Protein AF-0000000074001055 (afdb_homodimer)

Structure (mmCIF, N/CA/C/O backbone):
data_AF-0000000074001055-model_v1
#
loop_
_entity.id
_entity.type
_entity.pdbx_description
1 polymer 'Glycosyltransferase, group 1 family protein'
#
loop_
_atom_site.group_PDB
_atom_site.id
_atom_site.type_symbol
_atom_site.label_atom_id
_atom_site.label_alt_id
_atom_site.label_comp_id
_atom_site.label_asym_id
_atom_site.label_entity_id
_atom_site.label_seq_id
_atom_site.pdbx_PDB_ins_code
_atom_site.Cartn_x
_atom_site.Cartn_y
_atom_site.Cartn_z
_atom_site.occupancy
_atom_site.B_iso_or_equiv
_atom_site.auth_seq_id
_atom_site.auth_comp_id
_atom_site.auth_asym_id
_atom_site.auth_atom_id
_atom_site.pdbx_PDB_model_num
ATOM 1 N N . MET A 1 1 ? -9.586 -0.579 33.344 1 36.25 1 MET A N 1
ATOM 2 C CA . MET A 1 1 ? -9.297 -1.897 32.812 1 36.25 1 MET A CA 1
ATOM 3 C C . MET A 1 1 ? -8.633 -1.776 31.438 1 36.25 1 MET A C 1
ATOM 5 O O . MET A 1 1 ? -7.68 -2.496 31.125 1 36.25 1 MET A O 1
ATOM 9 N N . ARG A 1 2 ? -9.094 -0.792 30.719 1 41.59 2 ARG A N 1
ATOM 10 C CA . ARG A 1 2 ? -8.562 -0.587 29.375 1 41.59 2 ARG A CA 1
ATOM 11 C C . ARG A 1 2 ? -7.176 0.049 29.422 1 41.59 2 ARG A C 1
ATOM 13 O O . ARG A 1 2 ? -6.301 -0.29 28.609 1 41.59 2 ARG A O 1
ATOM 20 N N . GLU A 1 3 ? -6.977 0.922 30.266 1 40.97 3 GLU A N 1
ATOM 21 C CA . GLU A 1 3 ? -5.66 1.526 30.453 1 40.97 3 GLU A CA 1
ATOM 22 C C . GLU A 1 3 ? -4.648 0.5 30.953 1 40.97 3 GLU A C 1
ATOM 24 O O . GLU A 1 3 ? -3.484 0.523 30.562 1 40.97 3 GLU A O 1
ATOM 29 N N . GLY A 1 4 ? -5.102 -0.324 31.688 1 43.41 4 GLY A N 1
ATOM 30 C CA . GLY A 1 4 ? -4.262 -1.393 32.219 1 43.41 4 GLY A CA 1
ATOM 31 C C . GLY A 1 4 ? -3.828 -2.381 31.141 1 43.41 4 GLY A C 1
ATOM 32 O O . GLY A 1 4 ? -2.67 -2.803 31.109 1 43.41 4 GLY A O 1
ATOM 33 N N . LEU A 1 5 ? -4.75 -2.619 30.172 1 43.69 5 LEU A N 1
ATOM 34 C CA . LEU A 1 5 ? -4.438 -3.547 29.094 1 43.69 5 LEU A CA 1
ATOM 35 C C . LEU A 1 5 ? -3.486 -2.91 28.078 1 43.69 5 LEU A C 1
ATOM 37 O O . LEU A 1 5 ? -2.584 -3.574 27.562 1 43.69 5 LEU A O 1
ATOM 41 N N . ARG A 1 6 ? -3.65 -1.632 27.859 1 45.34 6 ARG A N 1
ATOM 42 C CA . ARG A 1 6 ? -2.686 -0.927 27.016 1 45.34 6 ARG A CA 1
ATOM 43 C C . ARG A 1 6 ? -1.303 -0.923 27.656 1 45.34 6 ARG A C 1
ATOM 45 O O . ARG A 1 6 ? -0.295 -1.128 26.984 1 45.34 6 ARG A O 1
ATOM 52 N N . LEU A 1 7 ? -1.306 -0.708 28.906 1 45.28 7 LEU A N 1
ATOM 53 C CA . LEU A 1 7 ? -0.041 -0.726 29.641 1 45.28 7 LEU A CA 1
ATOM 54 C C . LEU A 1 7 ? 0.564 -2.125 29.641 1 45.28 7 LEU A C 1
ATOM 56 O O . LEU A 1 7 ? 1.771 -2.285 29.453 1 45.28 7 LEU A O 1
ATOM 60 N N . VAL A 1 8 ? -0.234 -3.09 29.812 1 47.34 8 VAL A N 1
ATOM 61 C CA . VAL A 1 8 ? 0.216 -4.477 29.781 1 47.34 8 VAL A CA 1
ATOM 62 C C . VAL A 1 8 ? 0.676 -4.832 28.359 1 47.34 8 VAL A C 1
ATOM 64 O O . VAL A 1 8 ? 1.702 -5.492 28.188 1 47.34 8 VAL A O 1
ATOM 67 N N . PHE A 1 9 ? -0.077 -4.273 27.406 1 49 9 PHE A N 1
ATOM 68 C CA . PHE A 1 9 ? 0.307 -4.48 26.016 1 49 9 PHE A CA 1
ATOM 69 C C . PHE A 1 9 ? 1.606 -3.75 25.703 1 49 9 PHE A C 1
ATOM 71 O O . PHE A 1 9 ? 2.49 -4.305 25.047 1 49 9 PHE A O 1
ATOM 78 N N . LEU A 1 10 ? 1.677 -2.59 26.141 1 51.09 10 LEU A N 1
ATOM 79 C CA . LEU A 1 10 ? 2.912 -1.837 25.953 1 51.09 10 LEU A CA 1
ATOM 80 C C . LEU A 1 10 ? 4.07 -2.498 26.688 1 51.09 10 LEU A C 1
ATOM 82 O O . LEU A 1 10 ? 5.18 -2.582 26.156 1 51.09 10 LEU A O 1
ATOM 86 N N . LEU A 1 11 ? 3.84 -2.934 27.828 1 49.84 11 LEU A N 1
ATOM 87 C CA . LEU A 1 11 ? 4.859 -3.627 28.609 1 49.84 11 LEU A CA 1
ATOM 88 C C . LEU A 1 11 ? 5.191 -4.98 27.984 1 49.84 11 LEU A C 1
ATOM 90 O O . LEU A 1 11 ? 6.359 -5.375 27.938 1 49.84 11 LEU A O 1
ATOM 94 N N . PHE A 1 12 ? 4.203 -5.551 27.516 1 50.16 12 PHE A N 1
ATOM 95 C CA . PHE A 1 12 ? 4.371 -6.816 26.797 1 50.16 12 PHE A CA 1
ATOM 96 C C . PHE A 1 12 ? 5.113 -6.609 25.484 1 50.16 12 PHE A C 1
ATOM 98 O O . PHE A 1 12 ? 6.023 -7.371 25.156 1 50.16 12 PHE A O 1
ATOM 105 N N . GLN A 1 13 ? 4.672 -5.625 24.781 1 51.75 13 GLN A N 1
ATOM 106 C CA . GLN A 1 13 ? 5.395 -5.281 23.562 1 51.75 13 GLN A CA 1
ATOM 107 C C . GLN A 1 13 ? 6.844 -4.914 23.859 1 51.75 13 GLN A C 1
ATOM 109 O O . GLN A 1 13 ? 7.758 -5.344 23.156 1 51.75 13 GLN A O 1
ATOM 114 N N . LYS A 1 14 ? 7.027 -4.16 24.844 1 54.09 14 LYS A N 1
ATOM 115 C CA . LYS A 1 14 ? 8.375 -3.811 25.281 1 54.09 14 LYS A CA 1
ATOM 116 C C . LYS A 1 14 ? 9.133 -5.043 25.766 1 54.09 14 LYS A C 1
ATOM 118 O O . LYS A 1 14 ? 10.312 -5.227 25.438 1 54.09 14 LYS A O 1
ATOM 123 N N . GLY A 1 15 ? 8.469 -5.84 26.562 1 53.5 15 GLY A N 1
ATOM 124 C CA . GLY A 1 15 ? 9.086 -7.062 27.047 1 53.5 15 GLY A CA 1
ATOM 125 C C . GLY A 1 15 ? 9.383 -8.055 25.938 1 53.5 15 GLY A C 1
ATOM 126 O O . GLY A 1 15 ? 10.469 -8.641 25.906 1 53.5 15 GLY A O 1
ATOM 127 N N . LEU A 1 16 ? 8.453 -8.188 25.109 1 54.09 16 LEU A N 1
ATOM 128 C CA . LEU A 1 16 ? 8.664 -9.062 23.969 1 54.09 16 LEU A CA 1
ATOM 129 C C . LEU A 1 16 ? 9.758 -8.508 23.062 1 54.09 16 LEU A C 1
ATOM 131 O O . LEU A 1 16 ? 10.641 -9.25 22.609 1 54.09 16 LEU A O 1
ATOM 135 N N . ASN A 1 17 ? 9.633 -7.223 22.812 1 52.78 17 ASN A N 1
ATOM 136 C CA . ASN A 1 17 ? 10.695 -6.641 22 1 52.78 17 ASN A CA 1
ATOM 137 C C . ASN A 1 17 ? 12.031 -6.648 22.719 1 52.78 17 ASN A C 1
ATOM 139 O O . ASN A 1 17 ? 13.086 -6.773 22.094 1 52.78 17 ASN A O 1
ATOM 143 N N . PHE A 1 18 ? 12.008 -6.512 23.969 1 51.38 18 PHE A N 1
ATOM 144 C CA . PHE A 1 18 ? 13.227 -6.695 24.75 1 51.38 18 PHE A CA 1
ATOM 145 C C . PHE A 1 18 ? 13.758 -8.117 24.609 1 51.38 18 PHE A C 1
ATOM 147 O O . PHE A 1 18 ? 14.945 -8.32 24.344 1 51.38 18 PHE A O 1
ATOM 154 N N . LEU A 1 19 ? 12.922 -9.102 24.766 1 49.81 19 LEU A N 1
ATOM 155 C CA . LEU A 1 19 ? 13.328 -10.5 24.641 1 49.81 19 LEU A CA 1
ATOM 156 C C . LEU A 1 19 ? 13.734 -10.805 23.203 1 49.81 19 LEU A C 1
ATOM 158 O O . LEU A 1 19 ? 14.75 -11.477 22.969 1 49.81 19 LEU A O 1
ATOM 162 N N . LEU A 1 20 ? 12.922 -10.297 22.344 1 53.66 20 LEU A N 1
ATOM 163 C CA . LEU A 1 20 ? 13.242 -10.492 20.922 1 53.66 20 LEU A CA 1
ATOM 164 C C . LEU A 1 20 ? 14.5 -9.719 20.547 1 53.66 20 LEU A C 1
ATOM 166 O O . LEU A 1 20 ? 15.273 -10.156 19.688 1 53.66 20 LEU A O 1
ATOM 170 N N . GLY A 1 21 ? 14.648 -8.641 21.156 1 50.59 21 GLY A N 1
ATOM 171 C CA . GLY A 1 21 ? 15.852 -7.844 20.984 1 50.59 21 GLY A CA 1
ATOM 172 C C . GLY A 1 21 ? 17.125 -8.602 21.344 1 50.59 21 GLY A C 1
ATOM 173 O O . GLY A 1 21 ? 18.172 -8.383 20.719 1 50.59 21 GLY A O 1
ATOM 174 N N . LEU A 1 22 ? 17.031 -9.43 22.234 1 47.47 22 LEU A N 1
ATOM 175 C CA . LEU A 1 22 ? 18.172 -10.258 22.594 1 47.47 22 LEU A CA 1
ATOM 176 C C . LEU A 1 22 ? 18.594 -11.156 21.438 1 47.47 22 LEU A C 1
ATOM 178 O O . LEU A 1 22 ? 19.734 -11.594 21.359 1 47.47 22 LEU A O 1
ATOM 182 N N . PHE A 1 23 ? 17.641 -11.359 20.688 1 45.12 23 PHE A N 1
ATOM 183 C CA . PHE A 1 23 ? 17.922 -12.195 19.516 1 45.12 23 PHE A CA 1
ATOM 184 C C . PHE A 1 23 ? 17.875 -11.367 18.25 1 45.12 23 PHE A C 1
ATOM 186 O O . PHE A 1 23 ? 17.781 -11.922 17.141 1 45.12 23 PHE A O 1
ATOM 193 N N . GLY A 1 24 ? 17.906 -10.047 18.406 1 45.03 24 GLY A N 1
ATOM 194 C CA . GLY A 1 24 ? 17.906 -9.141 17.266 1 45.03 24 GLY A CA 1
ATOM 195 C C . GLY A 1 24 ? 16.578 -9.086 16.547 1 45.03 24 GLY A C 1
ATOM 196 O O . GLY A 1 24 ? 16.531 -8.867 15.336 1 45.03 24 GLY A O 1
ATOM 197 N N . LEU A 1 25 ? 15.539 -9.438 17.25 1 47.53 25 LEU A N 1
ATOM 198 C CA . LEU A 1 25 ? 14.195 -9.469 16.672 1 47.53 25 LEU A CA 1
ATOM 199 C C . LEU A 1 25 ? 13.312 -8.406 17.328 1 47.53 25 LEU A C 1
ATOM 201 O O . LEU A 1 25 ? 13.586 -7.961 18.438 1 47.53 25 LEU A O 1
ATOM 205 N N . GLN A 1 26 ? 12.609 -7.668 16.625 1 52.12 26 GLN A N 1
ATOM 206 C CA . GLN A 1 26 ? 11.578 -6.793 17.172 1 52.12 26 GLN A CA 1
ATOM 207 C C . GLN A 1 26 ? 10.188 -7.25 16.734 1 52.12 26 GLN A C 1
ATOM 209 O O . GLN A 1 26 ? 10.008 -7.711 15.609 1 52.12 26 GLN A O 1
ATOM 214 N N . ALA A 1 27 ? 9.281 -7.363 17.703 1 49.72 27 ALA A N 1
ATOM 215 C CA . ALA A 1 27 ? 7.895 -7.719 17.406 1 49.72 27 ALA A CA 1
ATOM 216 C C . ALA A 1 27 ? 7.035 -6.469 17.219 1 49.72 27 ALA A C 1
ATOM 218 O O . ALA A 1 27 ? 7.094 -5.543 18.031 1 49.72 27 ALA A O 1
ATOM 219 N N . GLU A 1 28 ? 6.613 -6.137 16.125 1 51.62 28 GLU A N 1
ATOM 220 C CA . GLU A 1 28 ? 5.535 -5.168 15.945 1 51.62 28 GLU A CA 1
ATOM 221 C C . GLU A 1 28 ? 4.172 -5.801 16.203 1 51.62 28 GLU A C 1
ATOM 223 O O . GLU A 1 28 ? 3.797 -6.773 15.555 1 51.62 28 GLU A O 1
ATOM 228 N N . ILE A 1 29 ? 3.688 -5.445 17.406 1 45.38 29 ILE A N 1
ATOM 229 C CA . ILE A 1 29 ? 2.406 -6.012 17.812 1 45.38 29 ILE A CA 1
ATOM 230 C C . ILE A 1 29 ? 1.288 -5.012 17.531 1 45.38 29 ILE A C 1
ATOM 232 O O . ILE A 1 29 ? 1.355 -3.857 17.969 1 45.38 29 ILE A O 1
ATOM 236 N N . LYS A 1 30 ? 0.469 -5.203 16.609 1 44.78 30 LYS A N 1
ATOM 237 C CA . LYS A 1 30 ? -0.765 -4.453 16.391 1 44.78 30 LYS A CA 1
ATOM 238 C C . LYS A 1 30 ? -1.948 -5.129 17.078 1 44.78 30 LYS A C 1
ATOM 240 O O . LYS A 1 30 ? -2.195 -6.316 16.875 1 44.78 30 LYS A O 1
ATOM 245 N N . LEU A 1 31 ? -2.512 -4.465 18.141 1 43.41 31 LEU A N 1
ATOM 246 C CA . LEU A 1 31 ? -3.74 -4.938 18.766 1 43.41 31 LEU A CA 1
ATOM 247 C C . LEU A 1 31 ? -4.953 -4.609 17.906 1 43.41 31 LEU A C 1
ATOM 249 O O . LEU A 1 31 ? -5.074 -3.492 17.391 1 43.41 31 LEU A O 1
ATOM 253 N N . VAL A 1 32 ? -5.457 -5.539 17.344 1 40.09 32 VAL A N 1
ATOM 254 C CA . VAL A 1 32 ? -6.719 -5.324 16.641 1 40.09 32 VAL A CA 1
ATOM 255 C C . VAL A 1 32 ? -7.883 -5.727 17.547 1 40.09 32 VAL A C 1
ATOM 257 O O . VAL A 1 32 ? -7.824 -6.758 18.219 1 40.09 32 VAL A O 1
ATOM 260 N N . ARG A 1 33 ? -8.648 -4.809 17.766 1 37.38 33 ARG A N 1
ATOM 261 C CA . ARG A 1 33 ? -9.852 -5.105 18.547 1 37.38 33 ARG A CA 1
ATOM 262 C C . ARG A 1 33 ? -10.641 -6.254 17.922 1 37.38 33 ARG A C 1
ATOM 264 O O . ARG A 1 33 ? -10.828 -6.285 16.703 1 37.38 33 ARG A O 1
ATOM 271 N N . THR A 1 34 ? -10.688 -7.488 18.641 1 33.09 34 THR A N 1
ATOM 272 C CA . THR A 1 34 ? -11.625 -8.531 18.219 1 33.09 34 THR A CA 1
ATOM 273 C C . THR A 1 34 ? -12.922 -8.445 19.031 1 33.09 34 THR A C 1
ATOM 275 O O . THR A 1 34 ? -12.891 -8.391 20.25 1 33.09 34 THR A O 1
ATOM 278 N N . SER A 1 35 ? -13.883 -7.773 18.734 1 28.41 35 SER A N 1
ATOM 279 C CA . SER A 1 35 ? -15.133 -7.797 19.484 1 28.41 35 SER A CA 1
ATOM 280 C C . SER A 1 35 ? -15.531 -9.227 19.859 1 28.41 35 SER A C 1
ATOM 282 O O . SER A 1 35 ? -15.086 -10.18 19.219 1 28.41 35 SER A O 1
ATOM 284 N N . ASN A 1 36 ? -16.312 -9.398 20.969 1 29.94 36 ASN A N 1
ATOM 285 C CA . ASN A 1 36 ? -17.109 -10.461 21.562 1 29.94 36 ASN A CA 1
ATOM 286 C C . ASN A 1 36 ? -18 -11.148 20.531 1 29.94 36 ASN A C 1
ATOM 288 O O . ASN A 1 36 ? -18.953 -10.539 20.047 1 29.94 36 ASN A O 1
ATOM 292 N N . GLY A 1 37 ? -17.828 -12.484 20 1 35.47 37 GLY A N 1
ATOM 293 C CA . GLY A 1 37 ? -18.469 -13.492 19.172 1 35.47 37 GLY A CA 1
ATOM 294 C C . GLY A 1 37 ? -18.578 -13.102 17.703 1 35.47 37 GLY A C 1
ATOM 295 O O . GLY A 1 37 ? -18.109 -13.828 16.828 1 35.47 37 GLY A O 1
ATOM 296 N N . LYS A 1 38 ? -19.891 -12.508 17.297 1 40.78 38 LYS A N 1
ATOM 297 C CA . LYS A 1 38 ? -20.25 -12.227 15.914 1 40.78 38 LYS A CA 1
ATOM 298 C C . LYS A 1 38 ? -19.359 -11.125 15.336 1 40.78 38 LYS A C 1
ATOM 300 O O . LYS A 1 38 ? -19.672 -9.945 15.445 1 40.78 38 LYS A O 1
ATOM 305 N N . ALA A 1 39 ? -18.141 -11.141 15.383 1 42.91 39 ALA A N 1
ATOM 306 C CA . ALA A 1 39 ? -17.234 -10.031 15.055 1 42.91 39 ALA A CA 1
ATOM 307 C C . ALA A 1 39 ? -17.5 -9.523 13.641 1 42.91 39 ALA A C 1
ATOM 309 O O . ALA A 1 39 ? -17.141 -10.18 12.656 1 42.91 39 ALA A O 1
ATOM 310 N N . ASP A 1 40 ? -18.516 -8.906 13.461 1 57 40 ASP A N 1
ATOM 311 C CA . ASP A 1 40 ? -18.703 -8.133 12.234 1 57 40 ASP A CA 1
ATOM 312 C C . ASP A 1 40 ? -17.547 -7.168 12.008 1 57 40 ASP A C 1
ATOM 314 O O . ASP A 1 40 ? -17.469 -6.117 12.648 1 57 40 ASP A O 1
ATOM 318 N N . HIS A 1 41 ? -16.516 -7.629 11.273 1 65.94 41 HIS A N 1
ATOM 319 C CA . HIS A 1 41 ? -15.305 -6.859 11 1 65.94 41 HIS A CA 1
ATOM 320 C C . HIS A 1 41 ? -15.641 -5.535 10.32 1 65.94 41 HIS A C 1
ATOM 322 O O . HIS A 1 41 ? -14.859 -4.582 10.391 1 65.94 41 HIS A O 1
ATOM 328 N N . PHE A 1 42 ? -16.828 -5.508 9.742 1 73 42 PHE A N 1
ATOM 329 C CA . PHE A 1 42 ? -17.141 -4.297 8.992 1 73 42 PHE A CA 1
ATOM 330 C C . PHE A 1 42 ? -18.188 -3.465 9.727 1 73 42 PHE A C 1
ATOM 332 O O . PHE A 1 42 ? -18.922 -2.686 9.109 1 73 42 PHE A O 1
ATOM 339 N N . PHE A 1 43 ? -18.266 -3.631 11.07 1 72.06 43 PHE A N 1
ATOM 340 C CA . PHE A 1 43 ? -19.25 -2.883 11.859 1 72.06 43 PHE A CA 1
ATOM 341 C C . PHE A 1 43 ? -19.047 -1.383 11.68 1 72.06 43 PHE A C 1
ATOM 343 O O . PHE A 1 43 ? -20.016 -0.627 11.617 1 72.06 43 PHE A O 1
ATOM 350 N N . TYR A 1 44 ? -17.812 -1.002 11.484 1 77 44 TYR A N 1
ATOM 351 C CA . TYR A 1 44 ? -17.5 0.418 11.391 1 77 44 TYR A CA 1
ATOM 352 C C . TYR A 1 44 ? -17.922 0.986 10.047 1 77 44 TYR A C 1
ATOM 354 O O . TYR A 1 44 ? -17.922 2.205 9.852 1 77 44 TYR A O 1
ATOM 362 N N . LEU A 1 45 ? -18.391 0.115 9.164 1 84.94 45 LEU A N 1
ATOM 363 C CA . LEU A 1 45 ? -18.844 0.553 7.852 1 84.94 45 LEU A CA 1
ATOM 364 C C . LEU A 1 45 ? -20.359 0.607 7.789 1 84.94 45 LEU A C 1
ATOM 366 O O . LEU A 1 45 ? -20.938 1.04 6.785 1 84.94 45 LEU A O 1
ATOM 370 N N . ARG A 1 46 ? -21.047 0.232 8.836 1 84.75 46 ARG A N 1
ATOM 371 C CA . ARG A 1 46 ? -22.516 0.199 8.828 1 84.75 46 ARG A CA 1
ATOM 372 C C . ARG A 1 46 ? -23.094 1.582 8.539 1 84.75 46 ARG A C 1
ATOM 374 O O . ARG A 1 46 ? -22.625 2.58 9.094 1 84.75 46 ARG A O 1
ATOM 381 N N . PRO A 1 47 ? -24.094 1.609 7.703 1 89.19 47 PRO A N 1
ATOM 382 C CA . PRO A 1 47 ? -24.703 2.902 7.375 1 89.19 47 PRO A CA 1
ATOM 383 C C . PRO A 1 47 ? -25.344 3.578 8.586 1 89.19 47 PRO A C 1
ATOM 385 O O . PRO A 1 47 ? -25.875 2.9 9.469 1 89.19 47 PRO A O 1
ATOM 388 N N . ILE A 1 48 ? -25.266 4.852 8.609 1 91 48 ILE A N 1
ATOM 389 C CA . ILE A 1 48 ? -25.984 5.648 9.609 1 91 48 ILE A CA 1
ATOM 390 C C . ILE A 1 48 ? -27.469 5.691 9.266 1 91 48 ILE A C 1
ATOM 392 O O . ILE A 1 48 ? -27.844 5.906 8.109 1 91 48 ILE A O 1
ATOM 396 N N . ASP A 1 49 ? -28.281 5.449 10.219 1 89.81 49 ASP A N 1
ATOM 397 C CA . ASP A 1 49 ? -29.719 5.531 10.039 1 89.81 49 ASP A CA 1
ATOM 398 C C . ASP A 1 49 ? -30.234 6.949 10.281 1 89.81 49 ASP A C 1
ATOM 400 O O . ASP A 1 49 ? -30.016 7.512 11.359 1 89.81 49 ASP A O 1
ATOM 404 N N . PHE A 1 50 ? -30.875 7.504 9.266 1 92.62 50 PHE A N 1
ATOM 405 C CA . PHE A 1 50 ? -31.359 8.883 9.352 1 92.62 50 PHE A CA 1
ATOM 406 C C . PHE A 1 50 ? -32.875 8.922 9.422 1 92.62 50 PHE A C 1
ATOM 408 O O . PHE A 1 50 ? -33.562 8.086 8.812 1 92.62 50 PHE A O 1
ATOM 415 N N . GLU A 1 51 ? -33.344 9.852 10.164 1 92.94 51 GLU A N 1
ATOM 416 C CA . GLU A 1 51 ? -34.781 10.203 10.203 1 92.94 51 GLU A CA 1
ATOM 417 C C . GLU A 1 51 ? -35 11.648 9.773 1 92.94 51 GLU A C 1
ATOM 419 O O . GLU A 1 51 ? -34.406 12.57 10.336 1 92.94 51 GLU A O 1
ATOM 424 N N . ILE A 1 52 ? -35.875 11.797 8.789 1 94.06 52 ILE A N 1
ATOM 425 C CA . ILE A 1 52 ? -36.188 13.156 8.344 1 94.06 52 ILE A CA 1
ATOM 426 C C . ILE A 1 52 ? -37.094 13.844 9.352 1 94.06 52 ILE A C 1
ATOM 428 O O . ILE A 1 52 ? -38.125 13.289 9.727 1 94.06 52 ILE A O 1
ATOM 432 N N . GLY A 1 53 ? -36.594 14.938 9.82 1 91.88 53 GLY A N 1
ATOM 433 C CA . GLY A 1 53 ? -37.375 15.688 10.781 1 91.88 53 GLY A CA 1
ATOM 434 C C . GLY A 1 53 ? -37.469 17.172 10.453 1 91.88 53 GLY A C 1
ATOM 435 O O . GLY A 1 53 ? -37.094 17.594 9.359 1 91.88 53 GLY A O 1
ATOM 436 N N . GLU A 1 54 ? -38.188 17.875 11.438 1 90.5 54 GLU A N 1
ATOM 437 C CA . GLU A 1 54 ? -38.406 19.312 11.273 1 90.5 54 GLU A CA 1
ATOM 438 C C . GLU A 1 54 ? -37.25 20.109 11.836 1 90.5 54 GLU A C 1
ATOM 440 O O . GLU A 1 54 ? -37.375 20.781 12.859 1 90.5 54 GLU A O 1
ATOM 445 N N . LEU A 1 55 ? -36.094 19.984 11.203 1 91.5 55 LEU A N 1
ATOM 446 C CA . LEU A 1 55 ? -34.906 20.734 11.555 1 91.5 55 LEU A CA 1
ATOM 447 C C . LEU A 1 55 ? -34.531 21.719 10.453 1 91.5 55 LEU A C 1
ATOM 449 O O . LEU A 1 55 ? -35 21.594 9.32 1 91.5 55 LEU A O 1
ATOM 453 N N . SER A 1 56 ? -33.844 22.734 10.867 1 92.81 56 SER A N 1
ATOM 454 C CA . SER A 1 56 ? -33.312 23.625 9.844 1 92.81 56 SER A CA 1
ATOM 455 C C . SER A 1 56 ? -32.156 22.969 9.102 1 92.81 56 SER A C 1
ATOM 457 O O . SER A 1 56 ? -31.359 22.234 9.703 1 92.81 56 SER A O 1
ATOM 459 N N . PRO A 1 57 ? -32.094 23.266 7.82 1 94.81 57 PRO A N 1
ATOM 460 C CA . PRO A 1 57 ? -30.984 22.703 7.043 1 94.81 57 PRO A CA 1
ATOM 461 C C . PRO A 1 57 ? -29.609 23.125 7.559 1 94.81 57 PRO A C 1
ATOM 463 O O . PRO A 1 57 ? -29.438 24.266 8.008 1 94.81 57 PRO A O 1
ATOM 466 N N . ARG A 1 58 ? -28.641 22.281 7.484 1 96.56 58 ARG A N 1
ATOM 467 C CA . ARG A 1 58 ? -27.281 22.547 7.941 1 96.56 58 ARG A CA 1
ATOM 468 C C . ARG A 1 58 ? -26.281 21.641 7.234 1 96.56 58 ARG A C 1
ATOM 470 O O . ARG A 1 58 ? -26.672 20.766 6.465 1 96.56 58 ARG A O 1
ATOM 477 N N . VAL A 1 59 ? -25.031 21.891 7.426 1 97.69 59 VAL A N 1
ATOM 478 C CA . VAL A 1 59 ? -23.969 21 6.973 1 97.69 59 VAL A CA 1
ATOM 479 C C . VAL A 1 59 ? -23.562 20.062 8.109 1 97.69 59 VAL A C 1
ATOM 481 O O . VAL A 1 59 ? -23.141 20.516 9.172 1 97.69 59 VAL A O 1
ATOM 484 N N . ASN A 1 60 ? -23.766 18.766 7.922 1 97.75 60 ASN A N 1
ATOM 485 C CA . ASN A 1 60 ? -23.328 17.75 8.867 1 97.75 60 ASN A CA 1
ATOM 486 C C . ASN A 1 60 ? -21.922 17.266 8.562 1 97.75 60 ASN A C 1
ATOM 488 O O . ASN A 1 60 ? -21.672 16.688 7.496 1 97.75 60 ASN A O 1
ATOM 492 N N . LEU A 1 61 ? -21 17.5 9.469 1 97.94 61 LEU A N 1
ATOM 493 C CA . LEU A 1 61 ? -19.625 17.062 9.305 1 97.94 61 LEU A CA 1
ATOM 494 C C . LEU A 1 61 ? -19.375 15.758 10.055 1 97.94 61 LEU A C 1
ATOM 496 O O . LEU A 1 61 ? -19.406 15.727 11.281 1 97.94 61 LEU A O 1
ATOM 500 N N . LEU A 1 62 ? -19.141 14.68 9.289 1 96.5 62 LEU A N 1
ATOM 501 C CA . LEU A 1 62 ? -18.812 13.391 9.898 1 96.5 62 LEU A CA 1
ATOM 502 C C . LEU A 1 62 ? -17.344 13.328 10.281 1 96.5 62 LEU A C 1
ATOM 504 O O . LEU A 1 62 ? -16.469 13.508 9.438 1 96.5 62 LEU A O 1
ATOM 508 N N . ILE A 1 63 ? -17.109 13.039 11.562 1 93.06 63 ILE A N 1
ATOM 509 C CA . ILE A 1 63 ? -15.758 12.984 12.102 1 93.06 63 ILE A CA 1
ATOM 510 C C . ILE A 1 63 ? -15.625 11.781 13.031 1 93.06 63 ILE A C 1
ATOM 512 O O . ILE A 1 63 ? -16.469 11.562 13.898 1 93.06 63 ILE A O 1
ATOM 516 N N . PRO A 1 64 ? -14.547 10.977 12.828 1 89.31 64 PRO A N 1
ATOM 517 C CA . PRO A 1 64 ? -14.43 9.773 13.664 1 89.31 64 PRO A CA 1
ATOM 518 C C . PRO A 1 64 ? -14.219 10.102 15.141 1 89.31 64 PRO A C 1
ATOM 520 O O . PRO A 1 64 ? -14.812 9.453 16 1 89.31 64 PRO A O 1
ATOM 523 N N . TYR A 1 65 ? -13.375 11.125 15.391 1 84.5 65 TYR A N 1
ATOM 524 C CA . TYR A 1 65 ? -13.008 11.445 16.766 1 84.5 65 TYR A CA 1
ATOM 525 C C . TYR A 1 65 ? -12.922 12.961 16.969 1 84.5 65 TYR A C 1
ATOM 527 O O . TYR A 1 65 ? -12.461 13.68 16.078 1 84.5 65 TYR A O 1
ATOM 535 N N . MET A 1 66 ? -13.375 13.383 18.078 1 82.31 66 MET A N 1
ATOM 536 C CA . MET A 1 66 ? -13.32 14.812 18.375 1 82.31 66 MET A CA 1
ATOM 537 C C . MET A 1 66 ? -12.664 15.062 19.734 1 82.31 66 MET A C 1
ATOM 539 O O . MET A 1 66 ? -11.914 16.031 19.891 1 82.31 66 MET A O 1
ATOM 543 N N . ALA A 1 67 ? -12.992 14.406 20.75 1 64.19 67 ALA A N 1
ATOM 544 C CA . ALA A 1 67 ? -12.578 14.703 22.125 1 64.19 67 ALA A CA 1
ATOM 545 C C . ALA A 1 67 ? -11.477 13.758 22.578 1 64.19 67 ALA A C 1
ATOM 547 O O . ALA A 1 67 ? -11.352 13.477 23.781 1 64.19 67 ALA A O 1
ATOM 548 N N . ARG A 1 68 ? -10.805 13.195 21.766 1 59.62 68 ARG A N 1
ATOM 549 C CA . ARG A 1 68 ? -9.75 12.32 22.266 1 59.62 68 ARG A CA 1
ATOM 550 C C . ARG A 1 68 ? -8.656 13.133 22.969 1 59.62 68 ARG A C 1
ATOM 552 O O . ARG A 1 68 ? -8.344 14.25 22.531 1 59.62 68 ARG A O 1
ATOM 559 N N . ASP A 1 69 ? -8.578 13.008 24.312 1 52.22 69 ASP A N 1
ATOM 560 C CA . ASP A 1 69 ? -7.645 13.68 25.203 1 52.22 69 ASP A CA 1
ATOM 561 C C . ASP A 1 69 ? -6.32 13.969 24.5 1 52.22 69 ASP A C 1
ATOM 563 O O . ASP A 1 69 ? -5.656 14.961 24.797 1 52.22 69 ASP A O 1
ATOM 567 N N . GLU A 1 70 ? -6.008 12.93 23.797 1 50.5 70 GLU A N 1
ATOM 568 C CA . GLU A 1 70 ? -4.66 13.117 23.266 1 50.5 70 GLU A CA 1
ATOM 569 C C . GLU A 1 70 ? -4.656 14.102 22.094 1 50.5 70 GLU A C 1
ATOM 571 O O . GLU A 1 70 ? -5.715 14.438 21.562 1 50.5 70 GLU A O 1
ATOM 576 N N . SER A 1 71 ? -3.596 14.695 21.797 1 47.16 71 SER A N 1
ATOM 577 C CA . SER A 1 71 ? -3.23 15.648 20.75 1 47.16 71 SER A CA 1
ATOM 578 C C . SER A 1 71 ? -4.039 15.406 19.469 1 47.16 71 SER A C 1
ATOM 580 O O . SER A 1 71 ? -4.105 14.273 18.984 1 47.16 71 SER A O 1
ATOM 582 N N . ILE A 1 72 ? -5.082 16.297 19.359 1 47.34 72 ILE A N 1
ATOM 583 C CA . ILE A 1 72 ? -5.844 16.281 18.109 1 47.34 72 ILE A CA 1
ATOM 584 C C . ILE A 1 72 ? -4.898 16.047 16.938 1 47.34 72 ILE A C 1
ATOM 586 O O . ILE A 1 72 ? -3.928 16.781 16.75 1 47.34 72 ILE A O 1
ATOM 590 N N . PHE A 1 73 ? -5.051 14.93 16.281 1 61.41 73 PHE A N 1
ATOM 591 C CA . PHE A 1 73 ? -4.289 14.617 15.078 1 61.41 73 PHE A CA 1
ATOM 592 C C . PHE A 1 73 ? -4.551 15.656 13.992 1 61.41 73 PHE A C 1
ATOM 594 O O . PHE A 1 73 ? -5.609 16.281 13.969 1 61.41 73 PHE A O 1
ATOM 601 N N . ALA A 1 74 ? -3.574 15.961 13.242 1 66.56 74 ALA A N 1
ATOM 602 C CA . ALA A 1 74 ? -3.617 16.984 12.188 1 66.56 74 ALA A CA 1
ATOM 603 C C . ALA A 1 74 ? -4.859 16.812 11.32 1 66.56 74 ALA A C 1
ATOM 605 O O . ALA A 1 74 ? -5.52 17.797 10.977 1 66.56 74 ALA A O 1
ATOM 606 N N . GLY A 1 75 ? -5.293 15.57 11.117 1 76.75 75 GLY A N 1
ATOM 607 C CA . GLY A 1 75 ? -6.457 15.336 10.281 1 76.75 75 GLY A CA 1
ATOM 608 C C . GLY A 1 75 ? -7.754 15.789 10.922 1 76.75 75 GLY A C 1
ATOM 609 O O . GLY A 1 75 ? -8.594 16.406 10.258 1 76.75 75 GLY A O 1
ATOM 610 N N . THR A 1 76 ? -7.883 15.57 12.117 1 84.12 76 THR A N 1
ATOM 611 C CA . THR A 1 76 ? -9.078 15.977 12.852 1 84.12 76 THR A CA 1
ATOM 612 C C . THR A 1 76 ? -9.141 17.5 12.969 1 84.12 76 THR A C 1
ATOM 614 O O . THR A 1 76 ? -10.203 18.094 12.789 1 84.12 76 THR A O 1
ATOM 617 N N . ARG A 1 77 ? -8.047 18.094 13.156 1 85.19 77 ARG A N 1
ATOM 618 C CA . ARG A 1 77 ? -7.996 19.531 13.305 1 85.19 77 ARG A CA 1
ATOM 619 C C . ARG A 1 77 ? -8.5 20.234 12.047 1 85.19 77 ARG A C 1
ATOM 621 O O . ARG A 1 77 ? -9.141 21.281 12.125 1 85.19 77 ARG A O 1
ATOM 628 N N . MET A 1 78 ? -8.203 19.672 10.938 1 90.06 78 MET A N 1
ATOM 629 C CA . MET A 1 78 ? -8.602 20.297 9.68 1 90.06 78 MET A CA 1
ATOM 630 C C . MET A 1 78 ? -10.109 20.219 9.484 1 90.06 78 MET A C 1
ATOM 632 O O . MET A 1 78 ? -10.719 21.125 8.938 1 90.06 78 MET A O 1
ATOM 636 N N . VAL A 1 79 ? -10.688 19.141 9.922 1 93.19 79 VAL A N 1
ATOM 637 C CA . VAL A 1 79 ? -12.141 19.047 9.844 1 93.19 79 VAL A CA 1
ATOM 638 C C . VAL A 1 79 ? -12.789 20.094 10.758 1 93.19 79 VAL A C 1
ATOM 640 O O . VAL A 1 79 ? -13.758 20.75 10.375 1 93.19 79 VAL A O 1
ATOM 643 N N . LEU A 1 80 ? -12.219 20.234 11.922 1 92.75 80 LEU A N 1
ATOM 644 C CA . LEU A 1 80 ? -12.719 21.219 12.875 1 92.75 80 LEU A CA 1
ATOM 645 C C . LEU A 1 80 ? -12.539 22.641 12.336 1 92.75 80 LEU A C 1
ATOM 647 O O . LEU A 1 80 ? -13.445 23.469 12.453 1 92.75 80 LEU A O 1
ATOM 651 N N . ALA A 1 81 ? -11.438 22.859 11.734 1 92.88 81 ALA A N 1
ATOM 652 C CA . ALA A 1 81 ? -11.156 24.188 11.172 1 92.88 81 ALA A CA 1
ATOM 653 C C . ALA A 1 81 ? -12.125 24.5 10.031 1 92.88 81 ALA A C 1
ATOM 655 O O . ALA A 1 81 ? -12.562 25.641 9.891 1 92.88 81 ALA A O 1
ATOM 656 N N . LEU A 1 82 ? -12.414 23.531 9.234 1 95.88 82 LEU A N 1
ATOM 657 C CA . LEU A 1 82 ? -13.414 23.734 8.195 1 95.88 82 LEU A CA 1
ATOM 658 C C . LEU A 1 82 ? -14.773 24.062 8.805 1 95.88 82 LEU A C 1
ATOM 660 O O . LEU A 1 82 ? -15.469 24.969 8.344 1 95.88 82 LEU A O 1
ATOM 664 N N . GLY A 1 83 ? -15.141 23.312 9.852 1 96.62 83 GLY A N 1
ATOM 665 C CA . GLY A 1 83 ? -16.359 23.625 10.578 1 96.62 83 GLY A CA 1
ATOM 666 C C . GLY A 1 83 ? -16.406 25.062 11.062 1 96.62 83 GLY A C 1
ATOM 667 O O . GLY A 1 83 ? -17.406 25.766 10.867 1 96.62 83 GLY A O 1
ATOM 668 N N . ALA A 1 84 ? -15.352 25.469 11.664 1 95.62 84 ALA A N 1
ATOM 669 C CA . ALA A 1 84 ? -15.258 26.844 12.164 1 95.62 84 ALA A CA 1
ATOM 670 C C . ALA A 1 84 ? -15.398 27.844 11.023 1 95.62 84 ALA A C 1
ATOM 672 O O . ALA A 1 84 ? -16.047 28.891 11.172 1 95.62 84 ALA A O 1
ATOM 673 N N . SER A 1 85 ? -14.812 27.531 9.906 1 96.25 85 SER A N 1
ATOM 674 C CA . SER A 1 85 ? -14.883 28.406 8.742 1 96.25 85 SER A CA 1
ATOM 675 C C . SER A 1 85 ? -16.312 28.5 8.203 1 96.25 85 SER A C 1
ATOM 677 O O . SER A 1 85 ? -16.734 29.562 7.758 1 96.25 85 SER A O 1
ATOM 679 N N . LEU A 1 86 ? -17 27.438 8.227 1 96.94 86 LEU A N 1
ATOM 680 C CA . LEU A 1 86 ? -18.391 27.438 7.801 1 96.94 86 LEU A CA 1
ATOM 681 C C . LEU A 1 86 ? -19.25 28.281 8.734 1 96.94 86 LEU A C 1
ATOM 683 O O . LEU A 1 86 ? -20.078 29.078 8.273 1 96.94 86 LEU A O 1
ATOM 687 N N . VAL A 1 87 ? -18.984 28.141 10.016 1 96.19 87 VAL A N 1
ATOM 688 C CA . VAL A 1 87 ? -19.703 28.922 11.016 1 96.19 87 VAL A CA 1
ATOM 689 C C . VAL A 1 87 ? -19.453 30.422 10.773 1 96.19 87 VAL A C 1
ATOM 691 O O . VAL A 1 87 ? -20.391 31.219 10.812 1 96.19 87 VAL A O 1
ATOM 694 N N . ASN A 1 88 ? -18.266 30.734 10.523 1 94.31 88 ASN A N 1
ATOM 695 C CA . ASN A 1 88 ? -17.891 32.125 10.266 1 94.31 88 ASN A CA 1
ATOM 696 C C . ASN A 1 88 ? -18.578 32.656 9.016 1 94.31 88 ASN A C 1
ATOM 698 O O . ASN A 1 88 ? -18.797 33.875 8.891 1 94.31 88 ASN A O 1
ATOM 702 N N . ALA A 1 89 ? -18.875 31.859 8.125 1 94.44 89 ALA A N 1
ATOM 703 C CA . ALA A 1 89 ? -19.578 32.219 6.902 1 94.44 89 ALA A CA 1
ATOM 704 C C . ALA A 1 89 ? -21.094 32.188 7.098 1 94.44 89 ALA A C 1
ATOM 706 O O . ALA A 1 89 ? -21.844 32.188 6.125 1 94.44 89 ALA A O 1
ATOM 707 N N . ASN A 1 90 ? -21.531 31.969 8.312 1 93.81 90 ASN A N 1
ATOM 708 C CA . ASN A 1 90 ? -22.922 31.953 8.703 1 93.81 90 ASN A CA 1
ATOM 709 C C . ASN A 1 90 ? -23.641 30.719 8.156 1 93.81 90 ASN A C 1
ATOM 711 O O . ASN A 1 90 ? -24.797 30.797 7.746 1 93.81 90 ASN A O 1
ATOM 715 N N . ILE A 1 91 ? -23 29.688 8.039 1 95.69 91 ILE A N 1
ATOM 716 C CA . ILE A 1 91 ? -23.578 28.391 7.664 1 95.69 91 ILE A CA 1
ATOM 717 C C . ILE A 1 91 ? -23.75 27.531 8.906 1 95.69 91 ILE A C 1
ATOM 719 O O . ILE A 1 91 ? -22.781 27.25 9.625 1 95.69 91 ILE A O 1
ATOM 723 N N . PRO A 1 92 ? -24.969 27.125 9.211 1 95.88 92 PRO A N 1
ATOM 724 C CA . PRO A 1 92 ? -25.172 26.25 10.367 1 95.88 92 PRO A CA 1
ATOM 725 C C . PRO A 1 92 ? -24.516 24.875 10.188 1 95.88 92 PRO A C 1
ATOM 727 O O . PRO A 1 92 ? -24.594 24.297 9.102 1 95.88 92 PRO A O 1
ATOM 730 N N . ILE A 1 93 ? -23.891 24.406 11.273 1 97 93 ILE A N 1
ATOM 731 C CA . ILE A 1 93 ? -23.203 23.125 11.141 1 97 93 ILE A CA 1
ATOM 732 C C . ILE A 1 93 ? -23.578 22.219 12.305 1 97 93 ILE A C 1
ATOM 734 O O . ILE A 1 93 ? -24.094 22.672 13.32 1 97 93 ILE A O 1
ATOM 738 N N . ARG A 1 94 ? -23.328 20.984 12.133 1 96.94 94 ARG A N 1
ATOM 739 C CA . ARG A 1 94 ? -23.344 19.938 13.156 1 96.94 94 ARG A CA 1
ATOM 740 C C . ARG A 1 94 ? -22.219 18.938 12.938 1 96.94 94 ARG A C 1
ATOM 742 O O . ARG A 1 94 ? -21.922 18.547 11.805 1 96.94 94 ARG A O 1
ATOM 749 N N . PHE A 1 95 ? -21.562 18.562 14.07 1 96.25 95 PHE A N 1
ATOM 750 C CA . PHE A 1 95 ? -20.594 17.469 14.008 1 96.25 95 PHE A CA 1
ATOM 751 C C . PHE A 1 95 ? -21.266 16.156 14.375 1 96.25 95 PHE A C 1
ATOM 753 O O . PHE A 1 95 ? -21.938 16.062 15.406 1 96.25 95 PHE A O 1
ATOM 760 N N . LEU A 1 96 ? -21.156 15.172 13.5 1 95.44 96 LEU A N 1
ATOM 761 C CA . LEU A 1 96 ? -21.531 13.797 13.805 1 95.44 96 LEU A CA 1
ATOM 762 C C . LEU A 1 96 ? -20.297 12.945 14.094 1 95.44 96 LEU A C 1
ATOM 764 O O . LEU A 1 96 ? -19.516 12.641 13.188 1 95.44 96 LEU A O 1
ATOM 768 N N . VAL A 1 97 ? -20.109 12.578 15.367 1 92.06 97 VAL A N 1
ATOM 769 C CA . VAL A 1 97 ? -18.953 11.781 15.781 1 92.06 97 VAL A CA 1
ATOM 770 C C . VAL A 1 97 ? -19.281 10.297 15.656 1 92.06 97 VAL A C 1
ATOM 772 O O . VAL A 1 97 ? -20.172 9.789 16.344 1 92.06 97 VAL A O 1
ATOM 775 N N . THR A 1 98 ? -18.469 9.531 14.891 1 90.19 98 THR A N 1
ATOM 776 C CA . THR A 1 98 ? -18.938 8.234 14.422 1 90.19 98 THR A CA 1
ATOM 777 C C . THR A 1 98 ? -18.25 7.098 15.172 1 90.19 98 THR A C 1
ATOM 779 O O . THR A 1 98 ? -18.797 6.004 15.297 1 90.19 98 THR A O 1
ATOM 782 N N . ASP A 1 99 ? -16.984 7.258 15.633 1 84.12 99 ASP A N 1
ATOM 783 C CA . ASP A 1 99 ? -16.203 6.121 16.109 1 84.12 99 ASP A CA 1
ATOM 784 C C . ASP A 1 99 ? -15.93 6.234 17.609 1 84.12 99 ASP A C 1
ATOM 786 O O . ASP A 1 99 ? -15.625 5.242 18.266 1 84.12 99 ASP A O 1
ATOM 790 N N . GLU A 1 100 ? -16.016 7.449 18.062 1 78.38 100 GLU A N 1
ATOM 791 C CA . GLU A 1 100 ? -15.734 7.688 19.484 1 78.38 100 GLU A CA 1
ATOM 792 C C . GLU A 1 100 ? -16.875 7.199 20.359 1 78.38 100 GLU A C 1
ATOM 794 O O . GLU A 1 100 ? -18.047 7.438 20.047 1 78.38 100 GLU A O 1
ATOM 799 N N . LEU A 1 101 ? -16.531 6.512 21.422 1 76.19 101 LEU A N 1
ATOM 800 C CA . LEU A 1 101 ? -17.547 5.984 22.344 1 76.19 101 LEU A CA 1
ATOM 801 C C . LEU A 1 101 ? -18.234 7.113 23.109 1 76.19 101 LEU A C 1
ATOM 803 O O . LEU A 1 101 ? -17.562 8.031 23.594 1 76.19 101 LEU A O 1
ATOM 807 N N . TYR A 1 102 ? -19.5 6.934 23.219 1 80.06 102 TYR A N 1
ATOM 808 C CA . TYR A 1 102 ? -20.266 7.938 23.922 1 80.06 102 TYR A CA 1
ATOM 809 C C . TYR A 1 102 ? -20.094 7.789 25.438 1 80.06 102 TYR A C 1
ATOM 811 O O . TYR A 1 102 ? -20.125 6.676 25.969 1 80.06 102 TYR A O 1
ATOM 819 N N . ARG A 1 103 ? -19.875 8.852 26.047 1 78.94 103 ARG A N 1
ATOM 820 C CA . ARG A 1 103 ? -19.906 8.992 27.5 1 78.94 103 ARG A CA 1
ATOM 821 C C . ARG A 1 103 ? -20.641 10.258 27.922 1 78.94 103 ARG A C 1
ATOM 823 O O . ARG A 1 103 ? -20.656 11.242 27.172 1 78.94 103 ARG A O 1
ATOM 830 N N . GLU A 1 104 ? -21.219 10.125 29.016 1 84.12 104 GLU A N 1
ATOM 831 C CA . GLU A 1 104 ? -21.969 11.289 29.484 1 84.12 104 GLU A CA 1
ATOM 832 C C . GLU A 1 104 ? -21.078 12.531 29.547 1 84.12 104 GLU A C 1
ATOM 834 O O . GLU A 1 104 ? -19.969 12.469 30.062 1 84.12 104 GLU A O 1
ATOM 839 N N . GLY A 1 105 ? -21.641 13.609 28.984 1 87.06 105 GLY A N 1
ATOM 840 C CA . GLY A 1 105 ? -20.922 14.867 29.062 1 87.06 105 GLY A CA 1
ATOM 841 C C . GLY A 1 105 ? -19.891 15.039 27.953 1 87.06 105 GLY A C 1
ATOM 842 O O . GLY A 1 105 ? -19.297 16.109 27.828 1 87.06 105 GLY A O 1
ATOM 843 N N . ILE A 1 106 ? -19.75 14.055 27.156 1 87.19 106 ILE A N 1
ATOM 844 C CA . ILE A 1 106 ? -18.688 14.086 26.156 1 87.19 106 ILE A CA 1
ATOM 845 C C . ILE A 1 106 ? -18.969 15.172 25.125 1 87.19 106 ILE A C 1
ATOM 847 O O . ILE A 1 106 ? -18.031 15.812 24.625 1 87.19 106 ILE A O 1
ATOM 851 N N . GLU A 1 107 ? -20.219 15.398 24.875 1 90.12 107 GLU A N 1
ATOM 852 C CA . GLU A 1 107 ? -20.578 16.438 23.906 1 90.12 107 GLU A CA 1
ATOM 853 C C . GLU A 1 107 ? -20.156 17.812 24.406 1 90.12 107 GLU A C 1
ATOM 855 O O . GLU A 1 107 ? -19.641 18.625 23.641 1 90.12 107 GLU A O 1
ATOM 860 N N . THR A 1 108 ? -20.375 18.047 25.656 1 89.94 108 THR A N 1
ATOM 861 C CA . THR A 1 108 ? -20 19.328 26.25 1 89.94 108 THR A CA 1
ATOM 862 C C . THR A 1 108 ? -18.5 19.531 26.203 1 89.94 108 THR A C 1
ATOM 864 O O . THR A 1 108 ? -18.016 20.594 25.828 1 89.94 108 THR A O 1
ATOM 867 N N . LYS A 1 109 ? -17.844 18.531 26.531 1 87.06 109 LYS A N 1
ATOM 868 C CA . LYS A 1 109 ? -16.375 18.594 26.516 1 87.06 109 LYS A CA 1
ATOM 869 C C . LYS A 1 109 ? -15.859 18.844 25.109 1 87.06 109 LYS A C 1
ATOM 871 O O . LYS A 1 109 ? -14.945 19.641 24.906 1 87.06 109 LYS A O 1
ATOM 876 N N . ALA A 1 110 ? -16.438 18.125 24.172 1 89.31 110 ALA A N 1
ATOM 877 C CA . ALA A 1 110 ? -16.047 18.281 22.781 1 89.31 110 ALA A CA 1
ATOM 878 C C . ALA A 1 110 ? -16.312 19.719 22.297 1 89.31 110 ALA A C 1
ATOM 880 O O . ALA A 1 110 ? -15.469 20.297 21.594 1 89.31 110 ALA A O 1
ATOM 881 N N . LEU A 1 111 ? -17.422 20.25 22.656 1 91.19 111 LEU A N 1
ATOM 882 C CA . LEU A 1 111 ? -17.766 21.609 22.266 1 91.19 111 LEU A CA 1
ATOM 883 C C . LEU A 1 111 ? -16.812 22.609 22.906 1 91.19 111 LEU A C 1
ATOM 885 O O . LEU A 1 111 ? -16.359 23.547 22.234 1 91.19 111 LEU A O 1
ATOM 889 N N . GLU A 1 112 ? -16.516 22.438 24.094 1 89.25 112 GLU A N 1
ATOM 890 C CA . GLU A 1 112 ? -15.57 23.312 24.781 1 89.25 112 GLU A CA 1
ATOM 891 C C . GLU A 1 112 ? -14.203 23.297 24.109 1 89.25 112 GLU A C 1
ATOM 893 O O . GLU A 1 112 ? -13.586 24.328 23.906 1 89.25 112 GLU A O 1
ATOM 898 N N . GLN A 1 113 ? -13.812 22.156 23.797 1 86.12 113 GLN A N 1
ATOM 899 C CA . GLN A 1 113 ? -12.539 22 23.109 1 86.12 113 GLN A CA 1
ATOM 900 C C . GLN A 1 113 ? -12.562 22.688 21.75 1 86.12 113 GLN A C 1
ATOM 902 O O . GLN A 1 113 ? -11.602 23.375 21.375 1 86.12 113 GLN A O 1
ATOM 907 N N . PHE A 1 114 ? -13.641 22.484 21.047 1 89.94 114 PHE A N 1
ATOM 908 C CA . PHE A 1 114 ? -13.805 23.141 19.75 1 89.94 114 PHE A CA 1
ATOM 909 C C . PHE A 1 114 ? -13.695 24.656 19.891 1 89.94 114 PHE A C 1
ATOM 911 O O . PHE A 1 114 ? -12.969 25.297 19.141 1 89.94 114 PHE A O 1
ATOM 918 N N . ILE A 1 115 ? -14.32 25.188 20.891 1 90.62 115 ILE A N 1
ATOM 919 C CA . ILE A 1 115 ? -14.359 26.625 21.109 1 90.62 115 ILE A CA 1
ATOM 920 C C . ILE A 1 115 ? -12.977 27.109 21.547 1 90.62 115 ILE A C 1
ATOM 922 O O . ILE A 1 115 ? -12.547 28.203 21.172 1 90.62 115 ILE A O 1
ATOM 926 N N . GLN A 1 116 ? -12.328 26.297 22.219 1 86.69 116 GLN A N 1
ATOM 927 C CA . GLN A 1 116 ? -10.969 26.641 22.625 1 86.69 116 GLN A CA 1
ATOM 928 C C . GLN A 1 116 ? -10.047 26.781 21.422 1 86.69 116 GLN A C 1
ATOM 930 O O . GLN A 1 116 ? -9.219 27.688 21.359 1 86.69 116 GLN A O 1
ATOM 935 N N . TYR A 1 117 ? -10.234 25.922 20.5 1 84 117 TYR A N 1
ATOM 936 C CA . TYR A 1 117 ? -9.398 25.953 19.297 1 84 117 TYR A CA 1
ATOM 937 C C . TYR A 1 117 ? -9.82 27.078 18.359 1 84 117 TYR A C 1
ATOM 939 O O . TYR A 1 117 ? -8.992 27.641 17.656 1 84 117 TYR A O 1
ATOM 947 N N . PHE A 1 118 ? -11.117 27.312 18.438 1 90.56 118 PHE A N 1
ATOM 948 C CA . PHE A 1 118 ? -11.688 28.312 17.531 1 90.56 118 PHE A CA 1
ATOM 949 C C . PHE A 1 118 ? -12.594 29.266 18.297 1 90.56 118 PHE A C 1
ATOM 951 O O . PHE A 1 118 ? -13.82 29.25 18.125 1 90.56 118 PHE A O 1
ATOM 958 N N . PRO A 1 119 ? -11.992 30.188 18.953 1 91.06 119 PRO A N 1
ATOM 959 C CA . PRO A 1 119 ? -12.734 31.062 19.875 1 91.06 119 PRO A CA 1
ATOM 960 C C . PRO A 1 119 ? -13.758 31.938 19.141 1 91.06 119 PRO A C 1
ATOM 962 O O . PRO A 1 119 ? -14.75 32.344 19.734 1 91.06 119 PRO A O 1
ATOM 965 N N . GLU A 1 120 ? -13.594 32.188 17.922 1 87.88 120 GLU A N 1
ATOM 966 C CA . GLU A 1 120 ? -14.484 33.031 17.141 1 87.88 120 GLU A CA 1
ATOM 967 C C . GLU A 1 120 ? -15.867 32.406 16.984 1 87.88 120 GLU A C 1
ATOM 969 O O . GLU A 1 120 ? -16.828 33.062 16.609 1 87.88 120 GLU A O 1
ATOM 974 N N . THR A 1 121 ? -15.977 31.109 17.438 1 92.62 121 THR A N 1
ATOM 975 C CA . THR A 1 121 ? -17.234 30.391 17.266 1 92.62 121 THR A CA 1
ATOM 976 C C . THR A 1 121 ? -18.031 30.359 18.578 1 92.62 121 THR A C 1
ATOM 978 O O . THR A 1 121 ? -19.109 29.781 18.641 1 92.62 121 THR A O 1
ATOM 981 N N . LYS A 1 122 ? -17.578 30.844 19.641 1 90.81 122 LYS A N 1
ATOM 982 C CA . LYS A 1 122 ? -18.109 30.719 21 1 90.81 122 LYS A CA 1
ATOM 983 C C . LYS A 1 122 ? -19.594 31.062 21.047 1 90.81 122 LYS A C 1
ATOM 985 O O . LYS A 1 122 ? -20.359 30.406 21.75 1 90.81 122 LYS A O 1
ATOM 990 N N . ASP A 1 123 ? -20.109 32.062 20.375 1 86.5 123 ASP A N 1
ATOM 991 C CA . ASP A 1 123 ? -21.484 32.5 20.484 1 86.5 123 ASP A CA 1
ATOM 992 C C . ASP A 1 123 ? -22.359 31.922 19.359 1 86.5 123 ASP A C 1
ATOM 994 O O . ASP A 1 123 ? -23.469 32.406 19.125 1 86.5 123 ASP A O 1
ATOM 998 N N . GLN A 1 124 ? -21.844 30.828 18.844 1 88.81 124 GLN A N 1
ATOM 999 C CA . GLN A 1 124 ? -22.578 30.219 17.734 1 88.81 124 GLN A CA 1
ATOM 1000 C C . GLN A 1 124 ? -23.281 28.938 18.172 1 88.81 124 GLN A C 1
ATOM 1002 O O . GLN A 1 124 ? -22.828 28.281 19.109 1 88.81 124 GLN A O 1
ATOM 1007 N N . ASN A 1 125 ? -24.406 28.672 17.656 1 88.5 125 ASN A N 1
ATOM 1008 C CA . ASN A 1 125 ? -25.172 27.469 17.953 1 88.5 125 ASN A CA 1
ATOM 1009 C C . ASN A 1 125 ? -24.641 26.266 17.188 1 88.5 125 ASN A C 1
ATOM 1011 O O . ASN A 1 125 ? -25.156 25.922 16.125 1 88.5 125 ASN A O 1
ATOM 1015 N N . ILE A 1 126 ? -23.672 25.672 17.734 1 92.12 126 ILE A N 1
ATOM 1016 C CA . ILE A 1 126 ? -23.047 24.5 17.125 1 92.12 126 ILE A CA 1
ATOM 1017 C C . ILE A 1 126 ? -23.484 23.25 17.859 1 92.12 126 ILE A C 1
ATOM 1019 O O . ILE A 1 126 ? -23.531 23.219 19.094 1 92.12 126 ILE A O 1
ATOM 1023 N N . LYS A 1 127 ? -23.797 22.266 17.141 1 90.69 127 LYS A N 1
ATOM 1024 C CA . LYS A 1 127 ? -24.25 21 17.719 1 90.69 127 LYS A CA 1
ATOM 1025 C C . LYS A 1 127 ? -23.219 19.891 17.469 1 90.69 127 LYS A C 1
ATOM 1027 O O . LYS A 1 127 ? -22.609 19.828 16.406 1 90.69 127 LYS A O 1
ATOM 1032 N N . ILE A 1 128 ? -23.062 19.094 18.453 1 92.75 128 ILE A N 1
ATOM 1033 C CA . ILE A 1 128 ? -22.25 17.891 18.359 1 92.75 128 ILE A CA 1
ATOM 1034 C C . ILE A 1 128 ? -23.094 16.672 18.75 1 92.75 128 ILE A C 1
ATOM 1036 O O . ILE A 1 128 ? -23.719 16.656 19.812 1 92.75 128 ILE A O 1
ATOM 1040 N N . GLU A 1 129 ? -23.141 15.695 17.891 1 91.56 129 GLU A N 1
ATOM 1041 C CA . GLU A 1 129 ? -23.891 14.477 18.156 1 91.56 129 GLU A CA 1
ATOM 1042 C C . GLU A 1 129 ? -23.047 13.234 17.938 1 91.56 129 GLU A C 1
ATOM 1044 O O . GLU A 1 129 ? -22.328 13.133 16.938 1 91.56 129 GLU A O 1
ATOM 1049 N N . TYR A 1 130 ? -23.062 12.328 18.828 1 89.19 130 TYR A N 1
ATOM 1050 C CA . TYR A 1 130 ? -22.375 11.047 18.734 1 89.19 130 TYR A CA 1
ATOM 1051 C C . TYR A 1 130 ? -23.297 9.977 18.156 1 89.19 130 TYR A C 1
ATOM 1053 O O . TYR A 1 130 ? -24.359 9.695 18.719 1 89.19 130 TYR A O 1
ATOM 1061 N N . VAL A 1 131 ? -22.828 9.43 17 1 87.19 131 VAL A N 1
ATOM 1062 C CA . VAL A 1 131 ? -23.625 8.453 16.266 1 87.19 131 VAL A CA 1
ATOM 1063 C C . VAL A 1 131 ? -23.422 7.059 16.859 1 87.19 131 VAL A C 1
ATOM 1065 O O . VAL A 1 131 ? -22.312 6.523 16.812 1 87.19 131 VAL A O 1
ATOM 1068 N N . GLN A 1 132 ? -24.203 6.551 17.75 1 75.75 132 GLN A N 1
ATOM 1069 C CA . GLN A 1 132 ? -24.125 5.207 18.312 1 75.75 132 GLN A CA 1
ATOM 1070 C C . GLN A 1 132 ? -24.875 4.199 17.453 1 75.75 132 GLN A C 1
ATOM 1072 O O . GLN A 1 132 ? -26.047 3.914 17.688 1 75.75 132 GLN A O 1
ATOM 1077 N N . ARG A 1 133 ? -24.234 3.627 16.547 1 70.19 133 ARG A N 1
ATOM 1078 C CA . ARG A 1 133 ? -24.844 2.74 15.547 1 70.19 133 ARG A CA 1
ATOM 1079 C C . ARG A 1 133 ? -25.281 1.422 16.188 1 70.19 133 ARG A C 1
ATOM 1081 O O . ARG A 1 133 ? -26.219 0.784 15.719 1 70.19 133 ARG A O 1
ATOM 1088 N N . SER A 1 134 ? -24.656 1.128 17.297 1 63.97 134 SER A N 1
ATOM 1089 C CA . SER A 1 134 ? -24.938 -0.142 17.953 1 63.97 134 SER A CA 1
ATOM 1090 C C . SER A 1 134 ? -26.328 -0.15 18.578 1 63.97 134 SER A C 1
ATOM 1092 O O . SER A 1 134 ? -26.922 -1.213 18.781 1 63.97 134 SER A O 1
ATOM 1094 N N . ASN A 1 135 ? -26.844 0.941 18.844 1 63.59 135 ASN A N 1
ATOM 1095 C CA . ASN A 1 135 ? -28.109 0.978 19.578 1 63.59 135 ASN A CA 1
ATOM 1096 C C . ASN A 1 135 ? -29.281 1.285 18.672 1 63.59 135 ASN A C 1
ATOM 1098 O O . ASN A 1 135 ? -30.406 1.45 19.125 1 63.59 135 ASN A O 1
ATOM 1102 N N . GLY A 1 136 ? -28.984 1.396 17.438 1 68 136 GLY A N 1
ATOM 1103 C CA . GLY A 1 136 ? -30.062 1.576 16.469 1 68 136 GLY A CA 1
ATOM 1104 C C . GLY A 1 136 ? -30.656 2.971 16.5 1 68 136 GLY A C 1
ATOM 1105 O O . GLY A 1 136 ? -31.703 3.217 15.883 1 68 136 GLY A O 1
ATOM 1106 N N . LYS A 1 137 ? -30.125 3.836 17.203 1 78.38 137 LYS A N 1
ATOM 1107 C CA . LYS A 1 137 ? -30.656 5.195 17.266 1 78.38 137 LYS A CA 1
ATOM 1108 C C . LYS A 1 137 ? -30.5 5.902 15.914 1 78.38 137 LYS A C 1
ATOM 1110 O O . LYS A 1 137 ? -29.422 5.863 15.305 1 78.38 137 LYS A O 1
ATOM 1115 N N . GLN A 1 138 ? -31.625 6.488 15.508 1 88.94 138 GLN A N 1
ATOM 1116 C CA . GLN A 1 138 ? -31.625 7.227 14.242 1 88.94 138 GLN A CA 1
ATOM 1117 C C . GLN A 1 138 ? -31.156 8.664 14.445 1 88.94 138 GLN A C 1
ATOM 1119 O O . GLN A 1 138 ? -31.422 9.273 15.484 1 88.94 138 GLN A O 1
ATOM 1124 N N . VAL A 1 139 ? -30.484 9.172 13.547 1 92.75 139 VAL A N 1
ATOM 1125 C CA . VAL A 1 139 ? -30.031 10.562 13.547 1 92.75 139 VAL A CA 1
ATOM 1126 C C . VAL A 1 139 ? -31.047 11.438 12.812 1 92.75 139 VAL A C 1
ATOM 1128 O O . VAL A 1 139 ? -31.344 11.203 11.641 1 92.75 139 VAL A O 1
ATOM 1131 N N . LYS A 1 140 ? -31.562 12.406 13.5 1 94.62 140 LYS A N 1
ATOM 1132 C CA . LYS A 1 140 ? -32.531 13.312 12.883 1 94.62 140 LYS A CA 1
ATOM 1133 C C . LYS A 1 140 ? -31.844 14.312 11.969 1 94.62 140 LYS A C 1
ATOM 1135 O O . LYS A 1 140 ? -30.844 14.922 12.359 1 94.62 140 LYS A O 1
ATOM 1140 N N . VAL A 1 141 ? -32.438 14.492 10.75 1 95.44 141 VAL A N 1
ATOM 1141 C CA . VAL A 1 141 ? -31.828 15.391 9.773 1 95.44 141 VAL A CA 1
ATOM 1142 C C . VAL A 1 141 ? -32.938 16.094 8.969 1 95.44 141 VAL A C 1
ATOM 1144 O O . VAL A 1 141 ? -34.094 15.781 9.117 1 95.44 141 VAL A O 1
ATOM 1147 N N . ASN A 1 142 ? -32.531 17.109 8.305 1 9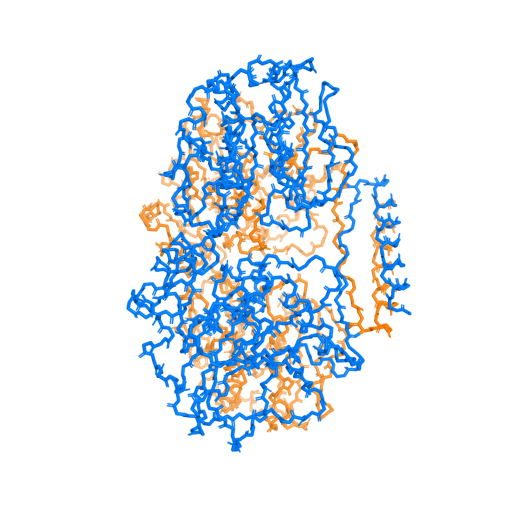5.62 142 ASN A N 1
ATOM 1148 C CA . ASN A 1 142 ? -33.375 17.766 7.32 1 95.62 142 ASN A CA 1
ATOM 1149 C C . ASN A 1 142 ? -33.156 17.203 5.918 1 95.62 142 ASN A C 1
ATOM 1151 O O . ASN A 1 142 ? -32.031 16.859 5.551 1 95.62 142 ASN A O 1
ATOM 1155 N N . LYS A 1 143 ? -34.188 17.156 5.086 1 94.56 143 LYS A N 1
ATOM 1156 C CA . LYS A 1 143 ? -34.094 16.625 3.732 1 94.56 143 LYS A CA 1
ATOM 1157 C C . LYS A 1 143 ? -33.094 17.438 2.891 1 94.56 143 LYS A C 1
ATOM 1159 O O . LYS A 1 143 ? -32.562 16.938 1.902 1 94.56 143 LYS A O 1
ATOM 1164 N N . ASP A 1 144 ? -32.844 18.688 3.348 1 94.81 144 ASP A N 1
ATOM 1165 C CA . ASP A 1 144 ? -32 19.594 2.582 1 94.81 144 ASP A CA 1
ATOM 1166 C C . ASP A 1 144 ? -30.609 19.719 3.211 1 94.81 144 ASP A C 1
ATOM 1168 O O . ASP A 1 144 ? -29.828 20.578 2.83 1 94.81 144 ASP A O 1
ATOM 1172 N N . ASP A 1 145 ? -30.297 18.859 4.094 1 96.06 145 ASP A N 1
ATOM 1173 C CA . ASP A 1 145 ? -28.969 18.844 4.711 1 96.06 145 ASP A CA 1
ATOM 1174 C C . ASP A 1 145 ? -27.891 18.5 3.691 1 96.06 145 ASP A C 1
ATOM 1176 O O . ASP A 1 145 ? -28.141 17.75 2.75 1 96.06 145 ASP A O 1
ATOM 1180 N N . LEU A 1 146 ? -26.766 19.109 3.926 1 97.38 146 LEU A N 1
ATOM 1181 C CA . LEU A 1 146 ? -25.547 18.672 3.264 1 97.38 146 LEU A CA 1
ATOM 1182 C C . LEU A 1 146 ? -24.688 17.828 4.203 1 97.38 146 LEU A C 1
ATOM 1184 O O . LEU A 1 146 ? -24.781 17.984 5.426 1 97.38 146 LEU A O 1
ATOM 1188 N N . PHE A 1 147 ? -23.906 16.953 3.607 1 97.81 147 PHE A N 1
ATOM 1189 C CA . PHE A 1 147 ? -23.047 16.078 4.406 1 97.81 147 PHE A CA 1
ATOM 1190 C C . PHE A 1 147 ? -21.609 16.141 3.912 1 97.81 147 PHE A C 1
ATOM 1192 O O . PHE A 1 147 ? -21.359 16.234 2.709 1 97.81 147 PHE A O 1
ATOM 1199 N N . LEU A 1 148 ? -20.688 16.109 4.832 1 98.12 148 LEU A N 1
ATOM 1200 C CA . LEU A 1 148 ? -19.266 16.062 4.535 1 98.12 148 LEU A CA 1
ATOM 1201 C C . LEU A 1 148 ? -18.594 14.938 5.301 1 98.12 148 LEU A C 1
ATOM 1203 O O . LEU A 1 148 ? -18.672 14.875 6.527 1 98.12 148 LEU A O 1
ATOM 1207 N N . ALA A 1 149 ? -17.953 13.992 4.574 1 97.56 149 ALA A N 1
ATOM 1208 C CA . ALA A 1 149 ? -17.172 12.914 5.164 1 97.56 149 ALA A CA 1
ATOM 1209 C C . ALA A 1 149 ? -15.688 13.281 5.207 1 97.56 149 ALA A C 1
ATOM 1211 O O . ALA A 1 149 ? -15.195 14.023 4.355 1 97.56 149 ALA A O 1
ATOM 1212 N N . SER A 1 150 ? -14.977 12.727 6.203 1 95.44 150 SER A N 1
ATOM 1213 C CA . SER A 1 150 ? -13.586 13.125 6.387 1 95.44 150 SER A CA 1
ATOM 1214 C C . SER A 1 150 ? -12.656 11.914 6.398 1 95.44 150 SER A C 1
ATOM 1216 O O . SER A 1 150 ? -11.438 12.062 6.477 1 95.44 150 SER A O 1
ATOM 1218 N N . ALA A 1 151 ? -13.164 10.656 6.41 1 95.25 151 ALA A N 1
ATOM 1219 C CA . ALA A 1 151 ? -12.43 9.398 6.32 1 95.25 151 ALA A CA 1
ATOM 1220 C C . ALA A 1 151 ? -13.133 8.422 5.383 1 95.25 151 ALA A C 1
ATOM 1222 O O . ALA A 1 151 ? -14.344 8.523 5.16 1 95.25 151 ALA A O 1
ATOM 1223 N N . TRP A 1 152 ? -12.32 7.469 4.859 1 96.25 152 TRP A N 1
ATOM 1224 C CA . TRP A 1 152 ? -12.906 6.598 3.846 1 96.25 152 TRP A CA 1
ATOM 1225 C C . TRP A 1 152 ? -14.039 5.766 4.43 1 96.25 152 TRP A C 1
ATOM 1227 O O . TRP A 1 152 ? -15.039 5.512 3.754 1 96.25 152 TRP A O 1
ATOM 1237 N N . TRP A 1 153 ? -13.961 5.375 5.727 1 93.94 153 TRP A N 1
ATOM 1238 C CA . TRP A 1 153 ? -15.023 4.551 6.281 1 93.94 153 TRP A CA 1
ATOM 1239 C C . TRP A 1 153 ? -16.266 5.391 6.566 1 93.94 153 TRP A C 1
ATOM 1241 O O . TRP A 1 153 ? -17.391 4.879 6.539 1 93.94 153 TRP A O 1
ATOM 1251 N N . THR A 1 154 ? -16.109 6.734 6.809 1 94.81 154 THR A N 1
ATOM 1252 C CA . THR A 1 154 ? -17.281 7.59 6.984 1 94.81 154 THR A CA 1
ATOM 1253 C C . THR A 1 154 ? -18.031 7.77 5.664 1 94.81 154 THR A C 1
ATOM 1255 O O . THR A 1 154 ? -19.234 7.996 5.656 1 94.81 154 THR A O 1
ATOM 1258 N N . VAL A 1 155 ? -17.344 7.684 4.543 1 96.5 155 VAL A N 1
ATOM 1259 C CA . VAL A 1 155 ? -17.984 7.703 3.232 1 96.5 155 VAL A CA 1
ATOM 1260 C C . VAL A 1 155 ? -18.891 6.484 3.084 1 96.5 155 VAL A C 1
ATOM 1262 O O . VAL A 1 155 ? -20.031 6.605 2.641 1 96.5 155 VAL A O 1
ATOM 1265 N N . TYR A 1 156 ? -18.453 5.34 3.535 1 92 156 TYR A N 1
ATOM 1266 C CA . TYR A 1 156 ? -19.25 4.121 3.484 1 92 156 TYR A CA 1
ATOM 1267 C C . TYR A 1 156 ? -20.484 4.242 4.371 1 92 156 TYR A C 1
ATOM 1269 O O . TYR A 1 156 ? -21.562 3.736 4.023 1 92 156 TYR A O 1
ATOM 1277 N N . GLN A 1 157 ? -20.234 4.875 5.441 1 92.19 157 GLN A N 1
ATOM 1278 C CA . GLN A 1 157 ? -21.344 5.043 6.371 1 92.19 157 GLN A CA 1
ATOM 1279 C C . GLN A 1 157 ? -22.469 5.875 5.754 1 92.19 157 GLN A C 1
ATOM 1281 O O . GLN A 1 157 ? -23.609 5.852 6.23 1 92.19 157 GLN A O 1
ATOM 1286 N N . MET A 1 158 ? -22.188 6.598 4.754 1 94.44 158 MET A N 1
ATOM 1287 C CA . MET A 1 158 ? -23.141 7.488 4.109 1 94.44 158 MET A CA 1
ATOM 1288 C C . MET A 1 158 ? -23.625 6.898 2.789 1 94.44 158 MET A C 1
ATOM 1290 O O . MET A 1 158 ? -24.234 7.598 1.975 1 94.44 158 MET A O 1
ATOM 1294 N N . ARG A 1 159 ? -23.328 5.664 2.525 1 88.25 159 ARG A N 1
ATOM 1295 C CA . ARG A 1 159 ? -23.578 5.066 1.218 1 88.25 159 ARG A CA 1
ATOM 1296 C C . ARG A 1 159 ? -25.062 5.145 0.85 1 88.25 159 ARG A C 1
ATOM 1298 O O . ARG A 1 159 ? -25.406 5.246 -0.329 1 88.25 159 ARG A O 1
ATOM 1305 N N . GLN A 1 160 ? -25.953 5.168 1.815 1 86.44 160 GLN A N 1
ATOM 1306 C CA . GLN A 1 160 ? -27.391 5.215 1.56 1 86.44 160 GLN A CA 1
ATOM 1307 C C . GLN A 1 160 ? -27.797 6.562 0.972 1 86.44 160 GLN A C 1
ATOM 1309 O O . GLN A 1 160 ? -28.844 6.676 0.338 1 86.44 160 GLN A O 1
ATOM 1314 N N . LEU A 1 161 ? -27.031 7.52 1.219 1 90.81 161 LEU A N 1
ATOM 1315 C CA . LEU A 1 161 ? -27.312 8.867 0.742 1 90.81 161 LEU A CA 1
ATOM 1316 C C . LEU A 1 161 ? -27.5 8.883 -0.771 1 90.81 161 LEU A C 1
ATOM 1318 O O . LEU A 1 161 ? -28.375 9.586 -1.283 1 90.81 161 LEU A O 1
ATOM 1322 N N . PHE A 1 162 ? -26.828 8.086 -1.476 1 89.5 162 PHE A N 1
ATOM 1323 C CA . PHE A 1 162 ? -26.75 8.141 -2.93 1 89.5 162 PHE A CA 1
ATOM 1324 C C . PHE A 1 162 ? -28 7.57 -3.568 1 89.5 162 PHE A C 1
ATOM 1326 O O . PHE A 1 162 ? -28.375 7.953 -4.684 1 89.5 162 PHE A O 1
ATOM 1333 N N . ASP A 1 163 ? -28.672 6.719 -2.822 1 86.88 163 ASP A N 1
ATOM 1334 C CA . ASP A 1 163 ? -29.844 6.055 -3.398 1 86.88 163 ASP A CA 1
ATOM 1335 C C . ASP A 1 163 ? -31.109 6.465 -2.674 1 86.88 163 ASP A C 1
ATOM 1337 O O . ASP A 1 163 ? -32.219 6.176 -3.143 1 86.88 163 ASP A O 1
ATOM 1341 N N . ASP A 1 164 ? -30.953 7.098 -1.593 1 87 164 ASP A N 1
ATOM 1342 C CA . ASP A 1 164 ? -32.094 7.43 -0.763 1 87 164 ASP A CA 1
ATOM 1343 C C . ASP A 1 164 ? -32.844 8.641 -1.317 1 87 164 ASP A C 1
ATOM 1345 O O . ASP A 1 164 ? -32.312 9.75 -1.357 1 87 164 ASP A O 1
ATOM 1349 N N . THR A 1 165 ? -34.031 8.453 -1.546 1 86.44 165 THR A N 1
ATOM 1350 C CA . THR A 1 165 ? -34.844 9.469 -2.211 1 86.44 165 THR A CA 1
ATOM 1351 C C . THR A 1 165 ? -35.344 10.516 -1.21 1 86.44 165 THR A C 1
ATOM 1353 O O . THR A 1 165 ? -35.875 11.547 -1.6 1 86.44 165 THR A O 1
ATOM 1356 N N . LYS A 1 166 ? -35.062 10.289 0.001 1 89.81 166 LYS A N 1
ATOM 1357 C CA . LYS A 1 166 ? -35.5 11.234 1.028 1 89.81 166 LYS A CA 1
ATOM 1358 C C . LYS A 1 166 ? -34.688 12.516 0.985 1 89.81 166 LYS A C 1
ATOM 1360 O O . LYS A 1 166 ? -35.156 13.57 1.411 1 89.81 166 LYS A O 1
ATOM 1365 N N . PHE A 1 167 ? -33.531 12.43 0.449 1 93.81 167 PHE A N 1
ATOM 1366 C CA . PHE A 1 167 ? -32.656 13.578 0.442 1 93.81 167 PHE A CA 1
ATOM 1367 C C . PHE A 1 167 ? -32.75 14.328 -0.881 1 93.81 167 PHE A C 1
ATOM 1369 O O . PHE A 1 167 ? -32.844 13.719 -1.943 1 93.81 167 PHE A O 1
ATOM 1376 N N . SER A 1 168 ? -32.719 15.633 -0.773 1 92.44 168 SER A N 1
ATOM 1377 C CA . SER A 1 168 ? -32.75 16.469 -1.966 1 92.44 168 SER A CA 1
ATOM 1378 C C . SER A 1 168 ? -31.406 16.531 -2.668 1 92.44 168 SER A C 1
ATOM 1380 O O . SER A 1 168 ? -31.344 16.766 -3.877 1 92.44 168 SER A O 1
ATOM 1382 N N . PHE A 1 169 ? -30.422 16.469 -1.943 1 94.06 169 PHE A N 1
ATOM 1383 C CA . PHE A 1 169 ? -29.047 16.469 -2.441 1 94.06 169 PHE A CA 1
ATOM 1384 C C . PHE A 1 169 ? -28.375 15.125 -2.176 1 94.06 169 PHE A C 1
ATOM 1386 O O . PHE A 1 169 ? -28.078 14.797 -1.027 1 94.06 169 PHE A O 1
ATOM 1393 N N . LYS A 1 170 ? -28 14.43 -3.238 1 94.38 170 LYS A N 1
ATOM 1394 C CA . LYS A 1 170 ? -27.594 13.031 -3.096 1 94.38 170 LYS A CA 1
ATOM 1395 C C . LYS A 1 170 ? -26.109 12.859 -3.354 1 94.38 170 LYS A C 1
ATOM 1397 O O . LYS A 1 170 ? -25.656 11.789 -3.773 1 94.38 170 LYS A O 1
ATOM 1402 N N . ARG A 1 171 ? -25.406 13.945 -3.232 1 95.19 171 ARG A N 1
ATOM 1403 C CA . ARG A 1 171 ? -23.953 13.898 -3.318 1 95.19 171 ARG A CA 1
ATOM 1404 C C . ARG A 1 171 ? -23.312 14.164 -1.96 1 95.19 171 ARG A C 1
ATOM 1406 O O . ARG A 1 171 ? -23.953 14.711 -1.062 1 95.19 171 ARG A O 1
ATOM 1413 N N . LEU A 1 172 ? -22.078 13.719 -1.78 1 97.5 172 LEU A N 1
ATOM 1414 C CA . LEU A 1 172 ? -21.375 13.789 -0.504 1 97.5 172 LEU A CA 1
ATOM 1415 C C . LEU A 1 172 ? -20.078 14.578 -0.644 1 97.5 172 LEU A C 1
ATOM 1417 O O . LEU A 1 172 ? -19.234 14.242 -1.471 1 97.5 172 LEU A O 1
ATOM 1421 N N . PHE A 1 173 ? -19.969 15.648 0.125 1 97.88 173 PHE A N 1
ATOM 1422 C CA . PHE A 1 173 ? -18.641 16.281 0.183 1 97.88 173 PHE A CA 1
ATOM 1423 C C . PHE A 1 173 ? -17.641 15.359 0.861 1 97.88 173 PHE A C 1
ATOM 1425 O O . PHE A 1 173 ? -17.953 14.703 1.854 1 97.88 173 PHE A O 1
ATOM 1432 N N . TYR A 1 174 ? -16.469 15.234 0.304 1 97.88 174 TYR A N 1
ATOM 1433 C CA . TYR A 1 174 ? -15.406 14.383 0.826 1 97.88 174 TYR A CA 1
ATOM 1434 C C . TYR A 1 174 ? -14.125 15.18 1.048 1 97.88 174 TYR A C 1
ATOM 1436 O O . TYR A 1 174 ? -13.477 15.602 0.088 1 97.88 174 TYR A O 1
ATOM 1444 N N . LEU A 1 175 ? -13.852 15.469 2.354 1 97.31 175 LEU A N 1
ATOM 1445 C CA . LEU A 1 175 ? -12.586 16.109 2.691 1 97.31 175 LEU A CA 1
ATOM 1446 C C . LEU A 1 175 ? -11.43 15.117 2.547 1 97.31 175 LEU A C 1
ATOM 1448 O O . LEU A 1 175 ? -11.188 14.305 3.441 1 97.31 175 LEU A O 1
ATOM 1452 N N . ILE A 1 176 ? -10.703 15.219 1.467 1 96.75 176 ILE A N 1
ATOM 1453 C CA . ILE A 1 176 ? -9.625 14.289 1.149 1 96.75 176 ILE A CA 1
ATOM 1454 C C . ILE A 1 176 ? -8.289 14.883 1.584 1 96.75 176 ILE A C 1
ATOM 1456 O O . ILE A 1 176 ? -7.715 15.727 0.884 1 96.75 176 ILE A O 1
ATOM 1460 N N . GLN A 1 177 ? -7.836 14.359 2.664 1 94.81 177 GLN A N 1
ATOM 1461 C CA . GLN A 1 177 ? -6.637 14.922 3.273 1 94.81 177 GLN A CA 1
ATOM 1462 C C . GLN A 1 177 ? -5.391 14.141 2.861 1 94.81 177 GLN A C 1
ATOM 1464 O O . GLN A 1 177 ? -4.266 14.602 3.072 1 94.81 177 GLN A O 1
ATOM 1469 N N . ASP A 1 178 ? -5.59 12.969 2.318 1 95.56 178 ASP A N 1
ATOM 1470 C CA . ASP A 1 178 ? -4.562 12.094 1.753 1 95.56 178 ASP A CA 1
ATOM 1471 C C . ASP A 1 178 ? -5.176 11.055 0.822 1 95.56 178 ASP A C 1
ATOM 1473 O O . ASP A 1 178 ? -6.398 10.977 0.686 1 95.56 178 ASP A O 1
ATOM 1477 N N . PHE A 1 179 ? -4.336 10.43 0.073 1 96.81 179 PHE A N 1
ATOM 1478 C CA . PHE A 1 179 ? -4.773 9.219 -0.609 1 96.81 179 PHE A CA 1
ATOM 1479 C C . PHE A 1 179 ? -4.754 8.023 0.338 1 96.81 179 PHE A C 1
ATOM 1481 O O . PHE A 1 179 ? -3.754 7.309 0.418 1 96.81 179 PHE A O 1
ATOM 1488 N N . GLU A 1 180 ? -5.824 7.754 0.951 1 96.56 180 GLU A N 1
ATOM 1489 C CA . GLU A 1 180 ? -5.891 6.91 2.139 1 96.56 180 GLU A CA 1
ATOM 1490 C C . GLU A 1 180 ? -5.613 5.449 1.794 1 96.56 180 GLU A C 1
ATOM 1492 O O . GLU A 1 180 ? -5.109 4.695 2.629 1 96.56 180 GLU A O 1
ATOM 1497 N N . PRO A 1 181 ? -5.891 4.988 0.569 1 96.94 181 PRO A N 1
ATOM 1498 C CA . PRO A 1 181 ? -5.492 3.619 0.234 1 96.94 181 PRO A CA 1
ATOM 1499 C C . PRO A 1 181 ? -4 3.367 0.455 1 96.94 181 PRO A C 1
ATOM 1501 O O . PRO A 1 181 ? -3.602 2.244 0.771 1 96.94 181 PRO A O 1
ATOM 1504 N N . GLY A 1 182 ? -3.209 4.406 0.304 1 97.25 182 GLY A N 1
ATOM 1505 C CA . GLY A 1 182 ? -1.77 4.285 0.473 1 97.25 182 GLY A CA 1
ATOM 1506 C C . GLY A 1 182 ? -1.363 3.904 1.884 1 97.25 182 GLY A C 1
ATOM 1507 O O . GLY A 1 182 ? -0.218 3.516 2.121 1 97.25 182 GLY A O 1
ATOM 1508 N N . PHE A 1 183 ? -2.326 3.934 2.848 1 95.75 183 PHE A N 1
ATOM 1509 C CA . PHE A 1 183 ? -2.039 3.611 4.242 1 95.75 183 PHE A CA 1
ATOM 1510 C C . PHE A 1 183 ? -1.969 2.102 4.441 1 95.75 183 PHE A C 1
ATOM 1512 O O . PHE A 1 183 ? -1.52 1.631 5.488 1 95.75 183 PHE A O 1
ATOM 1519 N N . TYR A 1 184 ? -2.342 1.336 3.357 1 93.69 184 TYR A N 1
ATOM 1520 C CA . TYR A 1 184 ? -2.504 -0.106 3.498 1 93.69 184 TYR A CA 1
ATOM 1521 C C . TYR A 1 184 ? -1.735 -0.851 2.412 1 93.69 184 TYR A C 1
ATOM 1523 O O . TYR A 1 184 ? -1.604 -0.36 1.289 1 93.69 184 TYR A O 1
ATOM 1531 N N . PRO A 1 185 ? -1.24 -2.072 2.816 1 95.12 185 PRO A N 1
ATOM 1532 C CA . PRO A 1 185 ? -0.919 -2.963 1.698 1 95.12 185 PRO A CA 1
ATOM 1533 C C . PRO A 1 185 ? -2.145 -3.326 0.864 1 95.12 185 PRO A C 1
ATOM 1535 O O . PRO A 1 185 ? -3.277 -3.201 1.336 1 95.12 185 PRO A O 1
ATOM 1538 N N . TRP A 1 186 ? -1.929 -3.715 -0.362 1 97.38 186 TRP A N 1
ATOM 1539 C CA . TRP A 1 186 ? -3.045 -4.207 -1.161 1 97.38 186 TRP A CA 1
ATOM 1540 C C . TRP A 1 186 ? -3.816 -5.289 -0.41 1 97.38 186 TRP A C 1
ATOM 1542 O O . TRP A 1 186 ? -3.227 -6.254 0.078 1 97.38 186 TRP A O 1
ATOM 1552 N N . GLY A 1 187 ? -5.105 -5.172 -0.265 1 96.44 187 GLY A N 1
ATOM 1553 C CA . GLY A 1 187 ? -6.012 -6 0.512 1 96.44 187 GLY A CA 1
ATOM 1554 C C . GLY A 1 187 ? -7.387 -5.383 0.681 1 96.44 187 GLY A C 1
ATOM 1555 O O . GLY A 1 187 ? -7.766 -4.48 -0.07 1 96.44 187 GLY A O 1
ATOM 1556 N N . THR A 1 188 ? -8.109 -5.832 1.619 1 94.81 188 THR A N 1
ATOM 1557 C CA . THR A 1 188 ? -9.5 -5.434 1.813 1 94.81 188 THR A CA 1
ATOM 1558 C C . THR A 1 188 ? -9.594 -3.938 2.111 1 94.81 188 THR A C 1
ATOM 1560 O O . THR A 1 188 ? -10.352 -3.217 1.456 1 94.81 188 THR A O 1
ATOM 1563 N N . ASP A 1 189 ? -8.734 -3.469 3.039 1 93.19 189 ASP A N 1
ATOM 1564 C CA . ASP A 1 189 ? -8.805 -2.064 3.428 1 93.19 189 ASP A CA 1
ATOM 1565 C C . ASP A 1 189 ? -8.406 -1.152 2.271 1 93.19 189 ASP A C 1
ATOM 1567 O O . ASP A 1 189 ? -9.023 -0.107 2.055 1 93.19 189 ASP A O 1
ATOM 1571 N N . PHE A 1 190 ? -7.367 -1.552 1.57 1 96.62 190 PHE A N 1
ATOM 1572 C CA . PHE A 1 190 ? -6.984 -0.804 0.378 1 96.62 190 PHE A CA 1
ATOM 1573 C C . PHE A 1 190 ? -8.156 -0.707 -0.597 1 96.62 190 PHE A C 1
ATOM 1575 O O . PHE A 1 190 ? -8.492 0.384 -1.057 1 96.62 190 PHE A O 1
ATOM 1582 N N . ALA A 1 191 ? -8.75 -1.824 -0.893 1 96.06 191 ALA A N 1
ATOM 1583 C CA . ALA A 1 191 ? -9.812 -1.899 -1.895 1 96.06 191 ALA A CA 1
ATOM 1584 C C . ALA A 1 191 ? -11.016 -1.061 -1.48 1 96.06 191 ALA A C 1
ATOM 1586 O O . ALA A 1 191 ? -11.586 -0.337 -2.299 1 96.06 191 ALA A O 1
ATOM 1587 N N . LEU A 1 192 ? -11.391 -1.165 -0.225 1 94.62 192 LEU A N 1
ATOM 1588 C CA . LEU A 1 192 ? -12.555 -0.427 0.265 1 94.62 192 LEU A CA 1
ATOM 1589 C C . LEU A 1 192 ? -12.297 1.076 0.228 1 94.62 192 LEU A C 1
ATOM 1591 O O . LEU A 1 192 ? -13.141 1.844 -0.241 1 94.62 192 LEU A O 1
ATOM 1595 N N . ALA A 1 193 ? -11.125 1.479 0.688 1 96.38 193 ALA A N 1
ATOM 1596 C CA . ALA A 1 193 ? -10.758 2.893 0.649 1 96.38 193 ALA A CA 1
ATOM 1597 C C . ALA A 1 193 ? -10.719 3.408 -0.787 1 96.38 193 ALA A C 1
ATOM 1599 O O . ALA A 1 193 ? -11.234 4.488 -1.082 1 96.38 193 ALA A O 1
ATOM 1600 N N . TYR A 1 194 ? -10.141 2.613 -1.627 1 95.75 194 TYR A N 1
ATOM 1601 C CA . TYR A 1 194 ? -10.008 2.973 -3.033 1 95.75 194 TYR A CA 1
ATOM 1602 C C . TYR A 1 194 ? -11.367 3.158 -3.688 1 95.75 194 TYR A C 1
ATOM 1604 O O . TYR A 1 194 ? -11.562 4.086 -4.477 1 95.75 194 TYR A O 1
ATOM 1612 N N . GLN A 1 195 ? -12.312 2.385 -3.361 1 93.25 195 GLN A N 1
ATOM 1613 C CA . GLN A 1 195 ? -13.641 2.383 -3.963 1 93.25 195 GLN A CA 1
ATOM 1614 C C . GLN A 1 195 ? -14.398 3.666 -3.631 1 93.25 195 GLN A C 1
ATOM 1616 O O . GLN A 1 195 ? -15.242 4.117 -4.414 1 93.25 195 GLN A O 1
ATOM 1621 N N . THR A 1 196 ? -14.078 4.262 -2.555 1 95.19 196 THR A N 1
ATOM 1622 C CA . THR A 1 196 ? -14.82 5.441 -2.123 1 95.19 196 THR A CA 1
ATOM 1623 C C . THR A 1 196 ? -14.664 6.578 -3.131 1 95.19 196 THR A C 1
ATOM 1625 O O . THR A 1 196 ? -15.547 7.426 -3.264 1 95.19 196 THR A O 1
ATOM 1628 N N . TYR A 1 197 ? -13.586 6.566 -3.838 1 94.56 197 TYR A N 1
ATOM 1629 C CA . TYR A 1 197 ? -13.336 7.637 -4.797 1 94.56 197 TYR A CA 1
ATOM 1630 C C . TYR A 1 197 ? -14.18 7.453 -6.051 1 94.56 197 TYR A C 1
ATOM 1632 O O . TYR A 1 197 ? -14.273 8.359 -6.883 1 94.56 197 TYR A O 1
ATOM 1640 N N . SER A 1 198 ? -14.836 6.348 -6.164 1 90.56 198 SER A N 1
ATOM 1641 C CA . SER A 1 198 ? -15.734 6.113 -7.293 1 90.56 198 SER A CA 1
ATOM 1642 C C . SER A 1 198 ? -17.172 6.461 -6.93 1 90.56 198 SER A C 1
ATOM 1644 O O . SER A 1 198 ? -18.047 6.473 -7.801 1 90.56 198 SER A O 1
ATOM 1646 N N . PHE A 1 199 ? -17.469 6.715 -5.66 1 92.69 199 PHE A N 1
ATOM 1647 C CA . PHE A 1 199 ? -18.812 7.145 -5.262 1 92.69 199 PHE A CA 1
ATOM 1648 C C . PHE A 1 199 ? -19.109 8.555 -5.77 1 92.69 199 PHE A C 1
ATOM 1650 O O . PHE A 1 199 ? -18.234 9.188 -6.375 1 92.69 199 PHE A O 1
ATOM 1657 N N . ASP A 1 200 ? -20.344 8.961 -5.656 1 94 200 ASP A N 1
ATOM 1658 C CA . ASP A 1 200 ? -20.703 10.305 -6.09 1 94 200 ASP A CA 1
ATOM 1659 C C . ASP A 1 200 ? -20.312 11.344 -5.043 1 94 200 ASP A C 1
ATOM 1661 O O . ASP A 1 200 ? -21.172 11.891 -4.352 1 94 200 ASP A O 1
ATOM 1665 N N . VAL A 1 201 ? -19.016 11.609 -5.043 1 96 201 VAL A N 1
ATOM 1666 C CA . VAL A 1 201 ? -18.484 12.508 -4.027 1 96 201 VAL A CA 1
ATOM 1667 C C . VAL A 1 201 ? -18.016 13.805 -4.676 1 96 201 VAL A C 1
ATOM 1669 O O . VAL A 1 201 ? -17.719 13.836 -5.875 1 96 201 VAL A O 1
ATOM 1672 N N . LEU A 1 202 ? -18.031 14.875 -3.912 1 96.62 202 LEU A N 1
ATOM 1673 C CA . LEU A 1 202 ? -17.469 16.188 -4.223 1 96.62 202 LEU A CA 1
ATOM 1674 C C . LEU A 1 202 ? -16.219 16.453 -3.387 1 96.62 202 LEU A C 1
ATOM 1676 O O . LEU A 1 202 ? -16.312 16.844 -2.227 1 96.62 202 LEU A O 1
ATOM 1680 N N . PRO A 1 203 ? -15.039 16.281 -3.979 1 97.25 203 PRO A N 1
ATOM 1681 C CA . PRO A 1 203 ? -13.797 16.297 -3.199 1 97.25 203 PRO A CA 1
ATOM 1682 C C . PRO A 1 203 ? -13.367 17.703 -2.801 1 97.25 203 PRO A C 1
ATOM 1684 O O . PRO A 1 203 ? -13.492 18.641 -3.594 1 97.25 203 PRO A O 1
ATOM 1687 N N . ILE A 1 204 ? -12.953 17.859 -1.643 1 97.5 204 ILE A N 1
ATOM 1688 C CA . ILE A 1 204 ? -12.18 18.984 -1.133 1 97.5 204 ILE A CA 1
ATOM 1689 C C . ILE A 1 204 ? -10.781 18.516 -0.731 1 97.5 204 ILE A C 1
ATOM 1691 O O . ILE A 1 204 ? -10.617 17.844 0.299 1 97.5 204 ILE A O 1
ATOM 1695 N N . PHE A 1 205 ? -9.766 18.875 -1.521 1 96.38 205 PHE A N 1
ATOM 1696 C CA . PHE A 1 205 ? -8.422 18.344 -1.351 1 96.38 205 PHE A CA 1
ATOM 1697 C C . PHE A 1 205 ? -7.609 19.203 -0.396 1 96.38 205 PHE A C 1
ATOM 1699 O O . PHE A 1 205 ? -7.727 20.438 -0.408 1 96.38 205 PHE A O 1
ATOM 1706 N N . SER A 1 206 ? -6.758 18.594 0.381 1 93.81 206 SER A N 1
ATOM 1707 C CA . SER A 1 206 ? -5.926 19.266 1.37 1 93.81 206 SER A CA 1
ATOM 1708 C C . SER A 1 206 ? -4.828 20.094 0.701 1 93.81 206 SER A C 1
ATOM 1710 O O . SER A 1 206 ? -4.262 21 1.313 1 93.81 206 SER A O 1
ATOM 1712 N N . THR A 1 207 ? -4.363 19.797 -0.539 1 91.56 207 THR A N 1
ATOM 1713 C CA . THR A 1 207 ? -3.328 20.516 -1.267 1 91.56 207 THR A CA 1
ATOM 1714 C C . THR A 1 207 ? -3.525 20.375 -2.773 1 91.56 207 THR A C 1
ATOM 1716 O O . THR A 1 207 ? -4.215 19.469 -3.23 1 91.56 207 THR A O 1
ATOM 1719 N N . SER A 1 208 ? -2.908 21.328 -3.441 1 90.12 208 SER A N 1
ATOM 1720 C CA . SER A 1 208 ? -2.934 21.234 -4.898 1 90.12 208 SER A CA 1
ATOM 1721 C C . SER A 1 208 ? -2.17 20 -5.383 1 90.12 208 SER A C 1
ATOM 1723 O O . SER A 1 208 ? -2.537 19.391 -6.391 1 90.12 208 SER A O 1
ATOM 1725 N N . GLU A 1 209 ? -1.094 19.641 -4.66 1 91.62 209 GLU A N 1
ATOM 1726 C CA . GLU A 1 209 ? -0.313 18.453 -5.004 1 91.62 209 GLU A CA 1
ATOM 1727 C C . GLU A 1 209 ? -1.175 17.188 -4.961 1 91.62 209 GLU A C 1
ATOM 1729 O O . GLU A 1 209 ? -1.099 16.359 -5.855 1 91.62 209 GLU A O 1
ATOM 1734 N N . LEU A 1 210 ? -1.99 17.078 -3.918 1 93.94 210 LEU A N 1
ATOM 1735 C CA . LEU A 1 210 ? -2.867 15.922 -3.779 1 93.94 210 LEU A CA 1
ATOM 1736 C C . LEU A 1 210 ? -3.924 15.906 -4.879 1 93.94 210 LEU A C 1
ATOM 1738 O O . LEU A 1 210 ? -4.176 14.867 -5.488 1 93.94 210 LEU A O 1
ATOM 1742 N N . ARG A 1 211 ? -4.547 17.062 -5.121 1 93.94 211 ARG A N 1
ATOM 1743 C CA . ARG A 1 211 ? -5.527 17.172 -6.195 1 93.94 211 ARG A CA 1
ATOM 1744 C C . ARG A 1 211 ? -4.934 16.719 -7.527 1 93.94 211 ARG A C 1
ATOM 1746 O O . ARG A 1 211 ? -5.547 15.922 -8.242 1 93.94 211 ARG A O 1
ATOM 1753 N N . ASP A 1 212 ? -3.77 17.219 -7.844 1 91.94 212 ASP A N 1
ATOM 1754 C CA . ASP A 1 212 ? -3.129 16.922 -9.125 1 91.94 212 ASP A CA 1
ATOM 1755 C C . ASP A 1 212 ? -2.85 15.43 -9.258 1 91.94 212 ASP A C 1
ATOM 1757 O O . ASP A 1 212 ? -2.986 14.867 -10.344 1 91.94 212 ASP A O 1
ATOM 1761 N N . TYR A 1 213 ? -2.469 14.828 -8.188 1 93.69 213 TYR A N 1
ATOM 1762 C CA . TYR A 1 213 ? -2.293 13.383 -8.203 1 93.69 213 TYR A CA 1
ATOM 1763 C C . TYR A 1 213 ? -3.596 12.68 -8.555 1 93.69 213 TYR A C 1
ATOM 1765 O O . TYR A 1 213 ? -3.615 11.797 -9.414 1 93.69 213 TYR A O 1
ATOM 1773 N N . PHE A 1 214 ? -4.684 13.047 -7.906 1 94.75 214 PHE A N 1
ATOM 1774 C CA . PHE A 1 214 ? -5.984 12.453 -8.188 1 94.75 214 PHE A CA 1
ATOM 1775 C C . PHE A 1 214 ? -6.371 12.672 -9.648 1 94.75 214 PHE A C 1
ATOM 1777 O O . PHE A 1 214 ? -6.891 11.758 -10.297 1 94.75 214 PHE A O 1
ATOM 1784 N N . PHE A 1 215 ? -6.082 13.836 -10.156 1 92.69 215 PHE A N 1
ATOM 1785 C CA . PHE A 1 215 ? -6.383 14.125 -11.555 1 92.69 215 PHE A CA 1
ATOM 1786 C C . PHE A 1 215 ? -5.582 13.211 -12.477 1 92.69 215 PHE A C 1
ATOM 1788 O O . PHE A 1 215 ? -6.082 12.773 -13.516 1 92.69 215 PHE A O 1
ATOM 1795 N N . SER A 1 216 ? -4.387 12.906 -12.102 1 89.25 216 SER A N 1
ATOM 1796 C CA . SER A 1 216 ? -3.516 12.086 -12.938 1 89.25 216 SER A CA 1
ATOM 1797 C C . SER A 1 216 ? -3.998 10.641 -12.984 1 89.25 216 SER A C 1
ATOM 1799 O O . SER A 1 216 ? -3.865 9.969 -14.008 1 89.25 216 SER A O 1
ATOM 1801 N N . ILE A 1 217 ? -4.586 10.164 -11.93 1 87.31 217 ILE A N 1
ATOM 1802 C CA . ILE A 1 217 ? -4.895 8.734 -11.883 1 87.31 217 ILE A CA 1
ATOM 1803 C C . ILE A 1 217 ? -6.367 8.516 -12.219 1 87.31 217 ILE A C 1
ATOM 1805 O O . ILE A 1 217 ? -6.75 7.449 -12.703 1 87.31 217 ILE A O 1
ATOM 1809 N N . TYR A 1 218 ? -7.211 9.484 -11.961 1 87.31 218 TYR A N 1
ATOM 1810 C CA . TYR A 1 218 ? -8.641 9.289 -12.18 1 87.31 218 TYR A CA 1
ATOM 1811 C C . TYR A 1 218 ? -9.109 10.07 -13.406 1 87.31 218 TYR A C 1
ATOM 1813 O O . TYR A 1 218 ? -10.234 9.883 -13.867 1 87.31 218 TYR A O 1
ATOM 1821 N N . GLY A 1 219 ? -8.281 10.797 -13.945 1 79 219 GLY A N 1
ATOM 1822 C CA . GLY A 1 219 ? -8.617 11.539 -15.156 1 79 219 GLY A CA 1
ATOM 1823 C C . GLY A 1 219 ? -9.812 12.453 -14.984 1 79 219 GLY A C 1
ATOM 1824 O O . GLY A 1 219 ? -9.844 13.273 -14.062 1 79 219 GLY A O 1
ATOM 1825 N N . ASN A 1 220 ? -10.805 12.102 -15.812 1 76 220 ASN A N 1
ATOM 1826 C CA . ASN A 1 220 ? -11.945 12.992 -15.953 1 76 220 ASN A CA 1
ATOM 1827 C C . ASN A 1 220 ? -12.992 12.734 -14.867 1 76 220 ASN A C 1
ATOM 1829 O O . ASN A 1 220 ? -14.016 13.422 -14.812 1 76 220 ASN A O 1
ATOM 1833 N N . ARG A 1 221 ? -12.688 11.828 -14.07 1 80.38 221 ARG A N 1
ATOM 1834 C CA . ARG A 1 221 ? -13.656 11.562 -13.016 1 80.38 221 ARG A CA 1
ATOM 1835 C C . ARG A 1 221 ? -13.836 12.789 -12.125 1 80.38 221 ARG A C 1
ATOM 1837 O O . ARG A 1 221 ? -14.953 13.07 -11.672 1 80.38 221 ARG A O 1
ATOM 1844 N N . PHE A 1 222 ? -12.719 13.438 -11.922 1 80.88 222 PHE A N 1
ATOM 1845 C CA . PHE A 1 222 ? -12.758 14.648 -11.117 1 80.88 222 PHE A CA 1
ATOM 1846 C C . PHE A 1 222 ? -12.453 15.875 -11.969 1 80.88 222 PHE A C 1
ATOM 1848 O O . PHE A 1 222 ? -11.516 15.859 -12.773 1 80.88 222 PHE A O 1
ATOM 1855 N N . SER A 1 223 ? -13.422 16.812 -12 1 80.81 223 SER A N 1
ATOM 1856 C CA . SER A 1 223 ? -13.188 18.062 -12.719 1 80.81 223 SER A CA 1
ATOM 1857 C C . SER A 1 223 ? -12.883 19.203 -11.766 1 80.81 223 SER A C 1
ATOM 1859 O O . SER A 1 223 ? -13.234 19.141 -10.586 1 80.81 223 SER A O 1
ATOM 1861 N N . ARG A 1 224 ? -12.227 20.141 -12.32 1 81.31 224 ARG A N 1
ATOM 1862 C CA . ARG A 1 224 ? -11.859 21.312 -11.523 1 81.31 224 ARG A CA 1
ATOM 1863 C C . ARG A 1 224 ? -13.094 22.031 -11 1 81.31 224 ARG A C 1
ATOM 1865 O O . ARG A 1 224 ? -13.078 22.594 -9.898 1 81.31 224 ARG A O 1
ATOM 1872 N N . GLU A 1 225 ? -14.133 21.891 -11.727 1 84.44 225 GLU A N 1
ATOM 1873 C CA . GLU A 1 225 ? -15.359 22.578 -11.352 1 84.44 225 GLU A CA 1
ATOM 1874 C C . GLU A 1 225 ? -16.078 21.844 -10.211 1 84.44 225 GLU A C 1
ATOM 1876 O O . GLU A 1 225 ? -16.891 22.453 -9.5 1 84.44 225 GLU A O 1
ATOM 1881 N N . GLU A 1 226 ? -15.695 20.672 -10.016 1 91.81 226 GLU A N 1
ATOM 1882 C CA . GLU A 1 226 ? -16.375 19.891 -8.992 1 91.81 226 GLU A CA 1
ATOM 1883 C C . GLU A 1 226 ? -15.414 19.469 -7.879 1 91.81 226 GLU A C 1
ATOM 1885 O O . GLU A 1 226 ? -15.555 18.406 -7.293 1 91.81 226 GLU A O 1
ATOM 1890 N N . THR A 1 227 ? -14.383 20.25 -7.746 1 95 227 THR A N 1
ATOM 1891 C CA . THR A 1 227 ? -13.445 20.031 -6.648 1 95 227 THR A CA 1
ATOM 1892 C C . THR A 1 227 ? -13.016 21.359 -6.027 1 95 227 THR A C 1
ATOM 1894 O O . THR A 1 227 ? -13.156 22.406 -6.652 1 95 227 THR A O 1
ATOM 1897 N N . ALA A 1 228 ? -12.633 21.375 -4.844 1 96.5 228 ALA A N 1
ATOM 1898 C CA . ALA A 1 228 ? -12.008 22.5 -4.16 1 96.5 228 ALA A CA 1
ATOM 1899 C C . ALA A 1 228 ? -10.711 22.078 -3.477 1 96.5 228 ALA A C 1
ATOM 1901 O O . ALA A 1 228 ? -10.461 20.875 -3.293 1 96.5 228 ALA A O 1
ATOM 1902 N N . VAL A 1 229 ? -9.859 23.047 -3.246 1 95.44 229 VAL A N 1
ATOM 1903 C CA . VAL A 1 229 ? -8.602 22.812 -2.535 1 95.44 229 VAL A CA 1
ATOM 1904 C C . VAL A 1 229 ? -8.516 23.766 -1.335 1 95.44 229 VAL A C 1
ATOM 1906 O O . VAL A 1 229 ? -8.898 24.938 -1.427 1 95.44 229 VAL A O 1
ATOM 1909 N N . TYR A 1 230 ? -8.172 23.203 -0.224 1 93 230 TYR A N 1
ATOM 1910 C CA . TYR A 1 230 ? -7.773 24.125 0.846 1 93 230 TYR A CA 1
ATOM 1911 C C . TYR A 1 230 ? -6.262 24.109 1.041 1 93 230 TYR A C 1
ATOM 1913 O O . TYR A 1 230 ? -5.586 23.156 0.628 1 93 230 TYR A O 1
ATOM 1921 N N . LEU A 1 231 ? -5.703 25.141 1.562 1 85.19 231 LEU A N 1
ATOM 1922 C CA . LEU A 1 231 ? -4.266 25.328 1.721 1 85.19 231 LEU A CA 1
ATOM 1923 C C . LEU A 1 231 ? -3.844 25.094 3.168 1 85.19 231 LEU A C 1
ATOM 1925 O O . LEU A 1 231 ? -4.633 25.312 4.09 1 85.19 231 LEU A O 1
ATOM 1929 N N . PRO A 1 232 ? -2.609 24.656 3.326 1 83.94 232 PRO A N 1
ATOM 1930 C CA . PRO A 1 232 ? -2.137 24.516 4.707 1 83.94 232 PRO A CA 1
ATOM 1931 C C . PRO A 1 232 ? -1.993 25.859 5.41 1 83.94 232 PRO A C 1
ATOM 1933 O O . PRO A 1 232 ? -1.645 26.859 4.773 1 83.94 232 PRO A O 1
ATOM 1936 N N . GLU A 1 233 ? -2.328 25.828 6.652 1 85.94 233 GLU A N 1
ATOM 1937 C CA . GLU A 1 233 ? -2.096 27.016 7.453 1 85.94 233 GLU A CA 1
ATOM 1938 C C . GLU A 1 233 ? -0.667 27.062 7.988 1 85.94 233 GLU A C 1
ATOM 1940 O O . GLU A 1 233 ? -0.334 26.344 8.93 1 85.94 233 GLU A O 1
ATOM 1945 N N . ILE A 1 234 ? 0.201 27.875 7.355 1 90 234 ILE A N 1
ATOM 1946 C CA . ILE A 1 234 ? 1.564 28.094 7.824 1 90 234 ILE A CA 1
ATOM 1947 C C . ILE A 1 234 ? 1.775 29.578 8.125 1 90 234 ILE A C 1
ATOM 1949 O O . ILE A 1 234 ? 2.18 30.344 7.246 1 90 234 ILE A O 1
ATOM 1953 N N . SER A 1 235 ? 1.615 29.938 9.383 1 90.44 235 SER A N 1
ATOM 1954 C CA . SER A 1 235 ? 1.603 31.359 9.75 1 90.44 235 SER A CA 1
ATOM 1955 C C . SER A 1 235 ? 3.014 31.938 9.773 1 90.44 235 SER A C 1
ATOM 1957 O O . SER A 1 235 ? 3.906 31.391 10.422 1 90.44 235 SER A O 1
ATOM 1959 N N . LYS A 1 236 ? 3.152 33.094 9.164 1 93.19 236 LYS A N 1
ATOM 1960 C CA . LYS A 1 236 ? 4.422 33.812 9.156 1 93.19 236 LYS A CA 1
ATOM 1961 C C . LYS A 1 236 ? 4.703 34.438 10.516 1 93.19 236 LYS A C 1
ATOM 1963 O O . LYS A 1 236 ? 5.832 34.875 10.789 1 93.19 236 LYS A O 1
ATOM 1968 N N . LYS A 1 237 ? 3.672 34.469 11.336 1 92.75 237 LYS A N 1
ATOM 1969 C CA . LYS A 1 237 ? 3.84 35 12.688 1 92.75 237 LYS A CA 1
ATOM 1970 C C . LYS A 1 237 ? 4.434 33.969 13.625 1 92.75 237 LYS A C 1
ATOM 1972 O O . LYS A 1 237 ? 5 34.312 14.664 1 92.75 237 LYS A O 1
ATOM 1977 N N . ILE A 1 238 ? 4.254 32.781 13.258 1 94.19 238 ILE A N 1
ATOM 1978 C CA . ILE A 1 238 ? 4.727 31.672 14.086 1 94.19 238 ILE A CA 1
ATOM 1979 C C . ILE A 1 238 ? 6.035 31.125 13.531 1 94.19 238 ILE A C 1
ATOM 1981 O O . ILE A 1 238 ? 7.023 30.984 14.258 1 94.19 238 ILE A O 1
ATOM 1985 N N . PHE A 1 239 ? 6.023 30.875 12.258 1 96.56 239 PHE A N 1
ATOM 1986 C CA . PHE A 1 239 ? 7.199 30.328 11.586 1 96.56 239 PHE A CA 1
ATOM 1987 C C . PHE A 1 239 ? 7.906 31.422 10.781 1 96.56 239 PHE A C 1
ATOM 1989 O O . PHE A 1 239 ? 7.367 31.922 9.789 1 96.56 239 PHE A O 1
ATOM 1996 N N . TYR A 1 240 ? 8.992 31.812 11.18 1 96.19 240 TYR A N 1
ATOM 1997 C CA . TYR A 1 240 ? 9.812 32.844 10.539 1 96.19 240 TYR A CA 1
ATOM 1998 C C . TYR A 1 240 ? 11.281 32.688 10.93 1 96.19 240 TYR A C 1
ATOM 2000 O O . TYR A 1 240 ? 11.594 32.094 11.969 1 96.19 240 TYR A O 1
ATOM 2008 N N . PRO A 1 241 ? 12.188 33.125 10.078 1 96.69 241 PRO A N 1
ATOM 2009 C CA . PRO A 1 241 ? 13.617 32.969 10.383 1 96.69 241 PRO A CA 1
ATOM 2010 C C . PRO A 1 241 ? 14.102 33.969 11.422 1 96.69 241 PRO A C 1
ATOM 2012 O O . PRO A 1 241 ? 13.469 35.031 11.625 1 96.69 241 PRO A O 1
ATOM 2015 N N . LYS A 1 242 ? 15.18 33.625 12.023 1 92.62 242 LYS A N 1
ATOM 2016 C CA . LYS A 1 242 ? 15.891 34.594 12.852 1 92.62 242 LYS A CA 1
ATOM 2017 C C . LYS A 1 242 ? 16.5 35.688 12 1 92.62 242 LYS A C 1
ATOM 2019 O O . LYS A 1 242 ? 16.656 35.531 10.781 1 92.62 242 LYS A O 1
ATOM 2024 N N . ASP A 1 243 ? 16.859 36.719 12.797 1 91.88 243 ASP A N 1
ATOM 2025 C CA . ASP A 1 243 ? 17.547 37.781 12.094 1 91.88 243 ASP A CA 1
ATOM 2026 C C . ASP A 1 243 ? 18.984 37.375 11.734 1 91.88 243 ASP A C 1
ATOM 2028 O O . ASP A 1 243 ? 19.531 36.469 12.344 1 91.88 243 ASP A O 1
ATOM 2032 N N . LEU A 1 244 ? 19.594 38.062 10.719 1 88.06 244 LEU A N 1
ATOM 2033 C CA . LEU A 1 244 ? 20.891 37.719 10.148 1 88.06 244 LEU A CA 1
ATOM 2034 C C . LEU A 1 244 ? 21.969 37.656 11.219 1 88.06 244 LEU A C 1
ATOM 2036 O O . LEU A 1 244 ? 22.734 36.719 11.297 1 88.06 244 LEU A O 1
ATOM 2040 N N . PRO A 1 245 ? 22.031 38.625 12.125 1 84.94 245 PRO A N 1
ATOM 2041 C CA . PRO A 1 245 ? 23.078 38.594 13.164 1 84.94 245 PRO A CA 1
ATOM 2042 C C . PRO A 1 245 ? 22.953 37.375 14.078 1 84.94 245 PRO A C 1
ATOM 2044 O O . PRO A 1 245 ? 23.969 36.812 14.492 1 84.94 245 PRO A O 1
ATOM 2047 N N . SER A 1 246 ? 21.797 37 14.375 1 85.62 246 SER A N 1
ATOM 2048 C CA . SER A 1 246 ? 21.562 35.875 15.25 1 85.62 246 SER A CA 1
ATOM 2049 C C . SER A 1 246 ? 22.016 34.562 14.586 1 85.62 246 SER A C 1
ATOM 2051 O O . SER A 1 246 ? 22.547 33.688 15.25 1 85.62 246 SER A O 1
ATOM 2053 N N . TYR A 1 247 ? 21.812 34.438 13.281 1 84.12 247 TYR A N 1
ATOM 2054 C CA . TYR A 1 247 ? 22.266 33.281 12.539 1 84.12 247 TYR A CA 1
ATOM 2055 C C . TYR A 1 247 ? 23.781 33.125 12.594 1 84.12 247 TYR A C 1
ATOM 2057 O O . TYR A 1 247 ? 24.312 32.062 12.828 1 84.12 247 TYR A O 1
ATOM 2065 N N . LYS A 1 248 ? 24.391 34.188 12.461 1 79.56 248 LYS A N 1
ATOM 2066 C CA . LYS A 1 248 ? 25.844 34.188 12.352 1 79.56 248 LYS A CA 1
ATOM 2067 C C . LYS A 1 248 ? 26.5 33.875 13.688 1 79.56 248 LYS A C 1
ATOM 2069 O O . LYS A 1 248 ? 27.625 33.375 13.727 1 79.56 248 LYS A O 1
ATOM 2074 N N . ARG A 1 249 ? 25.797 34.094 14.742 1 76.06 249 ARG A N 1
ATOM 2075 C CA . ARG A 1 249 ? 26.344 33.906 16.078 1 76.06 249 ARG A CA 1
ATOM 2076 C C . ARG A 1 249 ? 26.203 32.438 16.516 1 76.06 249 ARG A C 1
ATOM 2078 O O . ARG A 1 249 ? 26.844 32.031 17.484 1 76.06 249 ARG A O 1
ATOM 2085 N N . GLN A 1 250 ? 25.594 31.75 15.695 1 70.56 250 GLN A N 1
ATOM 2086 C CA . GLN A 1 250 ? 25.344 30.359 16.094 1 70.56 250 GLN A CA 1
ATOM 2087 C C . GLN A 1 250 ? 26.609 29.516 15.961 1 70.56 250 GLN A C 1
ATOM 2089 O O . GLN A 1 250 ? 27.297 29.578 14.945 1 70.56 250 GLN A O 1
ATOM 2094 N N . GLY A 1 251 ? 27.172 29.031 16.984 1 82.88 251 GLY A N 1
ATOM 2095 C CA . GLY A 1 251 ? 28.359 28.188 17.031 1 82.88 251 GLY A CA 1
ATOM 2096 C C . GLY A 1 251 ? 28.125 26.797 16.484 1 82.88 251 GLY A C 1
ATOM 2097 O O . GLY A 1 251 ? 28.516 26.484 15.352 1 82.88 251 GLY A O 1
ATOM 2098 N N . ILE A 1 252 ? 27.266 26.047 17.219 1 91.38 252 ILE A N 1
ATOM 2099 C CA . ILE A 1 252 ? 26.953 24.672 16.828 1 91.38 252 ILE A CA 1
ATOM 2100 C C . ILE A 1 252 ? 25.75 24.672 15.883 1 91.38 252 ILE A C 1
ATOM 2102 O O . ILE A 1 252 ? 24.781 25.391 16.094 1 91.38 252 ILE A O 1
ATOM 2106 N N . ARG A 1 253 ? 25.875 23.938 14.773 1 95.5 253 ARG A N 1
ATOM 2107 C CA . ARG A 1 253 ? 24.781 23.766 13.82 1 95.5 253 ARG A CA 1
ATOM 2108 C C . ARG A 1 253 ? 23.828 22.656 14.258 1 95.5 253 ARG A C 1
ATOM 2110 O O . ARG A 1 253 ? 24.266 21.688 14.891 1 95.5 253 ARG A O 1
ATOM 2117 N N . ARG A 1 254 ? 22.562 22.828 13.906 1 96.88 254 ARG A N 1
ATOM 2118 C CA . ARG A 1 254 ? 21.562 21.844 14.312 1 96.88 254 ARG A CA 1
ATOM 2119 C C . ARG A 1 254 ? 20.812 21.297 13.102 1 96.88 254 ARG A C 1
ATOM 2121 O O . ARG A 1 254 ? 20.359 22.062 12.25 1 96.88 254 ARG A O 1
ATOM 2128 N N . LEU A 1 255 ? 20.766 20 12.984 1 98.38 255 LEU A N 1
ATOM 2129 C CA . LEU A 1 255 ? 19.891 19.297 12.047 1 98.38 255 LEU A CA 1
ATOM 2130 C C . LEU A 1 255 ? 18.656 18.766 12.75 1 98.38 255 LEU A C 1
ATOM 2132 O O . LEU A 1 255 ? 18.75 18.109 13.789 1 98.38 255 LEU A O 1
ATOM 2136 N N . PHE A 1 256 ? 17.5 19.109 12.211 1 98.62 256 PHE A N 1
ATOM 2137 C CA . PHE A 1 256 ? 16.219 18.656 12.758 1 98.62 256 PHE A CA 1
ATOM 2138 C C . PHE A 1 256 ? 15.508 17.719 11.781 1 98.62 256 PHE A C 1
ATOM 2140 O O . PHE A 1 256 ? 15.414 18.031 10.594 1 98.62 256 PHE A O 1
ATOM 2147 N N . CYS A 1 257 ? 15.023 16.625 12.258 1 98.31 257 CYS A N 1
ATOM 2148 C CA . CYS A 1 257 ? 14.266 15.664 11.461 1 98.31 257 CYS A CA 1
ATOM 2149 C C . CYS A 1 257 ? 12.852 15.484 12.016 1 98.31 257 CYS A C 1
ATOM 2151 O O . CYS A 1 257 ? 12.672 15.406 13.227 1 98.31 257 CYS A O 1
ATOM 2153 N N . TYR A 1 258 ? 11.891 15.453 11.141 1 97.44 258 TYR A N 1
ATOM 2154 C CA . TYR A 1 258 ? 10.578 14.961 11.539 1 97.44 258 TYR A CA 1
ATOM 2155 C C . TYR A 1 258 ? 10.562 13.438 11.57 1 97.44 258 TYR A C 1
ATOM 2157 O O . TYR A 1 258 ? 10.844 12.781 10.562 1 97.44 258 TYR A O 1
ATOM 2165 N N . TYR A 1 259 ? 10.258 12.914 12.719 1 93.62 259 TYR A N 1
ATOM 2166 C CA . TYR A 1 259 ? 10.492 11.5 12.969 1 93.62 259 TYR A CA 1
ATOM 2167 C C . TYR A 1 259 ? 9.289 10.859 13.656 1 93.62 259 TYR A C 1
ATOM 2169 O O . TYR A 1 259 ? 9.008 11.156 14.82 1 93.62 259 TYR A O 1
ATOM 2177 N N . ARG A 1 260 ? 8.586 10.023 12.883 1 92.19 260 ARG A N 1
ATOM 2178 C CA . ARG A 1 260 ? 7.461 9.258 13.406 1 92.19 260 ARG A CA 1
ATOM 2179 C C . ARG A 1 260 ? 7.547 7.797 12.969 1 92.19 260 ARG A C 1
ATOM 2181 O O . ARG A 1 260 ? 6.926 7.398 11.984 1 92.19 260 ARG A O 1
ATOM 2188 N N . PRO A 1 261 ? 8.211 6.953 13.781 1 88.5 261 PRO A N 1
ATOM 2189 C CA . PRO A 1 261 ? 8.43 5.562 13.375 1 88.5 261 PRO A CA 1
ATOM 2190 C C . PRO A 1 261 ? 7.137 4.754 13.312 1 88.5 261 PRO A C 1
ATOM 2192 O O . PRO A 1 261 ? 7.086 3.713 12.648 1 88.5 261 PRO A O 1
ATOM 2195 N N . SER A 1 262 ? 6.094 5.242 13.953 1 85.62 262 SER A N 1
ATOM 2196 C CA . SER A 1 262 ? 4.828 4.516 13.945 1 85.62 262 SER A CA 1
ATOM 2197 C C . SER A 1 262 ? 4.055 4.77 12.656 1 85.62 262 SER A C 1
ATOM 2199 O O . SER A 1 262 ? 3.082 4.07 12.359 1 85.62 262 SER A O 1
ATOM 2201 N N . ILE A 1 263 ? 4.43 5.707 11.875 1 89.5 263 ILE A N 1
ATOM 2202 C CA . ILE A 1 263 ? 3.764 6.086 10.633 1 89.5 263 ILE A CA 1
ATOM 2203 C C . ILE A 1 263 ? 4.68 5.785 9.453 1 89.5 263 ILE A C 1
ATOM 2205 O O . ILE A 1 263 ? 5.535 6.602 9.102 1 89.5 263 ILE A O 1
ATOM 2209 N N . PRO A 1 264 ? 4.438 4.719 8.734 1 91.88 264 PRO A N 1
ATOM 2210 C CA . PRO A 1 264 ? 5.355 4.258 7.695 1 91.88 264 PRO A CA 1
ATOM 2211 C C . PRO A 1 264 ? 5.625 5.324 6.633 1 91.88 264 PRO A C 1
ATOM 2213 O O . PRO A 1 264 ? 6.746 5.422 6.125 1 91.88 264 PRO A O 1
ATOM 2216 N N . ARG A 1 265 ? 4.691 6.125 6.34 1 96.12 265 ARG A N 1
ATOM 2217 C CA . ARG A 1 265 ? 4.828 7.059 5.227 1 96.12 265 ARG A CA 1
ATOM 2218 C C . ARG A 1 265 ? 5.82 8.164 5.562 1 96.12 265 ARG A C 1
ATOM 2220 O O . ARG A 1 265 ? 6.246 8.914 4.676 1 96.12 265 ARG A O 1
ATOM 2227 N N . ASN A 1 266 ? 6.23 8.273 6.836 1 96.06 266 ASN A N 1
ATOM 2228 C CA . ASN A 1 266 ? 7.254 9.242 7.211 1 96.06 266 ASN A CA 1
ATOM 2229 C C . ASN A 1 266 ? 8.656 8.695 6.961 1 96.06 266 ASN A C 1
ATOM 2231 O O . ASN A 1 266 ? 9.648 9.391 7.191 1 96.06 266 ASN A O 1
ATOM 2235 N N . MET A 1 267 ? 8.773 7.523 6.539 1 96.69 267 MET A N 1
ATOM 2236 C CA . MET A 1 267 ? 9.984 6.875 6.035 1 96.69 267 MET A CA 1
ATOM 2237 C C . MET A 1 267 ? 11.141 7.039 7.016 1 96.69 267 MET A C 1
ATOM 2239 O O . MET A 1 267 ? 12.234 7.449 6.625 1 96.69 267 MET A O 1
ATOM 2243 N N . TYR A 1 268 ? 10.883 6.668 8.281 1 93.5 268 TYR A N 1
ATOM 2244 C CA . TYR A 1 268 ? 11.852 6.844 9.352 1 93.5 268 TYR A CA 1
ATOM 2245 C C . TYR A 1 268 ? 13.109 6.031 9.094 1 93.5 268 TYR A C 1
ATOM 2247 O O . TYR A 1 268 ? 14.219 6.484 9.383 1 93.5 268 TYR A O 1
ATOM 2255 N N . LEU A 1 269 ? 12.977 4.863 8.445 1 91.88 269 LEU A N 1
ATOM 2256 C CA . LEU A 1 269 ? 14.117 3.994 8.203 1 91.88 269 LEU A CA 1
ATOM 2257 C C . LEU A 1 269 ? 15.047 4.602 7.16 1 91.88 269 LEU A C 1
ATOM 2259 O O . LEU A 1 269 ? 16.266 4.605 7.336 1 91.88 269 LEU A O 1
ATOM 2263 N N . LEU A 1 270 ? 14.477 5.047 6.09 1 94.94 270 LEU A N 1
ATOM 2264 C CA . LEU A 1 270 ? 15.273 5.715 5.066 1 94.94 270 LEU A CA 1
ATOM 2265 C C . LEU A 1 270 ? 16.031 6.906 5.652 1 94.94 270 LEU A C 1
ATOM 2267 O O . LEU A 1 270 ? 17.203 7.098 5.367 1 94.94 270 LEU A O 1
ATOM 2271 N N . LEU A 1 271 ? 15.328 7.664 6.473 1 96.69 271 LEU A N 1
ATOM 2272 C CA . LEU A 1 271 ? 15.898 8.844 7.113 1 96.69 271 LEU A CA 1
ATOM 2273 C C . LEU A 1 271 ? 17.125 8.477 7.945 1 96.69 271 LEU A C 1
ATOM 2275 O O . LEU A 1 271 ? 18.219 9 7.723 1 96.69 271 LEU A O 1
ATOM 2279 N N . VAL A 1 272 ? 17 7.543 8.836 1 94.19 272 VAL A N 1
ATOM 2280 C CA . VAL A 1 272 ? 18.047 7.199 9.797 1 94.19 272 VAL A CA 1
ATOM 2281 C C . VAL A 1 272 ? 19.219 6.559 9.07 1 94.19 272 VAL A C 1
ATOM 2283 O O . VAL A 1 272 ? 20.375 6.922 9.312 1 94.19 272 VAL A O 1
ATOM 2286 N N . GLU A 1 273 ? 18.953 5.695 8.164 1 92.38 273 GLU A N 1
ATOM 2287 C CA . GLU A 1 273 ? 20.016 5.004 7.453 1 92.38 273 GLU A CA 1
ATOM 2288 C C . GLU A 1 273 ? 20.797 5.961 6.562 1 92.38 273 GLU A C 1
ATOM 2290 O O . GLU A 1 273 ? 22.016 5.82 6.41 1 92.38 273 GLU A O 1
ATOM 2295 N N . SER A 1 274 ? 20.094 6.891 5.961 1 94.88 274 SER A N 1
ATOM 2296 C CA . SER A 1 274 ? 20.781 7.883 5.137 1 94.88 274 SER A CA 1
ATOM 2297 C C . SER A 1 274 ? 21.641 8.82 5.984 1 94.88 274 SER A C 1
ATOM 2299 O O . SER A 1 274 ? 22.734 9.219 5.57 1 94.88 274 SER A O 1
ATOM 2301 N N . LEU A 1 275 ? 21.188 9.164 7.152 1 96.56 275 LEU A N 1
ATOM 2302 C CA . LEU A 1 275 ? 21.969 9.977 8.078 1 96.56 275 LEU A CA 1
ATOM 2303 C C . LEU A 1 275 ? 23.219 9.242 8.523 1 96.56 275 LEU A C 1
ATOM 2305 O O . LEU A 1 275 ? 24.312 9.828 8.562 1 96.56 275 LEU A O 1
ATOM 2309 N N . LYS A 1 276 ? 23.031 7.98 8.891 1 94 276 LYS A N 1
ATOM 2310 C CA . LYS A 1 276 ? 24.188 7.164 9.266 1 94 276 LYS A CA 1
ATOM 2311 C C . LYS A 1 276 ? 25.234 7.148 8.156 1 94 276 LYS A C 1
ATOM 2313 O O . LYS A 1 276 ? 26.422 7.301 8.422 1 94 276 LYS A O 1
ATOM 2318 N N . ALA A 1 277 ? 24.75 6.957 6.957 1 93.38 277 ALA A N 1
ATOM 2319 C CA . ALA A 1 277 ? 25.656 6.922 5.812 1 93.38 277 ALA A CA 1
ATOM 2320 C C . ALA A 1 277 ? 26.375 8.258 5.641 1 93.38 277 ALA A C 1
ATOM 2322 O O . ALA A 1 277 ? 27.578 8.297 5.379 1 93.38 277 ALA A O 1
ATOM 2323 N N . ALA A 1 278 ? 25.688 9.344 5.758 1 96.56 278 ALA A N 1
ATOM 2324 C CA . ALA A 1 278 ? 26.266 10.68 5.625 1 96.56 278 ALA A CA 1
ATOM 2325 C C . ALA A 1 278 ? 27.312 10.938 6.703 1 96.56 278 ALA A C 1
ATOM 2327 O O . ALA A 1 278 ? 28.359 11.516 6.426 1 96.56 278 ALA A O 1
ATOM 2328 N N . VAL A 1 279 ? 27.016 10.516 7.934 1 96.25 279 VAL A N 1
ATOM 2329 C CA . VAL A 1 279 ? 27.953 10.656 9.047 1 96.25 279 VAL A CA 1
ATOM 2330 C C . VAL A 1 279 ? 29.203 9.828 8.773 1 96.25 279 VAL A C 1
ATOM 2332 O O . VAL A 1 279 ? 30.328 10.312 8.961 1 96.25 279 VAL A O 1
ATOM 2335 N N . SER A 1 280 ? 28.984 8.641 8.32 1 93.94 280 SER A N 1
ATOM 2336 C CA . SER A 1 280 ? 30.078 7.73 8.031 1 93.94 280 SER A CA 1
ATOM 2337 C C . SER A 1 280 ? 31 8.305 6.953 1 93.94 280 SER A C 1
ATOM 2339 O O . SER A 1 280 ? 32.219 8.102 6.996 1 93.94 280 SER A O 1
ATOM 2341 N N . GLU A 1 281 ? 30.469 9.055 6.043 1 94.88 281 GLU A N 1
ATOM 2342 C CA . GLU A 1 281 ? 31.234 9.648 4.945 1 94.88 281 GLU A CA 1
ATOM 2343 C C . GLU A 1 281 ? 31.922 10.938 5.379 1 94.88 281 GLU A C 1
ATOM 2345 O O . GLU A 1 281 ? 32.656 11.547 4.605 1 94.88 281 GLU A O 1
ATOM 2350 N N . GLY A 1 282 ? 31.609 11.406 6.523 1 95.19 282 GLY A N 1
ATOM 2351 C CA . GLY A 1 282 ? 32.281 12.555 7.082 1 95.19 282 GLY A CA 1
ATOM 2352 C C . GLY A 1 282 ? 31.656 13.875 6.695 1 95.19 282 GLY A C 1
ATOM 2353 O O . GLY A 1 282 ? 32.312 14.914 6.691 1 95.19 282 GLY A O 1
ATOM 2354 N N . TYR A 1 283 ? 30.391 13.836 6.336 1 96.25 283 TYR A N 1
ATOM 2355 C CA . TYR A 1 283 ? 29.734 15.062 5.91 1 96.25 283 TYR A CA 1
ATOM 2356 C C . TYR A 1 283 ? 29.562 16.016 7.086 1 96.25 283 TYR A C 1
ATOM 2358 O O . TYR A 1 283 ? 29.422 17.234 6.895 1 96.25 283 TYR A O 1
ATOM 2366 N N . PHE A 1 284 ? 29.516 15.43 8.328 1 95.88 284 PHE A N 1
ATOM 2367 C CA . PHE A 1 284 ? 29.25 16.203 9.539 1 95.88 284 PHE A CA 1
ATOM 2368 C C . PHE A 1 284 ? 30.438 16.156 10.492 1 95.88 284 PHE A C 1
ATOM 2370 O O . PHE A 1 284 ? 30.938 15.07 10.789 1 95.88 284 PHE A O 1
ATOM 2377 N N . SER A 1 285 ? 30.828 17.328 10.906 1 90.56 285 SER A N 1
ATOM 2378 C CA . SER A 1 285 ? 31.844 17.375 11.953 1 90.56 285 SER A CA 1
ATOM 2379 C C . SER A 1 285 ? 31.219 17.172 13.336 1 90.56 285 SER A C 1
ATOM 2381 O O . SER A 1 285 ? 30.234 17.812 13.672 1 90.56 285 SER A O 1
ATOM 2383 N N . GLU A 1 286 ? 31.828 16.375 14.164 1 87.94 286 GLU A N 1
ATOM 2384 C CA . GLU A 1 286 ? 31.328 16.016 15.484 1 87.94 286 GLU A CA 1
ATOM 2385 C C . GLU A 1 286 ? 31.25 17.25 16.391 1 87.94 286 GLU A C 1
ATOM 2387 O O . GLU A 1 286 ? 30.359 17.344 17.234 1 87.94 286 GLU A O 1
ATOM 2392 N N . GLU A 1 287 ? 32.094 18.125 16.172 1 89.56 287 GLU A N 1
ATOM 2393 C CA . GLU A 1 287 ? 32.188 19.281 17.062 1 89.56 287 GLU A CA 1
ATOM 2394 C C . GLU A 1 287 ? 31.281 20.422 16.609 1 89.56 287 GLU A C 1
ATOM 2396 O O . GLU A 1 287 ? 31.016 21.344 17.375 1 89.56 287 GLU A O 1
ATOM 2401 N N . LYS A 1 288 ? 30.719 20.188 15.469 1 92.12 288 LYS A N 1
ATOM 2402 C CA . LYS A 1 288 ? 30.047 21.344 14.906 1 92.12 288 LYS A CA 1
ATOM 2403 C C . LYS A 1 288 ? 28.562 21.062 14.68 1 92.12 288 LYS A C 1
ATOM 2405 O O . LYS A 1 288 ? 27.797 21.984 14.367 1 92.12 288 LYS A O 1
ATOM 2410 N N . TRP A 1 289 ? 28.125 19.828 14.859 1 96.06 289 TRP A N 1
ATOM 2411 C CA . TRP A 1 289 ? 26.75 19.5 14.516 1 96.06 289 TRP A CA 1
ATOM 2412 C C . TRP A 1 289 ? 26.062 18.766 15.664 1 96.06 289 TRP A C 1
ATOM 2414 O O . TRP A 1 289 ? 26.672 17.906 16.312 1 96.06 289 TRP A O 1
ATOM 2424 N N . GLU A 1 290 ? 24.781 19.047 15.859 1 96.44 290 GLU A N 1
ATOM 2425 C CA . GLU A 1 290 ? 23.859 18.281 16.688 1 96.44 290 GLU A CA 1
ATOM 2426 C C . GLU A 1 290 ? 22.656 17.812 15.867 1 96.44 290 GLU A C 1
ATOM 2428 O O . GLU A 1 290 ? 22.234 18.484 14.922 1 96.44 290 GLU A O 1
ATOM 2433 N N . PHE A 1 291 ? 22.141 16.688 16.266 1 98.19 291 PHE A N 1
ATOM 2434 C CA . PHE A 1 291 ? 21.016 16.094 15.562 1 98.19 291 PHE A CA 1
ATOM 2435 C C . PHE A 1 291 ? 19.812 15.945 16.5 1 98.19 291 PHE A C 1
ATOM 2437 O O . PHE A 1 291 ? 19.922 15.367 17.578 1 98.19 291 PHE A O 1
ATOM 2444 N N . TRP A 1 292 ? 18.656 16.453 16.016 1 98.38 292 TRP A N 1
ATOM 2445 C CA . TRP A 1 292 ? 17.438 16.406 16.812 1 98.38 292 TRP A CA 1
ATOM 2446 C C . TRP A 1 292 ? 16.266 15.922 15.977 1 98.38 292 TRP A C 1
ATOM 2448 O O . TRP A 1 292 ? 16.234 16.109 14.758 1 98.38 292 TRP A O 1
ATOM 2458 N N . SER A 1 293 ? 15.391 15.227 16.609 1 97.94 293 SER A N 1
ATOM 2459 C CA . SER A 1 293 ? 14.148 14.82 15.969 1 97.94 293 SER A CA 1
ATOM 2460 C C . SER A 1 293 ? 12.93 15.328 16.734 1 97.94 293 SER A C 1
ATOM 2462 O O . SER A 1 293 ? 13.031 15.656 17.922 1 97.94 293 SER A O 1
ATOM 2464 N N . GLY A 1 294 ? 11.859 15.492 16.078 1 96.75 294 GLY A N 1
ATOM 2465 C CA . GLY A 1 294 ? 10.562 15.789 16.656 1 96.75 294 GLY A CA 1
ATOM 2466 C C . GLY A 1 294 ? 9.445 14.953 16.078 1 96.75 294 GLY A C 1
ATOM 2467 O O . GLY A 1 294 ? 9.523 14.5 14.938 1 96.75 294 GLY A O 1
ATOM 2468 N N . GLY A 1 295 ? 8.375 14.844 16.719 1 92.81 295 GLY A N 1
ATOM 2469 C CA . GLY A 1 295 ? 7.254 13.969 16.422 1 92.81 295 GLY A CA 1
ATOM 2470 C C . GLY A 1 295 ? 6.98 12.945 17.5 1 92.81 295 GLY A C 1
ATOM 2471 O O . GLY A 1 295 ? 6.336 13.242 18.5 1 92.81 295 GLY A O 1
ATOM 2472 N N . GLU A 1 296 ? 7.531 11.781 17.281 1 89.12 296 GLU A N 1
ATOM 2473 C CA . GLU A 1 296 ? 7.402 10.75 18.297 1 89.12 296 GLU A CA 1
ATOM 2474 C C . GLU A 1 296 ? 8.688 10.609 19.109 1 89.12 296 GLU A C 1
ATOM 2476 O O . GLU A 1 296 ? 9.789 10.703 18.562 1 89.12 296 GLU A O 1
ATOM 2481 N N . ASP A 1 297 ? 8.492 10.367 20.375 1 90.81 297 ASP A N 1
ATOM 2482 C CA . ASP A 1 297 ? 9.641 10.227 21.266 1 90.81 297 ASP A CA 1
ATOM 2483 C C . ASP A 1 297 ? 10.375 8.914 21 1 90.81 297 ASP A C 1
ATOM 2485 O O . ASP A 1 297 ? 9.758 7.914 20.625 1 90.81 297 ASP A O 1
ATOM 2489 N N . HIS A 1 298 ? 11.648 8.953 21.203 1 88.44 298 HIS A N 1
ATOM 2490 C CA . HIS A 1 298 ? 12.492 7.766 21.078 1 88.44 298 HIS A CA 1
ATOM 2491 C C . HIS A 1 298 ? 13.789 7.93 21.859 1 88.44 298 HIS A C 1
ATOM 2493 O O . HIS A 1 298 ? 14.18 9.047 22.203 1 88.44 298 HIS A O 1
ATOM 2499 N N . SER A 1 299 ? 14.414 6.844 22.219 1 89.5 299 SER A N 1
ATOM 2500 C CA . SER A 1 299 ? 15.758 6.883 22.781 1 89.5 299 SER A CA 1
ATOM 2501 C C . SER A 1 299 ? 16.781 7.367 21.766 1 89.5 299 SER A C 1
ATOM 2503 O O . SER A 1 299 ? 16.562 7.242 20.547 1 89.5 299 SER A O 1
ATOM 2505 N N . PRO A 1 300 ? 17.859 7.98 22.281 1 94.69 300 PRO A N 1
ATOM 2506 C CA . PRO A 1 300 ? 18.891 8.438 21.344 1 94.69 300 PRO A CA 1
ATOM 2507 C C . PRO A 1 300 ? 19.312 7.344 20.359 1 94.69 300 PRO A C 1
ATOM 2509 O O . PRO A 1 300 ? 19.547 6.203 20.766 1 94.69 300 PRO A O 1
ATOM 2512 N N . ILE A 1 301 ? 19.406 7.66 19.094 1 92.88 301 ILE A N 1
ATOM 2513 C CA . ILE A 1 301 ? 19.797 6.734 18.047 1 92.88 301 ILE A CA 1
ATOM 2514 C C . ILE A 1 301 ? 21.234 7.008 17.625 1 92.88 301 ILE A C 1
ATOM 2516 O O . ILE A 1 301 ? 21.562 8.109 17.188 1 92.88 301 ILE A O 1
ATOM 2520 N N . PRO A 1 302 ? 22.156 6.078 17.766 1 93.88 302 PRO A N 1
ATOM 2521 C CA . PRO A 1 302 ? 23.531 6.285 17.297 1 93.88 302 PRO A CA 1
ATOM 2522 C C . PRO A 1 302 ? 23.641 6.43 15.789 1 93.88 302 PRO A C 1
ATOM 2524 O O . PRO A 1 302 ? 23.125 5.586 15.047 1 93.88 302 PRO A O 1
ATOM 2527 N N . LEU A 1 303 ? 24.281 7.449 15.336 1 94.81 303 LEU A N 1
ATOM 2528 C CA . LEU A 1 303 ? 24.469 7.691 13.914 1 94.81 303 LEU A CA 1
ATOM 2529 C C . LEU A 1 303 ? 25.891 7.324 13.484 1 94.81 303 LEU A C 1
ATOM 2531 O O . LEU A 1 303 ? 26.156 7.184 12.289 1 94.81 303 LEU A O 1
ATOM 2535 N N . GLY A 1 304 ? 26.734 7.141 14.445 1 92.88 304 GLY A N 1
ATOM 2536 C CA . GLY A 1 304 ? 28.156 6.941 14.195 1 92.88 304 GLY A CA 1
ATOM 2537 C C . GLY A 1 304 ? 29 8.125 14.602 1 92.88 304 GLY A C 1
ATOM 2538 O O . GLY A 1 304 ? 28.484 9.227 14.812 1 92.88 304 GLY A O 1
ATOM 2539 N N . ARG A 1 305 ? 30.359 7.938 14.828 1 92.94 305 ARG A N 1
ATOM 2540 C CA . ARG A 1 305 ? 31.328 8.969 15.172 1 92.94 305 ARG A CA 1
ATOM 2541 C C . ARG A 1 305 ? 30.875 9.773 16.391 1 92.94 305 ARG A C 1
ATOM 2543 O O . ARG A 1 305 ? 30.891 11.008 16.359 1 92.94 305 ARG A O 1
ATOM 2550 N N . ASN A 1 306 ? 30.203 9.164 17.312 1 91.44 306 ASN A N 1
ATOM 2551 C CA . ASN A 1 306 ? 29.766 9.742 18.578 1 91.44 306 ASN A CA 1
ATOM 2552 C C . ASN A 1 306 ? 28.625 10.742 18.375 1 91.44 306 ASN A C 1
ATOM 2554 O O . ASN A 1 306 ? 28.438 11.648 19.188 1 91.44 306 ASN A O 1
ATOM 2558 N N . LEU A 1 307 ? 28.125 10.734 17.219 1 95.94 307 LEU A N 1
ATOM 2559 C CA . LEU A 1 307 ? 26.938 11.555 16.969 1 95.94 307 LEU A CA 1
ATOM 2560 C C . LEU A 1 307 ? 25.672 10.75 17.203 1 95.94 307 LEU A C 1
ATOM 2562 O O . LEU A 1 307 ? 25.609 9.555 16.922 1 95.94 307 LEU A O 1
ATOM 2566 N N . PHE A 1 308 ? 24.609 11.445 17.781 1 96.62 308 PHE A N 1
ATOM 2567 C CA . PHE A 1 308 ? 23.344 10.805 18.125 1 96.62 308 PHE A CA 1
ATOM 2568 C C . PHE A 1 308 ? 22.172 11.656 17.656 1 96.62 308 PHE A C 1
ATOM 2570 O O . PHE A 1 308 ? 22.203 12.891 17.766 1 96.62 308 PHE A O 1
ATOM 2577 N N . LEU A 1 309 ? 21.156 10.984 17.109 1 97.31 309 LEU A N 1
ATOM 2578 C CA . LEU A 1 309 ? 19.875 11.648 16.922 1 97.31 309 LEU A CA 1
ATOM 2579 C C . LEU A 1 309 ? 19.078 11.688 18.219 1 97.31 309 LEU A C 1
ATOM 2581 O O . LEU A 1 309 ? 18.609 10.648 18.688 1 97.31 309 LEU A O 1
ATOM 2585 N N . GLN A 1 310 ? 18.922 12.867 18.781 1 97.56 310 GLN A N 1
ATOM 2586 C CA . GLN A 1 310 ? 18.203 13.047 20.047 1 97.56 310 GLN A CA 1
ATOM 2587 C C . GLN A 1 310 ? 16.75 13.422 19.797 1 97.56 310 GLN A C 1
ATOM 2589 O O . GLN A 1 310 ? 16.422 14.031 18.781 1 97.56 310 GLN A O 1
ATOM 2594 N N . SER A 1 311 ? 15.891 13.078 20.781 1 97 311 SER A N 1
ATOM 2595 C CA . SER A 1 311 ? 14.469 13.289 20.562 1 97 311 SER A CA 1
ATOM 2596 C C . SER A 1 311 ? 13.945 14.445 21.406 1 97 311 SER A C 1
ATOM 2598 O O . SER A 1 311 ? 14.227 14.531 22.609 1 97 311 SER A O 1
ATOM 2600 N N . LYS A 1 312 ? 13.234 15.312 20.719 1 96.31 312 LYS A N 1
ATOM 2601 C CA . LYS A 1 312 ? 12.438 16.312 21.406 1 96.31 312 LYS A CA 1
ATOM 2602 C C . LYS A 1 312 ? 11.023 15.82 21.656 1 96.31 312 LYS A C 1
ATOM 2604 O O . LYS A 1 312 ? 10.273 16.438 22.438 1 96.31 312 LYS A O 1
ATOM 2609 N N . GLY A 1 313 ? 10.719 14.648 21.047 1 93.25 313 GLY A N 1
ATOM 2610 C CA . GLY A 1 313 ? 9.367 14.117 21.156 1 93.25 313 GLY A CA 1
ATOM 2611 C C . GLY A 1 313 ? 8.305 15.055 20.609 1 93.25 313 GLY A C 1
ATOM 2612 O O . GLY A 1 313 ? 8.531 15.719 19.594 1 93.25 313 GLY A O 1
ATOM 2613 N N . LYS A 1 314 ? 7.141 15.016 21.203 1 89.56 314 LYS A N 1
ATOM 2614 C CA . LYS A 1 314 ? 6.059 15.922 20.844 1 89.56 314 LYS A CA 1
ATOM 2615 C C . LYS A 1 314 ? 6.254 17.297 21.484 1 89.56 314 LYS A C 1
ATOM 2617 O O . LYS A 1 314 ? 6.602 17.391 22.656 1 89.56 314 LYS A O 1
ATOM 2622 N N . MET A 1 315 ? 6.121 18.344 20.688 1 91.81 315 MET A N 1
ATOM 2623 C CA . MET A 1 315 ? 6.27 19.719 21.156 1 91.81 315 MET A CA 1
ATOM 2624 C C . MET A 1 315 ? 4.992 20.516 20.906 1 91.81 315 MET A C 1
ATOM 2626 O O . MET A 1 315 ? 4.219 20.188 20 1 91.81 315 MET A O 1
ATOM 2630 N N . SER A 1 316 ? 4.777 21.469 21.766 1 88.75 316 SER A N 1
ATOM 2631 C CA . SER A 1 316 ? 3.746 22.438 21.422 1 88.75 316 SER A CA 1
ATOM 2632 C C . SER A 1 316 ? 4.105 23.188 20.141 1 88.75 316 SER A C 1
ATOM 2634 O O . SER A 1 316 ? 5.27 23.219 19.75 1 88.75 316 SER A O 1
ATOM 2636 N N . LEU A 1 317 ? 3.098 23.766 19.562 1 88.62 317 LEU A N 1
ATOM 2637 C CA . LEU A 1 317 ? 3.32 24.484 18.312 1 88.62 317 LEU A CA 1
ATOM 2638 C C . LEU A 1 317 ? 4.367 25.578 18.5 1 88.62 317 LEU A C 1
ATOM 2640 O O . LEU A 1 317 ? 5.277 25.719 17.688 1 88.62 317 LEU A O 1
ATOM 2644 N N . MET A 1 318 ? 4.258 26.328 19.594 1 92.5 318 MET A N 1
ATOM 2645 C CA . MET A 1 318 ? 5.164 27.453 19.828 1 92.5 318 MET A CA 1
ATOM 2646 C C . MET A 1 318 ? 6.566 26.953 20.156 1 92.5 318 MET A C 1
ATOM 2648 O O . MET A 1 318 ? 7.559 27.516 19.672 1 92.5 318 MET A O 1
ATOM 2652 N N . ASP A 1 319 ? 6.648 25.906 20.953 1 95.38 319 ASP A N 1
ATOM 2653 C CA . ASP A 1 319 ? 7.953 25.328 21.266 1 95.38 319 ASP A CA 1
ATOM 2654 C C . ASP A 1 319 ? 8.633 24.797 20.016 1 95.38 319 ASP A C 1
ATOM 2656 O O . ASP A 1 319 ? 9.836 24.969 19.828 1 95.38 319 ASP A O 1
ATOM 2660 N N . TYR A 1 320 ? 7.852 24.172 19.281 1 96.5 320 TYR A N 1
ATOM 2661 C CA . TYR A 1 320 ? 8.32 23.625 18.016 1 96.5 320 TYR A CA 1
ATOM 2662 C C . TYR A 1 320 ? 8.82 24.734 17.094 1 96.5 320 TYR A C 1
ATOM 2664 O O . TYR A 1 320 ? 9.945 24.672 16.594 1 96.5 320 TYR A O 1
ATOM 2672 N N . ALA A 1 321 ? 8.078 25.766 16.891 1 96.56 321 ALA A N 1
ATOM 2673 C CA . ALA A 1 321 ? 8.438 26.891 16.031 1 96.56 321 ALA A CA 1
ATOM 2674 C C . ALA A 1 321 ? 9.711 27.562 16.516 1 96.56 321 ALA A C 1
ATOM 2676 O O . ALA A 1 321 ? 10.602 27.891 15.727 1 96.56 321 ALA A O 1
ATOM 2677 N N . ASN A 1 322 ? 9.797 27.75 17.812 1 96.38 322 ASN A N 1
ATOM 2678 C CA . ASN A 1 322 ? 10.977 28.375 18.406 1 96.38 322 ASN A CA 1
ATOM 2679 C C . ASN A 1 322 ? 12.219 27.516 18.203 1 96.38 322 ASN A C 1
ATOM 2681 O O . ASN A 1 322 ? 13.305 28.031 17.922 1 96.38 322 ASN A O 1
ATOM 2685 N N . PHE A 1 323 ? 12.008 26.297 18.375 1 97.12 323 PHE A N 1
ATOM 2686 C CA . PHE A 1 323 ? 13.133 25.375 18.203 1 97.12 323 PHE A CA 1
ATOM 2687 C C . PHE A 1 323 ? 13.617 25.391 16.75 1 97.12 323 PHE A C 1
ATOM 2689 O O . PHE A 1 323 ? 14.82 25.375 16.5 1 97.12 323 PHE A O 1
ATOM 2696 N N . LEU A 1 324 ? 12.727 25.391 15.781 1 97.69 324 LEU A N 1
ATOM 2697 C CA . LEU A 1 324 ? 13.086 25.406 14.367 1 97.69 324 LEU A CA 1
ATOM 2698 C C . LEU A 1 324 ? 13.961 26.609 14.039 1 97.69 324 LEU A C 1
ATOM 2700 O O . LEU A 1 324 ? 14.883 26.5 13.227 1 97.69 324 LEU A O 1
ATOM 2704 N N . LYS A 1 325 ? 13.711 27.703 14.688 1 95 325 LYS A N 1
ATOM 2705 C CA . LYS A 1 325 ? 14.477 28.922 14.43 1 95 325 LYS A CA 1
ATOM 2706 C C . LYS A 1 325 ? 15.945 28.734 14.781 1 95 325 LYS A C 1
ATOM 2708 O O . LYS A 1 325 ? 16.812 29.438 14.266 1 95 325 LYS A O 1
ATOM 2713 N N . ASP A 1 326 ? 16.172 27.781 15.656 1 94.88 326 ASP A N 1
ATOM 2714 C CA . ASP A 1 326 ? 17.531 27.516 16.109 1 94.88 326 ASP A CA 1
ATOM 2715 C C . ASP A 1 326 ? 18.156 26.391 15.297 1 94.88 326 ASP A C 1
ATOM 2717 O O . ASP A 1 326 ? 19.25 25.922 15.617 1 94.88 326 ASP A O 1
ATOM 2721 N N . CYS A 1 327 ? 17.516 25.906 14.297 1 96.88 327 CYS A N 1
ATOM 2722 C CA . CYS A 1 327 ? 18.016 24.828 13.469 1 96.88 327 CYS A CA 1
ATOM 2723 C C . CYS A 1 327 ? 18.484 25.344 12.109 1 96.88 327 CYS A C 1
ATOM 2725 O O . CYS A 1 327 ? 18.031 26.391 11.648 1 96.88 327 CYS A O 1
ATOM 2727 N N . ASP A 1 328 ? 19.391 24.625 11.516 1 97.06 328 ASP A N 1
ATOM 2728 C CA . ASP A 1 328 ? 20 25.031 10.258 1 97.06 328 ASP A CA 1
ATOM 2729 C C . ASP A 1 328 ? 19.5 24.172 9.102 1 97.06 328 ASP A C 1
ATOM 2731 O O . ASP A 1 328 ? 19.266 24.672 8 1 97.06 328 ASP A O 1
ATOM 2735 N N . LEU A 1 329 ? 19.438 22.938 9.336 1 98.12 329 LEU A N 1
ATOM 2736 C CA . LEU A 1 329 ? 19.062 21.938 8.336 1 98.12 329 LEU A CA 1
ATOM 2737 C C . LEU A 1 329 ? 17.859 21.125 8.812 1 98.12 329 LEU A C 1
ATOM 2739 O O . LEU A 1 329 ? 17.797 20.734 9.984 1 98.12 329 LEU A O 1
ATOM 2743 N N . GLY A 1 330 ? 16.844 20.984 7.969 1 98.75 330 GLY A N 1
ATOM 2744 C CA . GLY A 1 330 ? 15.68 20.188 8.273 1 98.75 330 GLY A CA 1
ATOM 2745 C C . GLY A 1 330 ? 15.445 19.062 7.277 1 98.75 330 GLY A C 1
ATOM 2746 O O . GLY A 1 330 ? 15.656 19.234 6.078 1 98.75 330 GLY A O 1
ATOM 2747 N N . ILE A 1 331 ? 15.008 17.891 7.742 1 98.81 331 ILE A N 1
ATOM 2748 C CA . ILE A 1 331 ? 14.633 16.781 6.879 1 98.81 331 ILE A CA 1
ATOM 2749 C C . ILE A 1 331 ? 13.242 16.266 7.27 1 98.81 331 ILE A C 1
ATOM 2751 O O . ILE A 1 331 ? 13 15.961 8.438 1 98.81 331 ILE A O 1
ATOM 2755 N N . SER A 1 332 ? 12.352 16.266 6.438 1 98.44 332 SER A N 1
ATOM 2756 C CA . SER A 1 332 ? 11.023 15.68 6.598 1 98.44 332 SER A CA 1
ATOM 2757 C C . SER A 1 332 ? 10.602 14.914 5.348 1 98.44 332 SER A C 1
ATOM 2759 O O . SER A 1 332 ? 10.352 15.508 4.301 1 98.44 332 SER A O 1
ATOM 2761 N N . LEU A 1 333 ? 10.539 13.617 5.477 1 98.31 333 LEU A N 1
ATOM 2762 C CA . LEU A 1 333 ? 10.18 12.758 4.355 1 98.31 333 LEU A CA 1
ATOM 2763 C C . LEU A 1 333 ? 8.703 12.383 4.41 1 98.31 333 LEU A C 1
ATOM 2765 O O . LEU A 1 333 ? 8.102 12.359 5.492 1 98.31 333 LEU A O 1
ATOM 2769 N N . MET A 1 334 ? 8.133 12.18 3.266 1 97.44 334 MET A N 1
ATOM 2770 C CA . MET A 1 334 ? 6.719 11.836 3.174 1 97.44 334 MET A CA 1
ATOM 2771 C C . MET A 1 334 ? 6.441 10.992 1.935 1 97.44 334 MET A C 1
ATOM 2773 O O . MET A 1 334 ? 6.48 11.492 0.811 1 97.44 334 MET A O 1
ATOM 2777 N N . CYS A 1 335 ? 6.129 9.703 2.15 1 97.38 335 CYS A N 1
ATOM 2778 C CA . CYS A 1 335 ? 5.73 8.812 1.069 1 97.38 335 CYS A CA 1
ATOM 2779 C C . CYS A 1 335 ? 4.238 8.93 0.786 1 97.38 335 CYS A C 1
ATOM 2781 O O . CYS A 1 335 ? 3.475 8.008 1.07 1 97.38 335 CYS A O 1
ATOM 2783 N N . SER A 1 336 ? 3.861 10.008 0.19 1 96.69 336 SER A N 1
ATOM 2784 C CA . SER A 1 336 ? 2.488 10.344 -0.165 1 96.69 336 SER A CA 1
ATOM 2785 C C . SER A 1 336 ? 2.438 11.562 -1.086 1 96.69 336 SER A C 1
ATOM 2787 O O . SER A 1 336 ? 3.35 12.391 -1.078 1 96.69 336 SER A O 1
ATOM 2789 N N . PRO A 1 337 ? 1.366 11.602 -1.919 1 95.19 337 PRO A N 1
ATOM 2790 C CA . PRO A 1 337 ? 1.182 12.836 -2.682 1 95.19 337 PRO A CA 1
ATOM 2791 C C . PRO A 1 337 ? 0.905 14.047 -1.789 1 95.19 337 PRO A C 1
ATOM 2793 O O . PRO A 1 337 ? 1.096 15.188 -2.215 1 95.19 337 PRO A O 1
ATOM 2796 N N . HIS A 1 338 ? 0.375 13.82 -0.641 1 92.56 338 HIS A N 1
ATOM 2797 C CA . HIS A 1 338 ? 0.271 14.867 0.365 1 92.56 338 HIS A CA 1
ATOM 2798 C C . HIS A 1 338 ? 1.646 15.266 0.89 1 92.56 338 HIS A C 1
ATOM 2800 O O . HIS A 1 338 ? 2.436 14.414 1.288 1 92.56 338 HIS A O 1
ATOM 2806 N N . PRO A 1 339 ? 2.039 16.5 0.931 1 91.62 339 PRO A N 1
ATOM 2807 C CA . PRO A 1 339 ? 3.395 16.953 1.26 1 91.62 339 PRO A CA 1
ATOM 2808 C C . PRO A 1 339 ? 3.666 16.953 2.764 1 91.62 339 PRO A C 1
ATOM 2810 O O . PRO A 1 339 ? 4.82 17.078 3.186 1 91.62 339 PRO A O 1
ATOM 2813 N N . SER A 1 340 ? 2.766 16.812 3.59 1 90.5 340 SER A N 1
ATOM 2814 C CA . SER A 1 340 ? 2.883 17.047 5.023 1 90.5 340 SER A CA 1
ATOM 2815 C C . SER A 1 340 ? 3.172 18.516 5.312 1 90.5 340 SER A C 1
ATOM 2817 O O . SER A 1 340 ? 3.361 19.312 4.387 1 90.5 340 SER A O 1
ATOM 2819 N N . TYR A 1 341 ? 3.211 18.938 6.547 1 91.75 341 TYR A N 1
ATOM 2820 C CA . TYR A 1 341 ? 3.336 20.359 6.887 1 91.75 341 TYR A CA 1
ATOM 2821 C C . TYR A 1 341 ? 4.77 20.703 7.27 1 91.75 341 TYR A C 1
ATOM 2823 O O . TYR A 1 341 ? 5.25 21.797 6.98 1 91.75 341 TYR A O 1
ATOM 2831 N N . PRO A 1 342 ? 5.516 19.734 7.77 1 95.81 342 PRO A N 1
ATOM 2832 C CA . PRO A 1 342 ? 6.828 20.062 8.328 1 95.81 342 PRO A CA 1
ATOM 2833 C C . PRO A 1 342 ? 7.773 20.672 7.289 1 95.81 342 PRO A C 1
ATOM 2835 O O . PRO A 1 342 ? 8.477 21.641 7.586 1 95.81 342 PRO A O 1
ATOM 2838 N N . PRO A 1 343 ? 7.793 20.203 6.07 1 97.19 343 PRO A N 1
ATOM 2839 C CA . PRO A 1 343 ? 8.711 20.844 5.129 1 97.19 343 PRO A CA 1
ATOM 2840 C C . PRO A 1 343 ? 8.43 22.328 4.945 1 97.19 343 PRO A C 1
ATOM 2842 O O . PRO A 1 343 ? 9.359 23.125 4.82 1 97.19 343 PRO A O 1
ATOM 2845 N N . PHE A 1 344 ? 7.168 22.672 4.941 1 95.94 344 PHE A N 1
ATOM 2846 C CA . PHE A 1 344 ? 6.793 24.078 4.793 1 95.94 344 PHE A CA 1
ATOM 2847 C C . PHE A 1 344 ? 7.188 24.875 6.023 1 95.94 344 PHE A C 1
ATOM 2849 O O . PHE A 1 344 ? 7.719 25.984 5.91 1 95.94 344 PHE A O 1
ATOM 2856 N N . GLU A 1 345 ? 6.953 24.328 7.133 1 96.69 345 GLU A N 1
ATOM 2857 C CA . GLU A 1 345 ? 7.266 24.969 8.398 1 96.69 345 GLU A CA 1
ATOM 2858 C C . GLU A 1 345 ? 8.773 25.188 8.555 1 96.69 345 GLU A C 1
ATOM 2860 O O . GLU A 1 345 ? 9.219 26.266 8.953 1 96.69 345 GLU A O 1
ATOM 2865 N N . MET A 1 346 ? 9.516 24.203 8.172 1 98.19 346 MET A N 1
ATOM 2866 C CA . MET A 1 346 ? 10.969 24.281 8.242 1 98.19 346 MET A CA 1
ATOM 2867 C C . MET A 1 346 ? 11.508 25.328 7.285 1 98.19 346 MET A C 1
ATOM 2869 O O . MET A 1 346 ? 12.281 26.203 7.691 1 98.19 346 MET A O 1
ATOM 2873 N N . ALA A 1 347 ? 11.047 25.297 6.07 1 98.19 347 ALA A N 1
ATOM 2874 C CA . ALA A 1 347 ? 11.516 26.234 5.059 1 98.19 347 ALA A CA 1
ATOM 2875 C C . ALA A 1 347 ? 11.156 27.672 5.426 1 98.19 347 ALA A C 1
ATOM 2877 O O . ALA A 1 347 ? 11.969 28.578 5.281 1 98.19 347 ALA A O 1
ATOM 2878 N N . GLN A 1 348 ? 9.969 27.828 5.891 1 97.5 348 GLN A N 1
ATOM 2879 C CA . GLN A 1 348 ? 9.508 29.156 6.266 1 97.5 348 GLN A CA 1
ATOM 2880 C C . GLN A 1 348 ? 10.273 29.688 7.477 1 97.5 348 GLN A C 1
ATOM 2882 O O . GLN A 1 348 ? 10.398 30.906 7.652 1 97.5 348 GLN A O 1
ATOM 2887 N N . SER A 1 349 ? 10.781 28.844 8.305 1 97.88 349 SER A N 1
ATOM 2888 C CA . SER A 1 349 ? 11.562 29.219 9.477 1 97.88 349 SER A CA 1
ATOM 2889 C C . SER A 1 349 ? 13.023 29.484 9.109 1 97.88 349 SER A C 1
ATOM 2891 O O . SER A 1 349 ? 13.844 29.781 9.977 1 97.88 349 SER A O 1
ATOM 2893 N N . GLY A 1 350 ? 13.367 29.281 7.859 1 97.31 350 GLY A N 1
ATOM 2894 C CA . GLY A 1 350 ? 14.688 29.641 7.363 1 97.31 350 GLY A CA 1
ATOM 2895 C C . GLY A 1 350 ? 15.641 28.469 7.285 1 97.31 350 GLY A C 1
ATOM 2896 O O . GLY A 1 350 ? 16.828 28.641 7.016 1 97.31 350 GLY A O 1
ATOM 2897 N N . LEU A 1 351 ? 15.188 27.266 7.543 1 98.19 351 LEU A N 1
ATOM 2898 C CA . LEU A 1 351 ? 16.047 26.094 7.434 1 98.19 351 LEU A CA 1
ATOM 2899 C C . LEU A 1 351 ? 16.266 25.719 5.973 1 98.19 351 LEU A C 1
ATOM 2901 O O . LEU A 1 351 ? 15.375 25.875 5.141 1 98.19 351 LEU A O 1
ATOM 2905 N N . VAL A 1 352 ? 17.469 25.25 5.652 1 98.56 352 VAL A N 1
ATOM 2906 C CA . VAL A 1 352 ? 17.609 24.453 4.445 1 98.56 352 VAL A CA 1
ATOM 2907 C C . VAL A 1 352 ? 16.891 23.109 4.637 1 98.56 352 VAL A C 1
ATOM 2909 O O . VAL A 1 352 ? 17.266 22.312 5.504 1 98.56 352 VAL A O 1
ATOM 2912 N N . THR A 1 353 ? 15.867 22.891 3.844 1 98.81 353 THR A N 1
ATOM 2913 C CA . THR A 1 353 ? 14.945 21.797 4.113 1 98.81 353 THR A CA 1
ATOM 2914 C C . THR A 1 353 ? 15.047 20.719 3.027 1 98.81 353 THR A C 1
ATOM 2916 O O . THR A 1 353 ? 15.008 21.031 1.836 1 98.81 353 THR A O 1
ATOM 2919 N N . ILE A 1 354 ? 15.195 19.484 3.445 1 98.88 354 ILE A N 1
ATOM 2920 C CA . ILE A 1 354 ? 15.219 18.344 2.525 1 98.88 354 ILE A CA 1
ATOM 2921 C C . ILE A 1 354 ? 13.922 17.562 2.65 1 98.88 354 ILE A C 1
ATOM 2923 O O . ILE A 1 354 ? 13.453 17.281 3.76 1 98.88 354 ILE A O 1
ATOM 2927 N N . THR A 1 355 ? 13.289 17.234 1.593 1 98.56 355 THR A N 1
ATOM 2928 C CA . THR A 1 355 ? 12.164 16.312 1.517 1 98.56 355 THR A CA 1
ATOM 2929 C C . THR A 1 355 ? 12.266 15.445 0.261 1 98.56 355 THR A C 1
ATOM 2931 O O . THR A 1 355 ? 13.289 15.438 -0.417 1 98.56 355 THR A O 1
ATOM 2934 N N . ASN A 1 356 ? 11.281 14.555 0.033 1 97.94 356 ASN A N 1
ATOM 2935 C CA . ASN A 1 356 ? 11.359 13.656 -1.115 1 97.94 356 ASN A CA 1
ATOM 2936 C C . ASN A 1 356 ? 10.281 13.969 -2.148 1 97.94 356 ASN A C 1
ATOM 2938 O O . ASN A 1 356 ? 9.234 14.516 -1.807 1 97.94 356 ASN A O 1
ATOM 2942 N N . ARG A 1 357 ? 10.633 13.664 -3.383 1 96.12 357 ARG A N 1
ATOM 2943 C CA . ARG A 1 357 ? 9.625 13.594 -4.441 1 96.12 357 ARG A CA 1
ATOM 2944 C C . ARG A 1 357 ? 8.797 12.32 -4.328 1 96.12 357 ARG A C 1
ATOM 2946 O O . ARG A 1 357 ? 9.266 11.32 -3.777 1 96.12 357 ARG A O 1
ATOM 2953 N N . PHE A 1 358 ? 7.59 12.391 -4.809 1 93.69 358 PHE A N 1
ATOM 2954 C CA . PHE A 1 358 ? 6.73 11.203 -4.82 1 93.69 358 PHE A CA 1
ATOM 2955 C C . PHE A 1 358 ? 5.551 11.406 -5.758 1 93.69 358 PHE A C 1
ATOM 2957 O O . PHE A 1 358 ? 4.715 12.289 -5.543 1 93.69 358 PHE A O 1
ATOM 2964 N N . LEU A 1 359 ? 5.453 10.547 -6.855 1 89.38 359 LEU A N 1
ATOM 2965 C CA . LEU A 1 359 ? 4.316 10.469 -7.762 1 89.38 359 LEU A CA 1
ATOM 2966 C C . LEU A 1 359 ? 3.861 11.867 -8.18 1 89.38 359 LEU A C 1
ATOM 2968 O O . LEU A 1 359 ? 2.688 12.211 -8.039 1 89.38 359 LEU A O 1
ATOM 2972 N N . GLY A 1 360 ? 4.789 12.711 -8.633 1 87.62 360 GLY A N 1
ATOM 2973 C CA . GLY A 1 360 ? 4.496 14.016 -9.203 1 87.62 360 GLY A CA 1
ATOM 2974 C C . GLY A 1 360 ? 4.719 15.156 -8.234 1 87.62 360 GLY A C 1
ATOM 2975 O O . GLY A 1 360 ? 4.832 16.312 -8.641 1 87.62 360 GLY A O 1
ATOM 2976 N N . LYS A 1 361 ? 4.77 14.875 -6.934 1 94.38 361 LYS A N 1
ATOM 2977 C CA . LYS A 1 361 ? 5.02 15.891 -5.914 1 94.38 361 LYS A CA 1
ATOM 2978 C C . LYS A 1 361 ? 6.484 16.312 -5.918 1 94.38 361 LYS A C 1
ATOM 2980 O O . LYS A 1 361 ? 7.383 15.484 -5.832 1 94.38 361 LYS A O 1
ATOM 2985 N N . ASP A 1 362 ? 6.734 17.578 -6.023 1 96.44 362 ASP A N 1
ATOM 2986 C CA . ASP A 1 362 ? 8.055 18.188 -5.902 1 96.44 362 ASP A CA 1
ATOM 2987 C C . ASP A 1 362 ? 7.965 19.547 -5.227 1 96.44 362 ASP A C 1
ATOM 2989 O O . ASP A 1 362 ? 7.645 20.547 -5.879 1 96.44 362 ASP A O 1
ATOM 2993 N N . LEU A 1 363 ? 8.344 19.609 -3.996 1 96.56 363 LEU A N 1
ATOM 2994 C CA . LEU A 1 363 ? 8.133 20.812 -3.197 1 96.56 363 LEU A CA 1
ATOM 2995 C C . LEU A 1 363 ? 9.25 21.828 -3.441 1 96.56 363 LEU A C 1
ATOM 2997 O O . LEU A 1 363 ? 9.141 22.984 -3.033 1 96.56 363 LEU A O 1
ATOM 3001 N N . SER A 1 364 ? 10.32 21.391 -4.109 1 97.19 364 SER A N 1
ATOM 3002 C CA . SER A 1 364 ? 11.414 22.312 -4.395 1 97.19 364 SER A CA 1
ATOM 3003 C C . SER A 1 364 ? 10.953 23.438 -5.305 1 97.19 364 SER A C 1
ATOM 3005 O O . SER A 1 364 ? 11.625 24.469 -5.406 1 97.19 364 SER A O 1
ATOM 3007 N N . LYS A 1 365 ? 9.836 23.281 -5.91 1 94.06 365 LYS A N 1
ATOM 3008 C CA . LYS A 1 365 ? 9.266 24.297 -6.785 1 94.06 365 LYS A CA 1
ATOM 3009 C C . LYS A 1 365 ? 8.656 25.438 -5.98 1 94.06 365 LYS A C 1
ATOM 3011 O O . LYS A 1 365 ? 8.414 26.531 -6.512 1 94.06 365 LYS A O 1
ATOM 3016 N N . LEU A 1 366 ? 8.422 25.281 -4.746 1 93.44 366 LEU A N 1
ATOM 3017 C CA . LEU A 1 366 ? 7.727 26.266 -3.91 1 93.44 366 LEU A CA 1
ATOM 3018 C C . LEU A 1 366 ? 8.711 27.234 -3.281 1 93.44 366 LEU A C 1
ATOM 3020 O O . LEU A 1 366 ? 8.367 28.391 -3.021 1 93.44 366 LEU A O 1
ATOM 3024 N N . SER A 1 367 ? 9.883 26.75 -2.963 1 95.94 367 SER A N 1
ATOM 3025 C CA . SER A 1 367 ? 10.898 27.562 -2.301 1 95.94 367 SER A CA 1
ATOM 3026 C C . SER A 1 367 ? 12.297 27.016 -2.58 1 95.94 367 SER A C 1
ATOM 3028 O O . SER A 1 367 ? 12.516 25.812 -2.6 1 95.94 367 SER A O 1
ATOM 3030 N N . LYS A 1 368 ? 13.258 27.953 -2.686 1 97 368 LYS A N 1
ATOM 3031 C CA . LYS A 1 368 ? 14.656 27.562 -2.881 1 97 368 LYS A CA 1
ATOM 3032 C C . LYS A 1 368 ? 15.25 27 -1.592 1 97 368 LYS A C 1
ATOM 3034 O O . LYS A 1 368 ? 16.328 26.406 -1.609 1 97 368 LYS A O 1
ATOM 3039 N N . ASN A 1 369 ? 14.547 27.172 -0.491 1 98.31 369 ASN A N 1
ATOM 3040 C CA . ASN A 1 369 ? 14.984 26.578 0.762 1 98.31 369 ASN A CA 1
ATOM 3041 C C . ASN A 1 369 ? 14.672 25.078 0.801 1 98.31 369 ASN A C 1
ATOM 3043 O O . ASN A 1 369 ? 15.125 24.375 1.7 1 98.31 369 ASN A O 1
ATOM 3047 N N . ILE A 1 370 ? 13.906 24.578 -0.143 1 98.56 370 ILE A N 1
ATOM 3048 C CA . ILE A 1 370 ? 13.516 23.172 -0.139 1 98.56 370 ILE A CA 1
ATOM 3049 C C . ILE A 1 370 ? 14.273 22.406 -1.229 1 98.56 370 ILE A C 1
ATOM 3051 O O . ILE A 1 370 ? 14.227 22.797 -2.402 1 98.56 370 ILE A O 1
ATOM 3055 N N . LEU A 1 371 ? 14.961 21.453 -0.834 1 98.69 371 LEU A N 1
ATOM 3056 C CA . LEU A 1 371 ? 15.617 20.5 -1.736 1 98.69 371 LEU A CA 1
ATOM 3057 C C . LEU A 1 371 ? 14.867 19.172 -1.774 1 98.69 371 LEU A C 1
ATOM 3059 O O . LEU A 1 371 ? 14.656 18.547 -0.736 1 98.69 371 LEU A O 1
ATOM 3063 N N . SER A 1 372 ? 14.461 18.781 -2.943 1 98.19 372 SER A N 1
ATOM 3064 C CA . SER A 1 372 ? 13.781 17.5 -3.111 1 98.19 372 SER A CA 1
ATOM 3065 C C . SER A 1 372 ? 14.719 16.438 -3.658 1 98.19 372 SER A C 1
ATOM 3067 O O . SER A 1 372 ? 15.57 16.719 -4.504 1 98.19 372 SER A O 1
ATOM 3069 N N . CYS A 1 373 ? 14.609 15.25 -3.219 1 97.44 373 CYS A N 1
ATOM 3070 C CA . CYS A 1 373 ? 15.375 14.117 -3.732 1 97.44 373 CYS A CA 1
ATOM 3071 C C . CYS A 1 373 ? 14.469 12.914 -3.979 1 97.44 373 CYS A C 1
ATOM 3073 O O . CYS A 1 373 ? 13.305 12.914 -3.572 1 97.44 373 CYS A O 1
ATOM 3075 N N . ASP A 1 374 ? 14.953 11.953 -4.723 1 94.94 374 ASP A N 1
ATOM 3076 C CA . ASP A 1 374 ? 14.258 10.672 -4.809 1 94.94 374 ASP A CA 1
ATOM 3077 C C . ASP A 1 374 ? 14.289 9.938 -3.473 1 94.94 374 ASP A C 1
ATOM 3079 O O . ASP A 1 374 ? 15.234 10.086 -2.697 1 94.94 374 ASP A O 1
ATOM 3083 N N . PRO A 1 375 ? 13.258 9.219 -3.146 1 95.44 375 PRO A N 1
ATOM 3084 C CA . PRO A 1 375 ? 13.18 8.539 -1.853 1 95.44 375 PRO A CA 1
ATOM 3085 C C . PRO A 1 375 ? 14.047 7.285 -1.794 1 95.44 375 PRO A C 1
ATOM 3087 O O . PRO A 1 375 ? 13.531 6.184 -1.604 1 95.44 375 PRO A O 1
ATOM 3090 N N . GLU A 1 376 ? 15.289 7.41 -1.931 1 90.94 376 GLU A N 1
ATOM 3091 C CA . GLU A 1 376 ? 16.312 6.367 -1.878 1 90.94 376 GLU A CA 1
ATOM 3092 C C . GLU A 1 376 ? 17.531 6.836 -1.108 1 90.94 376 GLU A C 1
ATOM 3094 O O . GLU A 1 376 ? 17.828 8.031 -1.071 1 90.94 376 GLU A O 1
ATOM 3099 N N . PRO A 1 377 ? 18.219 5.906 -0.495 1 89.62 377 PRO A N 1
ATOM 3100 C CA . PRO A 1 377 ? 19.312 6.262 0.419 1 89.62 377 PRO A CA 1
ATOM 3101 C C . PRO A 1 377 ? 20.391 7.098 -0.255 1 89.62 377 PRO A C 1
ATOM 3103 O O . PRO A 1 377 ? 20.828 8.109 0.299 1 89.62 377 PRO A O 1
ATOM 3106 N N . ASN A 1 378 ? 20.844 6.723 -1.407 1 88.94 378 ASN A N 1
ATOM 3107 C CA . ASN A 1 378 ? 21.922 7.434 -2.072 1 88.94 378 ASN A CA 1
ATOM 3108 C C . ASN A 1 378 ? 21.5 8.844 -2.482 1 88.94 378 ASN A C 1
ATOM 3110 O O . ASN A 1 378 ? 22.297 9.789 -2.373 1 88.94 378 ASN A O 1
ATOM 3114 N N . ALA A 1 379 ? 20.344 8.93 -2.965 1 94.38 379 ALA A N 1
ATOM 3115 C CA . ALA A 1 379 ? 19.828 10.242 -3.363 1 94.38 379 ALA A CA 1
ATOM 3116 C C . ALA A 1 379 ? 19.688 11.164 -2.158 1 94.38 379 ALA A C 1
ATOM 3118 O O . ALA A 1 37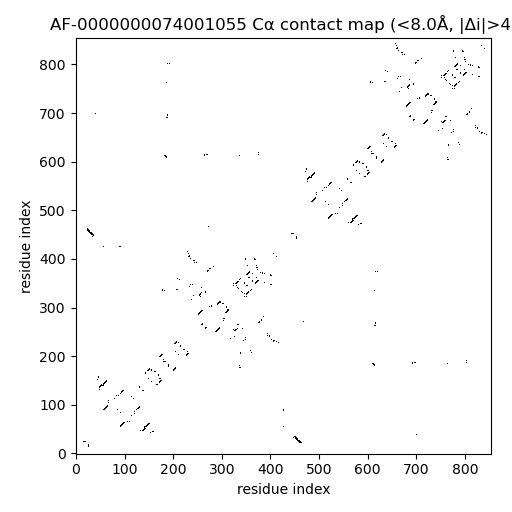9 ? 20.047 12.344 -2.225 1 94.38 379 ALA A O 1
ATOM 3119 N N . LEU A 1 380 ? 19.156 10.633 -1.059 1 97 380 LEU A N 1
ATOM 3120 C CA . LEU A 1 380 ? 19.016 11.43 0.152 1 97 380 LEU A CA 1
ATOM 3121 C C . LEU A 1 380 ? 20.375 11.828 0.709 1 97 380 LEU A C 1
ATOM 3123 O O . LEU A 1 380 ? 20.578 12.984 1.089 1 97 380 LEU A O 1
ATOM 3127 N N . LYS A 1 381 ? 21.297 10.891 0.704 1 96.44 381 LYS A N 1
ATOM 3128 C CA . LYS A 1 381 ? 22.641 11.18 1.17 1 96.44 381 LYS A CA 1
ATOM 3129 C C . LYS A 1 381 ? 23.281 12.289 0.342 1 96.44 381 LYS A C 1
ATOM 3131 O O . LYS A 1 381 ? 23.859 13.234 0.893 1 96.44 381 LYS A O 1
ATOM 3136 N N . ALA A 1 382 ? 23.156 12.18 -0.952 1 97.25 382 ALA A N 1
ATOM 3137 C CA . ALA A 1 382 ? 23.719 13.195 -1.845 1 97.25 382 ALA A CA 1
ATOM 3138 C C . ALA A 1 382 ? 23.062 14.555 -1.602 1 97.25 382 ALA A C 1
ATOM 3140 O O . ALA A 1 382 ? 23.75 15.586 -1.641 1 97.25 382 ALA A O 1
ATOM 3141 N N . THR A 1 383 ? 21.797 14.562 -1.372 1 98.62 383 THR A N 1
ATOM 3142 C CA . THR A 1 383 ? 21.078 15.812 -1.132 1 98.62 383 THR A CA 1
ATOM 3143 C C . THR A 1 383 ? 21.484 16.422 0.208 1 98.62 383 THR A C 1
ATOM 3145 O O . THR A 1 383 ? 21.562 17.641 0.345 1 98.62 383 THR A O 1
ATOM 3148 N N . ILE A 1 384 ? 21.75 15.578 1.201 1 98.56 384 ILE A N 1
ATOM 3149 C CA . ILE A 1 384 ? 22.266 16.047 2.484 1 98.56 384 ILE A CA 1
ATOM 3150 C C . ILE A 1 384 ? 23.578 16.797 2.273 1 98.56 384 ILE A C 1
ATOM 3152 O O . ILE A 1 384 ? 23.781 17.891 2.82 1 98.56 384 ILE A O 1
ATOM 3156 N N . GLN A 1 385 ? 24.438 16.266 1.458 1 98.12 385 GLN A N 1
ATOM 3157 C CA . GLN A 1 385 ? 25.719 16.906 1.169 1 98.12 385 GLN A CA 1
ATOM 3158 C C . GLN A 1 385 ? 25.516 18.281 0.549 1 98.12 385 GLN A C 1
ATOM 3160 O O . GLN A 1 385 ? 26.156 19.25 0.953 1 98.12 385 GLN A O 1
ATOM 3165 N N . LYS A 1 386 ? 24.641 18.328 -0.384 1 98.19 386 LYS A N 1
ATOM 3166 C CA . LYS A 1 386 ? 24.328 19.594 -1.04 1 98.19 386 LYS A CA 1
ATOM 3167 C C . LYS A 1 386 ? 23.75 20.594 -0.048 1 98.19 386 LYS A C 1
ATOM 3169 O O . LYS A 1 386 ? 24.078 21.781 -0.089 1 98.19 386 LYS A O 1
ATOM 3174 N N . ALA A 1 387 ? 22.891 20.156 0.81 1 98.5 387 ALA A N 1
ATOM 3175 C CA . ALA A 1 387 ? 22.219 21.016 1.78 1 98.5 387 ALA A CA 1
ATOM 3176 C C . ALA A 1 387 ? 23.219 21.609 2.766 1 98.5 387 ALA A C 1
ATOM 3178 O O . ALA A 1 387 ? 23.109 22.797 3.127 1 98.5 387 ALA A O 1
ATOM 3179 N N . ILE A 1 388 ? 24.156 20.844 3.221 1 97.31 388 ILE A N 1
ATOM 3180 C CA . ILE A 1 388 ? 25.156 21.281 4.176 1 97.31 388 ILE A CA 1
ATOM 3181 C C . ILE A 1 388 ? 25.938 22.469 3.598 1 97.31 388 ILE A C 1
ATOM 3183 O O . ILE A 1 388 ? 26.25 23.422 4.32 1 97.31 388 ILE A O 1
ATOM 3187 N N . GLN A 1 389 ? 26.141 22.469 2.312 1 96.06 389 GLN A N 1
ATOM 3188 C CA . GLN A 1 389 ? 26.875 23.531 1.651 1 96.06 389 GLN A CA 1
ATOM 3189 C C . GLN A 1 389 ? 26.078 24.844 1.656 1 96.06 389 GLN A C 1
ATOM 3191 O O . GLN A 1 389 ? 26.656 25.922 1.496 1 96.06 389 GLN A O 1
ATOM 3196 N N . ARG A 1 390 ? 24.859 24.766 1.939 1 96.88 390 ARG A N 1
ATOM 3197 C CA . ARG A 1 390 ? 23.984 25.922 1.833 1 96.88 390 ARG A CA 1
ATOM 3198 C C . ARG A 1 390 ? 23.641 26.484 3.211 1 96.88 390 ARG A C 1
ATOM 3200 O O . ARG A 1 390 ? 23.047 27.562 3.324 1 96.88 390 ARG A O 1
ATOM 3207 N N . VAL A 1 391 ? 23.984 25.812 4.254 1 95.12 391 VAL A N 1
ATOM 3208 C CA . VAL A 1 391 ? 23.547 26.156 5.605 1 95.12 391 VAL A CA 1
ATOM 3209 C C . VAL A 1 391 ? 24.109 27.531 5.992 1 95.12 391 VAL A C 1
ATOM 3211 O O . VAL A 1 391 ? 23.469 28.266 6.742 1 95.12 391 VAL A O 1
ATOM 3214 N N . SER A 1 392 ? 25.234 27.938 5.449 1 93.88 392 SER A N 1
ATOM 3215 C CA . SER A 1 392 ? 25.875 29.188 5.848 1 93.88 392 SER A CA 1
ATOM 3216 C C . SER A 1 392 ? 25.406 30.344 4.977 1 93.88 392 SER A C 1
ATOM 3218 O O . SER A 1 392 ? 25.797 31.484 5.199 1 93.88 392 SER A O 1
ATOM 3220 N N . SER A 1 393 ? 24.594 30.062 3.971 1 95.12 393 SER A N 1
ATOM 3221 C CA . SER A 1 393 ? 24.047 31.125 3.135 1 95.12 393 SER A CA 1
ATOM 3222 C C . SER A 1 393 ? 22.844 31.781 3.803 1 95.12 393 SER A C 1
ATOM 3224 O O . SER A 1 393 ? 21.734 31.75 3.262 1 95.12 393 SER A O 1
ATOM 3226 N N . PHE A 1 394 ? 23.094 32.531 4.879 1 95.19 394 PHE A N 1
ATOM 3227 C CA . PHE A 1 394 ? 22.062 33.031 5.77 1 95.19 394 PHE A CA 1
ATOM 3228 C C . PHE A 1 394 ? 21.141 34.031 5.039 1 95.19 394 PHE A C 1
ATOM 3230 O O . PHE A 1 394 ? 19.922 33.969 5.211 1 95.19 394 PHE A O 1
ATOM 3237 N N . GLU A 1 395 ? 21.688 34.875 4.199 1 95.62 395 GLU A N 1
ATOM 3238 C CA . GLU A 1 395 ? 20.875 35.844 3.465 1 95.62 395 GLU A CA 1
ATOM 3239 C C . GLU A 1 395 ? 19.891 35.156 2.525 1 95.62 395 GLU A C 1
ATOM 3241 O O . GLU A 1 395 ? 18.719 35.531 2.447 1 95.62 395 GLU A O 1
ATOM 3246 N N . GLU A 1 396 ? 20.391 34.156 1.853 1 96.25 396 GLU A N 1
ATOM 3247 C CA . GLU A 1 396 ? 19.547 33.375 0.938 1 96.25 396 GLU A CA 1
ATOM 3248 C C . GLU A 1 396 ? 18.469 32.625 1.696 1 96.25 396 GLU A C 1
ATOM 3250 O O . GLU A 1 396 ? 17.312 32.562 1.247 1 96.25 396 GLU A O 1
ATOM 3255 N N . ARG A 1 397 ? 18.797 32.062 2.816 1 97.12 397 ARG A N 1
ATOM 3256 C CA . ARG A 1 397 ? 17.859 31.328 3.648 1 97.12 397 ARG A CA 1
ATOM 3257 C C . ARG A 1 397 ? 16.703 32.219 4.098 1 97.12 397 ARG A C 1
ATOM 3259 O O . ARG A 1 397 ? 15.539 31.812 4.039 1 97.12 397 ARG A O 1
ATOM 3266 N N . ILE A 1 398 ? 17.031 33.438 4.492 1 96.5 398 ILE A N 1
ATOM 3267 C CA . ILE A 1 398 ? 16.031 34.375 4.953 1 96.5 398 ILE A CA 1
ATOM 3268 C C . ILE A 1 398 ? 15.18 34.844 3.775 1 96.5 398 ILE A C 1
ATOM 3270 O O . ILE A 1 398 ? 13.953 34.875 3.857 1 96.5 398 ILE A O 1
ATOM 3274 N N . LYS A 1 399 ? 15.82 35.125 2.654 1 95.88 399 LYS A N 1
ATOM 3275 C CA . LYS A 1 399 ? 15.148 35.625 1.46 1 95.88 399 LYS A CA 1
ATOM 3276 C C . LYS A 1 399 ? 14.125 34.625 0.945 1 95.88 399 LYS A C 1
ATOM 3278 O O . LYS A 1 399 ? 13.047 35 0.484 1 95.88 399 LYS A O 1
ATOM 3283 N N . ASN A 1 400 ? 14.43 33.344 1.038 1 96.69 400 ASN A N 1
ATOM 3284 C CA . ASN A 1 400 ? 13.609 32.281 0.457 1 96.69 400 ASN A CA 1
ATOM 3285 C C . ASN A 1 400 ? 12.625 31.719 1.478 1 96.69 400 ASN A C 1
ATOM 3287 O O . ASN A 1 400 ? 11.984 30.703 1.222 1 96.69 400 ASN A O 1
ATOM 3291 N N . SER A 1 401 ? 12.445 32.344 2.654 1 96.38 401 SER A N 1
ATOM 3292 C CA . SER A 1 401 ? 11.617 31.797 3.732 1 96.38 401 SER A CA 1
ATOM 3293 C C . SER A 1 401 ? 10.172 32.25 3.594 1 96.38 401 SER A C 1
ATOM 3295 O O . SER A 1 401 ? 9.297 31.797 4.34 1 96.38 401 SER A O 1
ATOM 3297 N N . SER A 1 402 ? 9.867 32.969 2.672 1 92.56 402 SER A N 1
ATOM 3298 C CA . SER A 1 402 ? 8.5 33.438 2.486 1 92.56 402 SER A CA 1
ATOM 3299 C C . SER A 1 402 ? 7.719 32.531 1.549 1 92.56 402 SER A C 1
ATOM 3301 O O . SER A 1 402 ? 7.848 32.625 0.326 1 92.56 402 SER A O 1
ATOM 3303 N N . LEU A 1 403 ? 6.875 31.703 2.078 1 92.94 403 LEU A N 1
ATOM 3304 C CA . LEU A 1 403 ? 6.051 30.797 1.288 1 92.94 403 LEU A CA 1
ATOM 3305 C C . LEU A 1 403 ? 4.648 31.359 1.095 1 92.94 403 LEU A C 1
ATOM 3307 O O . LEU A 1 403 ? 4.184 32.156 1.903 1 92.94 403 LEU A O 1
ATOM 3311 N N . PRO A 1 404 ? 3.967 30.906 0.017 1 88.5 404 PRO A N 1
ATOM 3312 C CA . PRO A 1 404 ? 2.672 31.484 -0.348 1 88.5 404 PRO A CA 1
ATOM 3313 C C . PRO A 1 404 ? 1.503 30.812 0.38 1 88.5 404 PRO A C 1
ATOM 3315 O O . PRO A 1 404 ? 0.519 30.422 -0.252 1 88.5 404 PRO A O 1
ATOM 3318 N N . PHE A 1 405 ? 1.573 30.688 1.661 1 90.38 405 PHE A N 1
ATOM 3319 C CA . PHE A 1 405 ? 0.496 30.078 2.434 1 90.38 405 PHE A CA 1
ATOM 3320 C C . PHE A 1 405 ? -0.199 31.109 3.305 1 90.38 405 PHE A C 1
ATOM 3322 O O . PHE A 1 405 ? 0.428 32.062 3.756 1 90.38 405 PHE A O 1
ATOM 3329 N N . PRO A 1 406 ? -1.487 30.891 3.508 1 89.38 406 PRO A N 1
ATOM 3330 C CA . PRO A 1 406 ? -2.223 31.828 4.371 1 89.38 406 PRO A CA 1
ATOM 3331 C C . PRO A 1 406 ? -1.815 31.719 5.84 1 89.38 406 PRO A C 1
ATOM 3333 O O . PRO A 1 406 ? -1.304 30.672 6.266 1 89.38 406 PRO A O 1
ATOM 3336 N N . ASP A 1 407 ? -2.193 32.812 6.57 1 88.94 407 ASP A N 1
ATOM 3337 C CA . ASP A 1 407 ? -1.797 32.906 7.973 1 88.94 407 ASP A CA 1
ATOM 3338 C C . ASP A 1 407 ? -2.967 32.562 8.891 1 88.94 407 ASP A C 1
ATOM 3340 O O . ASP A 1 407 ? -2.85 32.656 10.117 1 88.94 407 ASP A O 1
ATOM 3344 N N . ASN A 1 408 ? -4.09 32.25 8.234 1 88.25 408 ASN A N 1
ATOM 3345 C CA . ASN A 1 408 ? -5.25 31.891 9.039 1 88.25 408 ASN A CA 1
ATOM 3346 C C . ASN A 1 408 ? -6.141 30.875 8.336 1 88.25 408 ASN A C 1
ATOM 3348 O O . ASN A 1 408 ? -6.133 30.781 7.105 1 88.25 408 ASN A O 1
ATOM 3352 N N . TYR A 1 409 ? -6.922 30.172 9.148 1 87.69 409 TYR A N 1
ATOM 3353 C CA . TYR A 1 409 ? -7.703 29.047 8.633 1 87.69 409 TYR A CA 1
ATOM 3354 C C . TYR A 1 409 ? -8.836 29.547 7.738 1 87.69 409 TYR A C 1
ATOM 3356 O O . TYR A 1 409 ? -9.25 28.844 6.812 1 87.69 409 TYR A O 1
ATOM 3364 N N . LEU A 1 410 ? -9.344 30.766 7.996 1 90.81 410 LEU A N 1
ATOM 3365 C CA . LEU A 1 410 ? -10.438 31.297 7.188 1 90.81 410 LEU A CA 1
ATOM 3366 C C . LEU A 1 410 ? -10.008 31.453 5.734 1 90.81 410 LEU A C 1
ATOM 3368 O O . LEU A 1 410 ? -10.734 31.062 4.816 1 90.81 410 LEU A O 1
ATOM 3372 N N . ASP A 1 411 ? -8.828 31.969 5.59 1 92.38 411 ASP A N 1
ATOM 3373 C CA . ASP A 1 411 ? -8.281 32.094 4.242 1 92.38 411 ASP A CA 1
ATOM 3374 C C . ASP A 1 411 ? -7.934 30.734 3.65 1 92.38 411 ASP A C 1
ATOM 3376 O O . ASP A 1 411 ? -8.117 30.516 2.451 1 92.38 411 ASP A O 1
ATOM 3380 N N . CYS A 1 412 ? -7.531 29.875 4.473 1 93.38 412 CYS A N 1
ATOM 3381 C CA . CYS A 1 412 ? -7.16 28.531 4.039 1 93.38 412 CYS A CA 1
ATOM 3382 C C . CYS A 1 412 ? -8.359 27.812 3.434 1 93.38 412 CYS A C 1
ATOM 3384 O O . CYS A 1 412 ? -8.219 27.109 2.424 1 93.38 412 CYS A O 1
ATOM 3386 N N . PHE A 1 413 ? -9.547 28.031 4.02 1 96.19 413 PHE A N 1
ATOM 3387 C CA . PHE A 1 413 ? -10.711 27.25 3.635 1 96.19 413 PHE A CA 1
ATOM 3388 C C . PHE A 1 413 ? -11.664 28.078 2.781 1 96.19 413 PHE A C 1
ATOM 3390 O O . PHE A 1 413 ? -12.797 27.656 2.518 1 96.19 413 PHE A O 1
ATOM 3397 N N . SER A 1 414 ? -11.258 29.25 2.322 1 95.25 414 SER A N 1
ATOM 3398 C CA . SER A 1 414 ? -12.133 30.141 1.581 1 95.25 414 SER A CA 1
ATOM 3399 C C . SER A 1 414 ? -12.711 29.453 0.348 1 95.25 414 SER A C 1
ATOM 3401 O O . SER A 1 414 ? -13.922 29.516 0.104 1 95.25 414 SER A O 1
ATOM 3403 N N . GLU A 1 415 ? -11.867 28.75 -0.4 1 95.81 415 GLU A N 1
ATOM 3404 C CA . GLU A 1 415 ? -12.328 28.047 -1.6 1 95.81 415 GLU A CA 1
ATOM 3405 C C . GLU A 1 415 ? -13.305 26.938 -1.251 1 95.81 415 GLU A C 1
ATOM 3407 O O . GLU A 1 415 ? -14.312 26.75 -1.937 1 95.81 415 GLU A O 1
ATOM 3412 N N . ALA A 1 416 ? -13.023 26.203 -0.241 1 96.62 416 ALA A N 1
ATOM 3413 C CA . ALA A 1 416 ? -13.891 25.109 0.187 1 96.62 416 ALA A CA 1
ATOM 3414 C C . ALA A 1 416 ? -15.258 25.625 0.606 1 96.62 416 ALA A C 1
ATOM 3416 O O . ALA A 1 416 ? -16.281 25.031 0.248 1 96.62 416 ALA A O 1
ATOM 3417 N N . VAL A 1 417 ? -15.242 26.734 1.385 1 96.94 417 VAL A N 1
ATOM 3418 C CA . VAL A 1 417 ? -16.5 27.312 1.853 1 96.94 417 VAL A CA 1
ATOM 3419 C C . VAL A 1 417 ? -17.312 27.797 0.66 1 96.94 417 VAL A C 1
ATOM 3421 O O . VAL A 1 417 ? -18.516 27.531 0.576 1 96.94 417 VAL A O 1
ATOM 3424 N N . GLN A 1 418 ? -16.672 28.484 -0.277 1 95.88 418 GLN A N 1
ATOM 3425 C CA . GLN A 1 418 ? -17.359 28.938 -1.475 1 95.88 418 GLN A CA 1
ATOM 3426 C C . GLN A 1 418 ? -17.891 27.766 -2.295 1 95.88 418 GLN A C 1
ATOM 3428 O O . GLN A 1 418 ? -19 27.844 -2.842 1 95.88 418 GLN A O 1
ATOM 3433 N N . PHE A 1 419 ? -17.172 26.75 -2.383 1 96.81 419 PHE A N 1
ATOM 3434 C CA . PHE A 1 419 ? -17.547 25.547 -3.109 1 96.81 419 PHE A CA 1
ATOM 3435 C C . PHE A 1 419 ? -18.812 24.938 -2.529 1 96.81 419 PHE A C 1
ATOM 3437 O O . PHE A 1 419 ? -19.75 24.625 -3.27 1 96.81 419 PHE A O 1
ATOM 3444 N N . ILE A 1 420 ? -18.906 24.828 -1.245 1 96.44 420 ILE A N 1
ATOM 3445 C CA . ILE A 1 420 ? -20.062 24.266 -0.566 1 96.44 420 ILE A CA 1
ATOM 3446 C C . ILE A 1 420 ? -21.281 25.156 -0.793 1 96.44 420 ILE A C 1
ATOM 3448 O O . ILE A 1 420 ? -22.375 24.672 -1.068 1 96.44 420 ILE A O 1
ATOM 3452 N N . LYS A 1 421 ? -21.062 26.453 -0.812 1 95.12 421 LYS A N 1
ATOM 3453 C CA . LYS A 1 421 ? -22.141 27.422 -0.98 1 95.12 421 LYS A CA 1
ATOM 3454 C C . LYS A 1 421 ? -22.75 27.344 -2.375 1 95.12 421 LYS A C 1
ATOM 3456 O O . LYS A 1 421 ? -23.875 27.766 -2.588 1 95.12 421 LYS A O 1
ATOM 3461 N N . THR A 1 422 ? -21.969 26.859 -3.318 1 93.75 422 THR A N 1
ATOM 3462 C CA . THR A 1 422 ? -22.469 26.766 -4.688 1 93.75 422 THR A CA 1
ATOM 3463 C C . THR A 1 422 ? -23.609 25.75 -4.785 1 93.75 422 THR A C 1
ATOM 3465 O O . THR A 1 422 ? -24.391 25.781 -5.73 1 93.75 422 THR A O 1
ATOM 3468 N N . PHE A 1 423 ? -23.719 24.891 -3.797 1 92.38 423 PHE A N 1
ATOM 3469 C CA . PHE A 1 423 ? -24.703 23.812 -3.902 1 92.38 423 PHE A CA 1
ATOM 3470 C C . PHE A 1 423 ? -25.938 24.109 -3.057 1 92.38 423 PHE A C 1
ATOM 3472 O O . PHE A 1 423 ? -26.984 23.5 -3.262 1 92.38 423 PHE A O 1
ATOM 3479 N N . ARG A 1 424 ? -25.703 25.016 -2.115 1 90.25 424 ARG A N 1
ATOM 3480 C CA . ARG A 1 424 ? -26.828 25.344 -1.256 1 90.25 424 ARG A CA 1
ATOM 3481 C C . ARG A 1 424 ? -26.656 26.719 -0.625 1 90.25 424 ARG A C 1
ATOM 3483 O O . ARG A 1 424 ? -25.578 27.047 -0.119 1 90.25 424 ARG A O 1
ATOM 3490 N N . THR A 1 425 ? -27.766 27.406 -0.639 1 87.25 425 THR A N 1
ATOM 3491 C CA . THR A 1 425 ? -27.828 28.656 0.125 1 87.25 425 THR A CA 1
ATOM 3492 C C . THR A 1 425 ? -28.469 28.422 1.49 1 87.25 425 THR A C 1
ATOM 3494 O O . THR A 1 425 ? -29.438 27.672 1.604 1 87.25 425 THR A O 1
ATOM 3497 N N . PHE A 1 426 ? -27.844 28.891 2.453 1 86.56 426 PHE A N 1
ATOM 3498 C CA . PHE A 1 426 ? -28.375 28.766 3.805 1 86.56 426 PHE A CA 1
ATOM 3499 C C . PHE A 1 426 ? -28.938 30.094 4.285 1 86.56 426 PHE A C 1
ATOM 3501 O O . PHE A 1 426 ? -28.453 31.156 3.914 1 86.56 426 PHE A O 1
ATOM 3508 N N . PRO A 1 427 ? -30.078 30.203 4.938 1 74.69 427 PRO A N 1
ATOM 3509 C CA . PRO A 1 427 ? -30.688 31.453 5.391 1 74.69 427 PRO A CA 1
ATOM 3510 C C . PRO A 1 427 ? -29.797 32.219 6.375 1 74.69 427 PRO A C 1
ATOM 3512 O O . PRO A 1 427 ? -28.984 31.609 7.082 1 74.69 427 PRO A O 1
ATOM 3515 N N . MET B 1 1 ? 17.656 -23.859 19.062 1 35.94 1 MET B N 1
ATOM 3516 C CA . MET B 1 1 ? 17.375 -22.594 19.734 1 35.94 1 MET B CA 1
ATOM 3517 C C . MET B 1 1 ? 16.406 -21.734 18.922 1 35.94 1 MET B C 1
ATOM 3519 O O . MET B 1 1 ? 15.484 -21.141 19.484 1 35.94 1 MET B O 1
ATOM 3523 N N . ARG B 1 2 ? 16.594 -21.812 17.656 1 41.59 2 ARG B N 1
ATOM 3524 C CA . ARG B 1 2 ? 15.758 -21.016 16.766 1 41.59 2 ARG B CA 1
ATOM 3525 C C . ARG B 1 2 ? 14.367 -21.625 16.641 1 41.59 2 ARG B C 1
ATOM 3527 O O . ARG B 1 2 ? 13.375 -20.891 16.562 1 41.59 2 ARG B O 1
ATOM 3534 N N . GLU B 1 3 ? 14.266 -22.844 16.578 1 41.03 3 GLU B N 1
ATOM 3535 C CA . GLU B 1 3 ? 12.977 -23.531 16.547 1 41.03 3 GLU B CA 1
ATOM 3536 C C . GLU B 1 3 ? 12.211 -23.312 17.859 1 41.03 3 GLU B C 1
ATOM 3538 O O . GLU B 1 3 ? 10.992 -23.141 17.844 1 41.03 3 GLU B O 1
ATOM 3543 N N . GLY B 1 4 ? 12.891 -23.25 18.828 1 43.72 4 GLY B N 1
ATOM 3544 C CA . GLY B 1 4 ? 12.305 -23 20.141 1 43.72 4 GLY B CA 1
ATOM 3545 C C . GLY B 1 4 ? 11.742 -21.594 20.281 1 43.72 4 GLY B C 1
ATOM 3546 O O . GLY B 1 4 ? 10.656 -21.406 20.844 1 43.72 4 GLY B O 1
ATOM 3547 N N . LEU B 1 5 ? 12.438 -20.625 19.625 1 43.5 5 LEU B N 1
ATOM 3548 C CA . LEU B 1 5 ? 11.984 -19.234 19.688 1 43.5 5 LEU B CA 1
ATOM 3549 C C . LEU B 1 5 ? 10.766 -19.016 18.797 1 43.5 5 LEU B C 1
ATOM 3551 O O . LEU B 1 5 ? 9.844 -18.281 19.172 1 43.5 5 LEU B O 1
ATOM 3555 N N . ARG B 1 6 ? 10.742 -19.688 17.688 1 45.41 6 ARG B N 1
ATOM 3556 C CA . ARG B 1 6 ? 9.539 -19.641 16.844 1 45.41 6 ARG B CA 1
ATOM 3557 C C . ARG B 1 6 ? 8.344 -20.25 17.578 1 45.41 6 ARG B C 1
ATOM 3559 O O . ARG B 1 6 ? 7.238 -19.719 17.516 1 45.41 6 ARG B O 1
ATOM 3566 N N . LEU B 1 7 ? 8.617 -21.297 18.219 1 45.44 7 LEU B N 1
ATOM 3567 C CA . LEU B 1 7 ? 7.559 -21.953 18.984 1 45.44 7 LEU B CA 1
ATOM 3568 C C . LEU B 1 7 ? 7.121 -21.078 20.156 1 45.44 7 LEU B C 1
ATOM 3570 O O . LEU B 1 7 ? 5.926 -20.953 20.422 1 45.44 7 LEU B O 1
ATOM 3574 N N . VAL B 1 8 ? 8.031 -20.5 20.797 1 47.94 8 VAL B N 1
ATOM 3575 C CA . VAL B 1 8 ? 7.727 -19.578 21.891 1 47.94 8 VAL B CA 1
ATOM 3576 C C . VAL B 1 8 ? 7 -18.359 21.359 1 47.94 8 VAL B C 1
ATOM 3578 O O . VAL B 1 8 ? 6.035 -17.891 21.969 1 47.94 8 VAL B O 1
ATOM 3581 N N . PHE B 1 9 ? 7.453 -17.938 20.172 1 48.75 9 PHE B N 1
ATOM 3582 C CA . PHE B 1 9 ? 6.785 -16.812 19.531 1 48.75 9 PHE B CA 1
ATOM 3583 C C . PHE B 1 9 ? 5.383 -17.203 19.078 1 48.75 9 PHE B C 1
ATOM 3585 O O . PHE B 1 9 ? 4.434 -16.438 19.266 1 48.75 9 PHE B O 1
ATOM 3592 N N . LEU B 1 10 ? 5.297 -18.312 18.5 1 51.28 10 LEU B N 1
ATOM 3593 C CA . LEU B 1 10 ? 3.979 -18.797 18.109 1 51.28 10 LEU B CA 1
ATOM 3594 C C . LEU B 1 10 ? 3.094 -19.016 19.328 1 51.28 10 LEU B C 1
ATOM 3596 O O . LEU B 1 10 ? 1.904 -18.688 19.312 1 51.28 10 LEU B O 1
ATOM 3600 N N . LEU B 1 11 ? 3.621 -19.531 20.328 1 49.59 11 LEU B N 1
ATOM 3601 C CA . LEU B 1 11 ? 2.889 -19.75 21.562 1 49.59 11 LEU B CA 1
ATOM 3602 C C . LEU B 1 11 ? 2.566 -18.422 22.25 1 49.59 11 LEU B C 1
ATOM 3604 O O . LEU B 1 11 ? 1.469 -18.25 22.781 1 49.59 11 LEU B O 1
ATOM 3608 N N . PHE B 1 12 ? 3.477 -17.594 22.141 1 50.03 12 PHE B N 1
ATOM 3609 C CA . PHE B 1 12 ? 3.289 -16.234 22.672 1 50.03 12 PHE B CA 1
ATOM 3610 C C . PHE B 1 12 ? 2.25 -15.484 21.859 1 50.03 12 PHE B C 1
ATOM 3612 O O . PHE B 1 12 ? 1.378 -14.812 22.422 1 50.03 12 PHE B O 1
ATOM 3619 N N . GLN B 1 13 ? 2.412 -15.578 20.594 1 51.66 13 GLN B N 1
ATOM 3620 C CA . GLN B 1 13 ? 1.398 -14.977 19.719 1 51.66 13 GLN B CA 1
ATOM 3621 C C . GLN B 1 13 ? 0.025 -15.586 19.984 1 51.66 13 GLN B C 1
ATOM 3623 O O . GLN B 1 13 ? -0.975 -14.875 20.062 1 51.66 13 GLN B O 1
ATOM 3628 N N . LYS B 1 14 ? 0.002 -16.828 20.078 1 53.81 14 LYS B N 1
ATOM 3629 C CA . LYS B 1 14 ? -1.245 -17.516 20.391 1 53.81 14 LYS B CA 1
ATOM 3630 C C . LYS B 1 14 ? -1.735 -17.141 21.797 1 53.81 14 LYS B C 1
ATOM 3632 O O . LYS B 1 14 ? -2.928 -16.906 21.984 1 53.81 14 LYS B O 1
ATOM 3637 N N . GLY B 1 15 ? -0.822 -17.141 22.734 1 53.19 15 GLY B N 1
ATOM 3638 C CA . GLY B 1 15 ? -1.185 -16.75 24.094 1 53.19 15 GLY B CA 1
ATOM 3639 C C . GLY B 1 15 ? -1.621 -15.297 24.188 1 53.19 15 GLY B C 1
ATOM 3640 O O . GLY B 1 15 ? -2.619 -14.992 24.844 1 53.19 15 GLY B O 1
ATOM 3641 N N . LEU B 1 16 ? -0.879 -14.508 23.562 1 53.66 16 LEU B N 1
ATOM 3642 C CA . LEU B 1 16 ? -1.255 -13.102 23.516 1 53.66 16 LEU B CA 1
ATOM 3643 C C . LEU B 1 16 ? -2.582 -12.906 22.797 1 53.66 16 LEU B C 1
ATOM 3645 O O . LEU B 1 16 ? -3.455 -12.18 23.266 1 53.66 16 LEU B O 1
ATOM 3649 N N . ASN B 1 17 ? -2.648 -13.562 21.656 1 52.31 17 ASN B N 1
ATOM 3650 C CA . ASN B 1 17 ? -3.92 -13.445 20.953 1 52.31 17 ASN B CA 1
ATOM 3651 C C . ASN B 1 17 ? -5.051 -14.125 21.719 1 52.31 17 ASN B C 1
ATOM 3653 O O . ASN B 1 17 ? -6.203 -13.68 21.656 1 52.31 17 ASN B O 1
ATOM 3657 N N . PHE B 1 18 ? -4.766 -15.133 22.406 1 51.06 18 PHE B N 1
ATOM 3658 C CA . PHE B 1 18 ? -5.75 -15.711 23.312 1 51.06 18 PHE B CA 1
ATOM 3659 C C . PHE B 1 18 ? -6.145 -14.711 24.391 1 51.06 18 PHE B C 1
ATOM 3661 O O . PHE B 1 18 ? -7.336 -14.5 24.656 1 51.06 18 PHE B O 1
ATOM 3668 N N . LEU B 1 19 ? -5.188 -14.094 25.047 1 49.41 19 LEU B N 1
ATOM 3669 C CA . LEU B 1 19 ? -5.469 -13.117 26.094 1 49.41 19 LEU B CA 1
ATOM 3670 C C . LEU B 1 19 ? -6.156 -11.883 25.516 1 49.41 19 LEU B C 1
ATOM 3672 O O . LEU B 1 19 ? -7.117 -11.375 26.094 1 49.41 19 LEU B O 1
ATOM 3676 N N . LEU B 1 20 ? -5.609 -11.5 24.391 1 53.47 20 LEU B N 1
ATOM 3677 C CA . LEU B 1 20 ? -6.223 -10.359 23.719 1 53.47 20 LEU B CA 1
ATOM 3678 C C . LEU B 1 20 ? -7.605 -10.719 23.188 1 53.47 20 LEU B C 1
ATOM 3680 O O . LEU B 1 20 ? -8.5 -9.875 23.172 1 53.47 20 LEU B O 1
ATOM 3684 N N . GLY B 1 21 ? -7.723 -11.891 22.797 1 50.19 21 GLY B N 1
ATOM 3685 C CA . GLY B 1 21 ? -9.016 -12.422 22.391 1 50.19 21 GLY B CA 1
ATOM 3686 C C . GLY B 1 21 ? -10.078 -12.305 23.453 1 50.19 21 GLY B C 1
ATOM 3687 O O . GLY B 1 21 ? -11.258 -12.094 23.141 1 50.19 21 GLY B O 1
ATOM 3688 N N . LEU B 1 22 ? -9.703 -12.438 24.625 1 47.06 22 LEU B N 1
ATOM 3689 C CA . LEU B 1 22 ? -10.648 -12.281 25.719 1 47.06 22 LEU B CA 1
ATOM 3690 C C . LEU B 1 22 ? -11.219 -10.867 25.75 1 47.06 22 LEU B C 1
ATOM 3692 O O . LEU B 1 22 ? -12.297 -10.641 26.312 1 47.06 22 LEU B O 1
ATOM 3696 N N . PHE B 1 23 ? -10.445 -10.062 25.219 1 44.47 23 PHE B N 1
ATOM 3697 C CA . PHE B 1 23 ? -10.891 -8.672 25.172 1 44.47 23 PHE B CA 1
ATOM 3698 C C . PHE B 1 23 ? -11.234 -8.266 23.75 1 44.47 23 PHE B C 1
ATOM 3700 O O . PHE B 1 23 ? -11.336 -7.078 23.438 1 44.47 23 PHE B O 1
ATOM 3707 N N . GLY B 1 24 ? -11.352 -9.273 22.875 1 44.56 24 GLY B N 1
ATOM 3708 C CA . GLY B 1 24 ? -11.703 -9.031 21.484 1 44.56 24 GLY B CA 1
ATOM 3709 C C . GLY B 1 24 ? -10.586 -8.398 20.672 1 44.56 24 GLY B C 1
ATOM 3710 O O . GLY B 1 24 ? -10.836 -7.645 19.734 1 44.56 24 GLY B O 1
ATOM 3711 N N . LEU B 1 25 ? -9.383 -8.578 21.141 1 47.34 25 LEU B N 1
ATOM 3712 C CA . LEU B 1 25 ? -8.211 -8 20.484 1 47.34 25 LEU B CA 1
ATOM 3713 C C . LEU B 1 25 ? -7.316 -9.094 19.906 1 47.34 25 LEU B C 1
ATOM 3715 O O . LEU B 1 25 ? -7.371 -10.242 20.359 1 47.34 25 LEU B O 1
ATOM 3719 N N . GLN B 1 26 ? -6.887 -8.992 18.766 1 51.59 26 GLN B N 1
ATOM 3720 C CA . GLN B 1 26 ? -5.848 -9.867 18.234 1 51.59 26 GLN B CA 1
ATOM 3721 C C . GLN B 1 26 ? -4.555 -9.102 17.969 1 51.59 26 GLN B C 1
ATOM 3723 O O . GLN B 1 26 ? -4.59 -7.941 17.562 1 51.59 26 GLN B O 1
ATOM 3728 N N . ALA B 1 27 ? -3.426 -9.633 18.469 1 49.09 27 ALA B N 1
ATOM 3729 C CA . ALA B 1 27 ? -2.115 -9.039 18.219 1 49.09 27 ALA B CA 1
ATOM 3730 C C . ALA B 1 27 ? -1.459 -9.648 16.984 1 49.09 27 ALA B C 1
ATOM 3732 O O . ALA B 1 27 ? -1.432 -10.867 16.828 1 49.09 27 ALA B O 1
ATOM 3733 N N . GLU B 1 28 ? -1.333 -9 15.93 1 51.5 28 GLU B N 1
ATOM 3734 C CA . GLU B 1 28 ? -0.443 -9.406 14.844 1 51.5 28 GLU B CA 1
ATOM 3735 C C . GLU B 1 28 ? 1.007 -9.055 15.164 1 51.5 28 GLU B C 1
ATOM 3737 O O . GLU B 1 28 ? 1.331 -7.883 15.383 1 51.5 28 GLU B O 1
ATOM 3742 N N . ILE B 1 29 ? 1.726 -10.117 15.547 1 45.66 29 ILE B N 1
ATOM 3743 C CA . ILE B 1 29 ? 3.121 -9.914 15.922 1 45.66 29 ILE B CA 1
ATOM 3744 C C . ILE B 1 29 ? 4.027 -10.258 14.742 1 45.66 29 ILE B C 1
ATOM 3746 O O . ILE B 1 29 ? 3.936 -11.352 14.18 1 45.66 29 ILE B O 1
ATOM 3750 N N . LYS B 1 30 ? 4.633 -9.344 14.117 1 44.88 30 LYS B N 1
ATOM 3751 C CA . LYS B 1 30 ? 5.691 -9.547 13.133 1 44.88 30 LYS B CA 1
ATOM 3752 C C . LYS B 1 30 ? 7.07 -9.492 13.781 1 44.88 30 LYS B C 1
ATOM 3754 O O . LYS B 1 30 ? 7.395 -8.531 14.477 1 44.88 30 LYS B O 1
ATOM 3759 N N . LEU B 1 31 ? 7.793 -10.672 13.812 1 43.81 31 LEU B N 1
ATOM 3760 C CA . LEU B 1 31 ? 9.18 -10.703 14.273 1 43.81 31 LEU B CA 1
ATOM 3761 C C . LEU B 1 31 ? 10.117 -10.156 13.203 1 43.81 31 LEU B C 1
ATOM 3763 O O . LE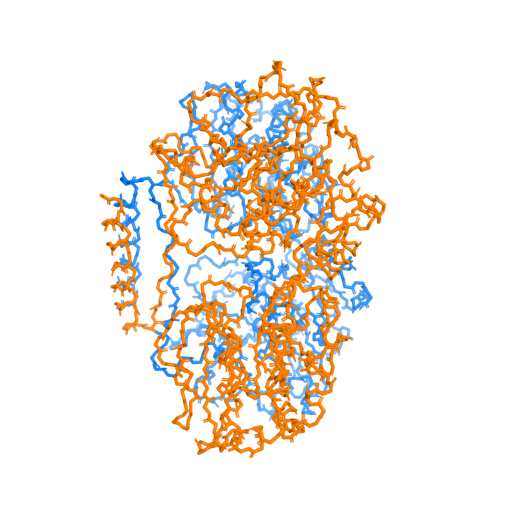U B 1 31 ? 9.992 -10.516 12.023 1 43.81 31 LEU B O 1
ATOM 3767 N N . VAL B 1 32 ? 10.609 -9.086 13.406 1 40 32 VAL B N 1
ATOM 3768 C CA . VAL B 1 32 ? 11.641 -8.586 12.508 1 40 32 VAL B CA 1
ATOM 3769 C C . VAL B 1 32 ? 13.016 -8.867 13.094 1 40 32 VAL B C 1
ATOM 3771 O O . VAL B 1 32 ? 13.242 -8.672 14.297 1 40 32 VAL B O 1
ATOM 3774 N N . ARG B 1 33 ? 13.734 -9.578 12.375 1 37.56 33 ARG B N 1
ATOM 3775 C CA . ARG B 1 33 ? 15.102 -9.844 12.797 1 37.56 33 ARG B CA 1
ATOM 3776 C C . ARG B 1 33 ? 15.859 -8.539 13.039 1 37.56 33 ARG B C 1
ATOM 3778 O O . ARG B 1 33 ? 15.773 -7.605 12.242 1 37.56 33 ARG B O 1
ATOM 3785 N N . THR B 1 34 ? 16.281 -8.258 14.391 1 33.44 34 THR B N 1
ATOM 3786 C CA . THR B 1 34 ? 17.219 -7.168 14.656 1 33.44 34 THR B CA 1
ATOM 3787 C C . THR B 1 34 ? 18.641 -7.695 14.773 1 33.44 34 THR B C 1
ATOM 3789 O O . THR B 1 34 ? 18.906 -8.648 15.508 1 33.44 34 THR B O 1
ATOM 3792 N N . SER B 1 35 ? 19.422 -7.863 13.844 1 28.25 35 SER B N 1
ATOM 3793 C CA . SER B 1 35 ? 20.797 -8.297 14.031 1 28.25 35 SER B CA 1
ATOM 3794 C C . SER B 1 35 ? 21.453 -7.59 15.219 1 28.25 35 SER B C 1
ATOM 3796 O O . SER B 1 35 ? 20.969 -6.543 15.656 1 28.25 35 SER B O 1
ATOM 3798 N N . ASN B 1 36 ? 22.719 -8.102 15.648 1 30.17 36 ASN B N 1
ATOM 3799 C CA . ASN B 1 36 ? 23.75 -7.793 16.625 1 30.17 36 ASN B CA 1
ATOM 3800 C C . ASN B 1 36 ? 24.219 -6.344 16.5 1 30.17 36 ASN B C 1
ATOM 3802 O O . ASN B 1 36 ? 25 -6.012 15.609 1 30.17 36 ASN B O 1
ATOM 3806 N N . GLY B 1 37 ? 23.828 -5.246 17.312 1 35.41 37 GLY B N 1
ATOM 3807 C CA . GLY B 1 37 ? 24.172 -3.859 17.578 1 35.41 37 GLY B CA 1
ATOM 3808 C C . GLY B 1 37 ? 23.875 -2.939 16.406 1 35.41 37 GLY B C 1
ATOM 3809 O O . GLY B 1 37 ? 23.266 -1.885 16.578 1 35.41 37 GLY B O 1
ATOM 3810 N N . LYS B 1 38 ? 24.953 -2.795 15.391 1 40.09 38 LYS B N 1
ATOM 3811 C CA . LYS B 1 38 ? 24.891 -1.878 14.258 1 40.09 38 LYS B CA 1
ATOM 3812 C C . LYS B 1 38 ? 23.766 -2.27 13.297 1 40.09 38 LYS B C 1
ATOM 3814 O O . LYS B 1 38 ? 23.984 -3.086 12.398 1 40.09 38 LYS B O 1
ATOM 3819 N N . ALA B 1 39 ? 22.578 -2.387 13.68 1 43.84 39 ALA B N 1
ATOM 3820 C CA . ALA B 1 39 ? 21.469 -2.918 12.891 1 43.84 39 ALA B CA 1
ATOM 3821 C C . ALA B 1 39 ? 21.344 -2.188 11.562 1 43.84 39 ALA B C 1
ATOM 3823 O O . ALA B 1 39 ? 20.875 -1.047 11.516 1 43.84 39 ALA B O 1
ATOM 3824 N N . ASP B 1 40 ? 22.188 -2.418 10.672 1 57.22 40 ASP B N 1
ATOM 3825 C CA . ASP B 1 40 ? 22 -1.99 9.289 1 57.22 40 ASP B CA 1
ATOM 3826 C C . ASP B 1 40 ? 20.719 -2.566 8.711 1 57.22 40 ASP B C 1
ATOM 3828 O O . ASP B 1 40 ? 20.656 -3.742 8.344 1 57.22 40 ASP B O 1
ATOM 3832 N N . HIS B 1 41 ? 19.641 -1.818 8.805 1 66.19 41 HIS B N 1
ATOM 3833 C CA . HIS B 1 41 ? 18.312 -2.242 8.344 1 66.19 41 HIS B CA 1
ATOM 3834 C C . HIS B 1 41 ? 18.328 -2.572 6.859 1 66.19 41 HIS B C 1
ATOM 3836 O O . HIS B 1 41 ? 17.484 -3.328 6.379 1 66.19 41 HIS B O 1
ATOM 3842 N N . PHE B 1 42 ? 19.328 -2.041 6.188 1 73.19 42 PHE B N 1
ATOM 3843 C CA . PHE B 1 42 ? 19.328 -2.262 4.746 1 73.19 42 PHE B CA 1
ATOM 3844 C C . PHE B 1 42 ? 20.422 -3.25 4.352 1 73.19 42 PHE B C 1
ATOM 3846 O O . PHE B 1 42 ? 20.891 -3.236 3.215 1 73.19 42 PHE B O 1
ATOM 3853 N N . PHE B 1 43 ? 20.812 -4.137 5.301 1 72.25 43 PHE B N 1
ATOM 3854 C CA . PHE B 1 43 ? 21.859 -5.113 5.02 1 72.25 43 PHE B CA 1
ATOM 3855 C C . PHE B 1 43 ? 21.469 -6.004 3.846 1 72.25 43 PHE B C 1
ATOM 3857 O O . PHE B 1 43 ? 22.312 -6.359 3.021 1 72.25 43 PHE B O 1
ATOM 3864 N N . TYR B 1 44 ? 20.203 -6.242 3.732 1 77.31 44 TYR B N 1
ATOM 3865 C CA . TYR B 1 44 ? 19.719 -7.152 2.701 1 77.31 44 TYR B CA 1
ATOM 3866 C C . TYR B 1 44 ? 19.75 -6.488 1.328 1 77.31 44 TYR B C 1
ATOM 3868 O O . TYR B 1 44 ? 19.594 -7.16 0.305 1 77.31 44 TYR B O 1
ATOM 3876 N N . LEU B 1 45 ? 20.094 -5.211 1.306 1 85.12 45 LEU B N 1
ATOM 3877 C CA . LEU B 1 45 ? 20.188 -4.484 0.044 1 85.12 45 LEU B CA 1
ATOM 3878 C C . LEU B 1 45 ? 21.641 -4.312 -0.387 1 85.12 45 LEU B C 1
ATOM 3880 O O . LEU B 1 45 ? 21.906 -3.795 -1.473 1 85.12 45 LEU B O 1
ATOM 3884 N N . ARG B 1 46 ? 22.578 -4.773 0.393 1 84.81 46 ARG B N 1
ATOM 3885 C CA . ARG B 1 46 ? 24 -4.594 0.069 1 84.81 46 ARG B CA 1
ATOM 3886 C C . ARG B 1 46 ? 24.344 -5.238 -1.27 1 84.81 46 ARG B C 1
ATOM 3888 O O . ARG B 1 46 ? 23.906 -6.355 -1.556 1 84.81 46 ARG B O 1
ATOM 3895 N N . PRO B 1 47 ? 25.125 -4.535 -2.045 1 89.31 47 PRO B N 1
ATOM 3896 C CA . PRO B 1 47 ? 25.484 -5.082 -3.354 1 89.31 47 PRO B CA 1
ATOM 3897 C C . PRO B 1 47 ? 26.312 -6.367 -3.25 1 89.31 47 PRO B C 1
ATOM 3899 O O . PRO B 1 47 ? 27.094 -6.527 -2.311 1 89.31 47 PRO B O 1
ATOM 3902 N N . ILE B 1 48 ? 26.109 -7.215 -4.176 1 91.12 48 ILE B N 1
ATOM 3903 C CA . ILE B 1 48 ? 26.938 -8.406 -4.312 1 91.12 48 ILE B CA 1
ATOM 3904 C C . ILE B 1 48 ? 28.297 -8.023 -4.902 1 91.12 48 ILE B C 1
ATOM 3906 O O . ILE B 1 48 ? 28.375 -7.266 -5.871 1 91.12 48 ILE B O 1
ATOM 3910 N N . ASP B 1 49 ? 29.328 -8.508 -4.309 1 89.88 49 ASP B N 1
ATOM 3911 C CA . ASP B 1 49 ? 30.672 -8.273 -4.824 1 89.88 49 ASP B CA 1
ATOM 3912 C C . ASP B 1 49 ? 31.062 -9.336 -5.844 1 89.88 49 ASP B C 1
ATOM 3914 O O . ASP B 1 49 ? 31.047 -10.531 -5.539 1 89.88 49 ASP B O 1
ATOM 3918 N N . PHE B 1 50 ? 31.422 -8.883 -7.051 1 92.62 50 PHE B N 1
ATOM 3919 C CA . PHE B 1 50 ? 31.75 -9.812 -8.125 1 92.62 50 PHE B CA 1
ATOM 3920 C C . PHE B 1 50 ? 33.25 -9.727 -8.469 1 92.62 50 PHE B C 1
ATOM 3922 O O . PHE B 1 50 ? 33.844 -8.656 -8.391 1 92.62 50 PHE B O 1
ATOM 3929 N N . GLU B 1 51 ? 33.75 -10.844 -8.797 1 92.94 51 GLU B N 1
ATOM 3930 C CA . GLU B 1 51 ? 35.094 -10.961 -9.359 1 92.94 51 GLU B CA 1
ATOM 3931 C C . GLU B 1 51 ? 35.062 -11.562 -10.758 1 92.94 51 GLU B C 1
ATOM 3933 O O . GLU B 1 51 ? 34.5 -12.648 -10.961 1 92.94 51 GLU B O 1
ATOM 3938 N N . IL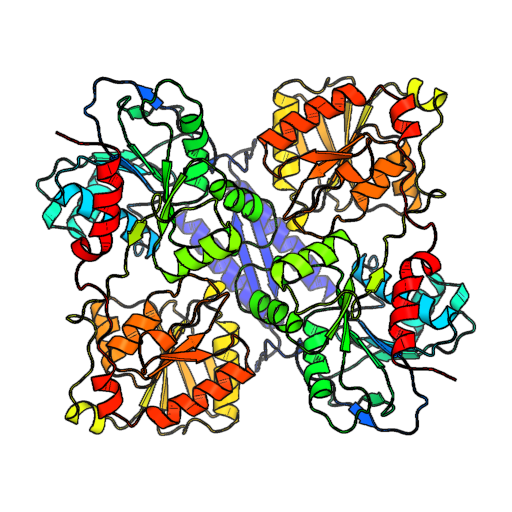E B 1 52 ? 35.688 -10.828 -11.695 1 94.25 52 ILE B N 1
ATOM 3939 C CA . ILE B 1 52 ? 35.719 -11.359 -13.062 1 94.25 52 ILE B CA 1
ATOM 3940 C C . ILE B 1 52 ? 36.75 -12.461 -13.156 1 94.25 52 ILE B C 1
ATOM 3942 O O . ILE B 1 52 ? 37.906 -12.273 -12.75 1 94.25 52 ILE B O 1
ATOM 3946 N N . GLY B 1 53 ? 36.25 -13.594 -13.562 1 92.12 53 GLY B N 1
ATOM 3947 C CA . GLY B 1 53 ? 37.156 -14.719 -13.703 1 92.12 53 GLY B CA 1
ATOM 3948 C C . GLY B 1 53 ? 37.031 -15.438 -15.039 1 92.12 53 GLY B C 1
ATOM 3949 O O . GLY B 1 53 ? 36.375 -14.93 -15.953 1 92.12 53 GLY B O 1
ATOM 3950 N N . GLU B 1 54 ? 37.875 -16.562 -15.094 1 90.56 54 GLU B N 1
ATOM 3951 C CA . GLU B 1 54 ? 37.875 -17.359 -16.328 1 90.56 54 GLU B CA 1
ATOM 3952 C C . GLU B 1 54 ? 36.812 -18.438 -16.312 1 90.56 54 GLU B C 1
ATOM 3954 O O . GLU B 1 54 ? 37.125 -19.625 -16.25 1 90.56 54 GLU B O 1
ATOM 3959 N N . LEU B 1 55 ? 35.562 -18 -16.297 1 91.69 55 LEU B N 1
ATOM 3960 C CA . LEU B 1 55 ? 34.406 -18.891 -16.359 1 91.69 55 LEU B CA 1
ATOM 3961 C C . LEU B 1 55 ? 33.719 -18.766 -17.703 1 91.69 55 LEU B C 1
ATOM 3963 O O . LEU B 1 55 ? 33.906 -17.781 -18.422 1 91.69 55 LEU B O 1
ATOM 3967 N N . SER B 1 56 ? 33.062 -19.797 -18.047 1 93.19 56 SER B N 1
ATOM 3968 C CA . SER B 1 56 ? 32.188 -19.688 -19.219 1 93.19 56 SER B CA 1
ATOM 3969 C C . SER B 1 56 ? 30.969 -18.828 -18.938 1 93.19 56 SER B C 1
ATOM 3971 O O . SER B 1 56 ? 30.406 -18.875 -17.828 1 93.19 56 SER B O 1
ATOM 3973 N N . PRO B 1 57 ? 30.578 -18.078 -19.953 1 95.06 57 PRO B N 1
ATOM 3974 C CA . PRO B 1 57 ? 29.391 -17.234 -19.766 1 95.06 57 PRO B CA 1
ATOM 3975 C C . PRO B 1 57 ? 28.141 -18.047 -19.453 1 95.06 57 PRO B C 1
ATOM 3977 O O . PRO B 1 57 ? 27.969 -19.156 -19.969 1 95.06 57 PRO B O 1
ATOM 3980 N N . ARG B 1 58 ? 27.281 -17.531 -18.641 1 96.81 58 ARG B N 1
ATOM 3981 C CA . ARG B 1 58 ? 26.047 -18.188 -18.234 1 96.81 58 ARG B CA 1
ATOM 3982 C C . ARG B 1 58 ? 25 -17.172 -17.766 1 96.81 58 ARG B C 1
ATOM 3984 O O . ARG B 1 58 ? 25.297 -15.977 -17.688 1 96.81 58 ARG B O 1
ATOM 3991 N N . VAL B 1 59 ? 23.812 -17.609 -17.531 1 97.88 59 VAL B N 1
ATOM 3992 C CA . VAL B 1 59 ? 22.766 -16.797 -16.906 1 97.88 59 VAL B CA 1
ATOM 3993 C C . VAL B 1 59 ? 22.734 -17.062 -15.406 1 97.88 59 VAL B C 1
ATOM 3995 O O . VAL B 1 59 ? 22.531 -18.203 -14.977 1 97.88 59 VAL B O 1
ATOM 3998 N N . ASN B 1 60 ? 23.016 -16.047 -14.609 1 97.81 60 ASN B N 1
ATOM 3999 C CA . ASN B 1 60 ? 22.922 -16.125 -13.156 1 97.81 60 ASN B CA 1
ATOM 4000 C C . ASN B 1 60 ? 21.547 -15.719 -12.664 1 97.81 60 ASN B C 1
ATOM 4002 O O . ASN B 1 60 ? 21.109 -14.578 -12.859 1 97.81 60 ASN B O 1
ATOM 4006 N N . LEU B 1 61 ? 20.828 -16.656 -12.055 1 98.06 61 LEU B N 1
ATOM 4007 C CA . LEU B 1 61 ? 19.5 -16.391 -11.508 1 98.06 61 LEU B CA 1
ATOM 4008 C C . LEU B 1 61 ? 19.562 -16.109 -10.016 1 98.06 61 LEU B C 1
ATOM 4010 O O . LEU B 1 61 ? 19.875 -17.016 -9.227 1 98.06 61 LEU B O 1
ATOM 4014 N N . LEU B 1 62 ? 19.281 -14.852 -9.641 1 96.56 62 LEU B N 1
ATOM 4015 C CA . LEU B 1 62 ? 19.25 -14.492 -8.227 1 96.56 62 LEU B CA 1
ATOM 4016 C C . LEU B 1 62 ? 17.922 -14.891 -7.594 1 96.56 62 LEU B C 1
ATOM 4018 O O . LEU B 1 62 ? 16.859 -14.461 -8.047 1 96.56 62 LEU B O 1
ATOM 4022 N N . ILE B 1 63 ? 18.016 -15.695 -6.52 1 93.31 63 ILE B N 1
ATOM 4023 C CA . ILE B 1 63 ? 16.828 -16.203 -5.828 1 93.31 63 ILE B CA 1
ATOM 4024 C C . ILE B 1 63 ? 17.047 -16.109 -4.32 1 93.31 63 ILE B C 1
ATOM 4026 O O . ILE B 1 63 ? 18.078 -16.547 -3.805 1 93.31 63 ILE B O 1
ATOM 4030 N N . PRO B 1 64 ? 16.047 -15.531 -3.607 1 89.88 64 PRO B N 1
ATOM 4031 C CA . PRO B 1 64 ? 16.25 -15.375 -2.166 1 89.88 64 PRO B CA 1
ATOM 4032 C C . PRO B 1 64 ? 16.359 -16.703 -1.434 1 89.88 64 PRO B C 1
ATOM 4034 O O . PRO B 1 64 ? 17.203 -16.875 -0.552 1 89.88 64 PRO B O 1
ATOM 4037 N N . TYR B 1 65 ? 15.484 -17.656 -1.825 1 85.25 65 TYR B N 1
ATOM 4038 C CA . TYR B 1 65 ? 15.406 -18.938 -1.124 1 85.25 65 TYR B CA 1
ATOM 4039 C C . TYR B 1 65 ? 15.211 -20.094 -2.105 1 85.25 65 TYR B C 1
ATOM 4041 O O . TYR B 1 65 ? 14.477 -19.953 -3.086 1 85.25 65 TYR B O 1
ATOM 4049 N N . MET B 1 66 ? 15.883 -21.141 -1.821 1 83.5 66 MET B N 1
ATOM 4050 C CA . MET B 1 66 ? 15.75 -22.297 -2.693 1 83.5 66 MET B CA 1
ATOM 4051 C C . MET B 1 66 ? 15.414 -23.547 -1.887 1 83.5 66 MET B C 1
ATOM 4053 O O . MET B 1 66 ? 14.602 -24.375 -2.316 1 83.5 66 MET B O 1
ATOM 4057 N N . ALA B 1 67 ? 16.047 -23.859 -0.856 1 65.56 67 ALA B N 1
ATOM 4058 C CA . ALA B 1 67 ? 15.945 -25.125 -0.132 1 65.56 67 ALA B CA 1
ATOM 4059 C C . ALA B 1 67 ? 15.094 -24.969 1.124 1 65.56 67 ALA B C 1
ATOM 4061 O O . ALA B 1 67 ? 15.289 -25.688 2.105 1 65.56 67 ALA B O 1
ATOM 4062 N N . ARG B 1 68 ? 14.289 -24.062 1.182 1 60.66 68 ARG B N 1
ATOM 4063 C CA . ARG B 1 68 ? 13.484 -23.984 2.396 1 60.66 68 ARG B CA 1
ATOM 4064 C C . ARG B 1 68 ? 12.523 -25.156 2.494 1 60.66 68 ARG B C 1
ATOM 4066 O O . ARG B 1 68 ? 12.008 -25.641 1.48 1 60.66 68 ARG B O 1
ATOM 4073 N N . ASP B 1 69 ? 12.766 -26.047 3.486 1 52.84 69 ASP B N 1
ATOM 4074 C CA . ASP B 1 69 ? 12.008 -27.266 3.775 1 52.84 69 ASP B CA 1
ATOM 4075 C C . ASP B 1 69 ? 10.531 -27.078 3.436 1 52.84 69 ASP B C 1
ATOM 4077 O O . ASP B 1 69 ? 9.852 -28.047 3.061 1 52.84 69 ASP B O 1
ATOM 4081 N N . GLU B 1 70 ? 10.164 -25.891 3.793 1 51.16 70 GLU B N 1
ATOM 4082 C CA . GLU B 1 70 ? 8.719 -25.766 3.631 1 51.16 70 GLU B CA 1
ATOM 4083 C C . GLU B 1 70 ? 8.336 -25.578 2.166 1 51.16 70 GLU B C 1
ATOM 4085 O O . GLU B 1 70 ? 9.203 -25.297 1.33 1 51.16 70 GLU B O 1
ATOM 4090 N N . SER B 1 71 ? 7.172 -25.844 1.788 1 47.56 71 SER B N 1
ATOM 4091 C CA . SER B 1 71 ? 6.488 -25.75 0.504 1 47.56 71 SER B CA 1
ATOM 4092 C C . SER B 1 71 ? 6.98 -24.547 -0.295 1 47.56 71 SER B C 1
ATOM 4094 O O . SER B 1 71 ? 7.043 -23.438 0.226 1 47.56 71 SER B O 1
ATOM 4096 N N . ILE B 1 72 ? 7.836 -24.922 -1.3 1 48.38 72 ILE B N 1
ATOM 4097 C CA . ILE B 1 72 ? 8.273 -23.906 -2.244 1 48.38 72 ILE B CA 1
ATOM 4098 C C . ILE B 1 72 ? 7.102 -22.984 -2.59 1 48.38 72 ILE B C 1
ATOM 4100 O O . ILE B 1 72 ? 6.047 -23.453 -3.027 1 48.38 72 ILE B O 1
ATOM 4104 N N . PHE B 1 73 ? 7.199 -21.734 -2.225 1 61.59 73 PHE B N 1
ATOM 4105 C CA . PHE B 1 73 ? 6.203 -20.734 -2.578 1 61.59 73 PHE B CA 1
ATOM 4106 C C . PHE B 1 73 ? 6.109 -20.578 -4.09 1 61.59 73 PHE B C 1
ATOM 4108 O O . PHE B 1 73 ? 7.066 -20.859 -4.812 1 61.59 73 PHE B O 1
ATOM 4115 N N . ALA B 1 74 ? 4.953 -20.297 -4.57 1 66.44 74 ALA B N 1
ATOM 4116 C CA . ALA B 1 74 ? 4.656 -20.172 -5.996 1 66.44 74 ALA B CA 1
ATOM 4117 C C . ALA B 1 74 ? 5.68 -19.281 -6.695 1 66.44 74 ALA B C 1
ATOM 4119 O O . ALA B 1 74 ? 6.141 -19.609 -7.793 1 66.44 74 ALA B O 1
ATOM 4120 N N . GLY B 1 75 ? 6.184 -18.266 -5.996 1 77 75 GLY B N 1
ATOM 4121 C CA . GLY B 1 75 ? 7.148 -17.375 -6.602 1 77 75 GLY B CA 1
ATOM 4122 C C . GLY B 1 75 ? 8.5 -18.016 -6.836 1 77 75 GLY B C 1
ATOM 4123 O O . GLY B 1 75 ? 9.102 -17.828 -7.895 1 77 75 GLY B O 1
ATOM 4124 N N . THR B 1 76 ? 8.914 -18.75 -5.957 1 84.62 76 THR B N 1
ATOM 4125 C CA . THR B 1 76 ? 10.188 -19.453 -6.074 1 84.62 76 THR B CA 1
ATOM 4126 C C . THR B 1 76 ? 10.117 -20.531 -7.148 1 84.62 76 THR B C 1
ATOM 4128 O O . THR B 1 76 ? 11.047 -20.672 -7.945 1 84.62 76 THR B O 1
ATOM 4131 N N . ARG B 1 77 ? 9.047 -21.172 -7.223 1 85.62 77 ARG B N 1
ATOM 4132 C CA . ARG B 1 77 ? 8.875 -22.234 -8.203 1 85.62 77 ARG B CA 1
ATOM 4133 C C . ARG B 1 77 ? 9 -21.703 -9.625 1 85.62 77 ARG B C 1
ATOM 4135 O O . ARG B 1 77 ? 9.531 -22.391 -10.508 1 85.62 77 ARG B O 1
ATOM 4142 N N . MET B 1 78 ? 8.531 -20.531 -9.82 1 90.25 78 MET B N 1
ATOM 4143 C CA . MET B 1 78 ? 8.562 -19.969 -11.164 1 90.25 78 MET B CA 1
ATOM 4144 C C . MET B 1 78 ? 9.992 -19.609 -11.57 1 90.25 78 MET B C 1
ATOM 4146 O O . MET B 1 78 ? 10.359 -19.75 -12.734 1 90.25 78 MET B O 1
ATOM 4150 N N . VAL B 1 79 ? 10.758 -19.172 -10.633 1 93.5 79 VAL B N 1
ATOM 4151 C CA . VAL B 1 79 ? 12.156 -18.906 -10.93 1 93.5 79 VAL B CA 1
ATOM 4152 C C . VAL B 1 79 ? 12.875 -20.203 -11.289 1 93.5 79 VAL B C 1
ATOM 4154 O O . VAL B 1 79 ? 13.664 -20.25 -12.242 1 93.5 79 VAL B O 1
ATOM 4157 N N . LEU B 1 80 ? 12.578 -21.234 -10.539 1 93.38 80 LEU B N 1
ATOM 4158 C CA . LEU B 1 80 ? 13.172 -22.531 -10.789 1 93.38 80 LEU B CA 1
ATOM 4159 C C . LEU B 1 80 ? 12.734 -23.078 -12.148 1 93.38 80 LEU B C 1
ATOM 4161 O O . LEU B 1 80 ? 13.547 -23.625 -12.898 1 93.38 80 LEU B O 1
ATOM 4165 N N . ALA B 1 81 ? 11.508 -22.906 -12.445 1 93.44 81 ALA B N 1
ATOM 4166 C CA . ALA B 1 81 ? 10.977 -23.375 -13.719 1 93.44 81 ALA B CA 1
ATOM 4167 C C . ALA B 1 81 ? 11.617 -22.641 -14.891 1 93.44 81 ALA B C 1
ATOM 4169 O O . ALA B 1 81 ? 11.891 -23.234 -15.938 1 93.44 81 ALA B O 1
ATOM 4170 N N . LEU B 1 82 ? 11.82 -21.375 -14.734 1 96.19 82 LEU B N 1
ATOM 4171 C CA . LEU B 1 82 ? 12.539 -20.625 -15.758 1 96.19 82 LEU B CA 1
ATOM 4172 C C . LEU B 1 82 ? 13.961 -21.156 -15.93 1 96.19 82 LEU B C 1
ATOM 4174 O O . LEU B 1 82 ? 14.43 -21.328 -17.047 1 96.19 82 LEU B O 1
ATOM 4178 N N . GLY B 1 83 ? 14.625 -21.391 -14.797 1 97 83 GLY B N 1
ATOM 4179 C CA . GLY B 1 83 ? 15.938 -22.016 -14.867 1 97 83 GLY B CA 1
ATOM 4180 C C . GLY B 1 83 ? 15.938 -23.312 -15.641 1 97 83 GLY B C 1
ATOM 4181 O O . GLY B 1 83 ? 16.797 -23.531 -16.516 1 97 83 GLY B O 1
ATOM 4182 N N . ALA B 1 84 ? 15.008 -24.156 -15.336 1 96.31 84 ALA B N 1
ATOM 4183 C CA . ALA B 1 84 ? 14.891 -25.422 -16.031 1 96.31 84 ALA B CA 1
ATOM 4184 C C . ALA B 1 84 ? 14.664 -25.219 -17.516 1 96.31 84 ALA B C 1
ATOM 4186 O O . ALA B 1 84 ? 15.211 -25.953 -18.344 1 96.31 84 ALA B O 1
ATOM 4187 N N . SER B 1 85 ? 13.875 -24.25 -17.844 1 96.75 85 SER B N 1
ATOM 4188 C CA . SER B 1 85 ? 13.594 -23.953 -19.25 1 96.75 85 SER B CA 1
ATOM 4189 C C . SER B 1 85 ? 14.844 -23.469 -19.969 1 96.75 85 SER B C 1
ATOM 4191 O O . SER B 1 85 ? 15.055 -23.797 -21.141 1 96.75 85 SER B O 1
ATOM 4193 N N . LEU B 1 86 ? 15.625 -22.719 -19.328 1 97.31 86 LEU B N 1
ATOM 4194 C CA . LEU B 1 86 ? 16.875 -22.25 -19.906 1 97.31 86 LEU B CA 1
ATOM 4195 C C . LEU B 1 86 ? 17.828 -23.422 -20.141 1 97.31 86 LEU B C 1
ATOM 4197 O O . LEU B 1 86 ? 18.438 -23.516 -21.203 1 97.31 86 LEU B O 1
ATOM 4201 N N . VAL B 1 87 ? 17.875 -24.312 -19.172 1 96.69 87 VAL B N 1
ATOM 4202 C CA . VAL B 1 87 ? 18.703 -25.5 -19.297 1 96.69 87 VAL B CA 1
ATOM 4203 C C . VAL B 1 87 ? 18.25 -26.328 -20.5 1 96.69 87 VAL B C 1
ATOM 4205 O O . VAL B 1 87 ? 19.078 -26.797 -21.297 1 96.69 87 VAL B O 1
ATOM 4208 N N . ASN B 1 88 ? 17.016 -26.469 -20.625 1 95.06 88 ASN B N 1
ATOM 4209 C CA . ASN B 1 88 ? 16.453 -27.234 -21.734 1 95.06 88 ASN B CA 1
ATOM 4210 C C . ASN B 1 88 ? 16.766 -26.578 -23.078 1 95.06 88 ASN B C 1
ATOM 4212 O O . ASN B 1 88 ? 16.828 -27.266 -24.094 1 95.06 88 ASN B O 1
ATOM 4216 N N . ALA B 1 89 ? 16.953 -25.359 -23.094 1 95 89 ALA B N 1
ATOM 4217 C CA . ALA B 1 89 ? 17.312 -24.625 -24.312 1 95 89 ALA B CA 1
ATOM 4218 C C . ALA B 1 89 ? 18.828 -24.578 -24.484 1 95 89 ALA B C 1
ATOM 4220 O O . ALA B 1 89 ? 19.344 -23.797 -25.281 1 95 89 ALA B O 1
ATOM 4221 N N . ASN B 1 90 ? 19.547 -25.312 -23.688 1 94.25 90 ASN B N 1
ATOM 4222 C CA . ASN B 1 90 ? 21 -25.438 -23.734 1 94.25 90 ASN B CA 1
ATOM 4223 C C . ASN B 1 90 ? 21.703 -24.156 -23.328 1 94.25 90 ASN B C 1
ATOM 4225 O O . ASN B 1 90 ? 22.719 -23.781 -23.906 1 94.25 90 ASN B O 1
ATOM 4229 N N . ILE B 1 91 ? 21.156 -23.438 -22.484 1 96 91 ILE B N 1
ATOM 4230 C CA . ILE B 1 91 ? 21.781 -22.25 -21.891 1 96 91 ILE B CA 1
ATOM 4231 C C . ILE B 1 91 ? 22.328 -22.594 -20.516 1 96 91 ILE B C 1
ATOM 4233 O O . ILE B 1 91 ? 21.578 -23.031 -19.625 1 96 91 ILE B O 1
ATOM 4237 N N . PRO B 1 92 ? 23.625 -22.422 -20.297 1 96.25 92 PRO B N 1
ATOM 4238 C CA . PRO B 1 92 ? 24.172 -22.688 -18.953 1 96.25 92 PRO B CA 1
ATOM 4239 C C . PRO B 1 92 ? 23.641 -21.703 -17.906 1 96.25 92 PRO B C 1
ATOM 4241 O O . PRO B 1 92 ? 23.531 -20.516 -18.172 1 96.25 92 PRO B O 1
ATOM 4244 N N . ILE B 1 93 ? 23.328 -22.281 -16.719 1 97.38 93 ILE B N 1
ATOM 4245 C CA . ILE B 1 93 ? 22.766 -21.406 -15.688 1 97.38 93 ILE B CA 1
ATOM 4246 C C . ILE B 1 93 ? 23.5 -21.625 -14.367 1 97.38 93 ILE B C 1
ATOM 4248 O O . ILE B 1 93 ? 24.188 -22.625 -14.195 1 97.38 93 ILE B O 1
ATOM 4252 N N . ARG B 1 94 ? 23.359 -20.688 -13.5 1 97.25 94 ARG B N 1
ATOM 4253 C CA . ARG B 1 94 ? 23.719 -20.766 -12.094 1 97.25 94 ARG B CA 1
ATOM 4254 C C . ARG B 1 94 ? 22.688 -20.062 -11.219 1 97.25 94 ARG B C 1
ATOM 4256 O O . ARG B 1 94 ? 22.203 -18.984 -11.57 1 97.25 94 ARG B O 1
ATOM 4263 N N . PHE B 1 95 ? 22.328 -20.734 -10.086 1 96.56 95 PHE B N 1
ATOM 4264 C CA . PHE B 1 95 ? 21.516 -20.062 -9.086 1 96.56 95 PHE B CA 1
ATOM 4265 C C . PHE B 1 95 ? 22.375 -19.406 -8.023 1 96.56 95 PHE B C 1
ATOM 4267 O O . PHE B 1 95 ? 23.266 -20.031 -7.461 1 96.56 95 PHE B O 1
ATOM 4274 N N . LEU B 1 96 ? 22.172 -18.109 -7.836 1 95.62 96 LEU B N 1
ATOM 4275 C CA . LEU B 1 96 ? 22.75 -17.391 -6.707 1 95.62 96 LEU B CA 1
ATOM 4276 C C . LEU B 1 96 ? 21.719 -17.172 -5.609 1 95.62 96 LEU B C 1
ATOM 4278 O O . LEU B 1 96 ? 20.797 -16.375 -5.77 1 95.62 96 LEU B O 1
ATOM 4282 N N . VAL B 1 97 ? 21.844 -17.891 -4.48 1 92.44 97 VAL B N 1
ATOM 4283 C CA . VAL B 1 97 ? 20.906 -17.812 -3.367 1 92.44 97 VAL B CA 1
ATOM 4284 C C . VAL B 1 97 ? 21.359 -16.703 -2.406 1 92.44 97 VAL B C 1
ATOM 4286 O O . VAL B 1 97 ? 22.422 -16.781 -1.807 1 92.44 97 VAL B O 1
ATOM 4289 N N . THR B 1 98 ? 20.469 -15.734 -2.113 1 90.38 98 THR B N 1
ATOM 4290 C CA . THR B 1 98 ? 20.953 -14.484 -1.545 1 90.38 98 THR B CA 1
ATOM 4291 C C . THR B 1 98 ? 20.578 -14.367 -0.072 1 90.38 98 THR B C 1
ATOM 4293 O O . THR B 1 98 ? 21.25 -13.688 0.7 1 90.38 98 THR B O 1
ATOM 4296 N N . ASP B 1 99 ? 19.438 -14.961 0.398 1 84.31 99 ASP B N 1
ATOM 4297 C CA . ASP B 1 99 ? 18.906 -14.648 1.726 1 84.31 99 ASP B CA 1
ATOM 4298 C C . ASP B 1 99 ? 18.953 -15.883 2.633 1 84.31 99 ASP B C 1
ATOM 4300 O O . ASP B 1 99 ? 18.859 -15.758 3.855 1 84.31 99 ASP B O 1
ATOM 4304 N N . GLU B 1 100 ? 19.109 -16.984 2.006 1 79.06 100 GLU B N 1
ATOM 4305 C CA . GLU B 1 100 ? 19.141 -18.234 2.773 1 79.06 100 GLU B CA 1
ATOM 4306 C C . GLU B 1 100 ? 20.516 -18.438 3.422 1 79.06 100 GLU B C 1
ATOM 4308 O O . GLU B 1 100 ? 21.547 -18.234 2.787 1 79.06 100 GLU B O 1
ATOM 4313 N N . LEU B 1 101 ? 20.484 -18.828 4.676 1 76.75 101 LEU B N 1
ATOM 4314 C CA . LEU B 1 101 ? 21.734 -19.062 5.402 1 76.75 101 LEU B CA 1
ATOM 4315 C C . LEU B 1 101 ? 22.453 -20.297 4.871 1 76.75 101 LEU B C 1
ATOM 4317 O O . LEU B 1 101 ? 21.828 -21.328 4.637 1 76.75 101 LEU B O 1
ATOM 4321 N N . TYR B 1 102 ? 23.734 -20.109 4.766 1 81.31 102 TYR B N 1
ATOM 4322 C CA . TYR B 1 102 ? 24.547 -21.219 4.273 1 81.31 102 TYR B CA 1
ATOM 4323 C C . TYR B 1 102 ? 24.766 -22.25 5.363 1 81.31 102 TYR B C 1
ATOM 4325 O O . TYR B 1 102 ? 25.031 -21.922 6.516 1 81.31 102 TYR B O 1
ATOM 4333 N N . ARG B 1 103 ? 24.562 -23.438 5.012 1 80.25 103 ARG B N 1
ATOM 4334 C CA . ARG B 1 103 ? 24.938 -24.609 5.805 1 80.25 103 ARG B CA 1
ATOM 4335 C C . ARG B 1 103 ? 25.609 -25.672 4.938 1 80.25 103 ARG B C 1
ATOM 4337 O O . ARG B 1 103 ? 25.344 -25.75 3.736 1 80.25 103 ARG B O 1
ATOM 4344 N N . GLU B 1 104 ? 26.438 -26.344 5.582 1 85.25 104 GLU B N 1
ATOM 4345 C CA . GLU B 1 104 ? 27.141 -27.375 4.832 1 85.25 104 GLU B CA 1
ATOM 4346 C C . GLU B 1 104 ? 26.172 -28.328 4.156 1 85.25 104 GLU B C 1
ATOM 4348 O O . GLU B 1 104 ? 25.219 -28.812 4.785 1 85.25 104 GLU B O 1
ATOM 4353 N N . GLY B 1 105 ? 26.469 -28.547 2.875 1 88.12 105 GLY B N 1
ATOM 4354 C CA . GLY B 1 105 ? 25.641 -29.516 2.16 1 88.12 105 GLY B CA 1
ATOM 4355 C C . GLY B 1 105 ? 24.375 -28.906 1.579 1 88.12 105 GLY B C 1
ATOM 4356 O O . GLY B 1 105 ? 23.656 -29.578 0.842 1 88.12 105 GLY B O 1
ATOM 4357 N N . ILE B 1 106 ? 24.172 -27.672 1.844 1 88.19 106 ILE B N 1
ATOM 4358 C CA . ILE B 1 106 ? 22.906 -27.062 1.449 1 88.19 106 ILE B CA 1
ATOM 4359 C C . ILE B 1 106 ? 22.828 -26.984 -0.073 1 88.19 106 ILE B C 1
ATOM 4361 O O . ILE B 1 106 ? 21.734 -27.109 -0.648 1 88.19 106 ILE B O 1
ATOM 4365 N N . GLU B 1 107 ? 23.969 -26.812 -0.697 1 90.81 107 GLU B N 1
ATOM 4366 C CA . GLU B 1 107 ? 23.969 -26.75 -2.154 1 90.81 107 GLU B CA 1
ATOM 4367 C C . GLU B 1 107 ? 23.516 -28.062 -2.771 1 90.81 107 GLU B C 1
ATOM 4369 O O . GLU B 1 107 ? 22.75 -28.078 -3.734 1 90.81 107 GLU B O 1
ATOM 4374 N N . THR B 1 108 ? 24.016 -29.125 -2.207 1 90.81 108 THR B N 1
ATOM 4375 C CA . THR B 1 108 ? 23.641 -30.453 -2.695 1 90.81 108 THR B CA 1
ATOM 4376 C C . THR B 1 108 ? 22.141 -30.688 -2.518 1 90.81 108 THR B C 1
ATOM 4378 O O . THR B 1 108 ? 21.469 -31.172 -3.436 1 90.81 108 THR B O 1
ATOM 4381 N N . LYS B 1 109 ? 21.703 -30.344 -1.396 1 88.19 109 LYS B N 1
ATOM 4382 C CA . LYS B 1 109 ? 20.281 -30.516 -1.108 1 88.19 109 LYS B CA 1
ATOM 4383 C C . LYS B 1 109 ? 19.422 -29.688 -2.062 1 88.19 109 LYS B C 1
ATOM 4385 O O . LYS B 1 109 ? 18.406 -30.156 -2.559 1 88.19 109 LYS B O 1
ATOM 4390 N N . ALA B 1 110 ? 19.859 -28.469 -2.27 1 90.44 110 ALA B N 1
ATOM 4391 C CA . ALA B 1 110 ? 19.141 -27.562 -3.176 1 90.44 110 ALA B CA 1
ATOM 4392 C C . ALA B 1 110 ? 19.109 -28.125 -4.594 1 90.44 110 ALA B C 1
ATOM 4394 O O . ALA B 1 110 ? 18.078 -28.094 -5.266 1 90.44 110 ALA B O 1
ATOM 4395 N N . LEU B 1 111 ? 20.219 -28.641 -5.027 1 92.25 111 LEU B N 1
ATOM 4396 C CA . LEU B 1 111 ? 20.312 -29.234 -6.359 1 92.25 111 LEU B CA 1
ATOM 4397 C C . LEU B 1 111 ? 19.422 -30.453 -6.48 1 92.25 111 LEU B C 1
ATOM 4399 O O . LEU B 1 111 ? 18.719 -30.625 -7.484 1 92.25 111 LEU B O 1
ATOM 4403 N N . GLU B 1 112 ? 19.422 -31.25 -5.531 1 90.12 112 GLU B N 1
ATOM 4404 C CA . GLU B 1 112 ? 18.578 -32.438 -5.516 1 90.12 112 GLU B CA 1
ATOM 4405 C C . GLU B 1 112 ? 17.094 -32.062 -5.598 1 90.12 112 GLU B C 1
ATOM 4407 O O . GLU B 1 112 ? 16.328 -32.656 -6.34 1 90.12 112 GLU B O 1
ATOM 4412 N N . GLN B 1 113 ? 16.781 -31.109 -4.852 1 87.12 113 GLN B N 1
ATOM 4413 C CA . GLN B 1 113 ? 15.406 -30.609 -4.871 1 87.12 113 GLN B CA 1
ATOM 4414 C C . GLN B 1 113 ? 15.031 -30.062 -6.246 1 87.12 113 GLN B C 1
ATOM 4416 O O . GLN B 1 113 ? 13.945 -30.344 -6.758 1 87.12 113 GLN B O 1
ATOM 4421 N N . PHE B 1 114 ? 15.938 -29.312 -6.812 1 91.06 114 PHE B N 1
ATOM 4422 C CA . PHE B 1 114 ? 15.719 -28.781 -8.148 1 91.06 114 PHE B CA 1
ATOM 4423 C C . PHE B 1 114 ? 15.477 -29.891 -9.156 1 91.06 114 PHE B C 1
ATOM 4425 O O . PHE B 1 114 ? 14.523 -29.844 -9.938 1 91.06 114 PHE B O 1
ATOM 4432 N N . ILE B 1 115 ? 16.25 -30.922 -9.062 1 91.44 115 ILE B N 1
ATOM 4433 C CA . ILE B 1 115 ? 16.172 -32.062 -9.984 1 91.44 115 ILE B CA 1
ATOM 4434 C C . ILE B 1 115 ? 14.883 -32.812 -9.742 1 91.44 115 ILE B C 1
ATOM 4436 O O . ILE B 1 115 ? 14.258 -33.312 -10.68 1 91.44 115 ILE B O 1
ATOM 4440 N N . GLN B 1 116 ? 14.5 -32.844 -8.555 1 87.44 116 GLN B N 1
ATOM 4441 C CA . GLN B 1 116 ? 13.242 -33.5 -8.227 1 87.44 116 GLN B CA 1
ATOM 4442 C C . GLN B 1 116 ? 12.062 -32.781 -8.875 1 87.44 116 GLN B C 1
ATOM 4444 O O . GLN B 1 116 ? 11.148 -33.438 -9.391 1 87.44 116 GLN B O 1
ATOM 4449 N N . TYR B 1 117 ? 12.125 -31.531 -8.883 1 84.75 117 TYR B N 1
ATOM 4450 C CA . TYR B 1 117 ? 11.047 -30.734 -9.469 1 84.75 117 TYR B CA 1
ATOM 4451 C C . TYR B 1 117 ? 11.102 -30.781 -10.992 1 84.75 117 TYR B C 1
ATOM 4453 O O . TYR B 1 117 ? 10.07 -30.734 -11.656 1 84.75 117 TYR B O 1
ATOM 4461 N N . PHE B 1 118 ? 12.344 -30.875 -11.438 1 91.69 118 PHE B N 1
ATOM 4462 C CA . PHE B 1 118 ? 12.57 -30.844 -12.875 1 91.69 118 PHE B CA 1
ATOM 4463 C C . PHE B 1 118 ? 13.531 -31.953 -13.297 1 91.69 118 PHE B C 1
ATOM 4465 O O . PHE B 1 118 ? 14.672 -31.672 -13.68 1 91.69 118 PHE B O 1
ATOM 4472 N N . PRO B 1 119 ? 13.008 -33.094 -13.422 1 92.25 119 PRO B N 1
ATOM 4473 C CA . PRO B 1 119 ? 13.859 -34.281 -13.633 1 92.25 119 PRO B CA 1
ATOM 4474 C C . PRO B 1 119 ? 14.586 -34.25 -14.977 1 92.25 119 PRO B C 1
ATOM 4476 O O . PRO B 1 119 ? 15.656 -34.844 -15.117 1 92.25 119 PRO B O 1
ATOM 4479 N N . GLU B 1 120 ? 14.117 -33.562 -15.898 1 90.38 120 GLU B N 1
ATOM 4480 C CA . GLU B 1 120 ? 14.719 -33.469 -17.234 1 90.38 120 GLU B CA 1
ATOM 4481 C C . GLU B 1 120 ? 16.078 -32.781 -17.188 1 90.38 120 GLU B C 1
ATOM 4483 O O . GLU B 1 120 ? 16.844 -32.844 -18.141 1 90.38 120 GLU B O 1
ATOM 4488 N N . THR B 1 121 ? 16.406 -32.188 -16 1 93.62 121 THR B N 1
ATOM 4489 C CA . THR B 1 121 ? 17.641 -31.438 -15.891 1 93.62 121 THR B CA 1
ATOM 4490 C C . THR B 1 121 ? 18.734 -32.281 -15.219 1 93.62 121 THR B C 1
ATOM 4492 O O . THR B 1 121 ? 19.859 -31.797 -15.023 1 93.62 121 THR B O 1
ATOM 4495 N N . LYS B 1 122 ? 18.531 -33.438 -14.758 1 91.75 122 LYS B N 1
ATOM 4496 C CA . LYS B 1 122 ? 19.375 -34.281 -13.922 1 91.75 122 LYS B CA 1
ATOM 4497 C C . LYS B 1 122 ? 20.781 -34.375 -14.5 1 91.75 122 LYS B C 1
ATOM 4499 O O . LYS B 1 122 ? 21.766 -34.375 -13.75 1 91.75 122 LYS B O 1
ATOM 4504 N N . ASP B 1 123 ? 21.031 -34.469 -15.781 1 87.62 123 ASP B N 1
ATOM 4505 C CA . ASP B 1 123 ? 22.344 -34.719 -16.359 1 87.62 123 ASP B CA 1
ATOM 4506 C C . ASP B 1 123 ? 22.953 -33.438 -16.891 1 87.62 123 ASP B C 1
ATOM 4508 O O . ASP B 1 123 ? 23.922 -33.469 -17.656 1 87.62 123 ASP B O 1
ATOM 4512 N N . GLN B 1 124 ? 22.469 -32.375 -16.312 1 89.94 124 GLN B N 1
ATOM 4513 C CA . GLN B 1 124 ? 22.969 -31.062 -16.766 1 89.94 124 GLN B CA 1
ATOM 4514 C C . GLN B 1 124 ? 23.875 -30.438 -15.711 1 89.94 124 GLN B C 1
ATOM 4516 O O . GLN B 1 124 ? 23.75 -30.719 -14.523 1 89.94 124 GLN B O 1
ATOM 4521 N N . ASN B 1 125 ? 24.875 -29.781 -16.125 1 90 125 ASN B N 1
ATOM 4522 C CA . ASN B 1 125 ? 25.828 -29.109 -15.242 1 90 125 ASN B CA 1
ATOM 4523 C C . ASN B 1 125 ? 25.25 -27.797 -14.695 1 90 125 ASN B C 1
ATOM 4525 O O . ASN B 1 125 ? 25.5 -26.719 -15.242 1 90 125 ASN B O 1
ATOM 4529 N N . ILE B 1 126 ? 24.516 -27.922 -13.664 1 93.75 126 ILE B N 1
ATOM 4530 C CA . ILE B 1 126 ? 23.875 -26.781 -13.016 1 93.75 126 ILE B CA 1
ATOM 4531 C C . ILE B 1 126 ? 24.641 -26.438 -11.734 1 93.75 126 ILE B C 1
ATOM 4533 O O . ILE B 1 126 ? 24.984 -27.328 -10.953 1 93.75 126 ILE B O 1
ATOM 4537 N N . LYS B 1 127 ? 24.859 -25.203 -11.516 1 91.88 127 LYS B N 1
ATOM 4538 C CA . LYS B 1 127 ? 25.578 -24.75 -10.328 1 91.88 127 LYS B CA 1
ATOM 4539 C C . LYS B 1 127 ? 24.656 -23.969 -9.398 1 91.88 127 LYS B C 1
ATOM 4541 O O . LYS B 1 127 ? 23.797 -23.219 -9.859 1 91.88 127 LYS B O 1
ATOM 4546 N N . ILE B 1 128 ? 24.828 -24.203 -8.141 1 94.06 128 ILE B N 1
ATOM 4547 C CA . ILE B 1 128 ? 24.141 -23.438 -7.102 1 94.06 128 ILE B CA 1
ATOM 4548 C C . ILE B 1 128 ? 25.172 -22.828 -6.141 1 94.06 128 ILE B C 1
ATOM 4550 O O . ILE B 1 128 ? 26.047 -23.547 -5.629 1 94.06 128 ILE B O 1
ATOM 4554 N N . GLU B 1 129 ? 25.109 -21.547 -5.938 1 92.5 129 GLU B N 1
ATOM 4555 C CA . GLU B 1 129 ? 26.016 -20.859 -5.031 1 92.5 129 GLU B CA 1
ATOM 4556 C C . GLU B 1 129 ? 25.266 -19.969 -4.047 1 92.5 129 GLU B C 1
ATOM 4558 O O . GLU B 1 129 ? 24.344 -19.25 -4.438 1 92.5 129 GLU B O 1
ATOM 4563 N N . TYR B 1 130 ? 25.594 -20.047 -2.816 1 90.25 130 TYR B N 1
ATOM 4564 C CA . TYR B 1 130 ? 25.016 -19.203 -1.766 1 90.25 130 TYR B CA 1
ATOM 4565 C C . TYR B 1 130 ? 25.875 -17.969 -1.528 1 90.25 130 TYR B C 1
ATOM 4567 O O . TYR B 1 130 ? 27.062 -18.078 -1.199 1 90.25 130 TYR B O 1
ATOM 4575 N N . VAL B 1 131 ? 25.234 -16.781 -1.739 1 87.62 131 VAL B N 1
ATOM 4576 C CA . VAL B 1 131 ? 25.922 -15.508 -1.641 1 87.62 131 VAL B CA 1
ATOM 4577 C C . VAL B 1 131 ? 25.953 -15.039 -0.186 1 87.62 131 VAL B C 1
ATOM 4579 O O . VAL B 1 131 ? 24.906 -14.734 0.393 1 87.62 131 VAL B O 1
ATOM 4582 N N . GLN B 1 132 ? 26.984 -15.289 0.602 1 77.25 132 GLN B N 1
ATOM 4583 C CA . GLN B 1 132 ? 27.125 -14.805 1.972 1 77.25 132 GLN B CA 1
ATOM 4584 C C . GLN B 1 132 ? 27.781 -13.43 2.004 1 77.25 132 GLN B C 1
ATOM 4586 O O . GLN B 1 132 ? 29.016 -13.328 2.08 1 77.25 132 GLN B O 1
ATOM 4591 N N . ARG B 1 133 ? 27.031 -12.422 1.981 1 71.31 133 ARG B N 1
ATOM 4592 C CA . ARG B 1 133 ? 27.516 -11.047 1.89 1 71.31 133 ARG B CA 1
ATOM 4593 C C . ARG B 1 133 ? 28.234 -10.633 3.17 1 71.31 133 ARG B C 1
ATOM 4595 O O . ARG B 1 133 ? 29.109 -9.773 3.141 1 71.31 133 ARG B O 1
ATOM 4602 N N . SER B 1 134 ? 27.922 -11.305 4.23 1 64.25 134 SER B N 1
ATOM 4603 C CA . SER B 1 134 ? 28.484 -10.961 5.531 1 64.25 134 SER B CA 1
ATOM 4604 C C . SER B 1 134 ? 29.984 -11.281 5.582 1 64.25 134 SER B C 1
ATOM 4606 O O . SER B 1 134 ? 30.734 -10.672 6.352 1 64.25 134 SER B O 1
ATOM 4608 N N . ASN B 1 135 ? 30.391 -12.133 4.777 1 63.91 135 ASN B N 1
ATOM 4609 C CA . ASN B 1 135 ? 31.781 -12.578 4.898 1 63.91 135 ASN B CA 1
ATOM 4610 C C . ASN B 1 135 ? 32.656 -11.961 3.816 1 63.91 135 ASN B C 1
ATOM 4612 O O . ASN B 1 135 ? 33.844 -12.297 3.709 1 63.91 135 ASN B O 1
ATOM 4616 N N . GLY B 1 136 ? 32.062 -11.133 3.051 1 68.25 136 GLY B N 1
ATOM 4617 C CA . GLY B 1 136 ? 32.875 -10.414 2.061 1 68.25 136 GLY B CA 1
ATOM 4618 C C . GLY B 1 136 ? 33.312 -11.289 0.901 1 68.25 136 GLY B C 1
ATOM 4619 O O . GLY B 1 136 ? 34.156 -10.891 0.101 1 68.25 136 GLY B O 1
ATOM 4620 N N . LYS B 1 137 ? 32.844 -12.453 0.821 1 78.69 137 LYS B N 1
ATOM 4621 C CA . LYS B 1 137 ? 33.25 -13.344 -0.273 1 78.69 137 LYS B CA 1
ATOM 4622 C C . LYS B 1 137 ? 32.719 -12.82 -1.61 1 78.69 137 LYS B C 1
ATOM 4624 O O . LYS B 1 137 ? 31.547 -12.453 -1.727 1 78.69 137 LYS B O 1
ATOM 4629 N N . GLN B 1 138 ? 33.656 -12.781 -2.545 1 89.12 138 GLN B N 1
ATOM 4630 C CA . GLN B 1 138 ? 33.312 -12.336 -3.889 1 89.12 138 GLN B CA 1
ATOM 4631 C C . GLN B 1 138 ? 32.75 -13.484 -4.715 1 89.12 138 GLN B C 1
ATOM 4633 O O . GLN B 1 138 ? 33.156 -14.633 -4.57 1 89.12 138 GLN B O 1
ATOM 4638 N N . VAL B 1 139 ? 31.844 -13.211 -5.52 1 92.88 139 VAL B N 1
ATOM 4639 C CA . VAL B 1 139 ? 31.266 -14.172 -6.441 1 92.88 139 VAL B CA 1
ATOM 4640 C C . VAL B 1 139 ? 31.969 -14.102 -7.789 1 92.88 139 VAL B C 1
ATOM 4642 O O . VAL B 1 139 ? 32 -13.039 -8.414 1 92.88 139 VAL B O 1
ATOM 4645 N N . LYS B 1 140 ? 32.562 -15.203 -8.195 1 94.75 140 LYS B N 1
ATOM 4646 C CA . LYS B 1 140 ? 33.25 -15.234 -9.477 1 94.75 140 LYS B CA 1
ATOM 4647 C C . LYS B 1 140 ? 32.25 -15.297 -10.641 1 94.75 140 LYS B C 1
ATOM 4649 O O . LYS B 1 140 ? 31.297 -16.078 -10.609 1 94.75 140 LYS B O 1
ATOM 4654 N N . VAL B 1 141 ? 32.531 -14.422 -11.664 1 95.62 141 VAL B N 1
ATOM 4655 C CA . VAL B 1 141 ? 31.609 -14.359 -12.805 1 95.62 141 VAL B CA 1
ATOM 4656 C C . VAL B 1 141 ? 32.406 -14.109 -14.086 1 95.62 141 VAL B C 1
ATOM 4658 O O . VAL B 1 141 ? 33.625 -13.891 -14.031 1 95.62 141 VAL B O 1
ATOM 4661 N N . ASN B 1 142 ? 31.766 -14.305 -15.172 1 95.81 142 ASN B N 1
ATOM 4662 C CA . ASN B 1 142 ? 32.312 -13.914 -16.469 1 95.81 142 ASN B CA 1
ATOM 4663 C C . ASN B 1 142 ? 31.812 -12.523 -16.875 1 95.81 142 ASN B C 1
ATOM 4665 O O . ASN B 1 142 ? 30.672 -12.148 -16.594 1 95.81 142 ASN B O 1
ATOM 4669 N N . LYS B 1 143 ? 32.625 -11.781 -17.625 1 94.69 143 LYS B N 1
ATOM 4670 C CA . LYS B 1 143 ? 32.281 -10.43 -18.047 1 94.69 143 LYS B CA 1
ATOM 4671 C C . LYS B 1 143 ? 31.047 -10.445 -18.953 1 94.69 143 LYS B C 1
ATOM 4673 O O . LYS B 1 143 ? 30.344 -9.438 -19.062 1 94.69 143 LYS B O 1
ATOM 4678 N N . ASP B 1 144 ? 30.766 -11.641 -19.531 1 95.06 144 ASP B N 1
ATOM 4679 C CA . ASP B 1 144 ? 29.672 -11.758 -20.484 1 95.06 144 ASP B CA 1
ATOM 4680 C C . ASP B 1 144 ? 28.469 -12.445 -19.859 1 95.06 144 ASP B C 1
ATOM 4682 O O . ASP B 1 144 ? 27.531 -12.82 -20.562 1 95.06 144 ASP B O 1
ATOM 4686 N N . ASP B 1 145 ? 28.453 -12.57 -18.578 1 96.25 145 ASP B N 1
ATOM 4687 C CA . ASP B 1 145 ? 27.312 -13.164 -17.875 1 96.25 145 ASP B CA 1
ATOM 4688 C C . ASP B 1 145 ? 26.078 -12.289 -18.016 1 96.25 145 ASP B C 1
ATOM 4690 O O . ASP B 1 145 ? 26.172 -11.062 -18.094 1 96.25 145 ASP B O 1
ATOM 4694 N N . LEU B 1 146 ? 24.969 -12.992 -18.062 1 97.5 146 LEU B N 1
ATOM 4695 C CA . LEU B 1 146 ? 23.688 -12.336 -17.859 1 97.5 146 LEU B CA 1
ATOM 4696 C C . LEU B 1 146 ? 23.156 -12.57 -16.453 1 97.5 146 LEU B C 1
ATOM 4698 O O . LEU B 1 146 ? 23.5 -13.578 -15.82 1 97.5 146 LEU B O 1
ATOM 4702 N N . PHE B 1 147 ? 22.359 -11.625 -15.984 1 97.88 147 PHE B N 1
ATOM 4703 C CA . PHE B 1 147 ? 21.797 -11.727 -14.641 1 97.88 147 PHE B CA 1
ATOM 4704 C C . PHE B 1 147 ? 20.297 -11.547 -14.656 1 97.88 147 PHE B C 1
ATOM 4706 O O . PHE B 1 147 ? 19.766 -10.734 -15.422 1 97.88 147 PHE B O 1
ATOM 4713 N N . LEU B 1 148 ? 19.625 -12.312 -13.867 1 98.19 148 LEU B N 1
ATOM 4714 C CA . LEU B 1 148 ? 18.172 -12.211 -13.688 1 98.19 148 LEU B CA 1
ATOM 4715 C C . LEU B 1 148 ? 17.812 -12.109 -12.211 1 98.19 148 LEU B C 1
ATOM 4717 O O . LEU B 1 148 ? 18.172 -12.984 -11.414 1 98.19 148 LEU B O 1
ATOM 4721 N N . ALA B 1 149 ? 17.141 -11.008 -11.812 1 97.62 149 ALA B N 1
ATOM 4722 C CA . ALA B 1 149 ? 16.625 -10.82 -10.461 1 97.62 149 ALA B CA 1
ATOM 4723 C C . ALA B 1 149 ? 15.164 -11.25 -10.359 1 97.62 149 ALA B C 1
ATOM 4725 O O . ALA B 1 149 ? 14.414 -11.164 -11.336 1 97.62 149 ALA B O 1
ATOM 4726 N N . SER B 1 150 ? 14.773 -11.703 -9.156 1 95.69 150 SER B N 1
ATOM 4727 C CA . SER B 1 150 ? 13.422 -12.25 -9.023 1 95.69 150 SER B CA 1
ATOM 4728 C C . SER B 1 150 ? 12.656 -11.555 -7.902 1 95.69 150 SER B C 1
ATOM 4730 O O . SER B 1 150 ? 11.477 -11.852 -7.676 1 95.69 150 SER B O 1
ATOM 4732 N N . ALA B 1 151 ? 13.273 -10.664 -7.09 1 95.44 151 ALA B N 1
ATOM 4733 C CA . ALA B 1 151 ? 12.68 -9.844 -6.043 1 95.44 151 ALA B CA 1
ATOM 4734 C C . ALA B 1 151 ? 13.25 -8.43 -6.059 1 95.44 151 ALA B C 1
ATOM 4736 O O . ALA B 1 151 ? 14.359 -8.211 -6.551 1 95.44 151 ALA B O 1
ATOM 4737 N N . TRP B 1 152 ? 12.445 -7.5 -5.492 1 96.44 152 TRP B N 1
ATOM 4738 C CA . TRP B 1 152 ? 12.867 -6.109 -5.602 1 96.44 152 TRP B CA 1
ATOM 4739 C C . TRP B 1 152 ? 14.195 -5.887 -4.879 1 96.44 152 TRP B C 1
ATOM 4741 O O . TRP B 1 152 ? 15.039 -5.113 -5.34 1 96.44 152 TRP B O 1
ATOM 4751 N N . TRP B 1 153 ? 14.453 -6.609 -3.766 1 94.12 153 TRP B N 1
ATOM 4752 C CA . TRP B 1 153 ? 15.703 -6.375 -3.047 1 94.12 153 TRP B CA 1
ATOM 4753 C C . TRP B 1 153 ? 16.875 -7.016 -3.779 1 94.12 153 TRP B C 1
ATOM 4755 O O . TRP B 1 153 ? 18.016 -6.535 -3.682 1 94.12 153 TRP B O 1
ATOM 4765 N N . THR B 1 154 ? 16.641 -8.086 -4.586 1 95 154 THR B N 1
ATOM 4766 C CA . THR B 1 154 ? 17.719 -8.664 -5.387 1 95 154 THR B CA 1
ATOM 4767 C C . THR B 1 154 ? 18.109 -7.723 -6.52 1 95 154 THR B C 1
ATOM 4769 O O . THR B 1 154 ? 19.266 -7.73 -6.969 1 95 154 THR B O 1
ATOM 4772 N N . VAL B 1 155 ? 17.203 -6.898 -6.992 1 96.62 155 VAL B N 1
ATOM 4773 C CA . VAL B 1 155 ? 17.516 -5.871 -7.977 1 96.62 155 VAL B CA 1
ATOM 4774 C C . VAL B 1 155 ? 18.484 -4.859 -7.371 1 96.62 155 VAL B C 1
ATOM 4776 O O . VAL B 1 155 ? 19.484 -4.488 -8 1 96.62 155 VAL B O 1
ATOM 4779 N N . TYR B 1 156 ? 18.297 -4.477 -6.141 1 92.25 156 TYR B N 1
ATOM 4780 C CA . TYR B 1 156 ? 19.188 -3.551 -5.449 1 92.25 156 TYR B CA 1
ATOM 4781 C C . TYR B 1 156 ? 20.562 -4.156 -5.273 1 92.25 156 TYR B C 1
ATOM 4783 O O . TYR B 1 156 ? 21.578 -3.453 -5.371 1 92.25 156 TYR B O 1
ATOM 4791 N N . GLN B 1 157 ? 20.516 -5.391 -5.016 1 92.31 157 GLN B N 1
ATOM 4792 C CA . GLN B 1 157 ? 21.781 -6.078 -4.809 1 92.31 157 GLN B CA 1
ATOM 4793 C C . GLN B 1 157 ? 22.625 -6.051 -6.078 1 92.31 157 GLN B C 1
ATOM 4795 O O . GLN B 1 157 ? 23.844 -6.27 -6.023 1 92.31 157 GLN B O 1
ATOM 4800 N N . MET B 1 158 ? 22.047 -5.824 -7.172 1 94.5 158 MET B N 1
ATOM 4801 C CA . MET B 1 158 ? 22.734 -5.832 -8.461 1 94.5 158 MET B CA 1
ATOM 4802 C C . MET B 1 158 ? 22.969 -4.41 -8.969 1 94.5 158 MET B C 1
ATOM 4804 O O . MET B 1 158 ? 23.297 -4.211 -10.133 1 94.5 158 MET B O 1
ATOM 4808 N N . ARG B 1 159 ? 22.734 -3.432 -8.164 1 88.31 159 ARG B N 1
ATOM 4809 C CA . ARG B 1 159 ? 22.734 -2.037 -8.594 1 88.31 159 ARG B CA 1
ATOM 4810 C C . ARG B 1 159 ? 24.062 -1.652 -9.227 1 88.31 159 ARG B C 1
ATOM 4812 O O . ARG B 1 159 ? 24.109 -0.806 -10.117 1 88.31 159 ARG B O 1
ATOM 4819 N N . GLN B 1 160 ? 25.156 -2.275 -8.836 1 86.38 160 GLN B N 1
ATOM 4820 C CA . GLN B 1 160 ? 26.484 -1.957 -9.359 1 86.38 160 GLN B CA 1
ATOM 4821 C C . GLN B 1 160 ? 26.609 -2.371 -10.82 1 86.38 160 GLN B C 1
ATOM 4823 O O . GLN B 1 160 ? 27.469 -1.857 -11.547 1 86.38 160 GLN B O 1
ATOM 4828 N N . LEU B 1 161 ? 25.812 -3.273 -11.203 1 90.94 161 LEU B N 1
ATOM 4829 C CA . LEU B 1 161 ? 25.844 -3.785 -12.57 1 90.94 161 LEU B CA 1
ATOM 4830 C C . LEU B 1 161 ? 25.672 -2.654 -13.578 1 90.94 161 LEU B C 1
ATOM 4832 O O . LEU B 1 161 ? 26.344 -2.641 -14.625 1 90.94 161 LEU B O 1
ATOM 4836 N N . PHE B 1 162 ? 24.938 -1.677 -13.281 1 89.81 162 PHE B N 1
ATOM 4837 C CA . PHE B 1 162 ? 24.5 -0.654 -14.227 1 89.81 162 PHE B CA 1
ATOM 4838 C C . PHE B 1 162 ? 25.625 0.327 -14.523 1 89.81 162 PHE B C 1
ATOM 4840 O O . PHE B 1 162 ? 25.656 0.936 -15.594 1 89.81 162 PHE B O 1
ATOM 4847 N N . ASP B 1 163 ? 26.547 0.403 -13.578 1 87.19 163 ASP B N 1
ATOM 4848 C CA . ASP B 1 163 ? 27.625 1.39 -13.75 1 87.19 163 ASP B CA 1
ATOM 4849 C C . ASP B 1 163 ? 28.984 0.713 -13.859 1 87.19 163 ASP B C 1
ATOM 4851 O O . ASP B 1 163 ? 29.984 1.367 -14.156 1 87.19 163 ASP B O 1
ATOM 4855 N N . ASP B 1 164 ? 29 -0.534 -13.641 1 87.75 164 ASP B N 1
ATOM 4856 C CA . ASP B 1 164 ? 30.281 -1.249 -13.609 1 87.75 164 ASP B CA 1
ATOM 4857 C C . ASP B 1 164 ? 30.75 -1.565 -15.023 1 87.75 164 ASP B C 1
ATOM 4859 O O . ASP B 1 164 ? 30.125 -2.338 -15.742 1 87.75 164 ASP B O 1
ATOM 4863 N N . THR B 1 165 ? 31.891 -1.119 -15.297 1 86.88 165 THR B N 1
ATOM 4864 C CA . THR B 1 165 ? 32.406 -1.218 -16.656 1 86.88 165 THR B CA 1
ATOM 4865 C C . THR B 1 165 ? 33 -2.605 -16.906 1 86.88 165 THR B C 1
ATOM 4867 O O . THR B 1 165 ? 33.344 -2.945 -18.031 1 86.88 165 THR B O 1
ATOM 4870 N N . LYS B 1 166 ? 33.062 -3.391 -15.906 1 89.88 166 LYS B N 1
ATOM 4871 C CA . LYS B 1 166 ? 33.594 -4.734 -16.062 1 89.88 166 LYS B CA 1
ATOM 4872 C C . LYS B 1 166 ? 32.656 -5.633 -16.844 1 89.88 166 LYS B C 1
ATOM 4874 O O . LYS B 1 166 ? 33.094 -6.605 -17.469 1 89.88 166 LYS B O 1
ATOM 4879 N N . PHE B 1 167 ? 31.438 -5.289 -16.859 1 94 167 PHE B N 1
ATOM 4880 C CA . PHE B 1 167 ? 30.453 -6.137 -17.5 1 94 167 PHE B CA 1
ATOM 4881 C C . PHE B 1 167 ? 30.156 -5.637 -18.906 1 94 167 PHE B C 1
ATOM 4883 O O . PHE B 1 167 ? 30.094 -4.426 -19.141 1 94 167 PHE B O 1
ATOM 4890 N N . SER B 1 168 ? 30.016 -6.578 -19.797 1 92.75 168 SER B N 1
ATOM 4891 C CA . SER B 1 168 ? 29.703 -6.234 -21.188 1 92.75 168 SER B CA 1
ATOM 4892 C C . SER B 1 168 ? 28.219 -5.895 -21.359 1 92.75 168 SER B C 1
ATOM 4894 O O . SER B 1 168 ? 27.859 -5.156 -22.266 1 92.75 168 SER B O 1
ATOM 4896 N N . PHE B 1 169 ? 27.438 -6.496 -20.625 1 94.25 169 PHE B N 1
ATOM 4897 C CA . PHE B 1 169 ? 26 -6.266 -20.609 1 94.25 169 PHE B CA 1
ATOM 4898 C C . PHE B 1 169 ? 25.562 -5.648 -19.297 1 94.25 169 PHE B C 1
ATOM 4900 O O . PHE B 1 169 ? 25.578 -6.312 -18.25 1 94.25 169 PHE B O 1
ATOM 4907 N N . LYS B 1 170 ? 25.016 -4.434 -19.359 1 94.5 170 LYS B N 1
ATOM 4908 C CA . LYS B 1 170 ? 24.812 -3.658 -18.125 1 94.5 170 LYS B CA 1
ATOM 4909 C C . LYS B 1 170 ? 23.328 -3.502 -17.812 1 94.5 170 LYS B C 1
ATOM 4911 O O . LYS B 1 170 ? 22.938 -2.533 -17.172 1 94.5 170 LYS B O 1
ATOM 4916 N N . ARG B 1 171 ? 22.562 -4.367 -18.391 1 95.31 171 ARG B N 1
ATOM 4917 C CA . ARG B 1 171 ? 21.141 -4.418 -18.062 1 95.31 171 ARG B CA 1
ATOM 4918 C C . ARG B 1 171 ? 20.812 -5.672 -17.266 1 95.31 171 ARG B C 1
ATOM 4920 O O . ARG B 1 171 ? 21.578 -6.633 -17.25 1 95.31 171 ARG B O 1
ATOM 4927 N N . LEU B 1 172 ? 19.703 -5.645 -16.531 1 97.56 172 LEU B N 1
ATOM 4928 C CA . LEU B 1 172 ? 19.297 -6.723 -15.633 1 97.56 172 LEU B CA 1
ATOM 4929 C C . LEU B 1 172 ? 17.938 -7.273 -16.016 1 97.56 172 LEU B C 1
ATOM 4931 O O . LEU B 1 172 ? 16.953 -6.523 -16.094 1 97.56 172 LEU B O 1
ATOM 4935 N N . PHE B 1 173 ? 17.891 -8.578 -16.297 1 97.94 173 PHE B N 1
ATOM 4936 C CA . PHE B 1 173 ? 16.562 -9.172 -16.422 1 97.94 173 PHE B CA 1
ATOM 4937 C C . PHE B 1 173 ? 15.844 -9.18 -15.078 1 97.94 173 PHE B C 1
ATOM 4939 O O . PHE B 1 173 ? 16.453 -9.445 -14.039 1 97.94 173 PHE B O 1
ATOM 4946 N N . TYR B 1 174 ? 14.586 -8.805 -15.078 1 97.88 174 TYR B N 1
ATOM 4947 C CA . TYR B 1 174 ? 13.766 -8.75 -13.867 1 97.88 174 TYR B CA 1
ATOM 4948 C C . TYR B 1 174 ? 12.492 -9.57 -14.031 1 97.88 174 TYR B C 1
ATOM 4950 O O . TYR B 1 174 ? 11.602 -9.203 -14.797 1 97.88 174 TYR B O 1
ATOM 4958 N N . LEU B 1 175 ? 12.5 -10.766 -13.359 1 97.38 175 LEU B N 1
ATOM 4959 C CA . LEU B 1 175 ? 11.281 -11.57 -13.328 1 97.38 175 LEU B CA 1
ATOM 4960 C C . LEU B 1 175 ? 10.234 -10.938 -12.422 1 97.38 175 LEU B C 1
ATOM 4962 O O . LEU B 1 175 ? 10.289 -11.086 -11.203 1 97.38 175 LEU B O 1
ATOM 4966 N N . ILE B 1 176 ? 9.273 -10.273 -13.016 1 96.81 176 ILE B N 1
ATOM 4967 C CA . ILE B 1 176 ? 8.258 -9.539 -12.273 1 96.81 176 ILE B CA 1
ATOM 4968 C C . ILE B 1 176 ? 7 -10.391 -12.133 1 96.81 176 ILE B C 1
ATOM 4970 O O . ILE B 1 176 ? 6.199 -10.492 -13.062 1 96.81 176 ILE B O 1
ATOM 4974 N N . GLN B 1 177 ? 6.867 -10.891 -10.953 1 94.88 177 GLN B N 1
ATOM 4975 C CA . GLN B 1 177 ? 5.789 -11.844 -10.711 1 94.88 177 GLN B CA 1
ATOM 4976 C C . GLN B 1 177 ? 4.574 -11.156 -10.102 1 94.88 177 GLN B C 1
ATOM 4978 O O . GLN B 1 177 ? 3.486 -11.734 -10.047 1 94.88 177 GLN B O 1
ATOM 4983 N N . ASP B 1 178 ? 4.762 -9.953 -9.609 1 95.62 178 ASP B N 1
ATOM 4984 C CA . ASP B 1 178 ? 3.73 -9.07 -9.078 1 95.62 178 ASP B CA 1
ATOM 4985 C C . ASP B 1 178 ? 4.219 -7.621 -9.039 1 95.62 178 ASP B C 1
ATOM 4987 O O . ASP B 1 178 ? 5.375 -7.344 -9.359 1 95.62 178 ASP B O 1
ATOM 4991 N N . PHE B 1 179 ? 3.307 -6.746 -8.836 1 96.88 179 PHE B N 1
ATOM 4992 C CA . PHE B 1 179 ? 3.703 -5.391 -8.469 1 96.88 179 PHE B CA 1
ATOM 4993 C C . PHE B 1 179 ? 4.027 -5.305 -6.984 1 96.88 179 PHE B C 1
ATOM 4995 O O . PHE B 1 179 ? 3.154 -5 -6.172 1 96.88 179 PHE B O 1
ATOM 5002 N N . GLU B 1 180 ? 5.234 -5.461 -6.645 1 96.62 180 GLU B N 1
ATOM 5003 C CA . GLU B 1 180 ? 5.66 -5.777 -5.281 1 96.62 180 GLU B CA 1
ATOM 5004 C C . GLU B 1 180 ? 5.469 -4.586 -4.352 1 96.62 180 GLU B C 1
ATOM 5006 O O . GLU B 1 180 ? 5.258 -4.758 -3.15 1 96.62 180 GLU B O 1
ATOM 5011 N N . PRO B 1 181 ? 5.504 -3.344 -4.848 1 97 181 PRO B N 1
ATOM 5012 C CA . PRO B 1 181 ? 5.184 -2.23 -3.951 1 97 181 PRO B CA 1
ATOM 5013 C C . PRO B 1 181 ? 3.818 -2.387 -3.281 1 97 181 PRO B C 1
ATOM 5015 O O . PRO B 1 181 ? 3.623 -1.922 -2.154 1 97 181 PRO B O 1
ATOM 5018 N N . GLY B 1 182 ? 2.916 -3.047 -3.951 1 97.31 182 GLY B N 1
ATOM 5019 C CA . GLY B 1 182 ? 1.576 -3.246 -3.424 1 97.31 182 GLY B CA 1
ATOM 5020 C C . GLY B 1 182 ? 1.551 -4.09 -2.162 1 97.31 182 GLY B C 1
ATOM 5021 O O . GLY B 1 182 ? 0.54 -4.133 -1.459 1 97.31 182 GLY B O 1
ATOM 5022 N N . PHE B 1 183 ? 2.701 -4.727 -1.8 1 95.94 183 PHE B N 1
ATOM 5023 C CA . PHE B 1 183 ? 2.777 -5.578 -0.619 1 95.94 183 PHE B CA 1
ATOM 5024 C C . PHE B 1 183 ? 2.918 -4.742 0.646 1 95.94 183 PHE B C 1
ATOM 5026 O O . PHE B 1 183 ? 2.779 -5.254 1.757 1 95.94 183 PHE B O 1
ATOM 5033 N N . TYR B 1 184 ? 3.104 -3.393 0.448 1 93.81 184 TYR B N 1
ATOM 5034 C CA . TYR B 1 184 ? 3.445 -2.527 1.572 1 93.81 184 TYR B CA 1
ATOM 5035 C C . TYR B 1 184 ? 2.529 -1.311 1.621 1 93.81 184 TYR B C 1
ATOM 5037 O O . TYR B 1 184 ? 2.088 -0.816 0.581 1 93.81 184 TYR B O 1
ATOM 5045 N N . PRO B 1 185 ? 2.277 -0.847 2.891 1 95.19 185 PRO B N 1
ATOM 5046 C CA . PRO B 1 185 ? 1.801 0.538 2.924 1 95.19 185 PRO B CA 1
ATOM 5047 C C . PRO B 1 185 ? 2.832 1.528 2.387 1 95.19 185 PRO B C 1
ATOM 5049 O O . PRO B 1 185 ? 4.023 1.214 2.326 1 95.19 185 PRO B O 1
ATOM 5052 N N . TRP B 1 186 ? 2.383 2.68 1.955 1 97.38 186 TRP B N 1
ATOM 5053 C CA . TRP B 1 186 ? 3.33 3.717 1.562 1 97.38 186 TRP B CA 1
ATOM 5054 C C . TRP B 1 186 ? 4.363 3.953 2.658 1 97.38 186 TRP B C 1
ATOM 5056 O O . TRP B 1 186 ? 4.008 4.168 3.82 1 97.38 186 TRP B O 1
ATOM 5066 N N . GLY B 1 187 ? 5.633 3.896 2.375 1 96.44 187 GLY B N 1
ATOM 5067 C CA . GLY B 1 187 ? 6.777 3.963 3.27 1 96.44 187 GLY B CA 1
ATOM 5068 C C . GLY B 1 187 ? 8.078 3.572 2.602 1 96.44 187 GLY B C 1
ATOM 5069 O O . GLY B 1 187 ? 8.18 3.574 1.372 1 96.44 187 GLY B O 1
ATOM 5070 N N . THR B 1 188 ? 9.047 3.254 3.352 1 94.88 188 THR B N 1
ATOM 5071 C CA . THR B 1 188 ? 10.391 2.99 2.855 1 94.88 188 THR B CA 1
ATOM 5072 C C . THR B 1 188 ? 10.398 1.793 1.909 1 94.88 188 THR B C 1
ATOM 5074 O O . THR B 1 188 ? 10.906 1.882 0.789 1 94.88 188 THR B O 1
ATOM 5077 N N . ASP B 1 189 ? 9.719 0.703 2.342 1 93.31 189 ASP B N 1
ATOM 5078 C CA . ASP B 1 189 ? 9.734 -0.506 1.523 1 93.31 189 ASP B CA 1
ATOM 5079 C C . ASP B 1 189 ? 8.977 -0.291 0.213 1 93.31 189 ASP B C 1
ATOM 5081 O O . ASP B 1 189 ? 9.414 -0.756 -0.842 1 93.31 189 ASP B O 1
ATOM 5085 N N . PHE B 1 190 ? 7.848 0.385 0.313 1 96.69 190 PHE B N 1
ATOM 5086 C CA . PHE B 1 190 ? 7.129 0.738 -0.904 1 96.69 190 PHE B CA 1
ATOM 5087 C C . PHE B 1 190 ? 8.023 1.521 -1.856 1 96.69 190 PHE B C 1
ATOM 5089 O O . PHE B 1 190 ? 8.133 1.18 -3.035 1 96.69 190 PHE B O 1
ATOM 5096 N N . ALA B 1 191 ? 8.648 2.545 -1.349 1 96 191 ALA B N 1
ATOM 5097 C CA . ALA B 1 191 ? 9.453 3.451 -2.164 1 96 191 ALA B CA 1
ATOM 5098 C C . ALA B 1 191 ? 10.625 2.717 -2.807 1 96 191 ALA B C 1
ATOM 5100 O O . ALA B 1 191 ? 10.914 2.906 -3.99 1 96 191 ALA B O 1
ATOM 5101 N N . LEU B 1 192 ? 11.289 1.892 -2.027 1 94.69 192 LEU B N 1
ATOM 5102 C CA . LEU B 1 192 ? 12.445 1.162 -2.539 1 94.69 192 LEU B CA 1
ATOM 5103 C C . LEU B 1 192 ? 12.031 0.169 -3.617 1 94.69 192 LEU B C 1
ATOM 5105 O O . LEU B 1 192 ? 12.656 0.096 -4.676 1 94.69 192 LEU B O 1
ATOM 5109 N N . ALA B 1 193 ? 10.953 -0.562 -3.365 1 96.44 193 ALA B N 1
ATOM 5110 C CA . ALA B 1 193 ? 10.453 -1.505 -4.359 1 96.44 193 ALA B CA 1
ATOM 5111 C C . ALA B 1 193 ? 10.023 -0.782 -5.633 1 96.44 193 ALA B C 1
ATOM 5113 O O . ALA B 1 193 ? 10.344 -1.219 -6.742 1 96.44 193 ALA B O 1
ATOM 5114 N N . TYR B 1 194 ? 9.352 0.31 -5.438 1 95.75 194 TYR B N 1
ATOM 5115 C CA . TYR B 1 194 ? 8.859 1.105 -6.555 1 95.75 194 TYR B CA 1
ATOM 5116 C C . TYR B 1 194 ? 10.008 1.613 -7.414 1 95.75 194 TYR B C 1
ATOM 5118 O O . TYR B 1 194 ? 9.922 1.609 -8.648 1 95.75 194 TYR B O 1
ATOM 5126 N N . GLN B 1 195 ? 11.086 1.978 -6.844 1 93.19 195 GLN B N 1
ATOM 5127 C CA . GLN B 1 195 ? 12.234 2.564 -7.523 1 93.19 195 GLN B CA 1
ATOM 5128 C C . GLN B 1 195 ? 12.906 1.55 -8.445 1 93.19 195 GLN B C 1
ATOM 5130 O O . GLN B 1 195 ? 13.492 1.923 -9.469 1 93.19 195 GLN B O 1
ATOM 5135 N N . THR B 1 196 ? 12.781 0.319 -8.156 1 95.31 196 THR B N 1
ATOM 5136 C CA . THR B 1 196 ? 13.469 -0.703 -8.938 1 95.31 196 THR B CA 1
ATOM 5137 C C . THR B 1 196 ? 12.969 -0.716 -10.375 1 95.31 196 THR B C 1
ATOM 5139 O O . THR B 1 196 ? 13.711 -1.081 -11.297 1 95.31 196 THR B O 1
ATOM 5142 N N . TYR B 1 197 ? 11.773 -0.286 -10.562 1 94.69 197 TYR B N 1
ATOM 5143 C CA . TYR B 1 197 ? 11.203 -0.305 -11.906 1 94.69 197 TYR B CA 1
ATOM 5144 C C . TYR B 1 197 ? 11.75 0.838 -12.75 1 94.69 197 TYR B C 1
ATOM 5146 O O . TYR B 1 197 ? 11.555 0.866 -13.969 1 94.69 197 TYR B O 1
ATOM 5154 N N . SER B 1 198 ? 12.469 1.725 -12.133 1 90.69 198 SER B N 1
ATOM 5155 C CA . SER B 1 198 ? 13.102 2.811 -12.875 1 90.69 198 SER B CA 1
ATOM 5156 C C . SER B 1 198 ? 14.539 2.463 -13.234 1 90.69 198 SER B C 1
ATOM 5158 O O . SER B 1 198 ? 15.188 3.189 -13.992 1 90.69 198 SER B O 1
ATOM 5160 N N . PHE B 1 199 ? 15.094 1.37 -12.711 1 92.75 199 PHE B N 1
ATOM 5161 C CA . PHE B 1 199 ? 16.438 0.927 -13.086 1 92.75 199 PHE B CA 1
ATOM 5162 C C . PHE B 1 199 ? 16.453 0.407 -14.516 1 92.75 199 PHE B C 1
ATOM 5164 O O . PHE B 1 199 ? 15.406 0.348 -15.172 1 92.75 199 PHE B O 1
ATOM 5171 N N . ASP B 1 200 ? 17.625 0.18 -15.031 1 94.06 200 ASP B N 1
ATOM 5172 C CA . ASP B 1 200 ? 17.734 -0.348 -16.391 1 94.06 200 ASP B CA 1
ATOM 5173 C C . ASP B 1 200 ? 17.484 -1.854 -16.406 1 94.06 200 ASP B C 1
ATOM 5175 O O . ASP B 1 200 ? 18.422 -2.643 -16.562 1 94.06 200 ASP B O 1
ATOM 5179 N N . VAL B 1 201 ? 16.203 -2.168 -16.312 1 96 201 VAL B N 1
ATOM 5180 C CA . VAL B 1 201 ? 15.828 -3.576 -16.219 1 96 201 VAL B CA 1
ATOM 5181 C C . VAL B 1 201 ? 15.078 -3.994 -17.484 1 96 201 VAL B C 1
ATOM 5183 O O . VAL B 1 201 ? 14.516 -3.152 -18.188 1 96 201 VAL B O 1
ATOM 5186 N N . LEU B 1 202 ? 15.172 -5.266 -17.812 1 96.69 202 LEU B N 1
ATOM 5187 C CA . LEU B 1 202 ? 14.414 -5.957 -18.844 1 96.69 202 LEU B CA 1
ATOM 5188 C C . LEU B 1 202 ? 13.367 -6.883 -18.234 1 96.69 202 LEU B C 1
ATOM 5190 O O . LEU B 1 202 ? 13.688 -8 -17.828 1 96.69 202 LEU B O 1
ATOM 5194 N N . PRO B 1 203 ? 12.102 -6.461 -18.219 1 97.25 203 PRO B N 1
ATOM 5195 C CA . PRO B 1 203 ? 11.078 -7.18 -17.453 1 97.25 203 PRO B CA 1
ATOM 5196 C C . PRO B 1 203 ? 10.602 -8.445 -18.156 1 97.25 203 PRO B C 1
ATOM 5198 O O . PRO B 1 203 ? 10.453 -8.461 -19.375 1 97.25 203 PRO B O 1
ATOM 5201 N N . ILE B 1 204 ? 10.453 -9.461 -17.453 1 97.56 204 ILE B N 1
ATOM 5202 C CA . ILE B 1 204 ? 9.695 -10.664 -17.781 1 97.56 204 ILE B CA 1
ATOM 5203 C C . ILE B 1 204 ? 8.492 -10.789 -16.859 1 97.56 204 ILE B C 1
ATOM 5205 O O . ILE B 1 204 ? 8.641 -11.141 -15.688 1 97.56 204 ILE B O 1
ATOM 5209 N N . PHE B 1 205 ? 7.285 -10.547 -17.406 1 96.38 205 PHE B N 1
ATOM 5210 C CA . PHE B 1 205 ? 6.082 -10.461 -16.578 1 96.38 205 PHE B CA 1
ATOM 5211 C C . PHE B 1 205 ? 5.418 -11.82 -16.438 1 96.38 205 PHE B C 1
ATOM 5213 O O . PHE B 1 205 ? 5.395 -12.609 -17.391 1 96.38 205 PHE B O 1
ATOM 5220 N N . SER B 1 206 ? 4.84 -12.086 -15.297 1 93.94 206 SER B N 1
ATOM 5221 C CA . SER B 1 206 ? 4.191 -13.359 -14.992 1 93.94 206 SER B CA 1
ATOM 5222 C C . SER B 1 206 ? 2.887 -13.523 -15.766 1 93.94 206 SER B C 1
ATOM 5224 O O . SER B 1 206 ? 2.379 -14.633 -15.906 1 93.94 206 SER B O 1
ATOM 5226 N N . THR B 1 207 ? 2.188 -12.461 -16.219 1 91.62 207 THR B N 1
ATOM 5227 C CA . THR B 1 207 ? 0.939 -12.5 -16.969 1 91.62 207 THR B CA 1
ATOM 5228 C C . THR B 1 207 ? 0.802 -11.266 -17.859 1 91.62 207 THR B C 1
ATOM 5230 O O . THR B 1 207 ? 1.465 -10.258 -17.625 1 91.62 207 THR B O 1
ATOM 5233 N N . SER B 1 208 ? -0.053 -11.453 -18.844 1 90.25 208 SER B N 1
ATOM 5234 C CA . SER B 1 208 ? -0.351 -10.305 -19.688 1 90.25 208 SER B CA 1
ATOM 5235 C C . SER B 1 208 ? -1.071 -9.211 -18.906 1 90.25 208 SER B C 1
ATOM 5237 O O . SER B 1 208 ? -0.881 -8.023 -19.172 1 90.25 208 SER B O 1
ATOM 5239 N N . GLU B 1 209 ? -1.9 -9.625 -17.938 1 91.75 209 GLU B N 1
ATOM 5240 C CA . GLU B 1 209 ? -2.607 -8.664 -17.094 1 91.75 209 GLU B CA 1
ATOM 5241 C C . GLU B 1 209 ? -1.632 -7.781 -16.328 1 91.75 209 GLU B C 1
ATOM 5243 O O . GLU B 1 209 ? -1.822 -6.562 -16.234 1 91.75 209 GLU B O 1
ATOM 5248 N N . LEU B 1 210 ? -0.589 -8.398 -15.773 1 94 210 LEU B N 1
ATOM 5249 C CA . LEU B 1 210 ? 0.414 -7.648 -15.031 1 94 210 LEU B CA 1
ATOM 5250 C C . LEU B 1 210 ? 1.185 -6.707 -15.953 1 94 210 LEU B C 1
ATOM 5252 O O . LEU B 1 210 ? 1.399 -5.539 -15.617 1 94 210 LEU B O 1
ATOM 5256 N N . ARG B 1 211 ? 1.61 -7.215 -17.094 1 94 211 ARG B N 1
ATOM 5257 C CA . ARG B 1 211 ? 2.299 -6.387 -18.078 1 94 211 ARG B CA 1
ATOM 5258 C C . ARG B 1 211 ? 1.471 -5.16 -18.438 1 94 211 ARG B C 1
ATOM 5260 O O . ARG B 1 211 ? 1.981 -4.039 -18.453 1 94 211 ARG B O 1
ATOM 5267 N N . ASP B 1 212 ? 0.217 -5.375 -18.75 1 92 212 ASP B N 1
ATOM 5268 C CA . ASP B 1 212 ? -0.663 -4.293 -19.172 1 92 212 ASP B CA 1
ATOM 5269 C C . ASP B 1 212 ? -0.81 -3.234 -18.094 1 92 212 ASP B C 1
ATOM 5271 O O . ASP B 1 212 ? -0.871 -2.039 -18.375 1 92 212 ASP B O 1
ATOM 5275 N N . TYR B 1 213 ? -0.875 -3.686 -16.891 1 93.75 213 TYR B N 1
ATOM 5276 C CA . TYR B 1 213 ? -0.895 -2.744 -15.781 1 93.75 213 TYR B CA 1
ATOM 5277 C C . TYR B 1 213 ? 0.357 -1.874 -15.773 1 93.75 213 TYR B C 1
ATOM 5279 O O . TYR B 1 213 ? 0.269 -0.649 -15.664 1 93.75 213 TYR B O 1
ATOM 5287 N N . PHE B 1 214 ? 1.517 -2.49 -15.891 1 94.81 214 PHE B N 1
ATOM 5288 C CA . PHE B 1 214 ? 2.773 -1.753 -15.93 1 94.81 214 PHE B CA 1
ATOM 5289 C C . PHE B 1 214 ? 2.787 -0.766 -17.094 1 94.81 214 PHE B C 1
ATOM 5291 O O . PHE B 1 214 ? 3.234 0.374 -16.938 1 94.81 214 PHE B O 1
ATOM 5298 N N . PHE B 1 215 ? 2.266 -1.177 -18.203 1 92.81 215 PHE B N 1
ATOM 5299 C CA . PHE B 1 215 ? 2.205 -0.292 -19.359 1 92.81 215 PHE B CA 1
ATOM 5300 C C . PHE B 1 215 ? 1.311 0.909 -19.078 1 92.81 215 PHE B C 1
ATOM 5302 O O . PHE B 1 215 ? 1.599 2.021 -19.531 1 92.81 215 PHE B O 1
ATOM 5309 N N . SER B 1 216 ? 0.283 0.693 -18.344 1 89.25 216 SER B N 1
ATOM 5310 C CA . SER B 1 216 ? -0.667 1.764 -18.062 1 89.25 216 SER B CA 1
ATOM 5311 C C . SER B 1 216 ? -0.06 2.805 -17.125 1 89.25 216 SER B C 1
ATOM 5313 O O . SER B 1 216 ? -0.353 3.996 -17.234 1 89.25 216 SER B O 1
ATOM 5315 N N . ILE B 1 217 ? 0.799 2.398 -16.25 1 87.19 217 ILE B N 1
ATOM 5316 C CA . ILE B 1 217 ? 1.251 3.342 -15.227 1 87.19 217 ILE B CA 1
ATOM 5317 C C . ILE B 1 217 ? 2.627 3.885 -15.609 1 87.19 217 ILE B C 1
ATOM 5319 O O . ILE B 1 217 ? 3 4.984 -15.195 1 87.19 217 ILE B O 1
ATOM 5323 N N . TYR B 1 218 ? 3.4 3.154 -16.344 1 87.25 218 TYR B N 1
ATOM 5324 C CA . TYR B 1 218 ? 4.754 3.596 -16.672 1 87.25 218 TYR B CA 1
ATOM 5325 C C . TYR B 1 218 ? 4.852 4.043 -18.125 1 87.25 218 TYR B C 1
ATOM 5327 O O . TYR B 1 218 ? 5.863 4.617 -18.531 1 87.25 218 TYR B O 1
ATOM 5335 N N . GLY B 1 219 ? 3.854 3.902 -18.828 1 78.88 219 GLY B N 1
ATOM 5336 C CA . GLY B 1 219 ? 3.824 4.355 -20.203 1 78.88 219 GLY B CA 1
ATOM 5337 C C . GLY B 1 219 ? 4.922 3.748 -21.047 1 78.88 219 GLY B C 1
ATOM 5338 O O . GLY B 1 219 ? 5.078 2.525 -21.094 1 78.88 219 GLY B O 1
ATOM 5339 N N . ASN B 1 220 ? 5.727 4.699 -21.531 1 76.19 220 ASN B N 1
ATOM 5340 C CA . ASN B 1 220 ? 6.707 4.332 -22.547 1 76.19 220 ASN B CA 1
ATOM 5341 C C . ASN B 1 220 ? 7.992 3.801 -21.922 1 76.19 220 ASN B C 1
ATOM 5343 O O . ASN B 1 220 ? 8.93 3.426 -22.641 1 76.19 220 ASN B O 1
ATOM 5347 N N . ARG B 1 221 ? 7.969 3.766 -20.688 1 80.5 221 ARG B N 1
ATOM 5348 C CA . ARG B 1 221 ? 9.18 3.252 -20.047 1 80.5 221 ARG B CA 1
ATOM 5349 C C . ARG B 1 221 ? 9.43 1.802 -20.438 1 80.5 221 ARG B C 1
ATOM 5351 O O . ARG B 1 221 ? 10.578 1.396 -20.625 1 80.5 221 ARG B O 1
ATOM 5358 N N . PHE B 1 222 ? 8.328 1.105 -20.531 1 81.31 222 PHE B N 1
ATOM 5359 C CA . PHE B 1 222 ? 8.414 -0.291 -20.938 1 81.31 222 PHE B CA 1
ATOM 5360 C C . PHE B 1 222 ? 7.805 -0.493 -22.312 1 81.31 222 PHE B C 1
ATOM 5362 O O . PHE B 1 222 ? 6.723 0.024 -22.609 1 81.31 222 PHE B O 1
ATOM 5369 N N . SER B 1 223 ? 8.641 -0.998 -23.25 1 81.12 223 SER B N 1
ATOM 5370 C CA . SER B 1 223 ? 8.125 -1.304 -24.578 1 81.12 223 SER B CA 1
ATOM 5371 C C . SER B 1 223 ? 7.922 -2.805 -24.766 1 81.12 223 SER B C 1
ATOM 5373 O O . SER B 1 223 ? 8.531 -3.607 -24.047 1 81.12 223 SER B O 1
ATOM 5375 N N . ARG B 1 224 ? 7.062 -3.074 -25.656 1 81.31 224 ARG B N 1
ATOM 5376 C CA 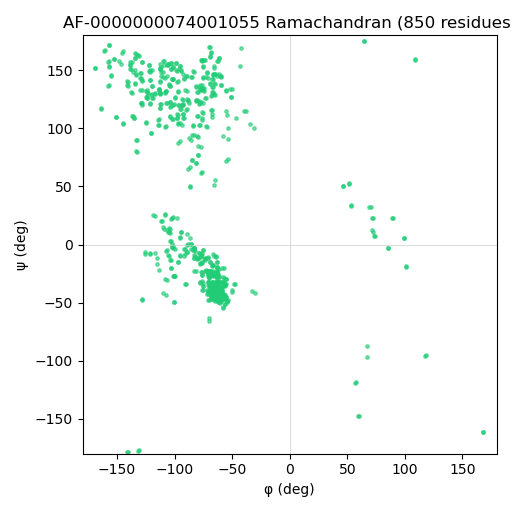. ARG B 1 224 ? 6.762 -4.477 -25.938 1 81.31 224 ARG B CA 1
ATOM 5377 C C . ARG B 1 224 ? 8 -5.215 -26.438 1 81.31 224 ARG B C 1
ATOM 5379 O O . ARG B 1 224 ? 8.172 -6.402 -26.156 1 81.31 224 ARG B O 1
ATOM 5386 N N . GLU B 1 225 ? 8.852 -4.465 -27.031 1 84.5 225 GLU B N 1
ATOM 5387 C CA . GLU B 1 225 ? 10.055 -5.074 -27.594 1 84.5 225 GLU B CA 1
ATOM 5388 C C . GLU B 1 225 ? 11.078 -5.379 -26.5 1 84.5 225 GLU B C 1
ATOM 5390 O O . GLU B 1 225 ? 11.969 -6.211 -26.688 1 84.5 225 GLU B O 1
ATOM 5395 N N . GLU B 1 226 ? 10.883 -4.781 -25.422 1 91.88 226 GLU B N 1
ATOM 5396 C CA . GLU B 1 226 ? 11.867 -4.957 -24.344 1 91.88 226 GLU B CA 1
ATOM 5397 C C . GLU B 1 226 ? 11.234 -5.621 -23.125 1 91.88 226 GLU B C 1
ATOM 5399 O O . GLU B 1 226 ? 11.617 -5.332 -21.984 1 91.88 226 GLU B O 1
ATOM 5404 N N . THR B 1 227 ? 10.18 -6.336 -23.391 1 95.06 227 THR B N 1
ATOM 5405 C CA . THR B 1 227 ? 9.555 -7.105 -22.312 1 95.06 227 THR B CA 1
ATOM 5406 C C . THR B 1 227 ? 9.141 -8.484 -22.812 1 95.06 227 THR B C 1
ATOM 5408 O O . THR B 1 227 ? 9.008 -8.703 -24.016 1 95.06 227 THR B O 1
ATOM 5411 N N . ALA B 1 228 ? 9.047 -9.422 -21.984 1 96.56 228 ALA B N 1
ATOM 5412 C CA . ALA B 1 228 ? 8.484 -10.742 -22.25 1 96.56 228 ALA B CA 1
ATOM 5413 C C . ALA B 1 228 ? 7.43 -11.109 -21.219 1 96.56 228 ALA B C 1
ATOM 5415 O O . ALA B 1 228 ? 7.355 -10.477 -20.156 1 96.56 228 ALA B O 1
ATOM 5416 N N . VAL B 1 229 ? 6.551 -12.008 -21.594 1 95.5 229 VAL B N 1
ATOM 5417 C CA . VAL B 1 229 ? 5.523 -12.523 -20.688 1 95.5 229 VAL B CA 1
ATOM 5418 C C . VAL B 1 229 ? 5.613 -14.047 -20.609 1 95.5 229 VAL B C 1
ATOM 5420 O O . VAL B 1 229 ? 5.84 -14.711 -21.625 1 95.5 229 VAL B O 1
ATOM 5423 N N . TYR B 1 230 ? 5.582 -14.539 -19.422 1 93.06 230 TYR B N 1
ATOM 5424 C CA . TYR B 1 230 ? 5.344 -15.977 -19.344 1 93.06 230 TYR B CA 1
ATOM 5425 C C . TYR B 1 230 ? 3.93 -16.266 -18.844 1 93.06 230 TYR B C 1
ATOM 5427 O O . TYR B 1 230 ? 3.283 -15.398 -18.25 1 93.06 230 TYR B O 1
ATOM 5435 N N . LEU B 1 231 ? 3.389 -17.391 -19.172 1 85.25 231 LEU B N 1
ATOM 5436 C CA . LEU B 1 231 ? 2.014 -17.781 -18.859 1 85.25 231 LEU B CA 1
ATOM 5437 C C . LEU B 1 231 ? 1.968 -18.766 -17.703 1 85.25 231 LEU B C 1
ATOM 5439 O O . LEU B 1 231 ? 2.92 -19.516 -17.484 1 85.25 231 LEU B O 1
ATOM 5443 N N . PRO B 1 232 ? 0.862 -18.719 -16.984 1 83.31 232 PRO B N 1
ATOM 5444 C CA . PRO B 1 232 ? 0.742 -19.734 -15.914 1 83.31 232 PRO B CA 1
ATOM 5445 C C . PRO B 1 232 ? 0.613 -21.156 -16.453 1 83.31 232 PRO B C 1
ATOM 5447 O O . PRO B 1 232 ? 0.012 -21.359 -17.516 1 83.31 232 PRO B O 1
ATOM 5450 N N . GLU B 1 233 ? 1.245 -22.016 -15.742 1 85.81 233 GLU B N 1
ATOM 5451 C CA . GLU B 1 233 ? 1.071 -23.422 -16.094 1 85.81 233 GLU B CA 1
ATOM 5452 C C . GLU B 1 233 ? -0.192 -23.984 -15.453 1 85.81 233 GLU B C 1
ATOM 5454 O O . GLU B 1 233 ? -0.223 -24.25 -14.25 1 85.81 233 GLU B O 1
ATOM 5459 N N . ILE B 1 234 ? -1.283 -24.141 -16.266 1 89.88 234 ILE B N 1
ATOM 5460 C CA . ILE B 1 234 ? -2.52 -24.781 -15.82 1 89.88 234 ILE B CA 1
ATOM 5461 C C . ILE B 1 234 ? -2.816 -26 -16.688 1 89.88 234 ILE B C 1
ATOM 5463 O O . ILE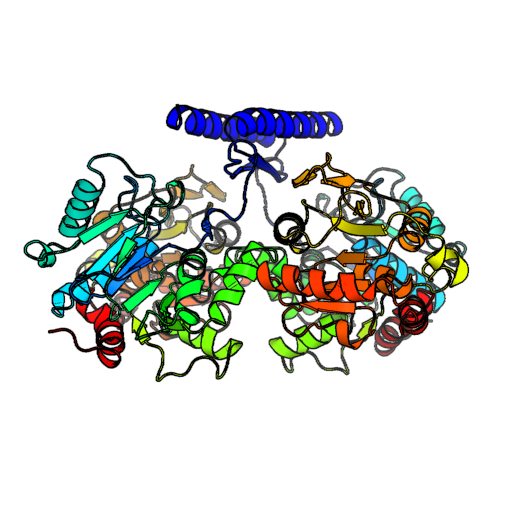 B 1 234 ? -3.496 -25.891 -17.703 1 89.88 234 ILE B O 1
ATOM 5467 N N . SER B 1 235 ? -2.41 -27.172 -16.203 1 90.5 235 SER B N 1
ATOM 5468 C CA . SER B 1 235 ? -2.469 -28.375 -17.031 1 90.5 235 SER B CA 1
ATOM 5469 C C . SER B 1 235 ? -3.893 -28.906 -17.125 1 90.5 235 SER B C 1
ATOM 5471 O O . SER B 1 235 ? -4.547 -29.125 -16.094 1 90.5 235 SER B O 1
ATOM 5473 N N . LYS B 1 236 ? -4.289 -29.234 -18.328 1 93.12 236 LYS B N 1
ATOM 5474 C CA . LYS B 1 236 ? -5.598 -29.828 -18.578 1 93.12 236 LYS B CA 1
ATOM 5475 C C . LYS B 1 236 ? -5.625 -31.297 -18.125 1 93.12 236 LYS B C 1
ATOM 5477 O O . LYS B 1 236 ? -6.699 -31.891 -18 1 93.12 236 LYS B O 1
ATOM 5482 N N . LYS B 1 237 ? -4.445 -31.812 -17.859 1 92.81 237 LYS B N 1
ATOM 5483 C CA . LYS B 1 237 ? -4.359 -33.188 -17.391 1 92.81 237 LYS B CA 1
ATOM 5484 C C . LYS B 1 237 ? -4.605 -33.25 -15.883 1 92.81 237 LYS B C 1
ATOM 5486 O O . LYS B 1 237 ? -4.953 -34.312 -15.352 1 92.81 237 LYS B O 1
ATOM 5491 N N . ILE B 1 238 ? -4.391 -32.188 -15.266 1 94.25 238 ILE B N 1
ATOM 5492 C CA . ILE B 1 238 ? -4.535 -32.125 -13.812 1 94.25 238 ILE B CA 1
ATOM 5493 C C . ILE B 1 238 ? -5.871 -31.484 -13.453 1 94.25 238 ILE B C 1
ATOM 5495 O O . ILE B 1 238 ? -6.645 -32.031 -12.672 1 94.25 238 ILE B O 1
ATOM 5499 N N . PHE B 1 239 ? -6.121 -30.375 -14.07 1 96.56 239 PHE B N 1
ATOM 5500 C CA . PHE B 1 239 ? -7.355 -29.641 -13.82 1 96.56 239 PHE B CA 1
ATOM 5501 C C . PHE B 1 239 ? -8.336 -29.828 -14.969 1 96.56 239 PHE B C 1
ATOM 5503 O O . PHE B 1 239 ? -8.102 -29.359 -16.078 1 96.56 239 PHE B O 1
ATOM 5510 N N . TYR B 1 240 ? -9.328 -30.484 -14.758 1 96.12 240 TYR B N 1
ATOM 5511 C CA . TYR B 1 240 ? -10.375 -30.766 -15.727 1 96.12 240 TYR B CA 1
ATOM 5512 C C . TYR B 1 240 ? -11.688 -31.109 -15.031 1 96.12 240 TYR B C 1
ATOM 5514 O O . TYR B 1 240 ? -11.695 -31.531 -13.867 1 96.12 240 TYR B O 1
ATOM 5522 N N . PRO B 1 241 ? -12.812 -30.875 -15.68 1 96.56 241 PRO B N 1
ATOM 5523 C CA . PRO B 1 241 ? -14.109 -31.141 -15.055 1 96.56 241 PRO B CA 1
ATOM 5524 C C . PRO B 1 241 ? -14.445 -32.625 -15.031 1 96.56 241 PRO B C 1
ATOM 5526 O O . PRO B 1 241 ? -13.906 -33.406 -15.828 1 96.56 241 PRO B O 1
ATOM 5529 N N . LYS B 1 242 ? -15.32 -32.938 -14.141 1 92.31 242 LYS B N 1
ATOM 5530 C CA . LYS B 1 242 ? -15.922 -34.281 -14.172 1 92.31 242 LYS B CA 1
ATOM 5531 C C . LYS B 1 242 ? -16.828 -34.438 -15.391 1 92.31 242 LYS B C 1
ATOM 5533 O O . LYS B 1 242 ? -17.234 -33.438 -16 1 92.31 242 LYS B O 1
ATOM 5538 N N . ASP B 1 243 ? -17.094 -35.75 -15.57 1 91.56 243 ASP B N 1
ATOM 5539 C CA . ASP B 1 243 ? -18.047 -36 -16.656 1 91.56 243 ASP B CA 1
ATOM 5540 C C . ASP B 1 243 ? -19.469 -35.625 -16.234 1 91.56 243 ASP B C 1
ATOM 5542 O O . ASP B 1 243 ? -19.766 -35.531 -15.039 1 91.56 243 ASP B O 1
ATOM 5546 N N . LEU B 1 244 ? -20.359 -35.375 -17.219 1 87.38 244 LEU B N 1
ATOM 5547 C CA . LEU B 1 244 ? -21.703 -34.844 -17.031 1 87.38 244 LEU B CA 1
ATOM 5548 C C . LEU B 1 244 ? -22.5 -35.75 -16.078 1 87.38 244 LEU B C 1
ATOM 5550 O O . LEU B 1 244 ? -23.125 -35.25 -15.133 1 87.38 244 LEU B O 1
ATOM 5554 N N . PRO B 1 245 ? -22.453 -37.062 -16.203 1 84.06 245 PRO B N 1
ATOM 5555 C CA . PRO B 1 245 ? -23.219 -37.906 -15.297 1 84.06 245 PRO B CA 1
ATOM 5556 C C . PRO B 1 245 ? -22.766 -37.781 -13.844 1 84.06 245 PRO B C 1
ATOM 5558 O O . PRO B 1 245 ? -23.594 -37.812 -12.93 1 84.06 245 PRO B O 1
ATOM 5561 N N . SER B 1 246 ? -21.547 -37.625 -13.648 1 85.06 246 SER B N 1
ATOM 5562 C CA . SER B 1 246 ? -21 -37.5 -12.305 1 85.06 246 SER B CA 1
ATOM 5563 C C . SER B 1 246 ? -21.453 -36.188 -11.648 1 85.06 246 SER B C 1
ATOM 5565 O O . SER B 1 246 ? -21.719 -36.156 -10.453 1 85.06 246 SER B O 1
ATOM 5567 N N . TYR B 1 247 ? -21.562 -35.125 -12.422 1 83.44 247 TYR B N 1
ATOM 5568 C CA . TYR B 1 247 ? -22.047 -33.844 -11.914 1 83.44 247 TYR B CA 1
ATOM 5569 C C . TYR B 1 247 ? -23.484 -33.969 -11.422 1 83.44 247 TYR B C 1
ATOM 5571 O O . TYR B 1 247 ? -23.828 -33.469 -10.344 1 83.44 247 TYR B O 1
ATOM 5579 N N . LYS B 1 248 ? -24.188 -34.625 -12.133 1 78.44 248 LYS B N 1
ATOM 5580 C CA . LYS B 1 248 ? -25.625 -34.688 -11.883 1 78.44 248 LYS B CA 1
ATOM 5581 C C . LYS B 1 248 ? -25.922 -35.562 -10.648 1 78.44 248 LYS B C 1
ATOM 5583 O O . LYS B 1 248 ? -26.953 -35.375 -10 1 78.44 248 LYS B O 1
ATOM 5588 N N . ARG B 1 249 ? -25.031 -36.406 -10.328 1 75.19 249 ARG B N 1
ATOM 5589 C CA . ARG B 1 249 ? -25.219 -37.344 -9.219 1 75.19 249 ARG B CA 1
ATOM 5590 C C . ARG B 1 249 ? -24.844 -36.688 -7.891 1 75.19 249 ARG B C 1
ATOM 5592 O O . ARG B 1 249 ? -25.172 -37.188 -6.82 1 75.19 249 ARG B O 1
ATOM 5599 N N . GLN B 1 250 ? -24.359 -35.531 -8.016 1 69.81 250 GLN B N 1
ATOM 5600 C CA . GLN B 1 250 ? -23.891 -34.875 -6.797 1 69.81 250 GLN B CA 1
ATOM 5601 C C . GLN B 1 250 ? -25.047 -34.375 -5.961 1 69.81 250 GLN B C 1
ATOM 5603 O O . GLN B 1 250 ? -25.969 -33.719 -6.484 1 69.81 250 GLN B O 1
ATOM 5608 N N . GLY B 1 251 ? -25.312 -34.875 -4.812 1 82.62 251 GLY B N 1
ATOM 5609 C CA . GLY B 1 251 ? -26.359 -34.469 -3.889 1 82.62 251 GLY B CA 1
ATOM 5610 C C . GLY B 1 251 ? -26.109 -33.125 -3.242 1 82.62 251 GLY B C 1
ATOM 5611 O O . GLY B 1 251 ? -26.734 -32.125 -3.6 1 82.62 251 GLY B O 1
ATOM 5612 N N . ILE B 1 252 ? -25 -33.094 -2.451 1 91.38 252 ILE B N 1
ATOM 5613 C CA . ILE B 1 252 ? -24.641 -31.859 -1.745 1 91.38 252 ILE B CA 1
ATOM 5614 C C . ILE B 1 252 ? -23.703 -31.031 -2.609 1 91.38 252 ILE B C 1
ATOM 5616 O O . ILE B 1 252 ? -22.781 -31.578 -3.24 1 91.38 252 ILE B O 1
ATOM 5620 N N . ARG B 1 253 ? -24 -29.734 -2.727 1 95.5 253 ARG B N 1
ATOM 5621 C CA . ARG B 1 253 ? -23.125 -28.812 -3.459 1 95.5 253 ARG B CA 1
ATOM 5622 C C . ARG B 1 253 ? -22 -28.297 -2.576 1 95.5 253 ARG B C 1
ATOM 5624 O O . ARG B 1 253 ? -22.156 -28.156 -1.361 1 95.5 253 ARG B O 1
ATOM 5631 N N . ARG B 1 254 ? -20.875 -28.016 -3.215 1 96.81 254 ARG B N 1
ATOM 5632 C CA . ARG B 1 254 ? -19.703 -27.562 -2.457 1 96.81 254 ARG B CA 1
ATOM 5633 C C . ARG B 1 254 ? -19.188 -26.234 -2.984 1 96.81 254 ARG B C 1
ATOM 5635 O O . ARG B 1 254 ? -19.031 -26.062 -4.195 1 96.81 254 ARG B O 1
ATOM 5642 N N . LEU B 1 255 ? -19.047 -25.281 -2.104 1 98.38 255 LEU B N 1
ATOM 5643 C CA . LEU B 1 255 ? -18.344 -24.031 -2.373 1 98.38 255 LEU B CA 1
ATOM 5644 C C . LEU B 1 255 ? -16.922 -24.062 -1.824 1 98.38 255 LEU B C 1
ATOM 5646 O O . LEU B 1 255 ? -16.703 -24.422 -0.663 1 98.38 255 LEU B O 1
ATOM 5650 N N . PHE B 1 256 ? -15.953 -23.781 -2.684 1 98.62 256 PHE B N 1
ATOM 5651 C CA . PHE B 1 256 ? -14.547 -23.75 -2.291 1 98.62 256 PHE B CA 1
ATOM 5652 C C . PHE B 1 256 ? -13.992 -22.344 -2.377 1 98.62 256 PHE B C 1
ATOM 5654 O O . PHE B 1 256 ? -14.195 -21.641 -3.373 1 98.62 256 PHE B O 1
ATOM 5661 N N . CYS B 1 257 ? -13.289 -21.906 -1.372 1 98.31 257 CYS B N 1
ATOM 5662 C CA . CYS B 1 257 ? -12.641 -20.609 -1.336 1 98.31 257 CYS B CA 1
ATOM 5663 C C . CYS B 1 257 ? -11.133 -20.75 -1.176 1 98.31 257 CYS B C 1
ATOM 5665 O O . CYS B 1 257 ? -10.664 -21.578 -0.4 1 98.31 257 CYS B O 1
ATOM 5667 N N . TYR B 1 258 ? -10.398 -19.984 -1.929 1 97.5 258 TYR B N 1
ATOM 5668 C CA . TYR B 1 258 ? -8.984 -19.812 -1.611 1 97.5 258 TYR B CA 1
ATOM 5669 C C . TYR B 1 258 ? -8.797 -18.828 -0.459 1 97.5 258 TYR B C 1
ATOM 5671 O O . TYR B 1 258 ? -9.242 -17.688 -0.534 1 97.5 258 TYR B O 1
ATOM 5679 N N . TYR B 1 259 ? -8.172 -19.312 0.576 1 93.69 259 TYR B N 1
ATOM 5680 C CA . TYR B 1 259 ? -8.188 -18.594 1.844 1 93.69 259 TYR B CA 1
ATOM 5681 C C . TYR B 1 259 ? -6.801 -18.562 2.477 1 93.69 259 TYR B C 1
ATOM 5683 O O . TYR B 1 259 ? -6.297 -19.609 2.92 1 93.69 259 TYR B O 1
ATOM 5691 N N . ARG B 1 260 ? -6.203 -17.375 2.457 1 92.25 260 ARG B N 1
ATOM 5692 C CA . ARG B 1 260 ? -4.918 -17.125 3.105 1 92.25 260 ARG B CA 1
ATOM 5693 C C . ARG B 1 260 ? -4.949 -15.852 3.936 1 92.25 260 ARG B C 1
ATOM 5695 O O . ARG B 1 260 ? -4.535 -14.789 3.469 1 92.25 260 ARG B O 1
ATOM 5702 N N . PRO B 1 261 ? -5.324 -15.969 5.223 1 88.62 261 PRO B N 1
ATOM 5703 C CA . PRO B 1 261 ? -5.488 -14.766 6.051 1 88.62 261 PRO B CA 1
ATOM 5704 C C . PRO B 1 261 ? -4.168 -14.047 6.316 1 88.62 261 PRO B C 1
ATOM 5706 O O . PRO B 1 261 ? -4.164 -12.867 6.668 1 88.62 261 PRO B O 1
ATOM 5709 N N . SER B 1 262 ? -3.055 -14.734 6.117 1 85.62 262 SER B N 1
ATOM 5710 C CA . SER B 1 262 ? -1.757 -14.117 6.363 1 85.62 262 SER B CA 1
ATOM 5711 C C . SER B 1 262 ? -1.328 -13.242 5.188 1 85.62 262 SER B C 1
ATOM 5713 O O . SER B 1 262 ? -0.378 -12.469 5.297 1 85.62 262 SER B O 1
ATOM 5715 N N . ILE B 1 263 ? -1.974 -13.32 4.086 1 89.75 263 ILE B N 1
ATOM 5716 C CA . ILE B 1 263 ? -1.65 -12.586 2.869 1 89.75 263 ILE B CA 1
ATOM 5717 C C . ILE B 1 263 ? -2.771 -11.594 2.553 1 89.75 263 ILE B C 1
ATOM 5719 O O . ILE B 1 263 ? -3.771 -11.961 1.93 1 89.75 263 ILE B O 1
ATOM 5723 N N . PRO B 1 264 ? -2.572 -10.328 2.832 1 91.88 264 PRO B N 1
ATOM 5724 C CA . PRO B 1 264 ? -3.648 -9.344 2.732 1 91.88 264 PRO B CA 1
ATOM 5725 C C . PRO B 1 264 ? -4.273 -9.289 1.34 1 91.88 264 PRO B C 1
ATOM 5727 O O . PRO B 1 264 ? -5.484 -9.094 1.208 1 91.88 264 PRO B O 1
ATOM 5730 N N . ARG B 1 265 ? -3.521 -9.492 0.349 1 96.19 265 ARG B N 1
ATOM 5731 C CA . ARG B 1 265 ? -4.012 -9.297 -1.011 1 96.19 265 ARG B CA 1
ATOM 5732 C C . ARG B 1 265 ? -5.008 -10.383 -1.399 1 96.19 265 ARG B C 1
ATOM 5734 O O . ARG B 1 265 ? -5.703 -10.258 -2.41 1 96.19 265 ARG B O 1
ATOM 5741 N N . ASN B 1 266 ? -5.129 -11.438 -0.585 1 96.12 266 ASN B N 1
ATOM 5742 C CA . ASN B 1 266 ? -6.137 -12.461 -0.832 1 96.12 266 ASN B CA 1
ATOM 5743 C C . ASN B 1 266 ? -7.496 -12.062 -0.26 1 96.12 266 ASN B C 1
ATOM 5745 O O . ASN B 1 266 ? -8.477 -12.789 -0.416 1 96.12 266 ASN B O 1
ATOM 5749 N N . MET B 1 267 ? -7.582 -11 0.379 1 96.69 267 MET B N 1
ATOM 5750 C CA . MET B 1 267 ? -8.797 -10.32 0.825 1 96.69 267 MET B CA 1
ATOM 5751 C C . MET B 1 267 ? -9.711 -11.281 1.58 1 96.69 267 MET B C 1
ATOM 5753 O O . MET B 1 267 ? -10.898 -11.375 1.281 1 96.69 267 MET B O 1
ATOM 5757 N N . TYR B 1 268 ? -9.125 -11.945 2.588 1 93.5 268 TYR B N 1
ATOM 5758 C CA . TYR B 1 268 ? -9.836 -12.969 3.355 1 93.5 268 TYR B CA 1
ATOM 5759 C C . TYR B 1 268 ? -11.031 -12.359 4.086 1 93.5 268 TYR B C 1
ATOM 5761 O O . TYR B 1 268 ? -12.086 -12.992 4.191 1 93.5 268 TYR B O 1
ATOM 5769 N N . LEU B 1 269 ? -10.914 -11.102 4.523 1 91.88 269 LEU B N 1
ATOM 5770 C CA . LEU B 1 269 ? -11.984 -10.461 5.281 1 91.88 269 LEU B CA 1
ATOM 5771 C C . LEU B 1 269 ? -13.188 -10.18 4.391 1 91.88 269 LEU B C 1
ATOM 5773 O O . LEU B 1 269 ? -14.328 -10.445 4.781 1 91.88 269 LEU B O 1
ATOM 5777 N N . LEU B 1 270 ? -12.93 -9.617 3.25 1 94.81 270 LEU B N 1
ATOM 5778 C CA . LEU B 1 270 ? -14.008 -9.375 2.299 1 94.81 270 LEU B CA 1
ATOM 5779 C C . LEU B 1 270 ? -14.727 -10.68 1.953 1 94.81 270 LEU B C 1
ATOM 5781 O O . LEU B 1 270 ? -15.961 -10.711 1.903 1 94.81 270 LEU B O 1
ATOM 5785 N N . LEU B 1 271 ? -13.953 -11.711 1.745 1 96.69 271 LEU B N 1
ATOM 5786 C CA . LEU B 1 271 ? -14.484 -13.031 1.4 1 96.69 271 LEU B CA 1
ATOM 5787 C C . LEU B 1 271 ? -15.438 -13.531 2.48 1 96.69 271 LEU B C 1
ATOM 5789 O O . LEU B 1 271 ? -16.594 -13.828 2.199 1 96.69 271 LEU B O 1
ATOM 5793 N N . VAL B 1 272 ? -15.008 -13.57 3.701 1 94.12 272 VAL B N 1
ATOM 5794 C CA . VAL B 1 272 ? -15.758 -14.164 4.805 1 94.12 272 VAL B CA 1
ATOM 5795 C C . VAL B 1 272 ? -17 -13.328 5.094 1 94.12 272 VAL B C 1
ATOM 5797 O O . VAL B 1 272 ? -18.109 -13.867 5.242 1 94.12 272 VAL B O 1
ATOM 5800 N N . GLU B 1 273 ? -16.859 -12.055 5.09 1 92.12 273 GLU B N 1
ATOM 5801 C CA . GLU B 1 273 ? -17.984 -11.18 5.41 1 92.12 273 GLU B CA 1
ATOM 5802 C C . GLU B 1 273 ? -19.047 -11.234 4.32 1 92.12 273 GLU B C 1
ATOM 5804 O O . GLU B 1 273 ? -20.234 -11.156 4.609 1 92.12 273 GLU B O 1
ATOM 5809 N N . SER B 1 274 ? -18.594 -11.312 3.09 1 94.88 274 SER B N 1
ATOM 5810 C CA . SER B 1 274 ? -19.547 -11.43 1.988 1 94.88 274 SER B CA 1
ATOM 5811 C C . SER B 1 274 ? -20.281 -12.766 2.025 1 94.88 274 SER B C 1
ATOM 5813 O O . SER B 1 274 ? -21.469 -12.836 1.719 1 94.88 274 SER B O 1
ATOM 5815 N N . LEU B 1 275 ? -19.609 -13.812 2.398 1 96.44 275 LEU B N 1
ATOM 5816 C CA . LEU B 1 275 ? -20.25 -15.125 2.549 1 96.44 275 LEU B CA 1
ATOM 5817 C C . LEU B 1 275 ? -21.281 -15.102 3.668 1 96.44 275 LEU B C 1
ATOM 5819 O O . LEU B 1 275 ? -22.375 -15.625 3.51 1 96.44 275 LEU B O 1
ATOM 5823 N N . LYS B 1 276 ? -20.891 -14.516 4.789 1 93.94 276 LYS B N 1
ATOM 5824 C CA . LYS B 1 276 ? -21.828 -14.383 5.898 1 93.94 276 LYS B CA 1
ATOM 5825 C C . LYS B 1 276 ? -23.094 -13.656 5.457 1 93.94 276 LYS B C 1
ATOM 5827 O O . LYS B 1 276 ? -24.203 -14.078 5.781 1 93.94 276 LYS B O 1
ATOM 5832 N N . ALA B 1 277 ? -22.891 -12.586 4.742 1 93.31 277 ALA B N 1
ATOM 5833 C CA . ALA B 1 277 ? -24.016 -11.805 4.258 1 93.31 277 ALA B CA 1
ATOM 5834 C C . ALA B 1 277 ? -24.891 -12.633 3.318 1 93.31 277 ALA B C 1
ATOM 5836 O O . ALA B 1 277 ? -26.125 -12.594 3.406 1 93.31 277 ALA B O 1
ATOM 5837 N N . ALA B 1 278 ? -24.312 -13.359 2.426 1 96.5 278 ALA B N 1
ATOM 5838 C CA . ALA B 1 278 ? -25.031 -14.203 1.479 1 96.5 278 ALA B CA 1
ATOM 5839 C C . ALA B 1 278 ? -25.828 -15.281 2.207 1 96.5 278 ALA B C 1
ATOM 5841 O O . ALA B 1 278 ? -26.984 -15.562 1.848 1 96.5 278 ALA B O 1
ATOM 5842 N N . VAL B 1 279 ? -25.219 -15.891 3.229 1 96.19 279 VAL B N 1
ATOM 5843 C CA . VAL B 1 279 ? -25.891 -16.906 4.031 1 96.19 279 VAL B CA 1
ATOM 5844 C C . VAL B 1 279 ? -27.078 -16.297 4.77 1 96.19 279 VAL B C 1
ATOM 5846 O O . VAL B 1 279 ? -28.172 -16.859 4.785 1 96.19 279 VAL B O 1
ATOM 5849 N N . SER B 1 280 ? -26.828 -15.148 5.312 1 93.88 280 SER B N 1
ATOM 5850 C CA . SER B 1 280 ? -27.875 -14.445 6.059 1 93.88 280 SER B CA 1
ATOM 5851 C C . SER B 1 280 ? -29.062 -14.117 5.172 1 93.88 280 SER B C 1
ATOM 5853 O O . SER B 1 280 ? -30.219 -14.141 5.629 1 93.88 280 SER B O 1
ATOM 5855 N N . GLU B 1 281 ? -28.844 -13.875 3.914 1 94.94 281 GLU B N 1
ATOM 5856 C CA . GLU B 1 281 ? -29.891 -13.523 2.961 1 94.94 281 GLU B CA 1
ATOM 5857 C C . GLU B 1 281 ? -30.609 -14.773 2.438 1 94.94 281 GLU B C 1
ATOM 5859 O O . GLU B 1 281 ? -31.578 -14.672 1.682 1 94.94 281 GLU B O 1
ATOM 5864 N N . GLY B 1 282 ? -30.094 -15.898 2.734 1 95.19 282 GLY B N 1
ATOM 5865 C CA . GLY B 1 282 ? -30.75 -17.141 2.387 1 95.19 282 GLY B CA 1
ATOM 5866 C C . GLY B 1 282 ? -30.359 -17.656 1.015 1 95.19 282 GLY B C 1
ATOM 5867 O O . GLY B 1 282 ? -31.109 -18.422 0.394 1 95.19 282 GLY B O 1
ATOM 5868 N N . TYR B 1 283 ? -29.219 -17.234 0.525 1 96.25 283 TYR B N 1
ATOM 5869 C CA . TYR B 1 283 ? -28.812 -17.672 -0.809 1 96.25 283 TYR B CA 1
ATOM 5870 C C . TYR B 1 283 ? -28.484 -19.156 -0.823 1 96.25 283 TYR B C 1
ATOM 5872 O O . TYR B 1 283 ? -28.531 -19.797 -1.874 1 96.25 283 TYR B O 1
ATOM 5880 N N . PHE B 1 284 ? -28.078 -19.688 0.385 1 95.81 284 PHE B N 1
ATOM 5881 C CA . PHE B 1 284 ? -27.625 -21.078 0.502 1 95.81 284 PHE B CA 1
ATOM 5882 C C . PHE B 1 284 ? -28.562 -21.859 1.415 1 95.81 284 PHE B C 1
ATOM 5884 O O . PHE B 1 284 ? -28.859 -21.438 2.525 1 95.81 284 PHE B O 1
ATOM 5891 N N . SER B 1 285 ? -28.969 -22.984 0.898 1 90.5 285 SER B N 1
ATOM 5892 C CA . SER B 1 285 ? -29.719 -23.906 1.749 1 90.5 285 SER B CA 1
ATOM 5893 C C . SER B 1 285 ? -28.781 -24.734 2.631 1 90.5 285 SER B C 1
ATOM 5895 O O . SER B 1 285 ? -27.812 -25.297 2.145 1 90.5 285 SER B O 1
ATOM 5897 N N . GLU B 1 286 ? -29.094 -24.875 3.877 1 87.88 286 GLU B N 1
ATOM 5898 C CA . GLU B 1 286 ? -28.266 -25.578 4.852 1 87.88 286 GLU B CA 1
ATOM 5899 C C . GLU B 1 286 ? -28.109 -27.047 4.496 1 87.88 286 GLU B C 1
ATOM 5901 O O . GLU B 1 286 ? -27.062 -27.656 4.75 1 87.88 286 GLU B O 1
ATOM 5906 N N . GLU B 1 287 ? -29.078 -27.562 3.9 1 89.44 287 GLU B N 1
ATOM 5907 C CA . GLU B 1 287 ? -29.094 -29 3.631 1 89.44 287 GLU B CA 1
ATOM 5908 C C . GLU B 1 287 ? -28.438 -29.312 2.291 1 89.44 287 GLU B C 1
ATOM 5910 O O . GLU B 1 287 ? -28.094 -30.469 2.014 1 89.44 287 GLU B O 1
ATOM 5915 N N . LYS B 1 288 ? -28.125 -28.266 1.619 1 92 288 LYS B N 1
ATOM 5916 C CA . LYS B 1 288 ? -27.719 -28.547 0.243 1 92 288 LYS B CA 1
ATOM 5917 C C . LYS B 1 288 ? -26.312 -28.047 -0.032 1 92 288 LYS B C 1
ATOM 5919 O O . LYS B 1 288 ? -25.734 -28.328 -1.085 1 92 288 LYS B O 1
ATOM 5924 N N . TRP B 1 289 ? -25.719 -27.297 0.898 1 96 289 TRP B N 1
ATOM 5925 C CA . TRP B 1 289 ? -24.422 -26.688 0.601 1 96 289 TRP B CA 1
ATOM 5926 C C . TRP B 1 289 ? -23.422 -26.984 1.711 1 96 289 TRP B C 1
ATOM 5928 O O . TRP B 1 289 ? -23.766 -26.969 2.893 1 96 289 TRP B O 1
ATOM 5938 N N . GLU B 1 290 ? -22.172 -27.203 1.325 1 96.38 290 GLU B N 1
ATOM 5939 C CA . GLU B 1 290 ? -21 -27.219 2.195 1 96.38 290 GLU B CA 1
ATOM 5940 C C . GLU B 1 290 ? -19.969 -26.172 1.76 1 96.38 290 GLU B C 1
ATOM 5942 O O . GLU B 1 290 ? -19.859 -25.875 0.571 1 96.38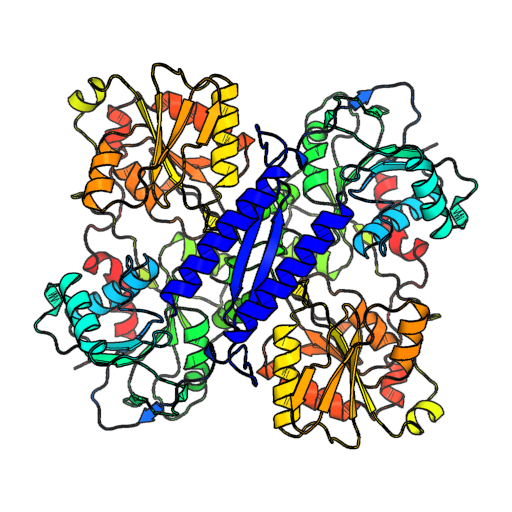 290 GLU B O 1
ATOM 5947 N N . PHE B 1 291 ? -19.266 -25.672 2.746 1 98.19 291 PHE B N 1
ATOM 5948 C CA . PHE B 1 291 ? -18.266 -24.641 2.484 1 98.19 291 PHE B CA 1
ATOM 5949 C C . PHE B 1 291 ? -16.891 -25.109 2.896 1 98.19 291 PHE B C 1
ATOM 5951 O O . PHE B 1 291 ? -16.688 -25.547 4.031 1 98.19 291 PHE B O 1
ATOM 5958 N N . TRP B 1 292 ? -15.93 -24.969 1.959 1 98.38 292 TRP B N 1
ATOM 5959 C CA . TRP B 1 292 ? -14.555 -25.406 2.205 1 98.38 292 TRP B CA 1
ATOM 5960 C C . TRP B 1 292 ? -13.562 -24.344 1.771 1 98.38 292 TRP B C 1
ATOM 5962 O O . TRP B 1 292 ? -13.836 -23.562 0.858 1 98.38 292 TRP B O 1
ATOM 5972 N N . SER B 1 293 ? -12.492 -24.266 2.486 1 97.94 293 SER B N 1
ATOM 5973 C CA . SER B 1 293 ? -11.398 -23.391 2.092 1 97.94 293 SER B CA 1
ATOM 5974 C C . SER B 1 293 ? -10.094 -24.172 1.92 1 97.94 293 SER B C 1
ATOM 5976 O O . SER B 1 293 ? -9.961 -25.281 2.445 1 97.94 293 SER B O 1
ATOM 5978 N N . GLY B 1 294 ? -9.227 -23.672 1.132 1 96.75 294 GLY B N 1
ATOM 5979 C CA . GLY B 1 294 ? -7.867 -24.172 0.977 1 96.75 294 GLY B CA 1
ATOM 5980 C C . GLY B 1 294 ? -6.824 -23.078 0.971 1 96.75 294 GLY B C 1
ATOM 5981 O O . GLY B 1 294 ? -7.109 -21.938 0.587 1 96.75 294 GLY B O 1
ATOM 5982 N N . GLY B 1 295 ? -5.633 -23.375 1.222 1 92.88 295 GLY B N 1
ATOM 5983 C CA . GLY B 1 295 ? -4.527 -22.453 1.413 1 92.88 295 GLY B CA 1
ATOM 5984 C C . GLY B 1 295 ? -3.9 -22.547 2.791 1 92.88 295 GLY B C 1
ATOM 5985 O O . GLY B 1 295 ? -3.078 -23.422 3.045 1 92.88 295 GLY B O 1
ATOM 5986 N N . GLU B 1 296 ? -4.363 -21.672 3.65 1 89.25 296 GLU B N 1
ATOM 5987 C CA . GLU B 1 296 ? -3.891 -21.75 5.031 1 89.25 296 GLU B CA 1
ATOM 5988 C C . GLU B 1 296 ? -4.934 -22.391 5.938 1 89.25 296 GLU B C 1
ATOM 5990 O O . GLU B 1 296 ? -6.133 -22.156 5.781 1 89.25 296 GLU B O 1
ATOM 5995 N N . ASP B 1 297 ? -4.438 -23.156 6.855 1 90.94 297 ASP B N 1
ATOM 5996 C CA . ASP B 1 297 ? -5.328 -23.844 7.781 1 90.94 297 ASP B CA 1
ATOM 5997 C C . ASP B 1 297 ? -5.961 -22.875 8.773 1 90.94 297 ASP B C 1
ATOM 5999 O O . ASP B 1 297 ? -5.344 -21.875 9.141 1 90.94 297 ASP B O 1
ATOM 6003 N N . HIS B 1 298 ? -7.148 -23.172 9.156 1 88.38 298 HIS B N 1
ATOM 6004 C CA . HIS B 1 298 ? -7.863 -22.391 10.156 1 88.38 298 HIS B CA 1
ATOM 6005 C C . HIS B 1 298 ? -8.953 -23.219 10.828 1 88.38 298 HIS B C 1
ATOM 6007 O O . HIS B 1 298 ? -9.367 -24.25 10.297 1 88.38 298 HIS B O 1
ATOM 6013 N N . SER B 1 299 ? -9.359 -22.828 12 1 89.62 299 SER B N 1
ATOM 6014 C CA . SER B 1 299 ? -10.531 -23.406 12.633 1 89.62 299 SER B CA 1
ATOM 6015 C C . SER B 1 299 ? -11.805 -23.078 11.867 1 89.62 299 SER B C 1
ATOM 6017 O O . SER B 1 299 ? -11.859 -22.062 11.148 1 89.62 299 SER B O 1
ATOM 6019 N N . PRO B 1 300 ? -12.82 -23.969 12 1 94.75 300 PRO B N 1
ATOM 6020 C CA . PRO B 1 300 ? -14.078 -23.672 11.305 1 94.75 300 PRO B CA 1
ATOM 6021 C C . PRO B 1 300 ? -14.594 -22.266 11.602 1 94.75 300 PRO B C 1
ATOM 6023 O O . PRO B 1 300 ? -14.586 -21.844 12.758 1 94.75 300 PRO B O 1
ATOM 6026 N N . ILE B 1 301 ? -14.992 -21.547 10.594 1 92.81 301 ILE B N 1
ATOM 6027 C CA . ILE B 1 301 ? -15.516 -20.188 10.711 1 92.81 301 ILE B CA 1
ATOM 6028 C C . ILE B 1 301 ? -17.031 -20.203 10.586 1 92.81 301 ILE B C 1
ATOM 6030 O O . ILE B 1 301 ? -17.578 -20.625 9.555 1 92.81 301 ILE B O 1
ATOM 6034 N N . PRO B 1 302 ? -17.797 -19.781 11.57 1 93.81 302 PRO B N 1
ATOM 6035 C CA . PRO B 1 302 ? -19.25 -19.719 11.445 1 93.81 302 PRO B CA 1
ATOM 6036 C C . PRO B 1 302 ? -19.703 -18.688 10.414 1 93.81 302 PRO B C 1
ATOM 6038 O O . PRO B 1 302 ? -19.281 -17.531 10.453 1 93.81 302 PRO B O 1
ATOM 6041 N N . LEU B 1 303 ? -20.562 -19.094 9.516 1 94.75 303 LEU B N 1
ATOM 6042 C CA . LEU B 1 303 ? -21.094 -18.203 8.484 1 94.75 303 LEU B CA 1
ATOM 6043 C C . LEU B 1 303 ? -22.516 -17.781 8.812 1 94.75 303 LEU B C 1
ATOM 6045 O O . LEU B 1 303 ? -23.047 -16.828 8.227 1 94.75 303 LEU B O 1
ATOM 6049 N N . GLY B 1 304 ? -23.094 -18.469 9.75 1 92.94 304 GLY B N 1
ATOM 6050 C CA . GLY B 1 304 ? -24.5 -18.297 10.062 1 92.94 304 GLY B CA 1
ATOM 6051 C C . GLY B 1 304 ? -25.359 -19.469 9.641 1 92.94 304 GLY B C 1
ATOM 6052 O O . GLY B 1 304 ? -24.938 -20.297 8.82 1 92.94 304 GLY B O 1
ATOM 6053 N N . ARG B 1 305 ? -26.594 -19.656 10.234 1 92.81 305 ARG B N 1
ATOM 6054 C CA . ARG B 1 305 ? -27.578 -20.688 9.914 1 92.81 305 ARG B CA 1
ATOM 6055 C C . ARG B 1 305 ? -26.953 -22.078 9.961 1 92.81 305 ARG B C 1
ATOM 6057 O O . ARG B 1 305 ? -27.109 -22.875 9.039 1 92.81 305 ARG B O 1
ATOM 6064 N N . ASN B 1 306 ? -26.016 -22.297 10.844 1 91.31 306 ASN B N 1
ATOM 6065 C CA . ASN B 1 306 ? -25.359 -23.578 11.102 1 91.31 306 ASN B CA 1
ATOM 6066 C C . ASN B 1 306 ? -24.422 -23.969 9.961 1 91.31 306 ASN B C 1
ATOM 6068 O O . ASN 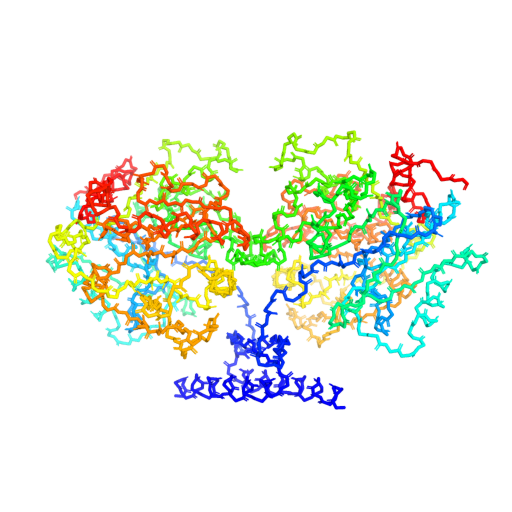B 1 306 ? -24.156 -25.156 9.75 1 91.31 306 ASN B O 1
ATOM 6072 N N . LEU B 1 307 ? -24.188 -23.047 9.133 1 95.88 307 LEU B N 1
ATOM 6073 C CA . LEU B 1 307 ? -23.188 -23.281 8.094 1 95.88 307 LEU B CA 1
ATOM 6074 C C . LEU B 1 307 ? -21.812 -22.812 8.547 1 95.88 307 LEU B C 1
ATOM 6076 O O . LEU B 1 307 ? -21.703 -21.797 9.242 1 95.88 307 LEU B O 1
ATOM 6080 N N . PHE B 1 308 ? -20.734 -23.594 8.148 1 96.5 308 PHE B N 1
ATOM 6081 C CA . PHE B 1 308 ? -19.359 -23.281 8.539 1 96.5 308 PHE B CA 1
ATOM 6082 C C . PHE B 1 308 ? -18.422 -23.391 7.344 1 96.5 308 PHE B C 1
ATOM 6084 O O . PHE B 1 308 ? -18.562 -24.281 6.508 1 96.5 308 PHE B O 1
ATOM 6091 N N . LEU B 1 309 ? -17.5 -22.438 7.273 1 97.38 309 LEU B N 1
ATOM 6092 C CA . LEU B 1 309 ? -16.375 -22.594 6.359 1 97.38 309 LEU B CA 1
ATOM 6093 C C . LEU B 1 309 ? -15.312 -23.5 6.969 1 97.38 309 LEU B C 1
ATOM 6095 O O . LEU B 1 309 ? -14.648 -23.125 7.93 1 97.38 309 LEU B O 1
ATOM 6099 N N . GLN B 1 310 ? -15.164 -24.688 6.41 1 97.56 310 GLN B N 1
ATOM 6100 C CA . GLN B 1 310 ? -14.203 -25.672 6.906 1 97.56 310 GLN B CA 1
ATOM 6101 C C . GLN B 1 310 ? -12.891 -25.594 6.137 1 97.56 310 GLN B C 1
ATOM 6103 O O . GLN B 1 310 ? -12.867 -25.203 4.969 1 97.56 310 GLN B O 1
ATOM 6108 N N . SER B 1 311 ? -11.805 -26.016 6.809 1 97.12 311 SER B N 1
ATOM 6109 C CA . SER B 1 311 ? -10.492 -25.844 6.191 1 97.12 311 SER B CA 1
ATOM 6110 C C . SER B 1 311 ? -9.922 -27.188 5.73 1 97.12 311 SER B C 1
ATOM 6112 O O . SER B 1 311 ? -9.938 -28.156 6.477 1 97.12 311 SER B O 1
ATOM 6114 N N . LYS B 1 312 ? -9.484 -27.156 4.488 1 96.31 312 LYS B N 1
ATOM 6115 C CA . LYS B 1 312 ? -8.664 -28.25 3.984 1 96.31 312 LYS B CA 1
ATOM 6116 C C . LYS B 1 312 ? -7.18 -27.969 4.184 1 96.31 312 LYS B C 1
ATOM 6118 O O . LYS B 1 312 ? -6.344 -28.859 4.027 1 96.31 312 LYS B O 1
ATOM 6123 N N . GLY B 1 313 ? -6.895 -26.703 4.59 1 93.31 313 GLY B N 1
ATOM 6124 C CA . GLY B 1 313 ? -5.508 -26.297 4.746 1 93.31 313 GLY B CA 1
ATOM 6125 C C . GLY B 1 313 ? -4.711 -26.391 3.457 1 93.31 313 GLY B C 1
ATOM 6126 O O . GLY B 1 313 ? -5.23 -26.094 2.379 1 93.31 313 GLY B O 1
ATOM 6127 N N . LYS B 1 314 ? -3.445 -26.688 3.588 1 89.56 314 LYS B N 1
ATOM 6128 C CA . LYS B 1 314 ? -2.584 -26.891 2.432 1 89.56 314 LYS B CA 1
ATOM 6129 C C . LYS B 1 314 ? -2.768 -28.297 1.859 1 89.56 314 LYS B C 1
ATOM 6131 O O . LYS B 1 314 ? -2.82 -29.281 2.607 1 89.56 314 LYS B O 1
ATOM 6136 N N . MET B 1 315 ? -2.947 -28.391 0.562 1 91.88 315 MET B N 1
ATOM 6137 C CA . MET B 1 315 ? -3.129 -29.656 -0.129 1 91.88 315 MET B CA 1
ATOM 6138 C C . MET B 1 315 ? -2.035 -29.875 -1.17 1 91.88 315 MET B C 1
ATOM 6140 O O . MET B 1 315 ? -1.459 -28.922 -1.679 1 91.88 315 MET B O 1
ATOM 6144 N N . SER B 1 316 ? -1.723 -31.125 -1.397 1 89 316 SER B N 1
ATOM 6145 C CA . SER B 1 316 ? -0.908 -31.406 -2.576 1 89 316 SER B CA 1
ATOM 6146 C C . SER B 1 316 ? -1.628 -30.984 -3.855 1 89 316 SER B C 1
ATOM 6148 O O . SER B 1 316 ? -2.852 -30.844 -3.863 1 89 316 SER B O 1
ATOM 6150 N N . LEU B 1 317 ? -0.845 -30.828 -4.883 1 88.75 317 LEU B N 1
ATOM 6151 C CA . LEU B 1 317 ? -1.423 -30.406 -6.152 1 88.75 317 LEU B CA 1
ATOM 6152 C C . LEU B 1 317 ? -2.508 -31.375 -6.605 1 88.75 317 LEU B C 1
ATOM 6154 O O . LEU B 1 317 ? -3.592 -30.953 -7.016 1 88.75 317 LEU B O 1
ATOM 6158 N N . MET B 1 318 ? -2.24 -32.656 -6.5 1 92.69 318 MET B N 1
ATOM 6159 C CA . MET B 1 318 ? -3.184 -33.656 -6.977 1 92.69 318 MET B CA 1
ATOM 6160 C C . MET B 1 318 ? -4.41 -33.75 -6.074 1 92.69 318 MET B C 1
ATOM 6162 O O . MET B 1 318 ? -5.539 -33.844 -6.559 1 92.69 318 MET B O 1
ATOM 6166 N N . ASP B 1 319 ? -4.191 -33.656 -4.777 1 95.44 319 ASP B N 1
ATOM 6167 C CA . ASP B 1 319 ? -5.32 -33.625 -3.852 1 95.44 319 ASP B CA 1
ATOM 6168 C C . ASP B 1 319 ? -6.207 -32.406 -4.078 1 95.44 319 ASP B C 1
ATOM 6170 O O . ASP B 1 319 ? -7.434 -32.531 -4.047 1 95.44 319 ASP B O 1
ATOM 6174 N N . TYR B 1 320 ? -5.566 -31.375 -4.262 1 96.56 320 TYR B N 1
ATOM 6175 C CA . TYR B 1 320 ? -6.254 -30.125 -4.539 1 96.56 320 TYR B CA 1
ATOM 6176 C C . TYR B 1 320 ? -7.062 -30.219 -5.824 1 96.56 320 TYR B C 1
ATOM 6178 O O . TYR B 1 320 ? -8.258 -29.922 -5.836 1 96.56 320 TYR B O 1
ATOM 6186 N N . ALA B 1 321 ? -6.5 -30.672 -6.891 1 96.56 321 ALA B N 1
ATOM 6187 C CA . ALA B 1 321 ? -7.168 -30.812 -8.188 1 96.56 321 ALA B CA 1
ATOM 6188 C C . ALA B 1 321 ? -8.359 -31.75 -8.086 1 96.56 321 ALA B C 1
ATOM 6190 O O . ALA B 1 321 ? -9.43 -31.469 -8.617 1 96.56 321 ALA B O 1
ATOM 6191 N N . ASN B 1 322 ? -8.156 -32.844 -7.395 1 96.38 322 ASN B N 1
ATOM 6192 C CA . ASN B 1 322 ? -9.227 -33.812 -7.219 1 96.38 322 ASN B CA 1
ATOM 6193 C C . ASN B 1 322 ? -10.383 -33.219 -6.41 1 96.38 322 ASN B C 1
ATOM 6195 O O . ASN B 1 322 ? -11.555 -33.469 -6.723 1 96.38 322 ASN B O 1
ATOM 6199 N N . PHE B 1 323 ? -10.016 -32.531 -5.441 1 97.12 323 PHE B N 1
ATOM 6200 C CA . PHE B 1 323 ? -11.039 -31.922 -4.609 1 97.12 323 PHE B CA 1
ATOM 6201 C C . PHE B 1 323 ? -11.844 -30.906 -5.414 1 97.12 323 PHE B C 1
ATOM 6203 O O . PHE B 1 323 ? -13.07 -30.828 -5.281 1 97.12 323 PHE B O 1
ATOM 6210 N N . LEU B 1 324 ? -11.203 -30.078 -6.23 1 97.69 324 LEU B N 1
ATOM 6211 C CA . LEU B 1 324 ? -11.875 -29.062 -7.043 1 97.69 324 LEU B CA 1
ATOM 6212 C C . LEU B 1 324 ? -12.93 -29.719 -7.938 1 97.69 324 LEU B C 1
ATOM 6214 O O . LEU B 1 324 ? -14 -29.141 -8.156 1 97.69 324 LEU B O 1
ATOM 6218 N N . LYS B 1 325 ? -12.648 -30.891 -8.406 1 94.94 325 LYS B N 1
ATOM 6219 C CA . LYS B 1 325 ? -13.586 -31.578 -9.297 1 94.94 325 LYS B CA 1
ATOM 6220 C C . LYS B 1 325 ? -14.906 -31.875 -8.586 1 94.94 325 LYS B C 1
ATOM 6222 O O . LYS B 1 325 ? -15.938 -32.031 -9.234 1 94.94 325 LYS B O 1
ATOM 6227 N N . ASP B 1 326 ? -14.812 -31.922 -7.293 1 94.75 326 ASP B N 1
ATOM 6228 C CA . ASP B 1 326 ? -16 -32.219 -6.504 1 94.75 326 ASP B CA 1
ATOM 6229 C C . ASP B 1 326 ? -16.672 -30.938 -6.02 1 94.75 326 ASP B C 1
ATOM 6231 O O . ASP B 1 326 ? -17.609 -30.984 -5.215 1 94.75 326 ASP B O 1
ATOM 6235 N N . CYS B 1 327 ? -16.234 -29.812 -6.438 1 96.88 327 CYS B N 1
ATOM 6236 C CA . CYS B 1 327 ? -16.797 -28.531 -6.027 1 96.88 327 CYS B CA 1
ATOM 6237 C C . CYS B 1 327 ? -17.625 -27.922 -7.156 1 96.88 327 CYS B C 1
ATOM 6239 O O . CYS B 1 327 ? -17.391 -28.219 -8.328 1 96.88 327 CYS B O 1
ATOM 6241 N N . ASP B 1 328 ? -18.547 -27.078 -6.77 1 97.06 328 ASP B N 1
ATOM 6242 C CA . ASP B 1 328 ? -19.469 -26.484 -7.734 1 97.06 328 ASP B CA 1
ATOM 6243 C C . ASP B 1 328 ? -19.172 -25 -7.926 1 97.06 328 ASP B C 1
ATOM 6245 O O . ASP B 1 328 ? -19.234 -24.484 -9.039 1 97.06 328 ASP B O 1
ATOM 6249 N N . LEU B 1 329 ? -18.906 -24.344 -6.883 1 98.12 329 LEU B N 1
ATOM 6250 C CA . LEU B 1 329 ? -18.656 -22.906 -6.852 1 98.12 329 LEU B CA 1
ATOM 6251 C C . LEU B 1 329 ? -17.312 -22.609 -6.227 1 98.12 329 LEU B C 1
ATOM 6253 O O . LEU B 1 329 ? -16.938 -23.219 -5.223 1 98.12 329 LEU B O 1
ATOM 6257 N N . GLY B 1 330 ? -16.5 -21.781 -6.883 1 98.75 330 GLY B N 1
ATOM 6258 C CA . GLY B 1 330 ? -15.219 -21.359 -6.359 1 98.75 330 GLY B CA 1
ATOM 6259 C C . GLY B 1 330 ? -15.109 -19.844 -6.203 1 98.75 330 GLY B C 1
ATOM 6260 O O . GLY B 1 330 ? -15.609 -19.094 -7.039 1 98.75 330 GLY B O 1
ATOM 6261 N N . ILE B 1 331 ? -14.461 -19.375 -5.141 1 98.81 331 ILE B N 1
ATOM 6262 C CA . ILE B 1 331 ? -14.172 -17.953 -4.945 1 98.81 331 ILE B CA 1
ATOM 6263 C C . ILE B 1 331 ? -12.688 -17.766 -4.645 1 98.81 331 ILE B C 1
ATOM 6265 O O . ILE B 1 331 ? -12.148 -18.406 -3.736 1 98.81 331 ILE B O 1
ATOM 6269 N N . SER B 1 332 ? -12.016 -17.062 -5.359 1 98.44 332 SER B N 1
ATOM 6270 C CA . SER B 1 332 ? -10.633 -16.656 -5.137 1 98.44 332 SER B CA 1
ATOM 6271 C C . SER B 1 332 ? -10.43 -15.18 -5.445 1 98.44 332 SER B C 1
ATOM 6273 O O . SER B 1 332 ? -10.492 -14.758 -6.602 1 98.44 332 SER B O 1
ATOM 6275 N N . LEU B 1 333 ? -10.188 -14.406 -4.418 1 98.31 333 LEU B N 1
ATOM 6276 C CA . LEU B 1 333 ? -10.008 -12.969 -4.57 1 98.31 333 LEU B CA 1
ATOM 6277 C C . LEU B 1 333 ? -8.523 -12.609 -4.602 1 98.31 333 LEU B C 1
ATOM 6279 O O . LEU B 1 333 ? -7.691 -13.336 -4.043 1 98.31 333 LEU B O 1
ATOM 6283 N N . MET B 1 334 ? -8.211 -11.57 -5.293 1 97.56 334 MET B N 1
ATOM 6284 C CA . MET B 1 334 ? -6.828 -11.125 -5.426 1 97.56 334 MET B CA 1
ATOM 6285 C C . MET B 1 334 ? -6.758 -9.617 -5.633 1 97.56 334 MET B C 1
ATOM 6287 O O . MET B 1 334 ? -7.113 -9.117 -6.703 1 97.56 334 MET B O 1
ATOM 6291 N N . CYS B 1 335 ? -6.27 -8.891 -4.609 1 97.44 335 CYS B N 1
ATOM 6292 C CA . CYS B 1 335 ? -6.035 -7.457 -4.711 1 97.44 335 CYS B CA 1
ATOM 6293 C C . CYS B 1 335 ? -4.668 -7.168 -5.32 1 97.44 335 CYS B C 1
ATOM 6295 O O . CYS B 1 335 ? -3.768 -6.688 -4.633 1 97.44 335 CYS B O 1
ATOM 6297 N N . SER B 1 336 ? -4.555 -7.398 -6.582 1 96.81 336 SER B N 1
ATOM 6298 C CA . SER B 1 336 ? -3.342 -7.219 -7.371 1 96.81 336 SER B CA 1
ATOM 6299 C C . SER B 1 336 ? -3.633 -7.332 -8.867 1 96.81 336 SER B C 1
ATOM 6301 O O . SER B 1 336 ? -4.598 -7.984 -9.266 1 96.81 336 SER B O 1
ATOM 6303 N N . PRO B 1 337 ? -2.801 -6.625 -9.664 1 95.31 337 PRO B N 1
ATOM 6304 C CA . PRO B 1 337 ? -2.928 -6.855 -11.109 1 95.31 337 PRO B CA 1
ATOM 6305 C C . PRO B 1 337 ? -2.582 -8.289 -11.508 1 95.31 337 PRO B C 1
ATOM 6307 O O . PRO B 1 337 ? -2.988 -8.75 -12.578 1 95.31 337 PRO B O 1
ATOM 6310 N N . HIS B 1 338 ? -1.779 -8.938 -10.75 1 92.69 338 HIS B N 1
ATOM 6311 C CA . HIS B 1 338 ? -1.556 -10.367 -10.93 1 92.69 338 HIS B CA 1
ATOM 6312 C C . HIS B 1 338 ? -2.803 -11.164 -10.57 1 92.69 338 HIS B C 1
ATOM 6314 O O . HIS B 1 338 ? -3.365 -10.992 -9.484 1 92.69 338 HIS B O 1
ATOM 6320 N N . PRO B 1 339 ? -3.32 -12.039 -11.367 1 91.62 339 PRO B N 1
ATOM 6321 C CA . PRO B 1 339 ? -4.605 -12.719 -11.172 1 91.62 339 PRO B CA 1
ATOM 6322 C C . PRO B 1 339 ? -4.516 -13.867 -10.172 1 91.62 339 PRO B C 1
ATOM 6324 O O . PRO B 1 339 ? -5.543 -14.375 -9.703 1 91.62 339 PRO B O 1
ATOM 6327 N N . SER B 1 340 ? -3.441 -14.312 -9.766 1 90.5 340 SER B N 1
ATOM 6328 C CA . SER B 1 340 ? -3.248 -15.555 -9.023 1 90.5 340 SER B CA 1
ATOM 6329 C C . SER B 1 340 ? -3.631 -16.766 -9.859 1 90.5 340 SER B C 1
ATOM 6331 O O . SER B 1 340 ? -4.129 -16.625 -10.977 1 90.5 340 SER B O 1
ATOM 6333 N N . TYR B 1 341 ? -3.426 -17.969 -9.391 1 91.75 341 TYR B N 1
ATOM 6334 C CA . TYR B 1 341 ? -3.623 -19.172 -10.195 1 91.75 341 TYR B CA 1
ATOM 6335 C C . TYR B 1 341 ? -4.965 -19.828 -9.883 1 91.75 341 TYR B C 1
ATOM 6337 O O . TYR B 1 341 ? -5.613 -20.375 -10.773 1 91.75 341 TYR B O 1
ATOM 6345 N N . PRO B 1 342 ? -5.469 -19.641 -8.688 1 95.81 342 PRO B N 1
ATOM 6346 C CA . PRO B 1 342 ? -6.652 -20.406 -8.289 1 95.81 342 PRO B CA 1
ATOM 6347 C C . PRO B 1 342 ? -7.863 -20.125 -9.172 1 95.81 342 PRO B C 1
ATOM 6349 O O . PRO B 1 342 ? -8.578 -21.062 -9.555 1 95.81 342 PRO B O 1
ATOM 6352 N N . PRO B 1 343 ? -8.117 -18.906 -9.57 1 97.19 343 PRO B N 1
ATOM 6353 C CA . PRO B 1 343 ? -9.289 -18.719 -10.43 1 97.19 343 PRO B CA 1
ATOM 6354 C C . PRO B 1 343 ? -9.211 -19.547 -11.719 1 97.19 343 PRO B C 1
ATOM 6356 O O . PRO B 1 343 ? -10.227 -20.062 -12.18 1 97.19 343 PRO B O 1
ATOM 6359 N N . PHE B 1 344 ? -8.031 -19.641 -12.273 1 95.88 344 PHE B N 1
ATOM 6360 C CA . PHE B 1 344 ? -7.852 -20.406 -13.5 1 95.88 344 PHE B CA 1
ATOM 6361 C C . PHE B 1 344 ? -8.039 -21.906 -13.234 1 95.88 344 PHE B C 1
ATOM 6363 O O . PHE B 1 344 ? -8.703 -22.594 -14.008 1 95.88 344 PHE B O 1
ATOM 6370 N N . GLU B 1 345 ? -7.492 -22.328 -12.18 1 96.69 345 GLU B N 1
ATOM 6371 C CA . GLU B 1 345 ? -7.578 -23.734 -11.797 1 96.69 345 GLU B CA 1
ATOM 6372 C C . GLU B 1 345 ? -9.016 -24.141 -11.508 1 96.69 345 GLU B C 1
ATOM 6374 O O . GLU B 1 345 ? -9.477 -25.203 -11.961 1 96.69 345 GLU B O 1
ATOM 6379 N N . MET B 1 346 ? -9.719 -23.297 -10.844 1 98.25 346 MET B N 1
ATOM 6380 C CA . MET B 1 346 ? -11.125 -23.547 -10.516 1 98.25 346 MET B CA 1
ATOM 6381 C C . MET B 1 346 ? -11.977 -23.594 -11.773 1 98.25 346 MET B C 1
ATOM 6383 O O . MET B 1 346 ? -12.727 -24.547 -11.992 1 98.25 346 MET B O 1
ATOM 6387 N N . ALA B 1 347 ? -11.797 -22.609 -12.617 1 98.19 347 ALA B N 1
ATOM 6388 C CA . ALA B 1 347 ? -12.594 -22.516 -13.836 1 98.19 347 ALA B CA 1
ATOM 6389 C C . ALA B 1 347 ? -12.312 -23.703 -14.766 1 98.19 347 ALA B C 1
ATOM 6391 O O . ALA B 1 347 ? -13.234 -24.281 -15.344 1 98.19 347 ALA B O 1
ATOM 6392 N N . GLN B 1 348 ? -11.07 -24.031 -14.875 1 97.44 348 GLN B N 1
ATOM 6393 C CA . GLN B 1 348 ? -10.672 -25.141 -15.742 1 97.44 348 GLN B CA 1
ATOM 6394 C C . GLN B 1 348 ? -11.195 -26.469 -15.203 1 97.44 348 GLN B C 1
ATOM 6396 O O . GLN B 1 348 ? -11.414 -27.406 -15.969 1 97.44 348 GLN B O 1
ATOM 6401 N N . SER B 1 349 ? -11.406 -26.578 -13.93 1 97.88 349 SER B N 1
ATOM 6402 C CA . SER B 1 349 ? -11.938 -27.781 -13.297 1 97.88 349 SER B CA 1
ATOM 6403 C C . SER B 1 349 ? -13.461 -27.828 -13.391 1 97.88 349 SER B C 1
ATOM 6405 O O . SER B 1 349 ? -14.086 -28.766 -12.867 1 97.88 349 SER B O 1
ATOM 6407 N N . GLY B 1 350 ? -14.055 -26.812 -13.938 1 97.25 350 GLY B N 1
ATOM 6408 C CA . GLY B 1 350 ? -15.477 -26.812 -14.211 1 97.25 350 GLY B CA 1
ATOM 6409 C C . GLY B 1 350 ? -16.297 -26.078 -13.164 1 97.25 350 GLY B C 1
ATOM 6410 O O . GLY B 1 350 ? -17.531 -26.109 -13.195 1 97.25 350 GLY B O 1
ATOM 6411 N N . LEU B 1 351 ? -15.68 -25.438 -12.219 1 98.19 351 LEU B N 1
ATOM 6412 C CA . LEU B 1 351 ? -16.406 -24.672 -11.211 1 98.19 351 LEU B CA 1
ATOM 6413 C C . LEU B 1 351 ? -16.922 -23.359 -11.797 1 98.19 351 LEU B C 1
ATOM 6415 O O . LEU B 1 351 ? -16.266 -22.75 -12.641 1 98.19 351 LEU B O 1
ATOM 6419 N N . VAL B 1 352 ? -18.109 -22.938 -11.375 1 98.5 352 VAL B N 1
ATOM 6420 C CA . VAL B 1 352 ? -18.422 -21.516 -11.492 1 98.5 352 VAL B CA 1
ATOM 6421 C C . VAL B 1 352 ? -17.547 -20.703 -10.547 1 98.5 352 VAL B C 1
ATOM 6423 O O . VAL B 1 352 ? -17.625 -20.875 -9.328 1 98.5 352 VAL B O 1
ATOM 6426 N N . THR B 1 353 ? -16.703 -19.859 -11.109 1 98.81 353 THR B N 1
ATOM 6427 C CA . THR B 1 353 ? -15.641 -19.25 -10.336 1 98.81 353 THR B CA 1
ATOM 6428 C C . THR B 1 353 ? -15.867 -17.75 -10.195 1 98.81 353 THR B C 1
ATOM 6430 O O . THR B 1 353 ? -16.141 -17.062 -11.188 1 98.81 353 THR B O 1
ATOM 6433 N N . ILE B 1 354 ? -15.789 -17.25 -8.977 1 98.88 354 ILE B N 1
ATOM 6434 C CA . ILE B 1 354 ? -15.906 -15.82 -8.711 1 98.88 354 ILE B CA 1
ATOM 6435 C C . ILE B 1 354 ? -14.531 -15.258 -8.344 1 98.88 354 ILE B C 1
ATOM 6437 O O . ILE B 1 354 ? -13.797 -15.859 -7.555 1 98.88 354 ILE B O 1
ATOM 6441 N N . THR B 1 355 ? -14.133 -14.195 -8.906 1 98.56 355 THR B N 1
ATOM 6442 C CA . THR B 1 355 ? -12.961 -13.406 -8.523 1 98.56 355 THR B CA 1
ATOM 6443 C C . THR B 1 355 ? -13.258 -11.914 -8.648 1 98.56 355 THR B C 1
ATOM 6445 O O . THR B 1 355 ? -14.406 -11.516 -8.828 1 98.56 355 THR B O 1
ATOM 6448 N N . ASN B 1 356 ? -12.266 -11.055 -8.359 1 98 356 ASN B N 1
ATOM 6449 C CA . ASN B 1 356 ? -12.508 -9.617 -8.391 1 98 356 ASN B CA 1
ATOM 6450 C C . ASN B 1 356 ? -11.734 -8.945 -9.523 1 98 356 ASN B C 1
ATOM 6452 O O . ASN B 1 356 ? -10.695 -9.445 -9.953 1 98 356 ASN B O 1
ATOM 6456 N N . ARG B 1 357 ? -12.32 -7.859 -9.984 1 96.25 357 ARG B N 1
ATOM 6457 C CA . ARG B 1 357 ? -11.586 -6.926 -10.828 1 96.25 357 ARG B CA 1
ATOM 6458 C C . ARG B 1 357 ? -10.609 -6.09 -10 1 96.25 357 ARG B C 1
ATOM 6460 O O . ARG B 1 357 ? -10.812 -5.902 -8.805 1 96.25 357 ARG B O 1
ATOM 6467 N N . PHE B 1 358 ? -9.562 -5.641 -10.633 1 94 358 PHE B N 1
ATOM 6468 C CA . PHE B 1 358 ? -8.602 -4.77 -9.961 1 94 358 PHE B CA 1
ATOM 6469 C C . PHE B 1 358 ? -7.707 -4.07 -10.969 1 94 358 PHE B C 1
ATOM 6471 O O . PHE B 1 358 ? -6.941 -4.723 -11.688 1 94 358 PHE B O 1
ATOM 6478 N N . LEU B 1 359 ? -7.773 -2.684 -11.055 1 89.44 359 LEU B N 1
ATOM 6479 C CA . LEU B 1 359 ? -6.883 -1.832 -11.828 1 89.44 359 LEU B CA 1
ATOM 6480 C C . LEU B 1 359 ? -6.684 -2.395 -13.234 1 89.44 359 LEU B C 1
ATOM 6482 O O . LEU B 1 359 ? -5.547 -2.596 -13.672 1 89.44 359 LEU B O 1
ATOM 6486 N N . GLY B 1 360 ? -7.777 -2.713 -13.93 1 87.69 360 GLY B N 1
ATOM 6487 C CA . GLY B 1 360 ? -7.758 -3.119 -15.328 1 87.69 360 GLY B CA 1
ATOM 6488 C C . GLY B 1 360 ? -7.871 -4.621 -15.508 1 87.69 360 GLY B C 1
ATOM 6489 O O . GLY B 1 360 ? -8.195 -5.094 -16.594 1 87.69 360 GLY B O 1
ATOM 6490 N N . LYS B 1 361 ? -7.578 -5.398 -14.477 1 94.44 361 LYS B N 1
ATOM 6491 C CA . LYS B 1 361 ? -7.699 -6.852 -14.531 1 94.44 361 LYS B CA 1
ATOM 6492 C C . LYS B 1 361 ? -9.164 -7.285 -14.508 1 94.44 361 LYS B C 1
ATOM 6494 O O . LYS B 1 361 ? -9.922 -6.891 -13.625 1 94.44 361 LYS B O 1
ATOM 6499 N N . ASP B 1 362 ? -9.57 -8.062 -15.445 1 96.44 362 ASP B N 1
ATOM 6500 C CA . ASP B 1 362 ? -10.883 -8.695 -15.516 1 96.44 362 ASP B CA 1
ATOM 6501 C C . ASP B 1 362 ? -10.797 -10.086 -16.125 1 96.44 362 ASP B C 1
ATOM 6503 O O . ASP B 1 362 ? -10.75 -10.234 -17.359 1 96.44 362 ASP B O 1
ATOM 6507 N N . LEU B 1 363 ? -10.883 -11.086 -15.32 1 96.56 363 LEU B N 1
ATOM 6508 C CA . LEU B 1 363 ? -10.625 -12.453 -15.758 1 96.56 363 LEU B CA 1
ATOM 6509 C C . LEU B 1 363 ? -11.867 -13.055 -16.406 1 96.56 363 LEU B C 1
ATOM 6511 O O . LEU B 1 363 ? -11.789 -14.117 -17.047 1 96.56 363 LEU B O 1
ATOM 6515 N N . SER B 1 364 ? -13.008 -12.375 -16.25 1 97.25 364 SER B N 1
ATOM 6516 C CA . SER B 1 364 ? -14.227 -12.883 -16.859 1 97.25 364 SER B CA 1
ATOM 6517 C C . SER B 1 364 ? -14.117 -12.906 -18.375 1 97.25 364 SER B C 1
ATOM 6519 O O . SER B 1 364 ? -14.891 -13.578 -19.062 1 97.25 364 SER B O 1
ATOM 6521 N N . LYS B 1 365 ? -13.156 -12.227 -18.891 1 94.06 365 LYS B N 1
ATOM 6522 C CA . LYS B 1 365 ? -12.914 -12.188 -20.328 1 94.06 365 LYS B CA 1
ATOM 6523 C C . LYS B 1 365 ? -12.258 -13.477 -20.828 1 94.06 365 LYS B C 1
ATOM 6525 O O . LYS B 1 365 ? -12.258 -13.766 -22.016 1 94.06 365 LYS B O 1
ATOM 6530 N N . LEU B 1 366 ? -11.734 -14.273 -19.984 1 93.38 366 LEU B N 1
ATOM 6531 C CA . LEU B 1 366 ? -10.969 -15.461 -20.359 1 93.38 366 LEU B CA 1
ATOM 6532 C C . LEU B 1 366 ? -11.883 -16.672 -20.453 1 93.38 366 LEU B C 1
ATOM 6534 O O . LEU B 1 366 ? -11.617 -17.594 -21.234 1 93.38 366 LEU B O 1
ATOM 6538 N N . SER B 1 367 ? -12.891 -16.719 -19.625 1 95.88 367 SER B N 1
ATOM 6539 C CA . SER B 1 367 ? -13.805 -17.844 -19.578 1 95.88 367 SER B CA 1
ATOM 6540 C C . SER B 1 367 ? -15.172 -17.438 -19.031 1 95.88 367 SER B C 1
ATOM 6542 O O . SER B 1 367 ? -15.25 -16.641 -18.094 1 95.88 367 SER B O 1
ATOM 6544 N N . LYS B 1 368 ? -16.219 -18.062 -19.578 1 96.94 368 LYS B N 1
ATOM 6545 C CA . LYS B 1 368 ? -17.578 -17.812 -19.078 1 96.94 368 LYS B CA 1
ATOM 6546 C C . LYS B 1 368 ? -17.797 -18.469 -17.719 1 96.94 368 LYS B C 1
ATOM 6548 O O . LYS B 1 368 ? -18.781 -18.172 -17.047 1 96.94 368 LYS B O 1
ATOM 6553 N N . ASN B 1 369 ? -16.891 -19.312 -17.312 1 98.31 369 ASN B N 1
ATOM 6554 C CA . ASN B 1 369 ? -16.953 -19.906 -15.984 1 98.31 369 ASN B CA 1
ATOM 6555 C C . ASN B 1 369 ? -16.484 -18.922 -14.922 1 98.31 369 ASN B C 1
ATOM 6557 O O . ASN B 1 369 ? -16.641 -19.172 -13.719 1 98.31 369 ASN B O 1
ATOM 6561 N N . ILE B 1 370 ? -15.914 -17.797 -15.312 1 98.56 370 ILE B N 1
ATOM 6562 C CA . ILE B 1 370 ? -15.375 -16.828 -14.352 1 98.56 370 ILE B CA 1
ATOM 6563 C C . ILE B 1 370 ? -16.281 -15.602 -14.297 1 98.56 370 ILE B C 1
ATOM 6565 O O . ILE B 1 370 ? -16.547 -14.977 -15.328 1 98.56 370 ILE B O 1
ATOM 6569 N N . LEU B 1 371 ? -16.766 -15.328 -13.172 1 98.69 371 LEU B N 1
ATOM 6570 C CA . LEU B 1 371 ? -17.5 -14.102 -12.891 1 98.69 371 LEU B CA 1
ATOM 6571 C C . LEU B 1 371 ? -16.641 -13.125 -12.094 1 98.69 371 LEU B C 1
ATOM 6573 O O . LEU B 1 371 ? -16.141 -13.461 -11.023 1 98.69 371 LEU B O 1
ATOM 6577 N N . SER B 1 372 ? -16.469 -11.953 -12.625 1 98.25 372 SER B N 1
ATOM 6578 C CA . SER B 1 372 ? -15.711 -10.914 -11.938 1 98.25 372 SER B CA 1
ATOM 6579 C C . SER B 1 372 ? -16.641 -9.898 -11.273 1 98.25 372 SER B C 1
ATOM 6581 O O . SER B 1 372 ? -17.672 -9.539 -11.836 1 98.25 372 SER B O 1
ATOM 6583 N N . CYS B 1 373 ? -16.297 -9.422 -10.148 1 97.44 373 CYS B N 1
ATOM 6584 C CA . CYS B 1 373 ? -17.031 -8.367 -9.453 1 97.44 373 CYS B CA 1
ATOM 6585 C C . CYS B 1 373 ? -16.094 -7.305 -8.922 1 97.44 373 CYS B C 1
ATOM 6587 O O . CYS B 1 373 ? -14.867 -7.488 -8.938 1 97.44 373 CYS B O 1
ATOM 6589 N N . ASP B 1 374 ? -16.625 -6.168 -8.562 1 95 374 ASP B N 1
ATOM 6590 C CA . ASP B 1 374 ? -15.828 -5.191 -7.824 1 95 374 ASP B CA 1
ATOM 6591 C C . ASP B 1 374 ? -15.477 -5.711 -6.434 1 95 374 ASP B C 1
ATOM 6593 O O . ASP B 1 374 ? -16.219 -6.488 -5.844 1 95 374 ASP B O 1
ATOM 6597 N N . PRO B 1 375 ? -14.328 -5.367 -5.93 1 95.44 375 PRO B N 1
ATOM 6598 C CA . PRO B 1 375 ? -13.883 -5.879 -4.629 1 95.44 375 PRO B CA 1
ATOM 6599 C C . PRO B 1 375 ? -14.57 -5.184 -3.457 1 95.44 375 PRO B C 1
ATOM 6601 O O . PRO B 1 375 ? -13.906 -4.555 -2.631 1 95.44 375 PRO B O 1
ATOM 6604 N N . GLU B 1 376 ? -15.812 -5.273 -3.35 1 90.88 376 GLU B N 1
ATOM 6605 C CA . GLU B 1 376 ? -16.656 -4.73 -2.295 1 90.88 376 GLU B CA 1
ATOM 6606 C C . GLU B 1 376 ? -17.734 -5.73 -1.887 1 90.88 376 GLU B C 1
ATOM 6608 O O . GLU B 1 376 ? -18.156 -6.57 -2.689 1 90.88 376 GLU B O 1
ATOM 6613 N N . PRO B 1 377 ? -18.156 -5.672 -0.655 1 89.44 377 PRO B N 1
ATOM 6614 C CA . PRO B 1 377 ? -19.047 -6.699 -0.097 1 89.44 377 PRO B CA 1
ATOM 6615 C C . PRO B 1 377 ? -20.344 -6.859 -0.89 1 89.44 377 PRO B C 1
ATOM 6617 O O . PRO B 1 377 ? -20.75 -7.984 -1.191 1 89.44 377 PRO B O 1
ATOM 6620 N N . ASN B 1 378 ? -21 -5.797 -1.229 1 88.81 378 ASN B N 1
ATOM 6621 C CA . ASN B 1 378 ? -22.281 -5.887 -1.923 1 88.81 378 ASN B CA 1
ATOM 6622 C C . ASN B 1 378 ? -22.109 -6.469 -3.324 1 88.81 378 ASN B C 1
ATOM 6624 O O . ASN B 1 378 ? -22.953 -7.258 -3.773 1 88.81 378 ASN B O 1
ATOM 6628 N N . ALA B 1 379 ? -21.109 -6.043 -3.963 1 94.31 379 ALA B N 1
ATOM 6629 C CA . ALA B 1 379 ? -20.844 -6.555 -5.305 1 94.31 379 ALA B CA 1
ATOM 6630 C C . ALA B 1 379 ? -20.531 -8.047 -5.27 1 94.31 379 ALA B C 1
ATOM 6632 O O . ALA B 1 379 ? -21.016 -8.812 -6.105 1 94.31 379 ALA B O 1
ATOM 6633 N N . LEU B 1 380 ? -19.703 -8.461 -4.305 1 97 380 LEU B N 1
ATOM 6634 C CA . LEU B 1 380 ? -19.375 -9.875 -4.176 1 97 380 LEU B CA 1
ATOM 6635 C C . LEU B 1 380 ? -20.609 -10.695 -3.811 1 97 380 LEU B C 1
ATOM 6637 O O . LEU B 1 380 ? -20.844 -11.758 -4.387 1 97 380 LEU B O 1
ATOM 6641 N N . LYS B 1 381 ? -21.391 -10.172 -2.895 1 96.44 381 LYS B N 1
ATOM 6642 C CA . LYS B 1 381 ? -22.625 -10.852 -2.51 1 96.44 381 LYS B CA 1
ATOM 6643 C C . LYS B 1 381 ? -23.547 -11.031 -3.707 1 96.44 381 LYS B C 1
ATOM 6645 O O . LYS B 1 381 ? -24.078 -12.117 -3.932 1 96.44 381 LYS B O 1
ATOM 6650 N N . ALA B 1 382 ? -23.719 -9.977 -4.465 1 97.25 382 ALA B N 1
ATOM 6651 C CA . ALA B 1 382 ? -24.562 -10.039 -5.648 1 97.25 382 ALA B CA 1
ATOM 6652 C C . ALA B 1 382 ? -24.031 -11.055 -6.656 1 97.25 382 ALA B C 1
ATOM 6654 O O . ALA B 1 382 ? -24.812 -11.773 -7.293 1 97.25 382 ALA B O 1
ATOM 6655 N N . THR B 1 383 ? -22.75 -11.102 -6.82 1 98.62 383 THR B N 1
ATOM 6656 C CA . THR B 1 383 ? -22.141 -12.023 -7.762 1 98.62 383 THR B CA 1
ATOM 6657 C C . THR B 1 383 ? -22.297 -13.469 -7.281 1 98.62 383 THR B C 1
ATOM 6659 O O . THR B 1 383 ? -22.453 -14.383 -8.094 1 98.62 383 THR B O 1
ATOM 6662 N N . ILE B 1 384 ? -22.219 -13.68 -5.973 1 98.56 384 ILE B N 1
ATOM 6663 C CA . ILE B 1 384 ? -22.469 -15 -5.402 1 98.56 384 ILE B CA 1
ATOM 6664 C C . ILE B 1 384 ? -23.875 -15.469 -5.785 1 98.56 384 ILE B C 1
ATOM 6666 O O . ILE B 1 384 ? -24.062 -16.609 -6.207 1 98.56 384 ILE B O 1
ATOM 6670 N N . GLN B 1 385 ? -24.844 -14.602 -5.699 1 98.12 385 GLN B N 1
ATOM 6671 C CA . GLN B 1 385 ? -26.219 -14.938 -6.066 1 98.12 385 GLN B CA 1
ATOM 6672 C C . GLN B 1 385 ? -26.312 -15.367 -7.527 1 98.12 385 GLN B C 1
ATOM 6674 O O . GLN B 1 385 ? -26.938 -16.375 -7.848 1 98.12 385 GLN B O 1
ATOM 6679 N N . LYS B 1 386 ? -25.688 -14.609 -8.344 1 98.19 386 LYS B N 1
ATOM 6680 C CA . LYS B 1 386 ? -25.656 -14.922 -9.773 1 98.19 386 LYS B CA 1
ATOM 6681 C C . LYS B 1 386 ? -24.984 -16.266 -10.031 1 98.19 386 LYS B C 1
ATOM 6683 O O . LYS B 1 386 ? -25.453 -17.047 -10.859 1 98.19 386 LYS B O 1
ATOM 6688 N N . ALA B 1 387 ? -23.906 -16.531 -9.367 1 98.5 387 ALA B N 1
ATOM 6689 C CA . ALA B 1 387 ? -23.125 -17.75 -9.547 1 98.5 387 ALA B CA 1
ATOM 6690 C C . ALA B 1 387 ? -23.922 -18.984 -9.148 1 98.5 387 ALA B C 1
ATOM 6692 O O . ALA B 1 387 ? -23.875 -20 -9.828 1 98.5 387 ALA B O 1
ATOM 6693 N N . ILE B 1 388 ? -24.641 -18.906 -8.062 1 97.31 388 ILE B N 1
ATOM 6694 C CA . ILE B 1 388 ? -25.453 -20.016 -7.566 1 97.31 388 ILE B CA 1
ATOM 6695 C C . ILE B 1 388 ? -26.453 -20.438 -8.633 1 97.31 388 ILE B C 1
ATOM 6697 O O . ILE B 1 388 ? -26.703 -21.641 -8.812 1 97.31 388 ILE B O 1
ATOM 6701 N N . GLN B 1 389 ? -26.953 -19.5 -9.383 1 96.06 389 GLN B N 1
ATOM 6702 C CA . GLN B 1 389 ? -27.938 -19.781 -10.422 1 96.06 389 GLN B CA 1
ATOM 6703 C C . GLN B 1 389 ? -27.297 -20.562 -11.578 1 96.06 389 GLN B C 1
ATOM 6705 O O . GLN B 1 389 ? -28 -21.203 -12.352 1 96.06 389 GLN B O 1
ATOM 6710 N N . ARG B 1 390 ? -26.047 -20.609 -11.641 1 96.81 390 ARG B N 1
ATOM 6711 C CA . ARG B 1 390 ? -25.344 -21.203 -12.773 1 96.81 390 ARG B CA 1
ATOM 6712 C C . ARG B 1 390 ? -24.766 -22.562 -12.406 1 96.81 390 ARG B C 1
ATOM 6714 O O . ARG B 1 390 ? -24.266 -23.297 -13.266 1 96.81 390 ARG B O 1
ATOM 6721 N N . VAL B 1 391 ? -24.781 -22.938 -11.156 1 95.06 391 VAL B N 1
ATOM 6722 C CA . VAL B 1 391 ? -24.078 -24.109 -10.672 1 95.06 391 VAL B CA 1
ATOM 6723 C C . VAL B 1 391 ? -24.672 -25.359 -11.312 1 95.06 391 VAL B C 1
ATOM 6725 O O . VAL B 1 391 ? -23.969 -26.359 -11.539 1 95.06 391 VAL B O 1
ATOM 6728 N N . SER B 1 392 ? -25.938 -25.344 -11.703 1 93.81 392 SER B N 1
ATOM 6729 C CA . SER B 1 392 ? -26.594 -26.531 -12.234 1 93.81 392 SER B CA 1
ATOM 6730 C C . SER B 1 392 ? -26.469 -26.609 -13.758 1 93.81 392 SER B C 1
ATOM 6732 O O . SER B 1 392 ? -26.906 -27.578 -14.383 1 93.81 392 SER B O 1
ATOM 6734 N N . SER B 1 393 ? -25.875 -25.578 -14.359 1 94.94 393 SER B N 1
ATOM 6735 C CA . SER B 1 393 ? -25.656 -25.594 -15.797 1 94.94 393 SER B CA 1
ATOM 6736 C C . SER B 1 393 ? -24.406 -26.406 -16.156 1 94.94 393 SER B C 1
ATOM 6738 O O . SER B 1 393 ? -23.453 -25.875 -16.719 1 94.94 393 SER B O 1
ATOM 6740 N N . PHE B 1 394 ? -24.484 -27.734 -15.984 1 95.06 394 PHE B N 1
ATOM 6741 C CA . PHE B 1 394 ? -23.328 -28.625 -16.031 1 95.06 394 PHE B CA 1
ATOM 6742 C C . PHE B 1 394 ? -22.719 -28.641 -17.438 1 95.06 394 PHE B C 1
ATOM 6744 O O . PHE B 1 394 ? -21.484 -28.609 -17.578 1 95.06 394 PHE B O 1
ATOM 6751 N N . GLU B 1 395 ? -23.531 -28.609 -18.469 1 95.5 395 GLU B N 1
ATOM 6752 C CA . GLU B 1 395 ? -23.016 -28.625 -19.828 1 95.5 395 GLU B CA 1
ATOM 6753 C C . GLU B 1 395 ? -22.219 -27.359 -20.141 1 95.5 395 GLU B C 1
ATOM 6755 O O . GLU B 1 395 ? -21.141 -27.438 -20.734 1 95.5 395 GLU B O 1
ATOM 6760 N N . GLU B 1 396 ? -22.75 -26.25 -19.688 1 96.12 396 GLU B N 1
ATOM 6761 C CA . GLU B 1 396 ? -22.062 -24.984 -19.906 1 96.12 396 GLU B CA 1
ATOM 6762 C C . GLU B 1 396 ? -20.75 -24.938 -19.109 1 96.12 396 GLU B C 1
ATOM 6764 O O . GLU B 1 396 ? -19.734 -24.438 -19.609 1 96.12 396 GLU B O 1
ATOM 6769 N N . ARG B 1 397 ? -20.766 -25.438 -17.906 1 97.06 397 ARG B N 1
ATOM 6770 C CA . ARG B 1 397 ? -19.578 -25.469 -17.062 1 97.06 397 ARG B CA 1
ATOM 6771 C C . ARG B 1 397 ? -18.453 -26.281 -17.703 1 97.06 397 ARG B C 1
ATOM 6773 O O . ARG B 1 397 ? -17.297 -25.844 -17.719 1 97.06 397 ARG B O 1
ATOM 6780 N N . ILE B 1 398 ? -18.812 -27.391 -18.281 1 96.44 398 ILE B N 1
ATOM 6781 C CA . ILE B 1 398 ? -17.828 -28.266 -18.938 1 96.44 398 ILE B CA 1
ATOM 6782 C C . ILE B 1 398 ? -17.344 -27.609 -20.219 1 96.44 398 ILE B C 1
ATOM 6784 O O . ILE B 1 398 ? -16.125 -27.547 -20.469 1 96.44 398 ILE B O 1
ATOM 6788 N N . LYS B 1 399 ? -18.25 -27.031 -20.984 1 95.75 399 LYS B N 1
ATOM 6789 C CA . LYS B 1 399 ? -17.922 -26.391 -22.25 1 95.75 399 LYS B CA 1
ATOM 6790 C C . LYS B 1 399 ? -16.953 -25.234 -22.062 1 95.75 399 LYS B C 1
ATOM 6792 O O . LYS B 1 399 ? -16.047 -25.031 -22.875 1 95.75 399 LYS B O 1
ATOM 6797 N N . ASN B 1 400 ? -17.094 -24.5 -20.984 1 96.56 400 ASN B N 1
ATOM 6798 C CA . ASN B 1 400 ? -16.312 -23.281 -20.75 1 96.56 400 ASN B CA 1
ATOM 6799 C C . ASN B 1 400 ? -15.07 -23.562 -19.922 1 96.56 400 ASN B C 1
ATOM 6801 O O . ASN B 1 400 ? -14.398 -22.641 -19.453 1 96.56 400 ASN B O 1
ATOM 6805 N N . SER B 1 401 ? -14.68 -24.828 -19.672 1 96.31 401 SER B N 1
ATOM 6806 C CA . SER B 1 401 ? -13.578 -25.203 -18.797 1 96.31 401 SER B CA 1
ATOM 6807 C C . SER B 1 401 ? -12.258 -25.25 -19.547 1 96.31 401 SER B C 1
ATOM 6809 O O . SER B 1 401 ? -11.195 -25.422 -18.953 1 96.31 401 SER B O 1
ATOM 6811 N N . SER B 1 402 ? -12.258 -24.984 -20.719 1 92.44 402 SER B N 1
ATOM 6812 C CA . SER B 1 402 ? -11.023 -25.016 -21.5 1 92.44 402 SER B CA 1
ATOM 6813 C C . SER B 1 402 ? -10.391 -23.625 -21.594 1 92.44 402 SER B C 1
ATOM 6815 O O . SER B 1 402 ? -10.812 -22.797 -22.391 1 92.44 402 SER B O 1
ATOM 6817 N N . LEU B 1 403 ? -9.359 -23.406 -20.859 1 92.94 403 LEU B N 1
ATOM 6818 C CA . LEU B 1 403 ? -8.648 -22.141 -20.859 1 92.94 403 LEU B CA 1
ATOM 6819 C C . LEU B 1 403 ? -7.402 -22.203 -21.734 1 92.94 403 LEU B C 1
ATOM 6821 O O . LEU B 1 403 ? -6.848 -23.297 -21.938 1 92.94 403 LEU B O 1
ATOM 6825 N N . PRO B 1 404 ? -6.941 -21.031 -22.219 1 88.38 404 PRO B N 1
ATOM 6826 C CA . PRO B 1 404 ? -5.836 -21 -23.172 1 88.38 404 PRO B CA 1
ATOM 6827 C C . PRO B 1 404 ? -4.465 -20.984 -22.5 1 88.38 404 PRO B C 1
ATOM 6829 O O . PRO B 1 404 ? -3.621 -20.141 -22.828 1 88.38 404 PRO B O 1
ATOM 6832 N N . PHE B 1 405 ? -4.227 -21.859 -21.578 1 90.38 405 PHE B N 1
ATOM 6833 C CA . PHE B 1 405 ? -2.941 -21.922 -20.906 1 90.38 405 PHE B CA 1
ATOM 6834 C C . PHE B 1 405 ? -2.18 -23.172 -21.297 1 90.38 405 PHE B C 1
ATOM 6836 O O . PHE B 1 405 ? -2.787 -24.203 -21.594 1 90.38 405 PHE B O 1
ATOM 6843 N N . PRO B 1 406 ? -0.857 -23.047 -21.312 1 89.75 406 PRO B N 1
ATOM 6844 C CA . PRO B 1 406 ? -0.05 -24.219 -21.641 1 89.75 406 PRO B CA 1
ATOM 6845 C C . PRO B 1 406 ? -0.105 -25.297 -20.547 1 89.75 406 PRO B C 1
ATOM 6847 O O . PRO B 1 406 ? -0.39 -25 -19.391 1 89.75 406 PRO B O 1
ATOM 6850 N N . ASP B 1 407 ? 0.29 -26.531 -21.016 1 89.31 407 ASP B N 1
ATOM 6851 C CA . ASP B 1 407 ? 0.213 -27.672 -20.109 1 89.31 407 ASP B CA 1
ATOM 6852 C C . ASP B 1 407 ? 1.587 -28.016 -19.531 1 89.31 407 ASP B C 1
ATOM 6854 O O . ASP B 1 407 ? 1.733 -28.984 -18.797 1 89.31 407 ASP B O 1
ATOM 6858 N N . ASN B 1 408 ? 2.557 -27.234 -19.984 1 89.06 408 ASN B N 1
ATOM 6859 C CA . ASN B 1 408 ? 3.902 -27.484 -19.484 1 89.06 408 ASN B CA 1
ATOM 6860 C C . ASN B 1 408 ? 4.711 -26.203 -19.359 1 89.06 408 ASN B C 1
ATOM 6862 O O . ASN B 1 408 ? 4.457 -25.234 -20.078 1 89.06 408 ASN B O 1
ATOM 6866 N N . TYR B 1 409 ? 5.688 -26.281 -18.469 1 87.56 409 TYR B N 1
ATOM 6867 C CA . TYR B 1 409 ? 6.426 -25.062 -18.125 1 87.56 409 TYR B CA 1
ATOM 6868 C C . TYR B 1 409 ? 7.312 -24.625 -19.281 1 87.56 409 TYR B C 1
ATOM 6870 O O . TYR B 1 409 ? 7.625 -23.438 -19.391 1 87.56 409 TYR B O 1
ATOM 6878 N N . LEU B 1 410 ? 7.738 -25.531 -20.172 1 91.69 410 LEU B N 1
ATOM 6879 C CA . LEU B 1 410 ? 8.578 -25.156 -21.297 1 91.69 410 LEU B CA 1
ATOM 6880 C C . LEU B 1 410 ? 7.832 -24.219 -22.234 1 91.69 410 LEU B C 1
ATOM 6882 O O . LEU B 1 410 ? 8.383 -23.203 -22.672 1 91.69 410 LEU B O 1
ATOM 6886 N N . ASP B 1 411 ? 6.59 -24.562 -22.469 1 93 411 ASP B N 1
ATOM 6887 C CA . ASP B 1 411 ? 5.754 -23.703 -23.297 1 93 411 ASP B CA 1
ATOM 6888 C C . ASP B 1 411 ? 5.43 -22.391 -22.562 1 93 411 ASP B C 1
ATOM 6890 O O . ASP B 1 411 ? 5.367 -21.328 -23.188 1 93 411 ASP B O 1
ATOM 6894 N N . CYS B 1 412 ? 5.312 -22.484 -21.312 1 93.62 412 CYS B N 1
ATOM 6895 C CA . CYS B 1 412 ? 5.008 -21.312 -20.5 1 93.62 412 CYS B CA 1
ATOM 6896 C C . CYS B 1 412 ? 6.109 -20.266 -20.609 1 93.62 412 CYS B C 1
ATOM 6898 O O . CYS B 1 412 ? 5.828 -19.062 -20.688 1 93.62 412 CYS B O 1
ATOM 6900 N N . PHE B 1 413 ? 7.375 -20.75 -20.688 1 96.44 413 PHE B N 1
ATOM 6901 C CA . PHE B 1 413 ? 8.5 -19.828 -20.609 1 96.44 413 PHE B CA 1
ATOM 6902 C C . PHE B 1 413 ? 9.141 -19.641 -21.969 1 96.44 413 PHE B C 1
ATOM 6904 O O . PHE B 1 413 ? 10.219 -19.047 -22.078 1 96.44 413 PHE B O 1
ATOM 6911 N N . SER B 1 414 ? 8.5 -20.094 -23.031 1 95.5 414 SER B N 1
ATOM 6912 C CA . SER B 1 414 ? 9.094 -20.031 -24.375 1 95.5 414 SER B CA 1
ATOM 6913 C C . SER B 1 414 ? 9.445 -18.609 -24.766 1 95.5 414 SER B C 1
ATOM 6915 O O . SER B 1 414 ? 10.547 -18.344 -25.25 1 95.5 414 SER B O 1
ATOM 6917 N N . GLU B 1 415 ? 8.539 -17.672 -24.5 1 95.94 415 GLU B N 1
ATOM 6918 C CA . GLU B 1 415 ? 8.781 -16.266 -24.844 1 95.94 415 GLU B CA 1
ATOM 6919 C C . GLU B 1 415 ? 9.93 -15.695 -24.016 1 95.94 415 GLU B C 1
ATOM 6921 O O . GLU B 1 415 ? 10.773 -14.961 -24.547 1 95.94 415 GLU B O 1
ATOM 6926 N N . ALA B 1 416 ? 9.969 -16 -22.781 1 96.75 416 ALA B N 1
ATOM 6927 C CA . ALA B 1 416 ? 11.023 -15.516 -21.906 1 96.75 416 ALA B CA 1
ATOM 6928 C C . ALA B 1 416 ? 12.391 -16.031 -22.344 1 96.75 416 ALA B C 1
ATOM 6930 O O . ALA B 1 416 ? 13.367 -15.266 -22.359 1 96.75 416 ALA B O 1
ATOM 6931 N N . VAL B 1 417 ? 12.438 -17.328 -22.672 1 97.12 417 VAL B N 1
ATOM 6932 C CA . VAL B 1 417 ? 13.688 -17.938 -23.125 1 97.12 417 VAL B CA 1
ATOM 6933 C C . VAL B 1 417 ? 14.156 -17.281 -24.422 1 97.12 417 VAL B C 1
ATOM 6935 O O . VAL B 1 417 ? 15.328 -16.922 -24.547 1 97.12 417 VAL B O 1
ATOM 6938 N N . GLN B 1 418 ? 13.25 -17.094 -25.344 1 96.06 418 GLN B N 1
ATOM 6939 C CA . GLN B 1 418 ? 13.594 -16.438 -26.609 1 96.06 418 GLN B CA 1
ATOM 6940 C C . GLN B 1 418 ? 14.039 -15 -26.375 1 96.06 418 GLN B C 1
ATOM 6942 O O . GLN B 1 418 ? 14.977 -14.523 -27.016 1 96.06 418 GLN B O 1
ATOM 6947 N N . PHE B 1 419 ? 13.422 -14.336 -25.5 1 96.88 419 PHE B N 1
ATOM 6948 C CA . PHE B 1 419 ? 13.742 -12.961 -25.141 1 96.88 419 PHE B CA 1
ATOM 6949 C C . PHE B 1 419 ? 15.172 -12.859 -24.625 1 96.88 419 PHE B C 1
ATOM 6951 O O . PHE B 1 419 ? 15.938 -12 -25.062 1 96.88 419 PHE B O 1
ATOM 6958 N N . ILE B 1 420 ? 15.57 -13.727 -23.75 1 96.56 420 ILE B N 1
ATOM 6959 C CA . ILE B 1 420 ? 16.906 -13.742 -23.172 1 96.56 420 ILE B CA 1
ATOM 6960 C C . ILE B 1 420 ? 17.938 -14.039 -24.266 1 96.56 420 ILE B C 1
ATOM 6962 O O . ILE B 1 420 ? 18.984 -13.398 -24.328 1 96.56 420 ILE B O 1
ATOM 6966 N N . LYS B 1 421 ? 17.594 -14.898 -25.188 1 95.38 421 LYS B N 1
ATOM 6967 C CA . LYS B 1 421 ? 18.484 -15.305 -26.266 1 95.38 421 LYS B CA 1
ATOM 6968 C C . LYS B 1 421 ? 18.766 -14.141 -27.203 1 95.38 421 LYS B C 1
ATOM 6970 O O . LYS B 1 421 ? 19.766 -14.148 -27.922 1 95.38 421 LYS B O 1
ATOM 6975 N N . THR B 1 422 ? 17.859 -13.203 -27.25 1 93.88 422 THR B N 1
ATOM 6976 C CA . THR B 1 422 ? 18.031 -12.07 -28.156 1 93.88 422 THR B CA 1
ATOM 6977 C C . THR B 1 422 ? 19.219 -11.211 -27.734 1 93.88 422 THR B C 1
ATOM 6979 O O . THR B 1 422 ? 19.766 -10.445 -28.531 1 93.88 422 THR B O 1
ATOM 6982 N N . PHE B 1 423 ? 19.656 -11.359 -26.516 1 92.62 423 PHE B N 1
ATOM 6983 C CA . PHE B 1 423 ? 20.688 -10.469 -25.984 1 92.62 423 PHE B CA 1
ATOM 6984 C C . PHE B 1 423 ? 22.047 -11.164 -25.969 1 92.62 423 PHE B C 1
ATOM 6986 O O . PHE B 1 423 ? 23.078 -10.508 -25.891 1 92.62 423 PHE B O 1
ATOM 6993 N N . ARG B 1 424 ? 21.938 -12.5 -26.016 1 90.44 424 ARG B N 1
ATOM 6994 C CA . ARG B 1 424 ? 23.203 -13.242 -25.969 1 90.44 424 ARG B CA 1
ATOM 6995 C C . ARG B 1 424 ? 23.031 -14.641 -26.562 1 90.44 424 ARG B C 1
ATOM 6997 O O . ARG B 1 424 ? 22.078 -15.344 -26.234 1 90.44 424 ARG B O 1
ATOM 7004 N N . THR B 1 425 ? 24.031 -14.961 -27.344 1 87.56 425 THR B N 1
ATOM 7005 C CA . THR B 1 425 ? 24.125 -16.344 -27.797 1 87.56 425 THR B CA 1
ATOM 7006 C C . THR B 1 425 ? 25.094 -17.125 -26.906 1 87.56 425 THR B C 1
ATOM 7008 O O . THR B 1 425 ? 26.141 -16.625 -26.516 1 87.56 425 THR B O 1
ATOM 7011 N N . PHE B 1 426 ? 24.672 -18.234 -26.5 1 86.88 426 PHE B N 1
ATOM 7012 C CA . PHE B 1 426 ? 25.516 -19.109 -25.688 1 86.88 426 PHE B CA 1
ATOM 7013 C C . PHE B 1 426 ? 26.047 -20.281 -26.5 1 86.88 426 PHE B C 1
ATOM 7015 O O . PHE B 1 426 ? 25.359 -20.766 -27.422 1 86.88 426 PHE B O 1
ATOM 7022 N N . PRO B 1 427 ? 27.266 -20.719 -26.422 1 75.38 427 PRO B N 1
ATOM 7023 C CA . PRO B 1 427 ? 27.828 -21.812 -27.188 1 75.38 427 PRO B CA 1
ATOM 7024 C C . PRO B 1 427 ? 27.125 -23.156 -26.938 1 75.38 427 PRO B C 1
ATOM 7026 O O . PRO B 1 427 ? 26.562 -23.359 -25.859 1 75.38 427 PRO B O 1
#

InterPro domains:
  IPR048510 WsaF, N-terminal domain [PF21374] (58-200)
  IPR055050 WsaF, C-terminal domain [PF22772] (253-384)

Solvent-accessible surface area (backbone atoms only — not comparable to full-atom values): 44886 Å² total; per-residue (Å²): 111,66,66,53,47,50,49,49,44,49,48,42,43,49,47,46,23,51,57,29,41,75,68,11,19,38,48,52,66,46,75,36,81,30,62,85,85,80,57,58,86,59,58,76,39,51,61,69,50,73,36,81,47,99,51,77,61,35,40,36,37,40,37,53,61,80,62,63,86,56,80,75,48,72,70,49,48,51,54,51,48,49,51,52,41,34,46,74,69,57,36,53,46,32,38,36,27,56,67,50,82,85,49,91,64,45,55,58,52,33,49,51,51,50,27,68,76,39,59,91,47,64,91,52,86,70,46,64,46,69,50,52,72,89,72,67,60,62,44,76,37,26,44,67,32,43,45,32,26,56,46,58,51,52,46,45,21,46,54,58,46,64,73,40,78,72,40,75,55,51,57,34,35,31,46,39,71,57,70,67,31,44,75,32,31,32,14,46,67,18,41,50,36,52,49,52,74,72,47,70,58,37,43,32,21,47,30,68,52,37,44,52,40,50,38,71,76,51,41,79,77,57,45,77,88,54,42,32,48,27,50,61,69,52,32,67,89,62,30,41,46,63,56,71,72,62,59,71,65,52,76,65,42,26,37,38,30,56,32,34,79,88,41,50,28,31,24,40,64,48,52,54,54,20,48,24,49,34,41,72,73,55,77,56,54,69,85,42,51,45,41,36,30,31,54,47,68,56,76,71,41,80,36,50,85,90,37,48,42,34,54,63,15,68,64,55,72,67,57,43,37,56,50,45,41,68,30,34,35,30,39,34,47,37,49,42,45,39,75,70,60,61,51,56,48,36,17,21,14,27,12,39,17,37,35,38,38,32,86,86,33,58,63,38,79,70,27,81,23,32,46,57,28,55,65,42,50,68,44,43,30,53,49,49,57,57,44,61,74,48,51,78,43,54,69,59,29,52,69,37,16,73,61,100,46,38,70,38,63,57,66,18,34,43,52,41,50,53,56,56,47,74,77,46,86,68,124,111,67,67,54,47,49,48,48,45,50,47,42,44,49,47,46,22,50,58,29,41,76,70,7,18,36,48,52,65,45,76,37,82,30,61,88,86,77,58,59,88,59,58,78,39,50,62,69,51,74,35,82,47,99,51,78,62,32,40,37,38,41,37,54,60,80,64,62,88,56,80,77,49,73,70,48,49,52,54,52,48,48,52,52,41,34,46,74,69,56,37,53,45,32,40,37,27,57,68,49,79,86,50,90,61,44,54,59,53,32,49,51,51,50,28,67,76,38,59,90,49,64,91,52,86,70,46,65,44,70,50,53,71,89,72,66,58,62,43,76,38,26,44,68,32,44,46,32,25,57,48,59,50,53,46,45,20,46,53,59,47,64,75,39,80,72,39,76,54,50,58,34,35,30,46,38,71,56,70,65,32,45,74,33,31,32,14,48,67,18,42,51,37,51,50,53,76,73,46,68,58,37,44,33,21,48,31,69,53,36,44,51,41,49,40,70,76,52,41,79,76,59,44,77,88,55,44,31,47,26,50,60,68,54,32,66,86,62,30,40,46,63,56,71,71,61,60,69,65,52,77,64,41,27,36,40,30,56,33,34,80,89,41,50,28,31,23,39,64,48,52,52,54,20,48,25,52,34,41,71,71,56,74,56,55,69,86,40,50,46,41,36,30,32,53,47,68,56,74,72,41,82,36,50,86,91,36,46,40,32,55,62,16,69,63,54,72,66,59,42,36,57,49,45,40,66,33,35,36,29,39,35,47,35,51,41,45,38,72,72,62,60,50,57,49,36,15,22,14,28,11,39,17,38,35,40,38,32,86,86,32,57,64,38,79,70,28,83,23,33,45,58,26,56,66,43,51,68,44,42,31,53,48,50,56,55,46,62,73,48,52,79,43,54,69,58,28,51,69,35,17,72,60,99,46,38,69,38,62,57,67,17,36,43,49,40,51,53,54,56,46,76,78,46,84,70,123

Nearest PDB structures (foldseek):
  2x0d-assembly1_B  TM=8.069E-01  e=1.205E-26  Geobacillus stearothermophilus
  2x0e-assembly1_A  TM=8.140E-01  e=2.077E-26  Geobacillus stearothermophilus
  2x0f-assembly1_B  TM=8.026E-01  e=1.863E-26  Geobacillus stearothermophilus
  2x0f-assembly1_A  TM=8.125E-01  e=4.451E-26  Geobacillus stearothermophilus
  3c4q-assembly2_B  TM=6.574E-01  e=3.719E-11  Corynebacterium glutamicum

Foldseek 3Di:
DVVVVVVVVVVVQVVVQVVVVVVPDHDDDDDDDQDDPPRPVLLLLAAAAADEDDDAAAEEEEDQDQQDVDDDDPLNVLSLLLVLLLVVVVTAYEYEHENDDDDPCSFVNSVVVSCVVPVVCVPPDYYYHYRDVVVVDHHYHHLAYAYEYRALSVLSNNLVLQVDPSHPDSEYEYEDAFQCLVQDDPDDVSVSSVCSLVPRYQYEYADPLRVVLCCVVVPPSDDPLRYHYFYDAAALVQAAADDPVVLVPQQAAEEEEEADPVRCQQVNVLVLQLLLVLVVVPLDDPRRYAAEYEAAADDWDDSDPPHTYHYPYYDDSNRVNVVLNRHQAYETEGAGSNQDCVQLSNLLHLHQYEYEDYSRDDCCVFFVSYDYFHSHSVRSNVVVSVRSVCSSVRVRSNVRNDGDGDNGSSRRCVRVSVSVVVVDDHD/DVVVVVVVVVVVQVVVQVVVVVVPDHDDDDDDDQDDPVRPVLPLLAAAAADEDDDAAAEEEEDQDQQDVDDDPPLNVLSLLLVLLLVVVVTAYEYEHENDDDDPCVFVNSVVVSCVSPVVCVPPDYYYHYRDVVVVDHHYHHLAYAYEYRALSVLSNNLVLQVDPSHPDSEYEYEDAFQCLVQDDPDDVSVSSVCSLVPRYQYEYADPLRVVLCCVVVPPSDDPLRYHYFYDAAALVQAAADDPVVLVPQQAAEEEEEADPVRCQQVNVLVLQLLLVLVVVPLDDPRRYAAEYEAAADDWDDSDPPHTYHYPYYDDSNRVNVVLNRHQEYETEGAGSNQDCVQLSNLLHLHQYEYEDYSRDDCCVFFVSYDYFHSHSVRSNVVVSVRSVCSSVRVRSNVRNDGDGDNDSSNRCVRVSVSVVVVDDHD

Organism: NCBI:txid1917863

Secondary structure (DSSP, 8-state):
-HHHHHHHHHHHHHHHHHHHHTTTEEEEEEEEE--SSS--TTGGGPPPPEEE-S----EEEEES-S--SS---HHHHHHHHHHHHHHHTT--EEEEE-SSPP-TTHHHHHHHHHHHH-GGGTTS--EEEE--GGGTPPEEE-TT-EEEE-SHHHHHHTGGGGT-TT-S---EEEEE-S-GGGGS-TTHHHHHHHHGGGSSEEEEES-HHHHHHHHHHHGGGS-GGG-EE------TTTS-PPPHHHHHT--SEEEEEEE-TTSGGG-HHHHHHHHHHHHHTT-S-TTTEEEEEEES----EEEETTEEEEE--S--HHHHHHHHHT-SEEE----SSS--SHHHHHHHTT-EEEEE-BTTB-GGGT-TTEEEE-SSHHHHHHHHHHHHTTTT-HHHHHHTT--S--SSHHHHTHHHHHHHHTT----/-HHHHHHHHHHHHHHHHHHHHTTTEEEEEEEEE--SSS--TTGGGPPPPEEE-S----EEEEES-S--SS---HHHHHHHHHHHHHHHTT--EEEEE-SSPP-TTHHHHHHHHHHHH-GGGTTS--EEEE--GGGTPPEEE-TT-EEEE-SHHHHHHTGGGGT-TT-S---EEEEE-S-GGGGS-TTHHHHHHHHGGGSSEEEEES-HHHHHHHHHHHGGGS-GGG-EE------TTTS-PPPHHHHHT--SEEEEEEE-TT-GGG-HHHHHHHHHHHHHTT-S-TTTEEEEEEES--PPEEEETTEEEEE--S--HHHHHHHHHT-SEEE---SSSS--SHHHHHHHTT-EEEEE-BTTB-GGGT-TTEEEE-SSHHHHHHHHHHHHTTTT-HHHHHHTT--S--SSHHHHTHHHHHHHHTT----

pLDDT: mean 87.38, std 15.48, range [28.25, 98.88]

Radius of gyration: 29.19 Å; Cα contacts (8 Å, |Δi|>4): 1662; chains: 2; bounding box: 76×76×61 Å

Sequence (854 aa):
MREGLRLVFLLFQKGLNFLLGLFGLQAEIKLVRTSNGKADHFFYLRPIDFEIGELSPRVNLLIPYMARDESIFAGTRMVLALGASLVNANIPIRFLVTDELYREGIETKALEQFIQYFPETKDQNIKIEYVQRSNGKQVKVNKDDLFLASAWWTVYQMRQLFDDTKFSFKRLFYLIQDFEPGFYPWGTDFALAYQTYSFDVLPIFSTSELRDYFFSIYGNRFSREETAVYLPEISKKIFYPKDLPSYKRQGIRRLFCYYRPSIPRNMYLLLVESLKAAVSEGYFSEEKWEFWSGGEDHSPIPLGRNLFLQSKGKMSLMDYANFLKDCDLGISLMCSPHPSYPPFEMAQSGLVTITNRFLGKDLSKLSKNILSCDPEPNALKATIQKAIQRVSSFEERIKNSSLPFPDNYLDCFSEAVQFIKTFRTFPMREGLRLVFLLFQKGLNFLLGLFGLQAEIKLVRTSNGKADHFFYLRPIDFEIGELSPRVNLLIPYMARDESIFAGTRMVLALGASLVNANIPIRFLVTDELYREGIETKALEQFIQYFPETKDQNIKIEYVQRSNGKQVKVNKDDLFLASAWWTVYQMRQLFDDTKFSFKRLFYLIQDFEPGFYPWGTDFALAYQTYSFDVLPIFSTSELRDYFFSIYGNRFSREETAVYLPEISKKIFYPKDLPSYKRQGIRRLFCYYRPSIPRNMYLLLVESLKAAVSEGYFSEEKWEFWSGGEDHSPIPLGRNLFLQSKGKMSLMDYANFLKDCDLGISLMCSPHPSYPPFEMAQSGLVTITNRFLGKDLSKLSKNILSCDPEPNALKATIQKAIQRVSSFEERIKNSSLPFPDNYLDCFSEAVQFIKTFRTFP